Protein AF-A0AAP0MWJ3-F1 (afdb_monomer_lite)

Sequence (977 aa):
MAGQTVLSMVAVKGNKERRRKEGRKEGQGIWCQSQTKDGESETGNYGQETRRNRGKKKCTLMIDSNIDRRNQTCVSSNLVSNKGRYCLSMATLITLKFLLLTAFHLSSTLAKSDTYIIHMDTSAMPKAYSSLYTWYLFMLCSVSESSKATATSSTISSKLVYTYANSIHGFSATLTVSELETLKKLPGYISSTPDRPLAVHTTHTSEFLGLSSLSGAWPASNYGKGVIIGLVDTGIWPESQSFSDEGMAKVPPRWKGECMSGVQFNSSLCNKKLIGARFFNKGLIANNPKLKVRMNSPRDGSGHGTHTSSIAAGNYVKGSSYFGYATGIARGIAPRACVAMYKAIWRHGVYSSDVVAAIDQALQDGVDVLSLSLGLSLNGIFLEDDAIAVATFAAMEKGVLVVASAGNDGPSYWTLINGAPWLLTVGAGTIDREFEGSLTLGSGVQINFKSLYPGNSSPSHVSLAFMDACDSVTELKKMINSIVVCREDSSISRQIDNAVAAGVLGAIFISDSALLEVYIRSSFPAAFINVNDGQTIIAYIKKCNYPTGSLQFRKTVIGTKPAPMVDSYSSRGPFLSCPNIPKPDILAPGSLVLASWSPISSVAEVQSGLLYSNFNLMSGTSMATPHVAGVAGLLKAAHPDWSPAAIRSALVTTASPLDNTLSHIKDASNNNFPASPLDMGAGHINPNKALDPGLVYDATAEDYIKLLCAMNYKPEQIRIFTKSFQKCNDLSLDLNYPSFITFFNDYDSSSAEKVVKEFWRTVTNAEEVGTAYTAKLTGIDGLKVYVEPQRLVFKQKYEKQSYKLTLEGPKLLEKEVVYGSISWVDDDGSQSRSINGLEDLLDSSKQCPDQFLSDDANNSAAEVTQENPAGCWSYINPNKALYPGLIYDGTAEDCVKLLSGMNYTAKQIQMITKSSTYYNCSNSSLDLNYPPFIGFSNRNSTSRGRKLVQPFQRTLKNFGDADVDYSVKVTPMRGFK

InterPro domains:
  IPR000209 Peptidase S8/S53 domain [PF00082] (224-663)
  IPR010259 Peptidase S8 propeptide/proteinase inhibitor I9 [PF05922] (115-201)
  IPR015500 Peptidase S8, subtilisin-related [PR00723] (224-243)
  IPR015500 Peptidase S8, subtilisin-related [PR00723] (300-313)
  IPR015500 Peptidase S8, subtilisin-related [PR00723] (619-635)
  IPR023828 Peptidase S8, subtilisin, Ser-active site [PS00138] (620-630)
  IPR034197 Cucumisin-like catalytic domain [cd04852] (200-656)
  IPR036852 Peptidase S8/S53 domain superfamily [G3DSA:3.40.50.200] (226-704)
  IPR036852 Peptidase S8/S53 domain superfamily [SSF52743] (201-695)
  IPR037045 Peptidase S8 propeptide/proteinase inhibitor I9 superfamily [G3DSA:3.30.70.80] (102-201)
  IPR041469 Subtilisin-like protease, fibronectin type-III domain [PF17766] (734-828)
  IPR045051 Subtilisin-like protease [PTHR10795] (116-825)

Secondary structure (DSSP, 8-state):
---------------------------------------------------------------------------------------TTTHHHHHHHHHHHHHTS--------EEEEEEE-GGG--TT-SSHHHHHHHHHHHH-TTTTT---HHHHHTTEEEEESSSSSEEEEEE-HHHHHHHTTSTTEEEEEE--PPP--SSSHHHHTT--SSSSHHHHTGGGTT-EEEEEES-B-TTSGGG--TT--PPPTT----B--BTTB-GGG--SSEEEEEE--HHHHHH-TT---TT-SSB-SSSHHHHHHHHHHPPPEEEEEETTEEEEEE--SSTTSEEEEEE-EETTEE-HHHHHHHHHHHHHHT-SEEEE------TT--TTT-HHHHHHHHHHHTT-EEEEE--S--SSTT------TTSEEEEEE--SEEEEEEEEETTS-EEEEE----SS----SEEEEE-TT---HHHHGGGTTSEEEEE-SS-HHHHHHHHHHHT-SEEEEE---TTHHHHTS-SSSEEEE-HHHHHHHHHHHHH-SS-EEEEEEEEEEES-SS--EE-TTS--S--TT-TTS-S--EEEE-SSEEEE--TTSEEEEETTEEEE-SEEEE-SHHHHHHHHHHHHHHHHHH-TT--HHHHHHHHHHT-BSB-TTSSBPEETTTTTPBPPHHHHTT-B--HHHHT--SEE----HHHHHHHHHHTT--HHHHHHHHSS-----S--S----SSEEEEE--SSS-TTPEEEEEEEEEEEE-SSS--EEEEEE---TT-EEEEESSEEE-SSTT-EEEEEEEEEEESS-SSSEEEEEEEEEETT-S------EEEEEEESTTPPP----------------------S--S--TT----S-------HHHHHHHHHTTT--HHHHHHHHHT------S-----SS------------------------------------------------

Organism: NCBI:txid2935761

pLDDT: mean 72.27, std 28.3, range [20.22, 98.88]

Structure (mmCIF, N/CA/C/O backbone):
data_AF-A0AAP0MWJ3-F1
#
_entry.id   AF-A0AAP0MWJ3-F1
#
loop_
_atom_site.group_PDB
_atom_site.id
_atom_site.type_symbol
_atom_site.label_atom_id
_atom_site.label_alt_id
_atom_site.label_comp_id
_atom_site.label_asym_id
_atom_site.label_entity_id
_atom_site.label_seq_id
_atom_site.pdbx_PDB_ins_code
_atom_site.Cartn_x
_atom_site.Cartn_y
_atom_site.Cartn_z
_atom_site.occupancy
_atom_site.B_iso_or_equiv
_atom_site.auth_seq_id
_atom_site.auth_comp_id
_atom_site.auth_asym_id
_atom_site.auth_atom_id
_atom_site.pdbx_PDB_model_num
ATOM 1 N N . MET A 1 1 ? -15.284 -30.240 0.866 1.00 22.47 1 MET A N 1
ATOM 2 C CA . MET A 1 1 ? -13.937 -30.742 1.220 1.00 22.47 1 MET A CA 1
ATOM 3 C C . MET A 1 1 ? -13.376 -29.790 2.258 1.00 22.47 1 MET A C 1
ATOM 5 O O . MET A 1 1 ? -13.242 -28.617 1.942 1.00 22.47 1 MET A O 1
ATOM 9 N N . ALA A 1 2 ? -13.172 -30.246 3.494 1.00 20.47 2 ALA A N 1
ATOM 10 C CA . ALA A 1 2 ? -12.729 -29.388 4.593 1.00 20.47 2 ALA A CA 1
ATOM 11 C C . ALA A 1 2 ? -11.197 -29.282 4.611 1.00 20.47 2 ALA A C 1
ATOM 13 O O . ALA A 1 2 ? -10.513 -30.302 4.534 1.00 20.47 2 ALA A O 1
ATOM 14 N N . GLY A 1 3 ? -10.667 -28.061 4.704 1.00 21.80 3 GLY A N 1
ATOM 15 C CA . GLY A 1 3 ? -9.232 -27.823 4.844 1.00 21.80 3 GLY A CA 1
ATOM 16 C C . GLY A 1 3 ? -8.793 -27.979 6.297 1.00 21.80 3 GLY A C 1
ATOM 17 O O . GLY A 1 3 ? -9.149 -27.157 7.137 1.00 21.80 3 GLY A O 1
ATOM 18 N N . GLN A 1 4 ? -8.017 -29.021 6.593 1.00 21.27 4 GLN A N 1
ATOM 19 C CA . GLN A 1 4 ? -7.263 -29.113 7.842 1.00 21.27 4 GLN A CA 1
ATOM 20 C C . GLN A 1 4 ? -5.946 -28.343 7.693 1.00 21.27 4 GLN A C 1
ATOM 22 O O . GLN A 1 4 ? -5.167 -28.638 6.790 1.00 21.27 4 GLN A O 1
ATOM 27 N N . THR A 1 5 ? -5.672 -27.416 8.611 1.00 23.28 5 THR A N 1
ATOM 28 C CA . THR A 1 5 ? -4.355 -26.776 8.753 1.00 23.28 5 THR A CA 1
ATOM 29 C C . THR A 1 5 ? -3.703 -27.289 10.035 1.00 23.28 5 THR A C 1
ATOM 31 O O . THR A 1 5 ? -4.250 -27.095 11.122 1.00 23.28 5 THR A O 1
ATOM 34 N N . VAL A 1 6 ? -2.554 -27.961 9.910 1.00 21.42 6 VAL A N 1
ATOM 35 C CA . VAL A 1 6 ? -1.780 -28.541 11.022 1.00 21.42 6 VAL A CA 1
ATOM 36 C C . VAL A 1 6 ? -0.298 -28.193 10.836 1.00 21.42 6 VAL A C 1
ATOM 38 O O . VAL A 1 6 ? 0.255 -28.415 9.763 1.00 21.42 6 VAL A O 1
ATOM 41 N N . LEU A 1 7 ? 0.330 -27.638 11.880 1.00 22.53 7 LEU A N 1
ATOM 42 C CA . LEU A 1 7 ? 1.752 -27.256 11.929 1.00 22.53 7 LEU A CA 1
ATOM 43 C C . LEU A 1 7 ? 2.683 -28.457 12.186 1.00 22.53 7 LEU A C 1
ATOM 45 O O . LEU A 1 7 ? 2.295 -29.390 12.889 1.00 22.53 7 LEU A O 1
ATOM 49 N N . SER A 1 8 ? 3.951 -28.362 11.749 1.00 21.31 8 SER A N 1
ATOM 50 C CA . SER A 1 8 ? 5.133 -28.962 12.416 1.00 21.31 8 SER A CA 1
ATOM 51 C C . SER A 1 8 ? 6.477 -28.399 11.895 1.00 21.31 8 SER A C 1
ATOM 53 O O . SER A 1 8 ? 6.519 -27.729 10.868 1.00 21.31 8 SER A O 1
ATOM 55 N N . MET A 1 9 ? 7.554 -28.624 12.664 1.00 20.95 9 MET A N 1
ATOM 56 C CA . MET A 1 9 ? 8.826 -27.861 12.718 1.00 20.95 9 MET A CA 1
ATOM 57 C C . MET A 1 9 ? 9.957 -28.314 11.757 1.00 20.95 9 MET A C 1
ATOM 59 O O . MET A 1 9 ? 9.871 -29.395 11.185 1.00 20.95 9 MET A O 1
ATOM 63 N N . VAL A 1 10 ? 11.073 -27.551 11.702 1.00 20.22 10 VAL A N 1
ATOM 64 C CA . VAL A 1 10 ? 12.484 -27.991 11.962 1.00 20.22 10 VAL A CA 1
ATOM 65 C C . VAL A 1 10 ? 13.441 -26.766 12.010 1.00 20.22 10 VAL A C 1
ATOM 67 O O . VAL A 1 10 ? 13.120 -25.708 11.477 1.00 20.22 10 VAL A O 1
ATOM 70 N N . ALA A 1 11 ? 14.593 -26.884 12.695 1.00 20.88 11 ALA A N 1
ATOM 71 C CA . ALA A 1 11 ? 15.505 -25.787 13.075 1.00 20.88 11 ALA A CA 1
ATOM 72 C C . ALA A 1 11 ? 16.930 -25.870 12.466 1.00 20.88 11 ALA A C 1
ATOM 74 O O . ALA A 1 11 ? 17.332 -26.912 11.953 1.00 20.88 11 ALA A O 1
ATOM 75 N N . VAL A 1 12 ? 17.741 -24.811 12.643 1.00 21.12 12 VAL A N 1
ATOM 76 C CA . VAL A 1 12 ? 19.220 -24.838 12.529 1.00 21.12 12 VAL A CA 1
ATOM 77 C C . VAL A 1 12 ? 19.852 -24.075 13.704 1.00 21.12 12 VAL A C 1
ATOM 79 O O . VAL A 1 12 ? 19.354 -23.030 14.110 1.00 21.12 12 VAL A O 1
ATOM 82 N N . LYS A 1 13 ? 20.962 -24.591 14.252 1.00 25.06 13 LYS A N 1
ATOM 83 C CA . LYS A 1 13 ? 21.703 -24.017 15.391 1.00 25.06 13 LYS A CA 1
ATOM 84 C C . LYS A 1 13 ? 23.164 -23.742 15.018 1.00 25.06 13 LYS A C 1
ATOM 86 O O . LYS A 1 13 ? 23.858 -24.649 14.570 1.00 25.06 13 LYS A O 1
ATOM 91 N N . GLY A 1 14 ? 23.641 -22.522 15.277 1.00 22.20 14 GLY A N 1
ATOM 92 C CA . GLY A 1 14 ? 25.065 -22.154 15.245 1.00 22.20 14 GLY A CA 1
ATOM 93 C C . GLY A 1 14 ? 25.742 -22.329 16.613 1.00 22.20 14 GLY A C 1
ATOM 94 O O . GLY A 1 14 ? 25.107 -22.161 17.654 1.00 22.20 14 GLY A O 1
ATOM 95 N N . ASN A 1 15 ? 27.024 -22.708 16.631 1.00 23.70 15 ASN A N 1
ATOM 96 C CA . ASN A 1 15 ? 27.736 -23.112 17.852 1.00 23.70 15 ASN A CA 1
ATOM 97 C C . ASN A 1 15 ? 28.064 -21.963 18.827 1.00 23.70 15 ASN A C 1
ATOM 99 O O . ASN A 1 15 ? 28.542 -20.906 18.424 1.00 23.70 15 ASN A O 1
ATOM 103 N N . LYS A 1 16 ? 27.953 -22.243 20.136 1.00 26.62 16 LYS A N 1
ATOM 104 C CA . LYS A 1 16 ? 28.663 -21.502 21.196 1.00 26.62 16 LYS A CA 1
ATOM 105 C C . LYS A 1 16 ? 30.049 -22.122 21.397 1.00 26.62 16 LYS A C 1
ATOM 107 O O . LYS A 1 16 ? 30.142 -23.224 21.936 1.00 26.62 16 LYS A O 1
ATOM 112 N N . GLU A 1 17 ? 31.122 -21.405 21.064 1.00 24.50 17 GLU A N 1
ATOM 113 C CA . GLU A 1 17 ? 32.436 -21.710 21.644 1.00 24.50 17 GLU A CA 1
ATOM 114 C C . GLU A 1 17 ? 32.424 -21.367 23.140 1.00 24.50 17 GLU A C 1
ATOM 116 O O . GLU A 1 17 ? 32.143 -20.234 23.532 1.00 24.50 17 GLU A O 1
ATOM 121 N N . ARG A 1 18 ? 32.760 -22.337 23.998 1.00 28.33 18 ARG A N 1
ATOM 122 C CA . ARG A 1 18 ? 32.926 -22.119 25.441 1.00 28.33 18 ARG A CA 1
ATOM 123 C C . ARG A 1 18 ? 34.384 -22.376 25.820 1.00 28.33 18 ARG A C 1
ATOM 125 O O . ARG A 1 18 ? 34.804 -23.519 25.968 1.00 28.33 18 ARG A O 1
ATOM 132 N N . ARG A 1 19 ? 35.168 -21.307 25.992 1.00 25.48 19 ARG A N 1
ATOM 133 C CA . ARG A 1 19 ? 36.526 -21.398 26.554 1.00 25.48 19 ARG A CA 1
ATOM 134 C C . ARG A 1 19 ? 36.463 -21.733 28.048 1.00 25.48 19 ARG A C 1
ATOM 136 O O . ARG A 1 19 ? 35.860 -20.980 28.807 1.00 25.48 19 ARG A O 1
ATOM 143 N N . ARG A 1 20 ? 37.178 -22.777 28.481 1.00 25.91 20 ARG A N 1
ATOM 144 C CA . ARG A 1 20 ? 37.712 -22.911 29.852 1.00 25.91 20 ARG A CA 1
ATOM 145 C C . ARG A 1 20 ? 39.019 -23.724 29.855 1.00 25.91 20 ARG A C 1
ATOM 147 O O . ARG A 1 20 ? 39.021 -24.911 29.557 1.00 25.91 20 ARG A O 1
ATOM 154 N N . LYS A 1 21 ? 40.117 -23.045 30.201 1.00 26.89 21 LYS A N 1
ATOM 155 C CA . LYS A 1 21 ? 41.301 -23.590 30.907 1.00 26.89 21 LYS A CA 1
ATOM 156 C C . LYS A 1 21 ? 40.886 -23.886 32.364 1.00 26.89 21 LYS A C 1
ATOM 158 O O . LYS A 1 21 ? 39.888 -23.310 32.791 1.00 26.89 21 LYS A O 1
ATOM 163 N N . GLU A 1 22 ? 41.534 -24.676 33.219 1.00 28.44 22 GLU A N 1
ATOM 164 C CA . GLU A 1 22 ? 42.700 -25.598 33.283 1.00 28.44 22 GLU A CA 1
ATOM 165 C C . GLU A 1 22 ? 42.378 -26.518 34.511 1.00 28.44 22 GLU A C 1
ATOM 167 O O . GLU A 1 22 ? 41.515 -26.149 35.303 1.00 28.44 22 GLU A O 1
ATOM 172 N N . GLY A 1 23 ? 42.949 -27.695 34.810 1.00 25.22 23 GLY A N 1
ATOM 173 C CA . GLY A 1 23 ? 43.982 -28.551 34.210 1.00 25.22 23 GLY A CA 1
ATOM 174 C C . GLY A 1 23 ? 44.360 -29.706 35.185 1.00 25.22 23 GLY A C 1
ATOM 175 O O . GLY A 1 23 ? 43.988 -29.637 36.348 1.00 25.22 23 GLY A O 1
ATOM 176 N N . ARG A 1 24 ? 45.156 -30.703 34.726 1.00 25.52 24 ARG A N 1
ATOM 177 C CA . ARG A 1 24 ? 45.854 -31.790 35.498 1.00 25.52 24 ARG A CA 1
ATOM 178 C C . ARG A 1 24 ? 44.974 -32.791 36.316 1.00 25.52 24 ARG A C 1
ATOM 180 O O . ARG A 1 24 ? 43.962 -32.408 36.869 1.00 25.52 24 ARG A O 1
ATOM 187 N N . LYS A 1 25 ? 45.312 -34.090 36.468 1.00 27.20 25 LYS A N 1
ATOM 188 C CA . LYS A 1 25 ? 46.542 -34.865 36.152 1.00 27.20 25 LYS A CA 1
ATOM 189 C C . LYS A 1 25 ? 46.279 -36.400 36.095 1.00 27.20 25 LYS A C 1
ATOM 191 O O . LYS A 1 25 ? 45.414 -36.875 36.810 1.00 27.20 25 LYS A O 1
ATOM 196 N N . GLU A 1 26 ? 47.140 -37.114 35.350 1.00 26.23 26 GLU A N 1
ATOM 197 C CA . GLU A 1 26 ? 47.639 -38.507 35.551 1.00 26.23 26 GLU A CA 1
ATOM 198 C C . GLU A 1 26 ? 46.730 -39.767 35.507 1.00 26.23 26 GLU A C 1
ATOM 200 O O . GLU A 1 26 ? 45.784 -39.906 36.269 1.00 26.23 26 GLU A O 1
ATOM 205 N N . GLY A 1 27 ? 47.153 -40.766 34.700 1.00 24.48 27 GLY A N 1
ATOM 206 C CA . GLY A 1 27 ? 46.753 -42.185 34.828 1.00 24.48 27 GLY A CA 1
ATOM 207 C C . GLY A 1 27 ? 46.806 -43.038 33.538 1.00 24.48 27 GLY A C 1
ATOM 208 O O . GLY A 1 27 ? 45.852 -43.010 32.781 1.00 24.48 27 GLY A O 1
ATOM 209 N N . GLN A 1 28 ? 47.922 -43.759 33.310 1.00 25.44 28 GLN A N 1
ATOM 210 C CA . GLN A 1 28 ? 48.155 -45.051 32.583 1.00 25.44 28 GLN A CA 1
ATOM 211 C C . GLN A 1 28 ? 47.012 -45.681 31.716 1.00 25.44 28 GLN A C 1
ATOM 213 O O . GLN A 1 28 ? 45.867 -45.683 32.133 1.00 25.44 28 GLN A O 1
ATOM 218 N N . GLY A 1 29 ? 47.204 -46.377 30.576 1.00 23.20 29 GLY A N 1
ATOM 219 C CA . GLY A 1 29 ? 48.375 -46.794 29.777 1.00 23.20 29 GLY A CA 1
ATOM 220 C C . GLY A 1 29 ? 48.069 -48.047 28.895 1.00 23.20 29 GLY A C 1
ATOM 221 O O . GLY A 1 29 ? 47.126 -48.766 29.188 1.00 23.20 29 GLY A O 1
ATOM 222 N N . ILE A 1 30 ? 48.921 -48.342 27.889 1.00 23.98 30 ILE A N 1
ATOM 223 C CA . ILE A 1 30 ? 49.195 -49.681 27.267 1.00 23.98 30 ILE A CA 1
ATOM 224 C C . ILE A 1 30 ? 48.346 -50.234 26.061 1.00 23.98 30 ILE A C 1
ATOM 226 O O . ILE A 1 30 ? 47.218 -50.677 26.204 1.00 23.98 30 ILE A O 1
ATOM 230 N N . TRP A 1 31 ? 49.018 -50.286 24.887 1.00 22.33 31 TRP A N 1
ATOM 231 C CA . TRP A 1 31 ? 49.156 -51.329 23.818 1.00 22.33 31 TRP A CA 1
ATOM 232 C C . TRP A 1 31 ? 47.998 -52.096 23.088 1.00 22.33 31 TRP A C 1
ATOM 234 O O . TRP A 1 31 ? 47.353 -52.973 23.640 1.00 22.33 31 TRP A O 1
ATOM 244 N N . CYS A 1 32 ? 47.995 -51.910 21.749 1.00 21.20 32 CYS A N 1
ATOM 245 C CA . CYS A 1 32 ? 48.046 -52.876 20.609 1.00 21.20 32 CYS A CA 1
ATOM 246 C C . CYS A 1 32 ? 46.930 -53.861 20.129 1.00 21.20 32 CYS A C 1
ATOM 248 O O . CYS A 1 32 ? 46.497 -54.769 20.820 1.00 21.20 32 CYS A O 1
ATOM 250 N N . GLN A 1 33 ? 46.723 -53.765 18.796 1.00 23.16 33 GLN A N 1
ATOM 251 C CA . GLN A 1 33 ? 46.624 -54.800 17.732 1.00 23.16 33 GLN A CA 1
ATOM 252 C C . GLN A 1 33 ? 45.426 -55.776 17.562 1.00 23.16 33 GLN A C 1
ATOM 254 O O . GLN A 1 33 ? 45.280 -56.770 18.255 1.00 23.16 33 GLN A O 1
ATOM 259 N N . SER A 1 34 ? 44.718 -55.543 16.441 1.00 24.17 34 SER A N 1
ATOM 260 C CA . SER A 1 34 ? 44.318 -56.470 15.352 1.00 24.17 34 SER A CA 1
ATOM 261 C C . SER A 1 34 ? 43.718 -57.862 15.620 1.00 24.17 34 SER A C 1
ATOM 263 O O . SER A 1 34 ? 44.374 -58.731 16.187 1.00 24.17 34 SER A O 1
ATOM 265 N N . GLN A 1 35 ? 42.647 -58.172 14.875 1.00 24.58 35 GLN A N 1
ATOM 266 C CA . GLN A 1 35 ? 42.646 -59.368 14.018 1.00 24.58 35 GLN A CA 1
ATOM 267 C C . GLN A 1 35 ? 41.770 -59.208 12.761 1.00 24.58 35 GLN A C 1
ATOM 269 O O . GLN A 1 35 ? 40.758 -58.512 12.776 1.00 24.58 35 GLN A O 1
ATOM 274 N N . THR A 1 36 ? 42.194 -59.859 11.678 1.00 27.00 36 THR A N 1
ATOM 275 C CA . THR A 1 36 ? 41.516 -59.998 10.377 1.00 27.00 36 THR A CA 1
ATOM 276 C C . THR A 1 36 ? 41.008 -61.430 10.172 1.00 27.00 36 THR A C 1
ATOM 278 O O . THR A 1 36 ? 41.525 -62.353 10.802 1.00 27.00 36 THR A O 1
ATOM 281 N N . LYS A 1 37 ? 40.041 -61.601 9.257 1.00 25.52 37 LYS A N 1
ATOM 282 C CA . LYS A 1 37 ? 39.848 -62.733 8.317 1.00 25.52 37 LYS A CA 1
ATOM 283 C C . LYS A 1 37 ? 38.700 -62.342 7.365 1.00 25.52 37 LYS A C 1
ATOM 285 O O . LYS A 1 37 ? 37.707 -61.800 7.839 1.00 25.52 37 LYS A O 1
ATOM 290 N N . ASP A 1 38 ? 38.877 -62.310 6.043 1.00 28.02 38 ASP A N 1
ATOM 291 C CA . ASP A 1 38 ? 39.044 -63.426 5.082 1.00 28.02 38 ASP A CA 1
ATOM 292 C C . ASP A 1 38 ? 37.786 -64.322 5.012 1.00 28.02 38 ASP A C 1
ATOM 294 O O . ASP A 1 38 ? 37.226 -64.668 6.048 1.00 28.02 38 ASP A O 1
ATOM 298 N N . GLY A 1 39 ? 37.288 -64.759 3.850 1.00 25.48 39 GLY A N 1
ATOM 299 C CA . GLY A 1 39 ? 37.799 -64.629 2.479 1.00 25.48 39 GLY A CA 1
ATOM 300 C C . GLY A 1 39 ? 36.800 -65.192 1.447 1.00 25.48 39 GLY A C 1
ATOM 301 O O . GLY A 1 39 ? 35.665 -65.519 1.789 1.00 25.48 39 GLY A O 1
ATOM 302 N N . GLU A 1 40 ? 37.205 -65.259 0.179 1.00 26.14 40 GLU A N 1
ATOM 303 C CA . GLU A 1 40 ? 36.314 -65.393 -0.986 1.00 26.14 40 GLU A CA 1
ATOM 304 C C . GLU A 1 40 ? 36.042 -66.836 -1.475 1.00 26.14 40 GLU A C 1
ATOM 306 O O . GLU A 1 40 ? 36.773 -67.777 -1.172 1.00 26.14 40 GLU A O 1
ATOM 311 N N . SER A 1 41 ? 35.108 -66.913 -2.436 1.00 24.05 41 SER A N 1
ATOM 312 C CA . SER A 1 41 ? 35.206 -67.687 -3.693 1.00 24.05 41 SER A CA 1
ATOM 313 C C . SER A 1 41 ? 34.528 -69.061 -3.830 1.00 24.05 41 SER A C 1
ATOM 315 O O . SER A 1 41 ? 34.177 -69.757 -2.882 1.00 24.05 41 SER A O 1
ATOM 317 N N . GLU A 1 42 ? 34.250 -69.365 -5.099 1.00 29.44 42 GLU A N 1
ATOM 318 C CA . GLU A 1 42 ? 33.368 -70.405 -5.625 1.00 29.44 42 GLU A CA 1
ATOM 319 C C . GLU A 1 42 ? 34.028 -71.795 -5.675 1.00 29.44 42 GLU A C 1
ATOM 321 O O . GLU A 1 42 ? 35.232 -71.907 -5.889 1.00 29.44 42 GLU A O 1
ATOM 326 N N . THR A 1 43 ? 33.227 -72.869 -5.633 1.00 24.89 43 THR A N 1
ATOM 327 C CA . THR A 1 43 ? 33.058 -73.854 -6.738 1.00 24.89 43 THR A CA 1
ATOM 328 C C . THR A 1 43 ? 32.321 -75.122 -6.268 1.00 24.89 43 THR A C 1
ATOM 330 O O . THR A 1 43 ? 32.448 -75.534 -5.122 1.00 24.89 43 THR A O 1
ATOM 333 N N . GLY A 1 44 ? 31.612 -75.803 -7.184 1.00 23.69 44 GLY A N 1
ATOM 334 C CA . GLY A 1 44 ? 31.469 -77.269 -7.104 1.00 23.69 44 GLY A CA 1
ATOM 335 C C . GLY A 1 44 ? 30.081 -77.894 -6.867 1.00 23.69 44 GLY A C 1
ATOM 336 O O . GLY A 1 44 ? 29.752 -78.286 -5.760 1.00 23.69 44 GLY A O 1
ATOM 337 N N . ASN A 1 45 ? 29.417 -78.217 -7.984 1.00 24.03 45 ASN A N 1
ATOM 338 C CA . ASN A 1 45 ? 28.797 -79.526 -8.276 1.00 24.03 45 ASN A CA 1
ATOM 339 C C . ASN A 1 45 ? 27.443 -80.016 -7.687 1.00 24.03 45 ASN A C 1
ATOM 341 O O . ASN A 1 45 ? 27.250 -80.193 -6.495 1.00 24.03 45 ASN A O 1
ATOM 345 N N . TYR A 1 46 ? 26.622 -80.467 -8.654 1.00 25.42 46 TYR A N 1
ATOM 346 C CA . TYR A 1 46 ? 25.630 -81.561 -8.657 1.00 25.42 46 TYR A CA 1
ATOM 347 C C . TYR A 1 46 ? 24.364 -81.497 -7.780 1.00 25.42 46 TYR A C 1
ATOM 349 O O . TYR A 1 46 ? 24.391 -81.588 -6.562 1.00 25.42 46 TYR A O 1
ATOM 357 N N . GLY A 1 47 ? 23.214 -81.482 -8.472 1.00 26.70 47 GLY A N 1
ATOM 358 C CA . GLY A 1 47 ? 21.875 -81.542 -7.876 1.00 26.70 47 GLY A CA 1
ATOM 359 C C . GLY A 1 47 ? 20.745 -81.211 -8.862 1.00 26.70 47 GLY A C 1
ATOM 360 O O . GLY A 1 47 ? 19.869 -80.414 -8.546 1.00 26.70 47 GLY A O 1
ATOM 361 N N . GLN A 1 48 ? 20.772 -81.756 -10.086 1.00 27.80 48 GLN A N 1
ATOM 362 C CA . GLN A 1 48 ? 19.578 -81.726 -10.944 1.00 27.80 48 GLN A CA 1
ATOM 363 C C . GLN A 1 48 ? 18.581 -82.783 -10.468 1.00 27.80 48 GLN A C 1
ATOM 365 O O . GLN A 1 48 ? 18.982 -83.931 -10.330 1.00 27.80 48 GLN A O 1
ATOM 370 N N . GLU A 1 49 ? 17.285 -82.462 -10.476 1.00 25.67 49 GLU A N 1
ATOM 371 C CA . GLU A 1 49 ? 16.363 -83.285 -11.267 1.00 25.67 49 GLU A CA 1
ATOM 372 C C . GLU A 1 49 ? 15.171 -82.500 -11.847 1.00 25.67 49 GLU A C 1
ATOM 374 O O . GLU A 1 49 ? 14.227 -82.137 -11.160 1.00 25.67 49 GLU A O 1
ATOM 379 N N . THR A 1 50 ? 15.192 -82.348 -13.179 1.00 28.20 50 THR A N 1
ATOM 380 C CA . THR A 1 50 ? 14.051 -82.074 -14.086 1.00 28.20 50 THR A CA 1
ATOM 381 C C . THR A 1 50 ? 13.267 -80.746 -13.996 1.00 28.20 50 THR A C 1
ATOM 383 O O . THR A 1 50 ? 13.196 -80.126 -12.951 1.00 28.20 50 THR A O 1
ATOM 386 N N . ARG A 1 51 ? 12.572 -80.224 -15.031 1.00 27.88 51 ARG A N 1
ATOM 387 C CA . ARG A 1 51 ? 12.624 -80.178 -16.533 1.00 27.88 51 ARG A CA 1
ATOM 388 C C . ARG A 1 51 ? 11.620 -79.038 -16.906 1.00 27.88 51 ARG A C 1
ATOM 390 O O . ARG A 1 51 ? 10.585 -78.963 -16.266 1.00 27.88 51 ARG A O 1
ATOM 397 N N . ARG A 1 52 ? 11.762 -78.134 -17.895 1.00 26.61 52 ARG A N 1
ATOM 398 C CA . ARG A 1 52 ? 12.711 -77.906 -19.010 1.00 26.61 52 ARG A CA 1
ATOM 399 C C . ARG A 1 52 ? 12.648 -76.418 -19.469 1.00 26.61 52 ARG A C 1
ATOM 401 O O . ARG A 1 52 ? 11.567 -75.906 -19.700 1.00 26.61 52 ARG A O 1
ATOM 408 N N . ASN A 1 53 ? 13.811 -75.789 -19.680 1.00 26.39 53 ASN A N 1
ATOM 409 C CA . ASN A 1 53 ? 14.241 -74.993 -20.859 1.00 26.39 53 ASN A CA 1
ATOM 410 C C . ASN A 1 53 ? 13.239 -74.152 -21.704 1.00 26.39 53 ASN A C 1
ATOM 412 O O . ASN A 1 53 ? 12.289 -74.697 -22.244 1.00 26.39 53 ASN A O 1
ATOM 416 N N . ARG A 1 54 ? 13.481 -72.831 -21.882 1.00 28.16 54 ARG A N 1
ATOM 417 C CA . ARG A 1 54 ? 14.263 -72.131 -22.969 1.00 28.16 54 ARG A CA 1
ATOM 418 C C . ARG A 1 54 ? 13.545 -72.066 -24.345 1.00 28.16 54 ARG A C 1
ATOM 420 O O . ARG A 1 54 ? 12.915 -73.030 -24.735 1.00 28.16 54 ARG A O 1
ATOM 427 N N . GLY A 1 55 ? 13.683 -71.015 -25.171 1.00 24.34 55 GLY A N 1
ATOM 428 C CA . GLY A 1 55 ? 14.508 -69.796 -25.054 1.00 24.34 55 GLY A CA 1
ATOM 429 C C . GLY A 1 55 ? 14.474 -68.869 -26.300 1.00 24.34 55 GLY A C 1
ATOM 430 O O . GLY A 1 55 ? 13.762 -69.129 -27.260 1.00 24.34 55 GLY A O 1
ATOM 431 N N . LYS A 1 56 ? 15.249 -67.770 -26.244 1.00 28.09 56 LYS A N 1
ATOM 432 C CA . LYS A 1 56 ? 15.272 -66.577 -27.140 1.00 28.09 56 LYS A CA 1
ATOM 433 C C . LYS A 1 56 ? 15.752 -66.784 -28.602 1.00 28.09 56 LYS A C 1
ATOM 435 O O . LYS A 1 56 ? 16.547 -67.689 -28.840 1.00 28.09 56 LYS A O 1
ATOM 440 N N . LYS A 1 57 ? 15.484 -65.743 -29.435 1.00 26.44 57 LYS A N 1
ATOM 441 C CA . LYS A 1 57 ? 16.189 -65.190 -30.649 1.00 26.44 57 LYS A CA 1
ATOM 442 C C . LYS A 1 57 ? 15.282 -65.183 -31.910 1.00 26.44 57 LYS A C 1
ATOM 444 O O . LYS A 1 57 ? 14.519 -66.120 -32.065 1.00 26.44 57 LYS A O 1
ATOM 449 N N . LYS A 1 58 ? 15.309 -64.208 -32.846 1.00 24.89 58 LYS A N 1
ATOM 450 C CA . LYS A 1 58 ? 16.122 -62.973 -33.076 1.00 24.89 58 LYS A CA 1
ATOM 451 C C . LYS A 1 58 ? 15.416 -62.048 -34.123 1.00 24.89 58 LYS A C 1
ATOM 453 O O . LYS A 1 58 ? 14.512 -62.539 -34.782 1.00 24.89 58 LYS A O 1
ATOM 458 N N . CYS A 1 59 ? 15.964 -60.838 -34.377 1.00 21.45 59 CYS A N 1
ATOM 459 C CA . CYS A 1 59 ? 15.847 -60.033 -35.633 1.00 21.45 59 CYS A CA 1
ATOM 460 C C . CYS A 1 59 ? 14.503 -59.307 -35.947 1.00 21.45 59 CYS A C 1
ATOM 462 O O . CYS A 1 59 ? 13.462 -59.829 -35.580 1.00 21.45 59 CYS A O 1
ATOM 464 N N . THR A 1 60 ? 14.401 -58.148 -36.643 1.00 24.19 60 THR A N 1
ATOM 465 C CA . THR A 1 60 ? 15.300 -57.005 -37.022 1.00 24.19 60 THR A CA 1
ATOM 466 C C . THR A 1 60 ? 14.412 -55.814 -37.516 1.00 24.19 60 THR A C 1
ATOM 468 O O . THR A 1 60 ? 13.255 -56.047 -37.843 1.00 24.19 60 THR A O 1
ATOM 471 N N . LEU A 1 61 ? 14.996 -54.608 -37.679 1.00 23.05 61 LEU A N 1
ATOM 472 C CA . LEU A 1 61 ? 14.623 -53.474 -38.575 1.00 23.05 61 LEU A CA 1
ATOM 473 C C . LEU A 1 61 ? 13.706 -52.328 -38.076 1.00 23.05 61 LEU A C 1
ATOM 475 O O . LEU A 1 61 ? 12.629 -52.529 -37.529 1.00 23.05 61 LEU A O 1
ATOM 479 N N . MET A 1 62 ? 14.183 -51.104 -38.355 1.00 27.84 62 MET A N 1
ATOM 480 C CA . MET A 1 62 ? 13.456 -49.823 -38.372 1.00 27.84 62 MET A CA 1
ATOM 481 C C . MET A 1 62 ? 12.899 -49.555 -39.785 1.00 27.84 62 MET A C 1
ATOM 483 O O . MET A 1 62 ? 13.416 -50.149 -40.731 1.00 27.84 62 MET A O 1
ATOM 487 N N . ILE A 1 63 ? 11.965 -48.602 -39.945 1.00 26.19 63 ILE A N 1
ATOM 488 C CA . ILE A 1 63 ? 12.149 -47.372 -40.762 1.00 26.19 63 ILE A CA 1
ATOM 489 C C . ILE A 1 63 ? 10.859 -46.523 -40.835 1.00 26.19 63 ILE A C 1
ATOM 491 O O . ILE A 1 63 ? 9.769 -47.019 -41.098 1.00 26.19 63 ILE A O 1
ATOM 495 N N . ASP A 1 64 ? 11.071 -45.239 -40.553 1.00 25.34 64 ASP A N 1
ATOM 496 C CA . ASP A 1 64 ? 10.472 -43.988 -41.045 1.00 25.34 64 ASP A CA 1
ATOM 497 C C . ASP A 1 64 ? 9.264 -43.910 -42.021 1.00 25.34 64 ASP A C 1
ATOM 499 O O . ASP A 1 64 ? 9.214 -44.551 -43.064 1.00 25.34 64 ASP A O 1
ATOM 503 N N . SER A 1 65 ? 8.362 -42.987 -41.648 1.00 27.39 65 SER A N 1
ATOM 504 C CA . SER A 1 65 ? 7.737 -41.842 -42.364 1.00 27.39 65 SER A CA 1
ATOM 505 C C . SER A 1 65 ? 7.382 -41.784 -43.880 1.00 27.39 65 SER A C 1
ATOM 507 O O . SER A 1 65 ? 8.011 -42.352 -44.761 1.00 27.39 65 SER A O 1
ATOM 509 N N . ASN A 1 66 ? 6.408 -40.881 -44.132 1.00 27.05 66 ASN A N 1
ATOM 510 C CA . ASN A 1 66 ? 6.169 -40.027 -45.320 1.00 27.05 66 ASN A CA 1
ATOM 511 C C . ASN A 1 66 ? 5.282 -40.481 -46.511 1.00 27.05 66 ASN A C 1
ATOM 513 O O . ASN A 1 66 ? 5.679 -41.231 -47.390 1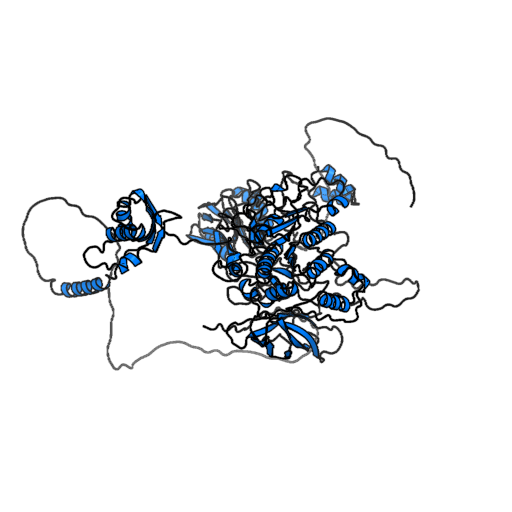.00 27.05 66 ASN A O 1
ATOM 517 N N . ILE A 1 67 ? 4.081 -39.879 -46.560 1.00 27.39 67 ILE A N 1
ATOM 518 C CA . ILE A 1 67 ? 3.674 -38.787 -47.483 1.00 27.39 67 ILE A CA 1
ATOM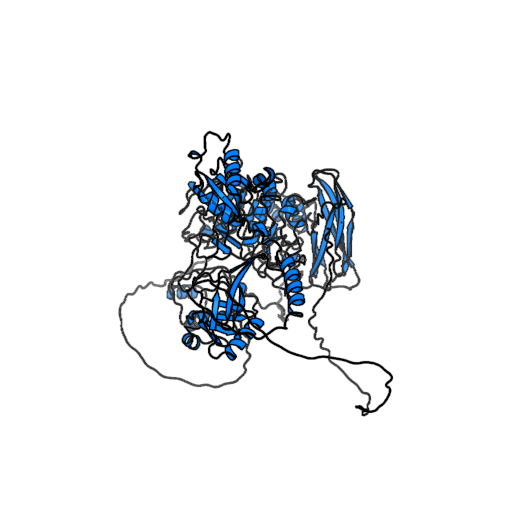 519 C C . ILE A 1 67 ? 3.890 -38.934 -49.022 1.00 27.39 67 ILE A C 1
ATOM 521 O O . ILE A 1 67 ? 5.004 -38.912 -49.529 1.00 27.39 67 ILE A O 1
ATOM 525 N N . ASP A 1 68 ? 2.745 -38.836 -49.722 1.00 28.98 68 ASP A N 1
ATOM 526 C CA . ASP A 1 68 ? 2.431 -38.094 -50.971 1.00 28.98 68 ASP A CA 1
ATOM 527 C C . ASP A 1 68 ? 2.081 -38.772 -52.322 1.00 28.98 68 ASP A C 1
ATOM 529 O O . ASP A 1 68 ? 2.672 -39.740 -52.785 1.00 28.98 68 ASP A O 1
ATOM 533 N N . ARG A 1 69 ? 1.124 -38.080 -52.968 1.00 29.41 69 ARG A N 1
ATOM 534 C CA . ARG A 1 69 ? 0.821 -37.874 -54.402 1.00 29.41 69 ARG A CA 1
ATOM 535 C C . ARG A 1 69 ? 0.502 -39.008 -55.389 1.00 29.41 69 ARG A C 1
ATOM 537 O O . ARG A 1 69 ? 1.265 -39.915 -55.690 1.00 29.41 69 ARG A O 1
ATOM 544 N N . ARG A 1 70 ? -0.613 -38.755 -56.091 1.00 25.84 70 ARG A N 1
ATOM 545 C CA . ARG A 1 70 ? -0.919 -39.221 -57.453 1.00 25.84 70 ARG A CA 1
ATOM 546 C C . ARG A 1 70 ? -0.100 -38.417 -58.479 1.00 25.84 70 ARG A C 1
ATOM 548 O O . ARG A 1 70 ? -0.050 -37.196 -58.354 1.00 25.84 70 ARG A O 1
ATOM 555 N N . ASN A 1 71 ? 0.375 -39.050 -59.555 1.00 27.81 71 ASN A N 1
ATOM 556 C CA . ASN A 1 71 ? -0.237 -38.884 -60.888 1.00 27.81 71 ASN A CA 1
ATOM 557 C C . ASN A 1 71 ? 0.431 -39.743 -61.982 1.00 27.81 71 ASN A C 1
ATOM 559 O O . ASN A 1 71 ? 1.620 -39.640 -62.245 1.00 27.81 71 ASN A O 1
ATOM 563 N N . GLN A 1 72 ? -0.412 -40.553 -62.629 1.00 27.69 72 GLN A N 1
ATOM 564 C CA . GLN A 1 72 ? -0.556 -40.737 -64.081 1.00 27.69 72 GLN A CA 1
ATOM 565 C C . GLN A 1 72 ? 0.647 -40.494 -65.018 1.00 27.69 72 GLN A C 1
ATOM 567 O O . GLN A 1 72 ? 1.016 -39.351 -65.277 1.00 27.69 72 GLN A O 1
ATOM 572 N N . THR A 1 73 ? 1.035 -41.538 -65.766 1.00 26.52 73 THR A N 1
ATOM 573 C CA . THR A 1 73 ? 0.973 -41.495 -67.246 1.00 26.52 73 THR A CA 1
ATOM 574 C C . THR A 1 73 ? 0.968 -42.890 -67.902 1.00 26.52 73 THR A C 1
ATOM 576 O O . THR A 1 73 ? 1.803 -43.737 -67.625 1.00 26.52 73 THR A O 1
ATOM 579 N N . CYS A 1 74 ? -0.029 -43.095 -68.765 1.00 23.02 74 CYS A N 1
ATOM 580 C CA . CYS A 1 74 ? -0.044 -43.820 -70.044 1.00 23.02 74 CYS A CA 1
ATOM 581 C C . CYS A 1 74 ? 0.813 -45.087 -70.346 1.00 23.02 74 CYS A C 1
ATOM 583 O O . CYS A 1 74 ? 2.005 -45.001 -70.604 1.00 23.02 74 CYS A O 1
ATOM 585 N N . VAL A 1 75 ? 0.066 -46.166 -70.658 1.00 25.91 75 VAL A N 1
ATOM 586 C CA . VAL A 1 75 ? 0.059 -46.899 -71.959 1.00 25.91 75 VAL A CA 1
ATOM 587 C C . VAL A 1 75 ? 0.831 -48.239 -72.132 1.00 25.91 75 VAL A C 1
ATOM 589 O O . VAL A 1 75 ? 2.050 -48.325 -72.137 1.00 25.91 75 VAL A O 1
ATOM 592 N N . SER A 1 76 ? 0.007 -49.253 -72.457 1.00 24.88 76 SER A N 1
ATOM 593 C CA . SER A 1 76 ? 0.195 -50.465 -73.293 1.00 24.88 76 SER A CA 1
ATOM 594 C C . SER A 1 76 ? 0.935 -51.741 -72.830 1.00 24.88 76 SER A C 1
ATOM 596 O O . SER A 1 76 ? 2.118 -51.758 -72.519 1.00 24.88 76 SER A O 1
ATOM 598 N N . SER A 1 77 ? 0.186 -52.841 -73.035 1.00 25.73 77 SER A N 1
ATOM 599 C CA . SER A 1 77 ? 0.566 -54.167 -73.571 1.00 25.73 77 SER A CA 1
ATOM 600 C C . SER A 1 77 ? 1.391 -55.169 -72.746 1.00 25.73 77 SER A C 1
ATOM 602 O O . SER A 1 77 ? 2.613 -55.184 -72.777 1.00 25.73 77 SER A O 1
ATOM 604 N N . ASN A 1 78 ? 0.655 -56.131 -72.169 1.00 25.17 78 ASN A N 1
ATOM 605 C CA . ASN A 1 78 ? 0.739 -57.580 -72.437 1.00 25.17 78 ASN A CA 1
ATOM 606 C C . ASN A 1 78 ? 2.118 -58.216 -72.735 1.00 25.17 78 ASN A C 1
ATOM 608 O O . ASN A 1 78 ? 2.624 -58.054 -73.840 1.00 25.17 78 ASN A O 1
ATOM 612 N N . LEU A 1 79 ? 2.564 -59.155 -71.878 1.00 27.66 79 LEU A N 1
ATOM 613 C CA . LEU A 1 79 ? 2.544 -60.614 -72.162 1.00 27.66 79 LEU A CA 1
ATOM 614 C C . LEU A 1 79 ? 3.220 -61.470 -71.052 1.00 27.66 79 LEU A C 1
ATOM 616 O O . LEU A 1 79 ? 4.408 -61.351 -70.797 1.00 27.66 79 LEU A O 1
ATOM 620 N N . VAL A 1 80 ? 2.444 -62.425 -70.515 1.00 28.06 80 VAL A N 1
ATOM 621 C CA . VAL A 1 80 ? 2.798 -63.853 -70.286 1.00 28.06 80 VAL A CA 1
ATOM 622 C C . VAL A 1 80 ? 3.837 -64.315 -69.224 1.00 28.06 80 VAL A C 1
ATOM 624 O O . VAL A 1 80 ? 4.990 -63.915 -69.179 1.00 28.06 80 VAL A O 1
ATOM 627 N N . SER A 1 81 ? 3.403 -65.374 -68.511 1.00 29.48 81 SER A N 1
ATOM 628 C CA . SER A 1 81 ? 4.166 -66.478 -67.878 1.00 29.48 81 SER A CA 1
ATOM 629 C C . SER A 1 81 ? 4.481 -66.463 -66.368 1.00 29.48 81 SER A C 1
ATOM 631 O O . SER A 1 81 ? 5.585 -66.166 -65.929 1.00 29.48 81 SER A O 1
ATOM 633 N N . ASN A 1 82 ? 3.542 -67.036 -65.604 1.00 28.78 82 ASN A N 1
ATOM 634 C CA . ASN A 1 82 ? 3.752 -68.197 -64.714 1.00 28.78 82 ASN A CA 1
ATOM 635 C C . ASN A 1 82 ? 5.101 -68.372 -63.973 1.00 28.78 82 ASN A C 1
ATOM 637 O O . ASN A 1 82 ? 6.039 -68.944 -64.529 1.00 28.78 82 ASN A O 1
ATOM 641 N N . LYS A 1 83 ? 5.084 -68.118 -62.651 1.00 31.03 83 LYS A N 1
ATOM 642 C CA . LYS A 1 83 ? 5.372 -69.056 -61.523 1.00 31.03 83 LYS A CA 1
ATOM 643 C C . LYS A 1 83 ? 5.614 -68.231 -60.237 1.00 31.03 83 LYS A C 1
ATOM 645 O O . LYS A 1 83 ? 6.407 -67.307 -60.263 1.00 31.03 83 LYS A O 1
ATOM 650 N N . GLY A 1 84 ? 4.989 -68.499 -59.087 1.00 32.00 84 GLY A N 1
ATOM 651 C CA . GLY A 1 84 ? 3.968 -69.504 -58.782 1.00 32.00 84 GLY A CA 1
ATOM 652 C C . GLY A 1 84 ? 3.298 -69.286 -57.412 1.00 32.00 84 GLY A C 1
ATOM 653 O O . GLY A 1 84 ? 3.710 -68.445 -56.617 1.00 32.00 84 GLY A O 1
ATOM 654 N N . ARG A 1 85 ? 2.248 -70.071 -57.143 1.00 38.50 85 ARG A N 1
ATOM 655 C CA . ARG A 1 85 ? 1.655 -70.283 -55.803 1.00 38.50 85 ARG A CA 1
ATOM 656 C C . ARG A 1 85 ? 2.695 -71.086 -54.978 1.00 38.50 85 ARG A C 1
ATOM 658 O O . ARG A 1 85 ? 3.414 -71.876 -55.578 1.00 38.50 85 ARG A O 1
ATOM 665 N N . TYR A 1 86 ? 2.883 -70.960 -53.662 1.00 38.91 86 TYR A N 1
ATOM 666 C CA . TYR A 1 86 ? 1.914 -70.761 -52.580 1.00 38.91 86 TYR A CA 1
ATOM 667 C C . TYR A 1 86 ? 2.490 -69.906 -51.423 1.00 38.91 86 TYR A C 1
ATOM 669 O O . TYR A 1 86 ? 3.219 -70.417 -50.580 1.00 38.91 86 TYR A O 1
ATOM 677 N N . CYS A 1 87 ? 2.061 -68.645 -51.300 1.00 38.22 87 CYS A N 1
ATOM 678 C CA . CYS A 1 87 ? 2.223 -67.822 -50.080 1.00 38.22 87 CYS A CA 1
ATOM 679 C C . CYS A 1 87 ? 0.861 -67.487 -49.429 1.00 38.22 87 CYS A C 1
ATOM 681 O O . CYS A 1 87 ? 0.685 -66.447 -48.801 1.00 38.22 87 CYS A O 1
ATOM 683 N N . LEU A 1 88 ? -0.141 -68.359 -49.610 1.00 41.47 88 LEU A N 1
ATOM 684 C CA . LEU A 1 88 ? -1.558 -68.013 -49.419 1.00 41.47 88 LEU A CA 1
ATOM 685 C C . LEU A 1 88 ? -2.171 -68.352 -48.042 1.00 41.47 88 LEU A C 1
ATOM 687 O O . LEU A 1 88 ? -3.363 -68.135 -47.864 1.00 41.47 88 LEU A O 1
ATOM 691 N N . SER A 1 89 ? -1.396 -68.869 -47.077 1.00 51.62 89 SER A N 1
ATOM 692 C CA . SER A 1 89 ? -1.925 -69.294 -45.759 1.00 51.62 89 SER A CA 1
ATOM 693 C C . SER A 1 89 ? -1.435 -68.479 -44.550 1.00 51.62 89 SER A C 1
ATOM 695 O O . SER A 1 89 ? -1.952 -68.668 -43.453 1.00 51.62 89 SER A O 1
ATOM 697 N N . MET A 1 90 ? -0.448 -67.590 -44.719 1.00 47.03 90 MET A N 1
ATOM 698 C CA . MET A 1 90 ? 0.067 -66.716 -43.643 1.00 47.03 90 MET A CA 1
ATOM 699 C C . MET A 1 90 ? -0.452 -65.274 -43.752 1.00 47.03 90 MET A C 1
ATOM 701 O O . MET A 1 90 ? -0.641 -64.608 -42.737 1.00 47.03 90 MET A O 1
ATOM 705 N N . ALA A 1 91 ? -0.732 -64.789 -44.968 1.00 49.25 91 ALA A N 1
ATOM 706 C CA . ALA A 1 91 ? -1.179 -63.413 -45.189 1.00 49.25 91 ALA A CA 1
ATOM 707 C C . ALA A 1 91 ? -2.565 -63.127 -44.575 1.00 49.25 91 ALA A C 1
ATOM 709 O O . ALA A 1 91 ? -2.786 -62.055 -44.018 1.00 49.25 91 ALA A O 1
ATOM 710 N N . THR A 1 92 ? -3.478 -64.102 -44.620 1.00 52.72 92 THR A N 1
ATOM 711 C CA . THR A 1 92 ? -4.882 -63.981 -44.184 1.00 52.72 92 THR A CA 1
ATOM 712 C C . THR A 1 92 ? -5.061 -63.778 -42.676 1.00 52.72 92 THR A C 1
ATOM 714 O O . THR A 1 92 ? -6.001 -63.109 -42.258 1.00 52.72 92 THR A O 1
ATOM 717 N N . LEU A 1 93 ? -4.152 -64.298 -41.845 1.00 51.56 93 LEU A N 1
ATOM 718 C CA . LEU A 1 93 ? -4.167 -64.076 -40.390 1.00 51.56 93 LEU A CA 1
ATOM 719 C C . LEU A 1 93 ? -3.563 -62.722 -39.984 1.00 51.56 93 LEU A C 1
ATOM 721 O O . LEU A 1 93 ? -3.935 -62.170 -38.947 1.00 51.56 93 LEU A O 1
ATOM 725 N N . ILE A 1 94 ? -2.661 -62.174 -40.802 1.00 56.25 94 ILE A N 1
ATOM 726 C CA . ILE A 1 94 ? -2.059 -60.854 -40.574 1.00 56.25 94 ILE A CA 1
ATOM 727 C C . ILE A 1 94 ? -3.037 -59.755 -41.007 1.00 56.25 94 ILE A C 1
ATOM 729 O O . ILE A 1 94 ? -3.262 -58.817 -40.243 1.00 56.25 94 ILE A O 1
ATOM 733 N N . THR A 1 95 ? -3.697 -59.897 -42.163 1.00 54.94 95 THR A N 1
ATOM 734 C CA . THR A 1 95 ? -4.703 -58.925 -42.627 1.00 54.94 95 THR A CA 1
ATOM 735 C C . THR A 1 95 ? -5.916 -58.841 -41.704 1.00 54.94 95 THR A C 1
ATOM 737 O O . THR A 1 95 ? -6.395 -57.737 -41.462 1.00 54.94 95 THR A O 1
ATOM 740 N N . LEU A 1 96 ? -6.381 -59.953 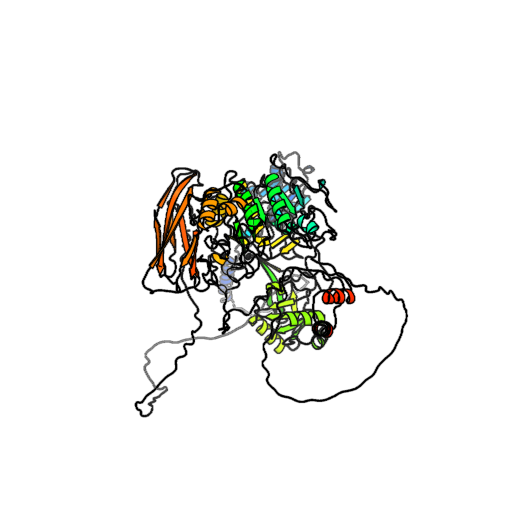-41.120 1.00 53.56 96 LEU A N 1
ATOM 741 C CA . LEU A 1 96 ? -7.521 -59.925 -40.194 1.00 53.56 96 LEU A CA 1
ATOM 742 C C . LEU A 1 96 ? -7.191 -59.210 -38.870 1.00 53.56 96 LEU A C 1
ATOM 744 O O . LEU A 1 96 ? -8.017 -58.459 -38.353 1.00 53.56 96 LEU A O 1
ATOM 748 N N . LYS A 1 97 ? -5.966 -59.376 -38.347 1.00 52.16 97 LYS A N 1
ATOM 749 C CA . LYS A 1 97 ? -5.497 -58.613 -37.175 1.00 52.16 97 LYS A CA 1
ATOM 750 C C . LYS A 1 97 ? -5.279 -57.135 -37.494 1.00 52.16 97 LYS A C 1
ATOM 752 O O . LYS A 1 97 ? -5.611 -56.300 -36.659 1.00 52.16 97 LYS A O 1
ATOM 757 N N . PHE A 1 98 ? -4.784 -56.805 -38.688 1.00 52.88 98 PHE A N 1
ATOM 758 C CA . PHE A 1 98 ? -4.643 -55.409 -39.108 1.00 52.88 98 PHE A CA 1
ATOM 759 C C . PHE A 1 98 ? -6.011 -54.730 -39.281 1.00 52.88 98 PHE A C 1
ATOM 761 O O . PHE A 1 98 ? -6.182 -53.622 -38.785 1.00 52.88 98 PHE A O 1
ATOM 768 N N . LEU A 1 99 ? -7.013 -55.417 -39.855 1.00 51.00 99 LEU A N 1
ATOM 769 C CA . LEU A 1 99 ? -8.390 -54.906 -39.944 1.00 51.00 99 LEU A CA 1
ATOM 770 C C . LEU A 1 99 ? -8.993 -54.616 -38.560 1.00 51.00 99 LEU A C 1
ATOM 772 O O . LEU A 1 99 ? -9.567 -53.546 -38.362 1.00 51.00 99 LEU A O 1
ATOM 776 N N . LEU A 1 100 ? -8.836 -55.532 -37.597 1.00 49.38 100 LEU A N 1
ATOM 777 C CA . LEU A 1 100 ? -9.372 -55.367 -36.239 1.00 49.38 100 LEU A CA 1
ATOM 778 C C . LEU A 1 100 ? -8.670 -54.254 -35.438 1.00 49.38 100 LEU A C 1
ATOM 780 O O . LEU A 1 100 ? -9.334 -53.561 -34.672 1.00 49.38 100 LEU A O 1
ATOM 784 N N . LEU A 1 101 ? -7.368 -54.025 -35.647 1.00 45.44 101 LEU A N 1
ATOM 785 C CA . LEU A 1 101 ? -6.651 -52.890 -35.047 1.00 45.44 101 LEU A CA 1
ATOM 786 C C . LEU A 1 101 ? -6.975 -51.550 -35.727 1.00 45.44 101 LEU A C 1
ATOM 788 O O . LEU A 1 101 ? -7.073 -50.537 -35.038 1.00 45.44 101 LEU A O 1
ATOM 792 N N . THR A 1 102 ? -7.222 -51.520 -37.041 1.00 43.56 102 THR A N 1
ATOM 793 C CA . THR A 1 102 ? -7.701 -50.296 -37.713 1.00 43.56 102 THR A CA 1
ATOM 794 C C . THR A 1 102 ? -9.154 -49.958 -37.366 1.00 43.56 102 THR A C 1
ATOM 796 O O . THR A 1 102 ? -9.498 -48.782 -37.287 1.00 43.56 102 THR A O 1
ATOM 799 N N . ALA A 1 103 ? -9.992 -50.959 -37.072 1.00 42.94 103 ALA A N 1
ATOM 800 C CA . ALA A 1 103 ? -11.372 -50.753 -36.627 1.00 42.94 103 ALA A CA 1
ATOM 801 C C . ALA A 1 103 ? -11.480 -50.109 -35.229 1.00 42.94 103 ALA A C 1
ATOM 803 O O . ALA A 1 103 ? -12.498 -49.492 -34.931 1.00 42.94 103 ALA A O 1
ATOM 804 N N . PHE A 1 104 ? -10.438 -50.203 -34.393 1.00 41.25 104 PHE A N 1
ATOM 805 C CA . PHE A 1 104 ? -10.398 -49.603 -33.050 1.00 41.25 104 PHE A CA 1
ATOM 806 C C . PHE A 1 104 ? -9.664 -48.253 -32.965 1.00 41.25 104 PHE A C 1
ATOM 808 O O . PHE A 1 104 ? -9.569 -47.684 -31.880 1.00 41.25 104 PHE A O 1
ATOM 815 N N . HIS A 1 105 ? -9.187 -47.706 -34.093 1.00 36.25 105 HIS A N 1
ATOM 816 C CA . HIS A 1 105 ? -8.565 -46.375 -34.147 1.00 36.25 105 HIS A CA 1
ATOM 817 C C . HIS A 1 105 ? -9.331 -45.326 -34.972 1.00 36.25 105 HIS A C 1
ATOM 819 O O . HIS A 1 105 ? -8.890 -44.181 -35.032 1.00 36.25 105 HIS A O 1
ATOM 825 N N . LEU A 1 106 ? -10.529 -45.640 -35.483 1.00 35.84 106 LEU A N 1
ATOM 826 C CA . LEU A 1 106 ? -11.533 -44.613 -35.809 1.00 35.84 106 LEU A CA 1
ATOM 827 C C . LEU A 1 106 ? -12.345 -44.217 -34.561 1.00 35.84 106 LEU A C 1
ATOM 829 O O . LEU A 1 106 ? -13.575 -44.236 -34.550 1.00 35.84 106 LEU A O 1
ATOM 833 N N . SER A 1 107 ? -11.642 -43.775 -33.516 1.00 32.78 107 SER A N 1
ATOM 834 C CA . SER A 1 107 ? -12.233 -42.792 -32.607 1.00 32.78 107 SER A CA 1
ATOM 835 C C . SER A 1 107 ? -12.366 -41.493 -33.390 1.00 32.78 107 SER A C 1
ATOM 837 O O . SER A 1 107 ? -11.384 -40.997 -33.939 1.00 32.78 107 SER A O 1
ATOM 839 N N . SER A 1 108 ? -13.585 -40.965 -33.467 1.00 32.91 108 SER A N 1
ATOM 840 C CA . SER A 1 108 ? -13.923 -39.745 -34.200 1.00 32.91 108 SER A CA 1
ATOM 841 C C . SER A 1 108 ? -12.900 -38.627 -33.978 1.00 32.91 108 SER A C 1
ATOM 843 O O . SER A 1 108 ? -12.764 -38.130 -32.856 1.00 32.91 108 SER A O 1
ATOM 845 N N . THR A 1 109 ? -12.258 -38.154 -35.050 1.00 35.06 109 THR A N 1
ATOM 846 C CA . THR A 1 109 ? -11.681 -36.807 -35.066 1.00 35.06 109 THR A CA 1
ATOM 847 C C . THR A 1 109 ? -12.843 -35.827 -34.971 1.00 35.06 109 THR A C 1
ATOM 849 O O . THR A 1 109 ? -13.435 -35.458 -35.987 1.00 35.06 109 THR A O 1
ATOM 852 N N . LEU A 1 110 ? -13.225 -35.473 -33.742 1.00 39.31 110 LEU A N 1
ATOM 853 C CA . LEU A 1 110 ? -14.255 -34.477 -33.490 1.00 39.31 110 LEU A CA 1
ATOM 854 C C . LEU A 1 110 ? -13.802 -33.194 -34.194 1.00 39.31 110 LEU A C 1
ATOM 856 O O . LEU A 1 110 ? -12.731 -32.670 -33.879 1.00 39.31 110 LEU A O 1
ATOM 860 N N . ALA A 1 111 ? -14.564 -32.743 -35.193 1.00 50.72 111 ALA A N 1
ATOM 861 C CA . ALA A 1 111 ? -14.228 -31.533 -35.927 1.00 50.72 111 ALA A CA 1
ATOM 862 C C . ALA A 1 111 ? -14.119 -30.394 -34.911 1.00 50.72 111 ALA A C 1
ATOM 864 O O . ALA A 1 111 ? -15.075 -30.129 -34.181 1.00 50.72 111 ALA A O 1
ATOM 865 N N . LYS A 1 112 ? -12.932 -29.789 -34.798 1.00 54.44 112 LYS A N 1
ATOM 866 C CA . LYS A 1 112 ? -12.691 -28.774 -33.777 1.00 54.44 112 LYS A CA 1
ATOM 867 C C . LYS A 1 112 ? -13.566 -27.562 -34.095 1.00 54.44 112 LYS A C 1
ATOM 869 O O . LYS A 1 112 ? -13.325 -26.862 -35.077 1.00 54.44 112 LYS A O 1
ATOM 874 N N . SER A 1 113 ? -14.589 -27.370 -33.275 1.00 69.94 113 SER A N 1
ATOM 875 C CA . SER A 1 113 ? -15.497 -26.235 -33.354 1.00 69.94 113 SER A CA 1
ATOM 876 C C . SER A 1 113 ? -14.989 -25.138 -32.430 1.00 69.94 113 SER A C 1
ATOM 878 O O . SER A 1 113 ? -14.809 -25.379 -31.237 1.00 69.94 113 SER A O 1
ATOM 880 N N . ASP A 1 114 ? -14.782 -23.947 -32.976 1.00 66.88 114 ASP A N 1
ATOM 881 C CA . ASP A 1 114 ? -14.437 -22.749 -32.214 1.00 66.88 114 ASP A CA 1
ATOM 882 C C . ASP A 1 114 ? -15.672 -21.819 -32.184 1.00 66.88 114 ASP A C 1
ATOM 884 O O . ASP A 1 114 ? -16.565 -21.910 -33.033 1.00 66.88 114 ASP A O 1
ATOM 888 N N . THR A 1 115 ? -15.775 -20.938 -31.188 1.00 69.56 115 THR A N 1
ATOM 889 C CA . THR A 1 115 ? -16.865 -19.948 -31.128 1.00 69.56 115 THR A CA 1
ATOM 890 C C . THR A 1 115 ? -16.473 -18.694 -31.902 1.00 69.56 115 THR A C 1
ATOM 892 O O . THR A 1 115 ? -15.328 -18.245 -31.848 1.00 69.56 115 THR A O 1
ATOM 895 N N . TYR A 1 116 ? -17.425 -18.118 -32.633 1.00 73.06 116 TYR A N 1
ATOM 896 C CA . TYR A 1 116 ? -17.251 -16.899 -33.417 1.00 73.06 116 TYR A CA 1
ATOM 897 C C . TYR A 1 116 ? -18.358 -15.895 -33.100 1.00 73.06 116 TYR A C 1
ATOM 899 O O . TYR A 1 116 ? -19.478 -16.277 -32.769 1.00 73.06 116 TYR A O 1
ATOM 907 N N . ILE A 1 117 ? -18.049 -14.611 -33.261 1.00 62.72 117 ILE A N 1
ATOM 908 C CA . ILE A 1 117 ? -18.992 -13.491 -33.302 1.00 62.72 117 ILE A CA 1
ATOM 909 C C . ILE A 1 117 ? -19.162 -13.102 -34.772 1.00 62.72 117 ILE A C 1
ATOM 911 O O . ILE A 1 117 ? -18.180 -12.795 -35.448 1.00 62.72 117 ILE A O 1
ATOM 915 N N . ILE A 1 118 ? -20.394 -13.136 -35.269 1.00 82.81 118 ILE A N 1
ATOM 916 C CA . ILE A 1 118 ? -20.771 -12.937 -36.668 1.00 82.81 118 ILE A CA 1
ATOM 917 C C . ILE A 1 118 ? -21.547 -11.627 -36.788 1.00 82.81 118 ILE A C 1
ATOM 919 O O . ILE A 1 118 ? -22.560 -11.437 -36.115 1.00 82.81 118 ILE A O 1
ATOM 923 N N . HIS A 1 119 ? -21.082 -10.737 -37.661 1.00 70.06 119 HIS A N 1
ATOM 924 C CA . HIS A 1 119 ? -21.714 -9.454 -37.961 1.00 70.06 119 HIS A CA 1
ATOM 925 C C . HIS A 1 119 ? -22.614 -9.584 -39.190 1.00 70.06 119 HIS A C 1
ATOM 927 O O . HIS A 1 119 ? -22.198 -10.147 -40.207 1.00 70.06 119 HIS A O 1
ATOM 933 N N . MET A 1 120 ? -23.827 -9.039 -39.096 1.00 82.69 120 MET A N 1
ATOM 934 C CA . MET A 1 120 ? -24.886 -9.211 -40.090 1.00 82.69 120 MET A CA 1
ATOM 935 C C . MET A 1 120 ? -25.490 -7.869 -40.523 1.00 82.69 120 MET A C 1
ATOM 937 O O . MET A 1 120 ? -25.779 -7.010 -39.691 1.00 82.69 120 MET A O 1
ATOM 941 N N . ASP A 1 121 ? -25.732 -7.712 -41.822 1.00 83.62 121 ASP A N 1
ATOM 942 C CA . ASP A 1 121 ? -26.485 -6.598 -42.400 1.00 83.62 121 ASP A CA 1
ATOM 943 C C . ASP A 1 121 ? -27.987 -6.886 -42.305 1.00 83.62 121 ASP A C 1
ATOM 945 O O . ASP A 1 121 ? -28.530 -7.713 -43.038 1.00 83.62 121 ASP A O 1
ATOM 949 N N . THR A 1 122 ? -28.679 -6.193 -41.403 1.00 79.06 122 THR A N 1
ATOM 950 C CA . THR A 1 122 ? -30.118 -6.384 -41.173 1.00 79.06 122 THR A CA 1
ATOM 951 C C . THR A 1 122 ? -30.992 -5.926 -42.335 1.00 79.06 122 THR A C 1
ATOM 953 O O . THR A 1 122 ? -32.136 -6.373 -42.424 1.00 79.06 122 THR A O 1
ATOM 956 N N . SER A 1 123 ? -30.476 -5.115 -43.267 1.00 82.31 123 SER A N 1
ATOM 957 C CA . SER A 1 123 ? -31.200 -4.757 -44.493 1.00 82.31 123 SER A CA 1
ATOM 958 C C . SER A 1 123 ? -31.360 -5.948 -45.447 1.00 82.31 123 SER A C 1
ATOM 960 O O . SER A 1 123 ? -32.316 -5.995 -46.222 1.00 82.31 123 SER A O 1
ATOM 962 N N . ALA A 1 124 ? -30.486 -6.954 -45.332 1.00 83.69 124 ALA A N 1
ATOM 963 C CA . ALA A 1 124 ? -30.561 -8.203 -46.081 1.00 83.69 124 ALA A CA 1
ATOM 964 C C . ALA A 1 124 ? -31.528 -9.238 -45.470 1.00 83.69 124 ALA A C 1
ATOM 966 O O . ALA A 1 124 ? -31.705 -10.305 -46.062 1.00 83.69 124 ALA A O 1
ATOM 967 N N . MET A 1 125 ? -32.164 -8.962 -44.319 1.00 84.12 125 MET A N 1
ATOM 968 C CA . MET A 1 125 ? -33.123 -9.884 -43.696 1.00 84.12 125 MET A CA 1
ATOM 969 C C . MET A 1 125 ? -34.371 -10.058 -44.584 1.00 84.12 125 MET A C 1
ATOM 971 O O . MET A 1 125 ? -35.108 -9.092 -44.806 1.00 84.12 125 MET A O 1
ATOM 975 N N . PRO A 1 126 ? -34.692 -11.279 -45.053 1.00 85.00 126 PRO A N 1
ATOM 976 C CA . PRO A 1 126 ? -35.902 -11.495 -45.840 1.00 85.00 126 PRO A CA 1
ATOM 977 C C . PRO A 1 126 ? -37.175 -11.217 -45.029 1.00 85.00 126 PRO A C 1
ATOM 979 O O . PRO A 1 126 ? -37.311 -11.678 -43.896 1.00 85.00 126 PRO A O 1
ATOM 982 N N . LYS A 1 127 ? -38.163 -10.556 -45.649 1.00 81.56 127 LYS A N 1
ATOM 983 C CA . LYS A 1 127 ? -39.464 -10.199 -45.032 1.00 81.56 127 LYS A CA 1
ATOM 984 C C . LYS A 1 127 ? -40.284 -11.388 -44.493 1.00 81.56 127 LYS A C 1
ATOM 986 O O . LYS A 1 127 ? -41.304 -11.172 -43.851 1.00 81.56 127 LYS A O 1
ATOM 991 N N . ALA A 1 128 ? -39.870 -12.622 -44.779 1.00 79.25 128 ALA A N 1
ATOM 992 C CA . ALA A 1 128 ? -40.495 -13.846 -44.286 1.00 79.25 128 ALA A CA 1
ATOM 993 C C . ALA A 1 128 ? -40.127 -14.192 -42.827 1.00 79.25 128 ALA A C 1
ATOM 995 O O . ALA A 1 128 ? -40.805 -15.019 -42.222 1.00 79.25 128 ALA A O 1
ATOM 996 N N . TYR A 1 129 ? -39.076 -13.589 -42.254 1.00 80.12 129 TYR A N 1
ATOM 997 C CA . TYR A 1 129 ? -38.678 -13.831 -40.862 1.00 80.12 129 TYR A CA 1
ATOM 998 C C . TYR A 1 129 ? -39.343 -12.840 -39.906 1.00 80.12 129 TYR A C 1
ATOM 1000 O O . TYR A 1 129 ? -39.326 -11.632 -40.131 1.00 80.12 129 TYR A O 1
ATOM 1008 N N . SER A 1 130 ? -39.893 -13.353 -38.804 1.00 77.50 130 SER A N 1
ATOM 1009 C CA . SER A 1 130 ? -40.584 -12.553 -37.784 1.00 77.50 130 SER A CA 1
ATOM 1010 C C . SER A 1 130 ? -39.640 -11.880 -36.782 1.00 77.50 130 SER A C 1
ATOM 1012 O O . SER A 1 130 ? -40.050 -10.960 -36.079 1.00 77.50 130 SER A O 1
ATOM 1014 N N . SER A 1 131 ? -38.378 -12.315 -36.697 1.00 82.69 131 SER A N 1
ATOM 1015 C CA . SER A 1 131 ? -37.340 -11.664 -35.887 1.00 82.69 131 SER A CA 1
ATOM 1016 C C . SER A 1 131 ? -35.921 -11.997 -36.359 1.00 82.69 131 SER A C 1
ATOM 1018 O O . SER A 1 131 ? -35.682 -13.056 -36.950 1.00 82.69 131 SER A O 1
ATOM 1020 N N . LEU A 1 132 ? -34.956 -11.143 -35.992 1.00 79.94 132 LEU A N 1
ATOM 1021 C CA . LEU A 1 132 ? -33.520 -11.389 -36.191 1.00 79.94 132 LEU A CA 1
ATOM 1022 C C . LEU A 1 132 ? -33.085 -12.758 -35.636 1.00 79.94 132 LEU A C 1
ATOM 1024 O O . LEU A 1 132 ? -32.342 -13.479 -36.291 1.00 79.94 132 LEU A O 1
ATOM 1028 N N . TYR A 1 133 ? -33.613 -13.156 -34.473 1.00 81.69 133 TYR A N 1
ATOM 1029 C CA . TYR A 1 133 ? -33.340 -14.457 -33.855 1.00 81.69 133 TYR A CA 1
ATOM 1030 C C . TYR A 1 133 ? -33.748 -15.632 -34.761 1.00 81.69 133 TYR A C 1
ATOM 1032 O O . TYR A 1 133 ? -32.950 -16.538 -35.002 1.00 81.69 133 TYR A O 1
ATOM 1040 N N . THR A 1 134 ? -34.958 -15.590 -35.333 1.00 83.94 134 THR A N 1
ATOM 1041 C CA . THR A 1 134 ? -35.430 -16.638 -36.259 1.00 83.94 134 THR A CA 1
ATOM 1042 C C . THR A 1 134 ? -34.630 -16.689 -37.561 1.00 83.94 134 THR A C 1
ATOM 1044 O O . THR A 1 134 ? -34.369 -17.776 -38.074 1.00 83.94 134 THR A O 1
ATOM 1047 N N . TRP A 1 135 ? -34.190 -15.533 -38.070 1.00 86.75 135 TRP A N 1
ATOM 1048 C CA . TRP A 1 135 ? -33.346 -15.457 -39.261 1.00 86.75 135 TRP A CA 1
ATOM 1049 C C . TRP A 1 135 ? -31.951 -16.048 -39.007 1.00 86.75 135 TRP A C 1
ATOM 1051 O O . TRP A 1 135 ? -31.498 -16.899 -39.771 1.00 86.75 135 TRP A O 1
ATOM 1061 N N . TYR A 1 136 ? -31.295 -15.679 -37.904 1.00 86.94 136 TYR A N 1
ATOM 1062 C CA . TYR A 1 136 ? -29.961 -16.182 -37.557 1.00 86.94 136 TYR A CA 1
ATOM 1063 C C . TYR A 1 136 ? -29.948 -17.687 -37.249 1.00 86.94 136 TYR A C 1
ATOM 1065 O O . TYR A 1 136 ? -29.032 -18.384 -37.685 1.00 86.94 136 TYR A O 1
ATOM 1073 N N . LEU A 1 137 ? -30.987 -18.221 -36.593 1.00 83.62 137 LEU A N 1
ATOM 1074 C CA . LEU A 1 137 ? -31.152 -19.673 -36.443 1.00 83.62 137 LEU A CA 1
ATOM 1075 C C . LEU A 1 137 ? -31.233 -20.382 -37.800 1.00 83.62 137 LEU A C 1
ATOM 1077 O O . LEU A 1 137 ? -30.555 -21.386 -37.996 1.00 83.62 137 LEU A O 1
ATOM 1081 N N . PHE A 1 138 ? -32.012 -19.860 -38.752 1.00 83.44 138 PHE A N 1
ATOM 1082 C CA . PHE A 1 138 ? -32.119 -20.462 -40.084 1.00 83.44 138 PHE A CA 1
ATOM 1083 C C . PHE A 1 138 ? -30.783 -20.440 -40.846 1.00 83.44 138 PHE A C 1
ATOM 1085 O O . PHE A 1 138 ? -30.433 -21.413 -41.512 1.00 83.44 138 PHE A O 1
ATOM 1092 N N . MET A 1 139 ? -30.004 -19.365 -40.709 1.00 83.50 139 MET A N 1
ATOM 1093 C CA . MET A 1 139 ? -28.657 -19.267 -41.285 1.00 83.50 139 MET A CA 1
ATOM 1094 C C . MET A 1 139 ? -27.704 -20.311 -40.677 1.00 83.50 139 MET A C 1
ATOM 1096 O O . MET A 1 139 ? -26.903 -20.908 -41.389 1.00 83.50 139 MET A O 1
ATOM 1100 N N . LEU A 1 140 ? -27.826 -20.609 -39.379 1.00 82.31 140 LEU A N 1
ATOM 1101 C CA . LEU A 1 140 ? -27.089 -21.703 -38.733 1.00 82.31 140 LEU A CA 1
ATOM 1102 C C . LEU A 1 140 ? -27.565 -23.100 -39.166 1.00 82.31 140 LEU A C 1
ATOM 1104 O O . LEU A 1 140 ? -26.745 -24.018 -39.284 1.00 82.31 140 LEU A O 1
ATOM 1108 N N . CYS A 1 141 ? -28.862 -23.267 -39.445 1.00 80.69 141 CYS A N 1
ATOM 1109 C CA . CYS A 1 141 ? -29.395 -24.489 -40.049 1.00 80.69 141 CYS A CA 1
ATOM 1110 C C . CYS A 1 141 ? -28.793 -24.742 -41.436 1.00 80.69 141 CYS A C 1
ATOM 1112 O O . CYS A 1 141 ? -28.434 -25.878 -41.737 1.00 80.69 141 CYS A O 1
ATOM 1114 N N . SER A 1 142 ? -28.684 -23.706 -42.277 1.00 79.75 142 SER A N 1
ATOM 1115 C CA . SER A 1 142 ? -28.277 -23.855 -43.680 1.00 79.75 142 SER A CA 1
ATOM 1116 C C . SER A 1 142 ? -26.791 -24.170 -43.873 1.00 79.75 142 SER A C 1
ATOM 1118 O O . SER A 1 142 ? -26.437 -24.761 -44.890 1.00 79.75 142 SER A O 1
ATOM 1120 N N . VAL A 1 143 ? -25.932 -23.821 -42.907 1.00 80.75 143 VAL A N 1
ATOM 1121 C CA . VAL A 1 143 ? -24.489 -24.129 -42.958 1.00 80.75 143 VAL A CA 1
ATOM 1122 C C . VAL A 1 143 ? -24.107 -25.434 -42.267 1.00 80.75 143 VAL A C 1
ATOM 1124 O O . VAL A 1 143 ? -23.036 -25.961 -42.548 1.00 80.75 143 VAL A O 1
ATOM 1127 N N . SER A 1 144 ? -24.950 -25.964 -41.374 1.00 73.56 144 SER A N 1
ATOM 1128 C CA . SER A 1 144 ? -24.631 -27.183 -40.624 1.00 73.56 144 SER A CA 1
ATOM 1129 C C . SER A 1 144 ? -24.646 -28.419 -41.536 1.00 73.56 144 SER A C 1
ATOM 1131 O O . SER A 1 144 ? -25.683 -28.786 -42.096 1.00 73.56 144 SER A O 1
ATOM 1133 N N . GLU A 1 145 ? -23.511 -29.121 -41.628 1.00 61.00 145 GLU A N 1
ATOM 1134 C CA . GLU A 1 145 ? -23.328 -30.308 -42.492 1.00 61.00 145 GLU A CA 1
ATOM 1135 C C . GLU A 1 145 ? -24.224 -31.509 -42.112 1.00 61.00 145 GLU A C 1
ATOM 1137 O O . GLU A 1 145 ? -24.388 -32.444 -42.894 1.00 61.00 145 GLU A O 1
ATOM 1142 N N . SER A 1 146 ? -24.885 -31.474 -40.950 1.00 51.97 146 SER A N 1
ATOM 1143 C CA . SER A 1 146 ? -25.894 -32.458 -40.521 1.00 51.97 146 SER A CA 1
ATOM 1144 C C . SER A 1 146 ? -27.224 -32.389 -41.298 1.00 51.97 146 SER A C 1
ATOM 1146 O O . SER A 1 146 ? -28.149 -33.159 -41.027 1.00 51.97 146 SER A O 1
ATOM 1148 N N . SER A 1 147 ? -27.329 -31.517 -42.304 1.00 47.28 147 SER A N 1
ATOM 1149 C CA . SER A 1 147 ? -28.501 -31.325 -43.171 1.00 47.28 147 SER A CA 1
ATOM 1150 C C . SER A 1 147 ? -28.661 -32.378 -44.289 1.00 47.28 147 SER A C 1
ATOM 1152 O O . SER A 1 147 ? -29.149 -32.090 -45.382 1.00 47.28 147 SER A O 1
ATOM 1154 N N . LYS A 1 148 ? -28.377 -33.651 -43.977 1.00 50.03 148 LYS A N 1
ATOM 1155 C CA . LYS A 1 148 ? -29.058 -34.804 -44.596 1.00 50.03 148 LYS A CA 1
ATOM 1156 C C . LYS A 1 148 ? -29.597 -35.759 -43.519 1.00 50.03 148 LYS A C 1
ATOM 1158 O O . LYS A 1 148 ? -29.022 -36.806 -43.253 1.00 50.03 148 LYS A O 1
ATOM 1163 N N . ALA A 1 149 ? -30.768 -35.372 -42.995 1.00 47.06 149 ALA A N 1
ATOM 1164 C CA . ALA A 1 149 ? -31.805 -36.189 -42.340 1.00 47.06 149 ALA A CA 1
ATOM 1165 C C . ALA A 1 149 ? -31.922 -36.288 -40.795 1.00 47.06 149 ALA A C 1
ATOM 1167 O O . ALA A 1 149 ? -32.940 -36.824 -40.364 1.00 47.06 149 ALA A O 1
ATOM 1168 N N . THR A 1 150 ? -31.025 -35.758 -39.944 1.00 47.56 150 THR A N 1
ATOM 1169 C CA . THR A 1 150 ? -31.134 -36.000 -38.469 1.00 47.56 150 THR A CA 1
ATOM 1170 C C . THR A 1 150 ? -30.731 -34.857 -37.511 1.00 47.56 150 THR A C 1
ATOM 1172 O O . THR A 1 150 ? -30.402 -35.108 -36.353 1.00 47.56 150 THR A O 1
ATOM 1175 N N . ALA A 1 151 ? -30.807 -33.584 -37.916 1.00 48.31 151 ALA A N 1
ATOM 1176 C CA . ALA A 1 151 ? -30.617 -32.456 -36.988 1.00 48.31 151 ALA A CA 1
ATOM 1177 C C . ALA A 1 151 ? -31.941 -31.999 -36.335 1.00 48.31 151 ALA A C 1
ATOM 1179 O O . ALA A 1 151 ? -32.811 -31.446 -37.005 1.00 48.31 151 ALA A O 1
ATOM 1180 N N . THR A 1 152 ? -32.094 -32.184 -35.020 1.00 55.75 152 THR A N 1
ATOM 1181 C CA . THR A 1 152 ? -33.224 -31.630 -34.248 1.00 55.75 152 THR A CA 1
ATOM 1182 C C . THR A 1 152 ? -33.036 -30.139 -33.946 1.00 55.75 152 THR A C 1
ATOM 1184 O O . THR A 1 152 ? -31.915 -29.688 -33.715 1.00 55.75 152 THR A O 1
ATOM 1187 N N . SER A 1 153 ? -34.133 -29.370 -33.867 1.00 56.06 153 SER A N 1
ATOM 1188 C CA . SER A 1 153 ? -34.096 -27.915 -33.598 1.00 56.06 153 SER A CA 1
ATOM 1189 C C . SER A 1 153 ? -33.352 -27.538 -32.306 1.00 56.06 153 SER A C 1
ATOM 1191 O O . SER A 1 153 ? -32.771 -26.457 -32.222 1.00 56.06 153 SER A O 1
ATOM 1193 N N . SER A 1 154 ? -33.333 -28.432 -31.315 1.00 55.94 154 SER A N 1
ATOM 1194 C CA . SER A 1 154 ? -32.563 -28.297 -30.073 1.00 55.94 154 SER A CA 1
ATOM 1195 C C . SER A 1 154 ? -31.050 -28.229 -30.311 1.00 55.94 154 SER A C 1
ATOM 1197 O O . SER A 1 154 ? -30.372 -27.412 -29.698 1.00 55.94 154 SER A O 1
ATOM 1199 N N . THR A 1 155 ? -30.520 -29.029 -31.239 1.00 58.97 155 THR A N 1
ATOM 1200 C CA . THR A 1 155 ? -29.078 -29.141 -31.527 1.00 58.97 155 THR A CA 1
ATOM 1201 C C . THR A 1 155 ? -28.526 -27.900 -32.231 1.00 58.97 155 THR A C 1
ATOM 1203 O O . THR A 1 155 ? -27.363 -27.537 -32.058 1.00 58.97 155 THR A O 1
ATOM 1206 N N . ILE A 1 156 ? -29.362 -27.224 -33.020 1.00 65.00 156 ILE A N 1
ATOM 1207 C CA . ILE A 1 156 ? -28.985 -25.987 -33.716 1.00 65.00 156 ILE A CA 1
ATOM 1208 C C . ILE A 1 156 ? -29.138 -24.794 -32.765 1.00 65.00 156 ILE A C 1
ATOM 1210 O O . ILE A 1 156 ? -28.253 -23.941 -32.707 1.00 65.00 156 ILE A O 1
ATOM 1214 N N . SER A 1 157 ? -30.172 -24.801 -31.912 1.00 60.94 157 SER A N 1
ATOM 1215 C CA . SER A 1 157 ? -30.272 -23.853 -30.798 1.00 60.94 157 SER A CA 1
ATOM 1216 C C . SER A 1 157 ? -29.102 -23.958 -29.814 1.00 60.94 157 SER A C 1
ATOM 1218 O O . SER A 1 157 ? -28.771 -22.950 -29.207 1.00 60.94 157 SER A O 1
ATOM 1220 N N . SER A 1 158 ? -28.455 -25.123 -29.660 1.00 60.53 158 SER A N 1
ATOM 1221 C CA . SER A 1 158 ? -27.241 -25.260 -28.836 1.00 60.53 158 SER A CA 1
ATOM 1222 C C . SER A 1 158 ? -25.944 -24.805 -29.519 1.00 60.53 158 SER A C 1
ATOM 1224 O O . SER A 1 158 ? -24.923 -24.710 -28.845 1.00 60.53 158 SER A O 1
ATOM 1226 N N . LYS A 1 159 ? -25.951 -24.524 -30.833 1.00 76.62 159 LYS A N 1
ATOM 1227 C CA . LYS A 1 159 ? -24.820 -23.868 -31.519 1.00 76.62 159 LYS A CA 1
ATOM 1228 C C . LYS A 1 159 ? -24.908 -22.346 -31.472 1.00 76.62 159 LYS A C 1
ATOM 1230 O O . LYS A 1 159 ? -23.872 -21.691 -31.511 1.00 76.62 159 LYS A O 1
ATOM 1235 N N . LEU A 1 160 ? -26.120 -21.788 -31.427 1.00 79.75 160 LEU A N 1
ATOM 1236 C CA . LEU A 1 160 ? -26.349 -20.355 -31.260 1.00 79.75 160 LEU A CA 1
ATOM 1237 C C . LEU A 1 160 ? -26.083 -19.965 -29.800 1.00 79.75 160 LEU A C 1
ATOM 1239 O O . LEU A 1 160 ? -26.782 -20.425 -28.904 1.00 79.75 160 LEU A O 1
ATOM 1243 N N . VAL A 1 161 ? -25.090 -19.109 -29.568 1.00 72.81 161 VAL A N 1
ATOM 1244 C CA . VAL A 1 161 ? -24.682 -18.687 -28.220 1.00 72.81 161 VAL A CA 1
ATOM 1245 C C . VAL A 1 161 ? -25.485 -17.455 -27.788 1.00 72.81 161 VAL A C 1
ATOM 1247 O O . VAL A 1 161 ? -26.207 -17.517 -26.798 1.00 72.81 161 VAL A O 1
ATOM 1250 N N . TYR A 1 162 ? -25.436 -16.361 -28.557 1.00 59.31 162 TYR A N 1
ATOM 1251 C CA . TYR A 1 162 ? -26.250 -15.157 -28.326 1.00 59.31 162 TYR A CA 1
ATOM 1252 C C . TYR A 1 162 ? -26.659 -14.472 -29.634 1.00 59.31 162 TYR A C 1
ATOM 1254 O O . TYR A 1 162 ? -25.984 -14.595 -30.651 1.00 59.31 162 TYR A O 1
ATOM 1262 N N . THR A 1 163 ? -27.728 -13.672 -29.593 1.00 74.38 163 THR A N 1
ATOM 1263 C CA . THR A 1 163 ? -28.117 -12.760 -30.682 1.00 74.38 163 THR A CA 1
ATOM 1264 C C . THR A 1 163 ? -28.035 -11.309 -30.236 1.00 74.38 163 THR A C 1
ATOM 1266 O O . THR A 1 163 ? -28.525 -10.959 -29.162 1.00 74.38 163 THR A O 1
ATOM 1269 N N . TYR A 1 164 ? -27.469 -10.458 -31.084 1.00 57.50 164 TYR A N 1
ATOM 1270 C CA . TYR A 1 164 ? -27.222 -9.048 -30.822 1.00 57.50 164 TYR A CA 1
ATOM 1271 C C . TYR A 1 164 ? -28.112 -8.180 -31.723 1.00 57.50 164 TYR A C 1
ATOM 1273 O O . TYR A 1 164 ? -28.144 -8.355 -32.945 1.00 57.50 164 TYR A O 1
ATOM 1281 N N . ALA A 1 165 ? -28.848 -7.259 -31.096 1.00 55.09 165 ALA A N 1
ATOM 1282 C CA . ALA A 1 165 ? -29.766 -6.338 -31.773 1.00 55.09 165 ALA A CA 1
ATOM 1283 C C . ALA A 1 165 ? -29.437 -4.850 -31.550 1.00 55.09 165 ALA A C 1
ATOM 1285 O O . ALA A 1 165 ? -29.814 -4.031 -32.377 1.00 55.09 165 ALA A O 1
ATOM 1286 N N . ASN A 1 166 ? -28.741 -4.502 -30.455 1.00 44.12 166 ASN A N 1
ATOM 1287 C CA . ASN A 1 166 ? -28.556 -3.107 -30.022 1.00 44.12 166 ASN A CA 1
ATOM 1288 C C . ASN A 1 166 ? -27.086 -2.646 -29.994 1.00 44.12 166 ASN A C 1
ATOM 1290 O O . ASN A 1 166 ? -26.805 -1.483 -30.253 1.00 44.12 166 ASN A O 1
ATOM 1294 N N . SER A 1 167 ? -26.148 -3.530 -29.633 1.00 34.53 167 SER A N 1
ATOM 1295 C CA . SER A 1 167 ? -24.712 -3.216 -29.512 1.00 34.53 167 SER A CA 1
ATOM 1296 C C . SER A 1 167 ? -23.953 -3.425 -30.824 1.00 34.53 167 SER A C 1
ATOM 1298 O O . SER A 1 167 ? -23.106 -2.621 -31.197 1.00 34.53 167 SER A O 1
ATOM 1300 N N . ILE A 1 168 ? -24.290 -4.509 -31.518 1.00 54.16 168 ILE A N 1
ATOM 1301 C CA . ILE A 1 168 ? -23.974 -4.815 -32.912 1.00 54.16 168 ILE A CA 1
ATOM 1302 C C . ILE A 1 168 ? -25.192 -5.534 -33.500 1.00 54.16 168 ILE A C 1
ATOM 1304 O O . ILE A 1 168 ? -25.982 -6.118 -32.755 1.00 54.16 168 ILE A O 1
ATOM 1308 N N . HIS A 1 169 ? -25.323 -5.540 -34.823 1.00 70.12 169 HIS A N 1
ATOM 1309 C CA . HIS A 1 169 ? -26.252 -6.434 -35.506 1.00 70.12 169 HIS A CA 1
ATOM 1310 C C . HIS A 1 169 ? -25.544 -7.749 -35.836 1.00 70.12 169 HIS A C 1
ATOM 1312 O O . HIS A 1 169 ? -24.554 -7.755 -36.572 1.00 70.12 169 HIS A O 1
ATOM 1318 N N . GLY A 1 170 ? -26.021 -8.862 -35.277 1.00 80.06 170 GLY A N 1
ATOM 1319 C CA . GLY A 1 170 ? -25.407 -10.164 -35.524 1.00 80.06 170 GLY A CA 1
ATOM 1320 C C . GLY A 1 170 ? -25.702 -11.206 -34.455 1.00 80.06 170 GLY A C 1
ATOM 1321 O O . GLY A 1 170 ? -26.655 -11.080 -33.688 1.00 80.06 170 GLY A O 1
ATOM 1322 N N . PHE A 1 171 ? -24.874 -12.241 -34.390 1.00 83.31 171 PHE A N 1
ATOM 1323 C CA . PHE A 1 171 ? -24.999 -13.331 -33.421 1.00 83.31 171 PHE A CA 1
ATOM 1324 C C . PHE A 1 171 ? -23.642 -13.978 -33.137 1.00 83.31 171 PHE A C 1
ATOM 1326 O O . PHE A 1 171 ? -22.705 -13.819 -33.912 1.00 83.31 171 PHE A O 1
ATOM 1333 N N . SER A 1 172 ? -23.518 -14.708 -32.034 1.00 76.19 172 SER A N 1
ATOM 1334 C CA . SER A 1 172 ? -22.369 -15.575 -31.760 1.00 76.19 172 SER A CA 1
ATOM 1335 C C . SER A 1 172 ? -22.770 -17.039 -31.856 1.00 76.19 172 SER A C 1
ATOM 1337 O O . SER A 1 172 ? -23.878 -17.415 -31.468 1.00 76.19 172 SER A O 1
ATOM 1339 N N . ALA A 1 173 ? -21.889 -17.869 -32.407 1.00 84.88 173 ALA A N 1
ATOM 1340 C CA . ALA A 1 173 ? -22.151 -19.286 -32.612 1.00 84.88 173 ALA A CA 1
ATOM 1341 C C . ALA A 1 173 ? -20.878 -20.133 -32.563 1.00 84.88 173 ALA A C 1
ATOM 1343 O O . ALA A 1 173 ? -19.809 -19.696 -32.993 1.00 84.88 173 ALA A O 1
ATOM 1344 N N . THR A 1 174 ? -21.012 -21.369 -32.088 1.00 81.75 174 THR A N 1
ATOM 1345 C CA . THR A 1 174 ? -19.960 -22.389 -32.152 1.00 81.75 174 THR A CA 1
ATOM 1346 C C . THR A 1 174 ? -20.017 -23.092 -33.507 1.00 81.75 174 THR A C 1
ATOM 1348 O O . THR A 1 174 ? -21.014 -23.736 -33.841 1.00 81.75 174 THR A O 1
ATOM 1351 N N . LEU A 1 175 ? -18.950 -22.946 -34.295 1.00 82.75 175 LEU A N 1
ATOM 1352 C CA . LEU A 1 175 ? -18.864 -23.362 -35.696 1.00 82.75 175 LEU A CA 1
ATOM 1353 C C . LEU A 1 175 ? -17.565 -24.124 -35.957 1.00 82.75 175 LEU A C 1
ATOM 1355 O O . LEU A 1 175 ? -16.507 -23.802 -35.416 1.00 82.75 175 LEU A O 1
ATOM 1359 N N . THR A 1 176 ? -17.621 -25.101 -36.851 1.00 86.44 176 THR A N 1
ATOM 1360 C CA . THR A 1 176 ? -16.419 -25.630 -37.504 1.00 86.44 176 THR A CA 1
ATOM 1361 C C . THR A 1 176 ? -15.922 -24.664 -38.586 1.00 86.44 176 THR A C 1
ATOM 1363 O O . THR A 1 176 ? -16.663 -23.815 -39.087 1.00 86.44 176 THR A O 1
ATOM 1366 N N . VAL A 1 177 ? -14.666 -24.825 -39.011 1.00 80.56 177 VAL A N 1
ATOM 1367 C CA . VAL A 1 177 ? -14.079 -24.017 -40.098 1.00 80.56 177 VAL A CA 1
ATOM 1368 C C . VAL A 1 177 ? -14.878 -24.150 -41.408 1.00 80.56 177 VAL A C 1
ATOM 1370 O O . VAL A 1 177 ? -15.079 -23.155 -42.098 1.00 80.56 177 VAL A O 1
ATOM 1373 N N . SER A 1 178 ? -15.393 -25.347 -41.726 1.00 84.00 178 SER A N 1
ATOM 1374 C CA . SER A 1 178 ? -16.233 -25.588 -42.916 1.00 84.00 178 SER A CA 1
ATOM 1375 C C . SER A 1 178 ? -17.552 -24.806 -42.863 1.00 84.00 178 SER A C 1
ATOM 1377 O O . SER A 1 178 ? -17.933 -24.118 -43.817 1.00 84.00 178 SER A O 1
ATOM 1379 N N . GLU A 1 179 ? -18.221 -24.839 -41.708 1.00 87.69 179 GLU A N 1
ATOM 1380 C CA . GLU A 1 179 ? -19.477 -24.121 -41.480 1.00 87.69 179 GLU A CA 1
ATOM 1381 C C . GLU A 1 179 ? -19.271 -22.604 -41.563 1.00 87.69 179 GLU A C 1
ATOM 1383 O O . GLU A 1 179 ? -20.081 -21.910 -42.176 1.00 87.69 179 GLU A O 1
ATOM 1388 N N . LEU A 1 180 ? -18.153 -22.087 -41.040 1.00 86.19 180 LEU A N 1
ATOM 1389 C CA . LEU A 1 180 ? -17.808 -20.669 -41.136 1.00 86.19 180 LEU A CA 1
ATOM 1390 C C . LEU A 1 180 ? -17.524 -20.219 -42.581 1.00 86.19 180 LEU A C 1
ATOM 1392 O O . LEU A 1 180 ? -18.014 -19.172 -43.004 1.00 86.19 180 LEU A O 1
ATOM 1396 N N . GLU A 1 181 ? -16.772 -21.002 -43.361 1.00 88.75 181 GLU A N 1
ATOM 1397 C CA . GLU A 1 181 ? -16.518 -20.721 -44.787 1.00 88.75 181 GLU A CA 1
ATOM 1398 C C . GLU A 1 181 ? -17.766 -20.865 -45.671 1.00 88.75 181 GLU A C 1
ATOM 1400 O O . GLU A 1 181 ? -17.816 -20.330 -46.784 1.00 88.75 181 GLU A O 1
ATOM 1405 N N . THR A 1 182 ? -18.790 -21.566 -45.187 1.00 88.75 182 THR A N 1
ATOM 1406 C CA . THR A 1 182 ? -20.109 -21.620 -45.828 1.00 88.75 182 THR A CA 1
ATOM 1407 C C . THR A 1 182 ? -20.954 -20.410 -45.423 1.00 88.75 182 THR A C 1
ATOM 1409 O O . THR A 1 182 ? -21.529 -19.753 -46.290 1.00 88.75 182 THR A O 1
ATOM 1412 N N . LEU A 1 183 ? -20.947 -20.032 -44.139 1.00 87.19 183 LEU A N 1
ATOM 1413 C CA . LEU A 1 183 ? -21.655 -18.861 -43.605 1.00 87.19 183 LEU A CA 1
ATOM 1414 C C . LEU A 1 183 ? -21.192 -17.551 -44.257 1.00 87.19 183 LEU A C 1
ATOM 1416 O O . LEU A 1 183 ? -22.023 -16.718 -44.613 1.00 87.19 183 LEU A O 1
ATOM 1420 N N . LYS A 1 184 ? -19.882 -17.420 -44.505 1.00 86.88 184 LYS A N 1
ATOM 1421 C CA . LYS A 1 184 ? -19.245 -16.303 -45.229 1.00 86.88 184 LYS A CA 1
ATOM 1422 C C . LYS A 1 184 ? -19.837 -16.002 -46.609 1.00 86.88 184 LYS A C 1
ATOM 1424 O O . LYS A 1 184 ? -19.619 -14.915 -47.134 1.00 86.88 184 LYS A O 1
ATOM 1429 N N . LYS A 1 185 ? -20.533 -16.965 -47.220 1.00 88.69 185 LYS A N 1
ATOM 1430 C CA . LYS A 1 185 ? -21.094 -16.868 -48.578 1.00 88.69 185 LYS A CA 1
ATOM 1431 C C . LYS A 1 185 ? -22.589 -16.541 -48.585 1.00 88.69 185 LYS A C 1
ATOM 1433 O O . LYS A 1 185 ? -23.164 -16.409 -49.664 1.00 88.69 185 LYS A O 1
ATOM 1438 N N . LEU A 1 186 ? -23.234 -16.456 -47.419 1.00 87.94 186 LEU A N 1
ATOM 1439 C CA . LEU A 1 186 ? -24.674 -16.226 -47.333 1.00 87.94 186 LEU A CA 1
ATOM 1440 C C . LEU A 1 186 ? -25.029 -14.726 -47.373 1.00 87.94 186 LEU A C 1
ATOM 1442 O O . LEU A 1 186 ? -24.288 -13.904 -46.828 1.00 87.94 186 LEU A O 1
ATOM 1446 N N . PRO A 1 187 ? -26.183 -14.349 -47.961 1.00 81.94 187 PRO A N 1
ATOM 1447 C CA . PRO A 1 187 ? -26.643 -12.963 -47.982 1.00 81.94 187 PRO A CA 1
ATOM 1448 C C . PRO A 1 187 ? -26.758 -12.360 -46.578 1.00 81.94 187 PRO A C 1
ATOM 1450 O O . PRO A 1 187 ? -27.315 -12.972 -45.666 1.00 81.94 187 PRO A O 1
ATOM 1453 N N . GLY A 1 188 ? -26.244 -11.142 -46.420 1.00 82.38 188 GLY A N 1
ATOM 1454 C CA . GLY A 1 188 ? -26.245 -10.414 -45.152 1.00 82.38 188 GLY A CA 1
ATOM 1455 C C . GLY A 1 188 ? -25.061 -10.707 -44.231 1.00 82.38 188 GLY A C 1
ATOM 1456 O O . GLY A 1 188 ? -24.918 -10.002 -43.240 1.00 82.38 188 GLY A O 1
ATOM 1457 N N . TYR A 1 189 ? -24.193 -11.680 -44.523 1.00 86.50 189 TYR A N 1
ATOM 1458 C CA . TYR A 1 189 ? -22.933 -11.828 -43.787 1.00 86.50 189 TYR A CA 1
ATOM 1459 C C . TYR A 1 189 ? -21.994 -10.643 -44.081 1.00 86.50 189 TYR A C 1
ATOM 1461 O O . TYR A 1 189 ? -21.731 -10.336 -45.243 1.00 86.50 189 TYR A O 1
ATOM 1469 N N . ILE A 1 190 ? -21.455 -10.006 -43.034 1.00 79.88 190 ILE A N 1
ATOM 1470 C CA . ILE A 1 190 ? -20.448 -8.935 -43.147 1.00 79.88 190 ILE A CA 1
ATOM 1471 C C . ILE A 1 190 ? -19.059 -9.465 -42.776 1.00 79.88 190 ILE A C 1
ATOM 1473 O O . ILE A 1 190 ? -18.106 -9.349 -43.546 1.00 79.88 190 ILE A O 1
ATOM 1477 N N . SER A 1 191 ? -18.919 -10.015 -41.569 1.00 72.81 191 SER A N 1
ATOM 1478 C CA . SER A 1 191 ? -17.633 -10.458 -41.025 1.00 72.81 191 SER A CA 1
ATOM 1479 C C . SER A 1 191 ? -17.808 -11.435 -39.861 1.00 72.81 191 SER A C 1
ATOM 1481 O O . SER A 1 191 ? -18.891 -11.569 -39.291 1.00 72.81 191 SER A O 1
ATOM 1483 N N . SER A 1 192 ? -16.721 -12.112 -39.489 1.00 75.88 192 SER A N 1
ATOM 1484 C CA . SER A 1 192 ? -16.670 -13.030 -38.355 1.00 75.88 192 SER A CA 1
ATOM 1485 C C . SER A 1 192 ? -15.365 -12.861 -37.591 1.00 75.88 192 SER A C 1
ATOM 1487 O O . SER A 1 192 ? -14.291 -12.924 -38.195 1.00 75.88 192 SER A O 1
ATOM 1489 N N . THR A 1 193 ? -15.450 -12.743 -36.273 1.00 55.88 193 THR A N 1
ATOM 1490 C CA . THR A 1 193 ? -14.294 -12.661 -35.374 1.00 55.88 193 THR A CA 1
ATOM 1491 C C . THR A 1 193 ? -14.293 -13.880 -34.451 1.00 55.88 193 THR A C 1
ATOM 1493 O O . THR A 1 193 ? -15.349 -14.187 -33.903 1.00 55.88 193 THR A O 1
ATOM 1496 N N . PRO A 1 194 ? -13.168 -14.597 -34.257 1.00 53.72 194 PRO A N 1
ATOM 1497 C CA . PRO A 1 194 ? -13.093 -15.652 -33.248 1.00 53.72 194 PRO A CA 1
ATOM 1498 C C . PRO A 1 194 ? -13.389 -15.083 -31.861 1.00 53.72 194 PRO A C 1
ATOM 1500 O O . PRO A 1 194 ? -12.806 -14.064 -31.481 1.00 53.72 194 PRO A O 1
ATOM 1503 N N . ASP A 1 195 ? -14.261 -15.746 -31.113 1.00 41.66 195 ASP A N 1
ATOM 1504 C CA . ASP A 1 195 ? -14.516 -15.433 -29.713 1.00 41.66 195 ASP A CA 1
ATOM 1505 C C . ASP A 1 195 ? -13.302 -15.872 -28.883 1.00 41.66 195 ASP A C 1
ATOM 1507 O O . ASP A 1 195 ? -12.818 -17.002 -29.000 1.00 41.66 195 ASP A O 1
ATOM 1511 N N . ARG A 1 196 ? -12.736 -14.945 -28.111 1.00 38.66 196 ARG A N 1
ATOM 1512 C CA . ARG A 1 196 ? -11.467 -15.134 -27.394 1.00 38.66 196 ARG A CA 1
ATOM 1513 C C . ARG A 1 196 ? -11.672 -14.840 -25.912 1.00 38.66 196 ARG A C 1
ATOM 1515 O O . ARG A 1 196 ? -12.298 -13.830 -25.594 1.00 38.66 196 ARG A O 1
ATOM 1522 N N . PRO A 1 197 ? -11.087 -15.640 -25.001 1.00 27.22 197 PRO A N 1
ATOM 1523 C CA . PRO A 1 197 ? -11.148 -15.344 -23.576 1.00 27.22 197 PRO A CA 1
ATOM 1524 C C . PRO A 1 197 ? -10.521 -13.972 -23.292 1.00 27.22 197 PRO A C 1
ATOM 1526 O O . PRO A 1 197 ? -9.402 -13.684 -23.720 1.00 27.22 197 PRO A O 1
ATOM 1529 N N . LEU A 1 198 ? -11.253 -13.129 -22.563 1.00 23.97 198 LEU A N 1
ATOM 1530 C CA . LEU A 1 198 ? -10.810 -11.799 -22.150 1.00 23.97 198 LEU A CA 1
ATOM 1531 C C . LEU A 1 198 ? -10.311 -11.843 -20.700 1.00 23.97 198 LEU A C 1
ATOM 1533 O O . LEU A 1 198 ? -11.057 -12.218 -19.799 1.00 23.97 198 LEU A O 1
ATOM 1537 N N . ALA A 1 199 ? -9.065 -11.424 -20.473 1.00 22.53 199 ALA A N 1
ATOM 1538 C CA . ALA A 1 199 ? -8.516 -11.212 -19.133 1.00 22.53 199 ALA A CA 1
ATOM 1539 C C . ALA A 1 199 ? -8.870 -9.805 -18.614 1.00 22.53 199 ALA A C 1
ATOM 1541 O O . ALA A 1 199 ? -8.933 -8.846 -19.386 1.00 22.53 199 ALA A O 1
ATOM 1542 N N . VAL A 1 200 ? -9.098 -9.670 -17.303 1.00 23.20 200 VAL A N 1
ATOM 1543 C CA . VAL A 1 200 ? -9.790 -8.506 -16.706 1.00 23.20 200 VAL A CA 1
ATOM 1544 C C . VAL A 1 200 ? -8.925 -7.763 -15.674 1.00 23.20 200 VAL A C 1
ATOM 1546 O O . VAL A 1 200 ? -9.426 -7.368 -14.632 1.00 23.20 200 VAL A O 1
ATOM 1549 N N . HIS A 1 201 ? -7.623 -7.589 -15.911 1.00 24.56 201 HIS A N 1
ATOM 1550 C CA . HIS A 1 201 ? -6.656 -7.379 -14.817 1.00 24.56 201 HIS A CA 1
ATOM 1551 C C . HIS A 1 201 ? -6.142 -5.939 -14.638 1.00 24.56 201 HIS A C 1
ATOM 1553 O O . HIS A 1 201 ? -5.540 -5.409 -15.577 1.00 24.56 201 HIS A O 1
ATOM 1559 N N . THR A 1 202 ? -6.201 -5.379 -13.408 1.00 36.66 202 THR A N 1
ATOM 1560 C CA . THR A 1 202 ? -5.063 -4.525 -12.963 1.00 36.66 202 THR A CA 1
ATOM 1561 C C . THR A 1 202 ? -3.872 -5.412 -13.001 1.00 36.66 202 THR A C 1
ATOM 1563 O O . THR A 1 202 ? -3.996 -6.578 -12.674 1.00 36.66 202 THR A O 1
ATOM 1566 N N . THR A 1 203 ? -2.732 -4.914 -13.454 1.00 55.34 203 THR A N 1
ATOM 1567 C CA . THR A 1 203 ? -1.828 -5.827 -14.153 1.00 55.34 203 THR A CA 1
ATOM 1568 C C . THR A 1 203 ? -1.232 -6.932 -13.275 1.00 55.34 203 THR A C 1
ATOM 1570 O O . THR A 1 203 ? -0.606 -7.830 -13.830 1.00 55.34 203 THR A O 1
ATOM 1573 N N . HIS A 1 204 ? -1.441 -6.884 -11.943 1.00 88.25 204 HIS A N 1
ATOM 1574 C CA . HIS A 1 204 ? -1.875 -8.085 -11.198 1.00 88.25 204 HIS A CA 1
ATOM 1575 C C . HIS A 1 204 ? -2.588 -7.835 -9.838 1.00 88.25 204 HIS A C 1
ATOM 1577 O O . HIS A 1 204 ? -3.321 -8.685 -9.339 1.00 88.25 204 HIS A O 1
ATOM 1583 N N . THR A 1 205 ? -2.350 -6.694 -9.173 1.00 92.69 205 THR A N 1
ATOM 1584 C CA . THR A 1 205 ? -2.543 -6.596 -7.704 1.00 92.69 205 THR A CA 1
ATOM 1585 C C . THR A 1 205 ? -3.975 -6.757 -7.189 1.00 92.69 205 THR A C 1
ATOM 1587 O O . THR A 1 205 ? -4.157 -7.181 -6.051 1.00 92.69 205 THR A O 1
ATOM 1590 N N . SER A 1 206 ? -5.000 -6.443 -7.984 1.00 91.38 206 SER A N 1
ATOM 1591 C CA . SER A 1 206 ? -6.388 -6.592 -7.525 1.00 91.38 206 SER A CA 1
ATOM 1592 C C . SER A 1 206 ? -6.885 -8.038 -7.596 1.00 91.38 206 SER A C 1
ATOM 1594 O O . SER A 1 206 ? -7.568 -8.466 -6.668 1.00 91.38 206 SER A O 1
ATOM 1596 N N . GLU A 1 207 ? -6.483 -8.817 -8.611 1.00 90.44 207 GLU A N 1
ATOM 1597 C CA . GLU A 1 207 ? -6.712 -10.268 -8.621 1.00 90.44 207 GLU A CA 1
ATOM 1598 C C . GLU A 1 207 ? -5.925 -10.973 -7.515 1.00 90.44 207 GLU A C 1
ATOM 1600 O O . GLU A 1 207 ? -6.465 -11.877 -6.882 1.00 90.44 207 GLU A O 1
ATOM 1605 N N . PHE A 1 208 ? -4.684 -10.550 -7.245 1.00 93.81 208 PHE A N 1
ATOM 1606 C CA . PHE A 1 208 ? -3.877 -11.119 -6.157 1.00 93.81 208 PHE A CA 1
ATOM 1607 C C . PHE A 1 208 ? -4.556 -10.964 -4.787 1.00 93.81 208 PHE A C 1
ATOM 1609 O O . PHE A 1 208 ? -4.574 -11.896 -3.989 1.00 93.81 208 PHE A O 1
ATOM 1616 N N . LEU A 1 209 ? -5.213 -9.822 -4.555 1.00 95.19 209 LEU A N 1
ATOM 1617 C CA . LEU A 1 209 ? -6.053 -9.575 -3.377 1.00 95.19 209 LEU A CA 1
ATOM 1618 C C . LEU A 1 209 ? -7.456 -10.219 -3.456 1.00 95.19 209 LEU A C 1
ATOM 1620 O O . LEU A 1 209 ? -8.302 -9.977 -2.595 1.00 95.19 209 LEU A O 1
ATOM 1624 N N . GLY A 1 210 ? -7.738 -11.023 -4.484 1.00 92.12 210 GLY A N 1
ATOM 1625 C CA . GLY A 1 210 ? -9.003 -11.737 -4.668 1.00 92.12 210 GLY A CA 1
ATOM 1626 C C . GLY A 1 210 ? -10.203 -10.857 -5.033 1.00 92.12 210 GLY A C 1
ATOM 1627 O O . GLY A 1 210 ? -11.343 -11.320 -4.940 1.00 92.12 210 GLY A O 1
ATOM 1628 N N . LEU A 1 211 ? -9.999 -9.597 -5.424 1.00 92.44 211 LEU A N 1
ATOM 1629 C CA . LEU A 1 211 ? -11.093 -8.702 -5.805 1.00 92.44 211 LEU A CA 1
ATOM 1630 C C . LEU A 1 211 ? -11.689 -9.136 -7.149 1.00 92.44 211 LEU A C 1
ATOM 1632 O O . LEU A 1 211 ? -10.983 -9.287 -8.143 1.00 92.44 211 LEU A O 1
ATOM 1636 N N . SER A 1 212 ? -13.009 -9.318 -7.178 1.00 86.44 212 SER A N 1
ATOM 1637 C CA . SER A 1 212 ? -13.746 -9.810 -8.342 1.00 86.44 212 SER A CA 1
ATOM 1638 C C . SER A 1 212 ? -14.948 -8.922 -8.641 1.00 86.44 212 SER A C 1
ATOM 1640 O O . SER A 1 212 ? -15.585 -8.379 -7.741 1.00 86.44 212 SER A O 1
ATOM 1642 N N . SER A 1 213 ? -15.285 -8.775 -9.922 1.00 83.06 213 SER A N 1
ATOM 1643 C CA . SER A 1 213 ? -16.502 -8.076 -10.349 1.00 83.06 213 SER A CA 1
ATOM 1644 C C . SER A 1 213 ? -17.782 -8.872 -10.071 1.00 83.06 213 SER A C 1
ATOM 1646 O O . SER A 1 213 ? -18.866 -8.291 -10.088 1.00 83.06 213 SER A O 1
ATOM 1648 N N . LEU A 1 214 ? -17.662 -10.182 -9.817 1.00 74.44 214 LEU A N 1
ATOM 1649 C CA . LEU A 1 214 ? -18.784 -11.101 -9.602 1.00 74.44 214 LEU A CA 1
ATOM 1650 C C . LEU A 1 214 ? -19.214 -11.193 -8.130 1.00 74.44 214 LEU A C 1
ATOM 1652 O O . LEU A 1 214 ? -20.387 -11.424 -7.850 1.00 74.44 214 LEU A O 1
ATOM 1656 N N . SER A 1 215 ? -18.278 -11.040 -7.190 1.00 83.81 215 SER A N 1
ATOM 1657 C CA . SER A 1 215 ? -18.505 -11.278 -5.758 1.00 83.81 215 SER A CA 1
ATOM 1658 C C . SER A 1 215 ? -17.460 -10.579 -4.884 1.00 83.81 215 SER A C 1
ATOM 1660 O O . SER A 1 215 ? -16.362 -10.277 -5.348 1.00 83.81 215 SER A O 1
ATOM 1662 N N . GLY A 1 216 ? -17.766 -10.394 -3.597 1.00 91.81 216 GLY A N 1
ATOM 1663 C CA . GLY A 1 216 ? -16.827 -9.848 -2.614 1.00 91.81 216 GLY A CA 1
ATOM 1664 C C . GLY A 1 216 ? -16.831 -8.320 -2.534 1.00 91.81 216 GLY A C 1
ATOM 1665 O O . GLY A 1 216 ? -17.854 -7.675 -2.779 1.00 91.81 216 GLY A O 1
ATOM 1666 N N . ALA A 1 217 ? -15.691 -7.735 -2.154 1.00 94.75 217 ALA A N 1
ATOM 1667 C CA . ALA A 1 217 ? -15.609 -6.341 -1.712 1.00 94.75 217 ALA A CA 1
ATOM 1668 C C . ALA A 1 217 ? -16.038 -5.322 -2.772 1.00 94.75 217 ALA A C 1
ATOM 1670 O O . ALA A 1 217 ? -16.666 -4.323 -2.429 1.00 94.75 217 ALA A O 1
ATOM 1671 N N . TRP A 1 218 ? -15.775 -5.563 -4.058 1.00 94.62 218 TRP A N 1
ATOM 1672 C CA . TRP A 1 218 ? -16.189 -4.650 -5.128 1.00 94.62 218 TRP A CA 1
ATOM 1673 C C . TRP A 1 218 ? -17.706 -4.529 -5.310 1.00 94.62 218 TRP A C 1
ATOM 1675 O O . TRP A 1 218 ? -18.200 -3.410 -5.168 1.00 94.62 218 TRP A O 1
ATOM 1685 N N . PRO A 1 219 ? -18.478 -5.594 -5.606 1.00 91.88 219 PRO A N 1
ATOM 1686 C CA . PRO A 1 219 ? -19.925 -5.455 -5.743 1.00 91.88 219 PRO A CA 1
ATOM 1687 C C . PRO A 1 219 ? -20.592 -4.984 -4.442 1.00 91.88 219 PRO A C 1
ATOM 1689 O O . PRO A 1 219 ? -21.436 -4.092 -4.509 1.00 91.88 219 PRO A O 1
ATOM 1692 N N . ALA A 1 220 ? -20.167 -5.480 -3.271 1.00 94.50 220 ALA A N 1
ATOM 1693 C CA . ALA A 1 220 ? -20.736 -5.078 -1.978 1.00 94.50 220 ALA A CA 1
ATOM 1694 C C . ALA A 1 220 ? -20.571 -3.571 -1.686 1.00 94.50 220 ALA A C 1
ATOM 1696 O O . ALA A 1 220 ? -21.512 -2.906 -1.265 1.00 94.50 220 ALA A O 1
ATOM 1697 N N . SER A 1 221 ? -19.396 -3.006 -1.980 1.00 96.38 221 SER A N 1
ATOM 1698 C CA . SER A 1 221 ? -19.084 -1.579 -1.782 1.00 96.38 221 SER A CA 1
ATOM 1699 C C . SER A 1 221 ? -19.475 -0.670 -2.956 1.00 96.38 221 SER A C 1
ATOM 1701 O O . SER A 1 221 ? -19.127 0.514 -2.974 1.00 96.38 221 SER A O 1
ATOM 1703 N N . ASN A 1 222 ? -20.100 -1.212 -4.008 1.00 96.00 222 ASN A N 1
ATOM 1704 C CA . ASN A 1 222 ? -20.238 -0.539 -5.305 1.00 96.00 222 ASN A CA 1
ATOM 1705 C C . ASN A 1 222 ? -18.902 0.035 -5.844 1.00 96.00 222 ASN A C 1
ATOM 1707 O O . ASN A 1 222 ? -18.878 1.098 -6.474 1.00 96.00 222 ASN A O 1
ATOM 1711 N N . TYR A 1 223 ? -17.794 -0.685 -5.637 1.00 96.44 223 TYR A N 1
ATOM 1712 C CA . TYR A 1 223 ? -16.418 -0.323 -6.008 1.00 96.44 223 TYR A CA 1
ATOM 1713 C C . TYR A 1 223 ? -15.890 0.950 -5.305 1.00 96.44 223 TYR A C 1
ATOM 1715 O O . TYR A 1 223 ? -15.040 1.658 -5.856 1.00 96.44 223 TYR A O 1
ATOM 1723 N N . GLY A 1 224 ? -16.411 1.264 -4.112 1.00 97.06 224 GLY A N 1
ATOM 1724 C CA . GLY A 1 224 ? -16.094 2.480 -3.347 1.00 97.06 224 GLY A CA 1
ATOM 1725 C C . GLY A 1 224 ? -16.894 3.722 -3.764 1.00 97.06 224 GLY A C 1
ATOM 1726 O O . GLY A 1 224 ? -16.506 4.845 -3.449 1.00 97.06 224 GLY A O 1
ATOM 1727 N N . LYS A 1 225 ? -17.999 3.559 -4.505 1.00 96.81 225 LYS A N 1
ATOM 1728 C CA . LYS A 1 225 ? -18.831 4.675 -4.988 1.00 96.81 225 LYS A CA 1
ATOM 1729 C C . LYS A 1 225 ? -19.312 5.560 -3.830 1.00 96.81 225 LYS A C 1
ATOM 1731 O O . LYS A 1 225 ? -20.073 5.114 -2.981 1.00 96.81 225 LYS A O 1
ATOM 1736 N N . GLY A 1 226 ? -18.968 6.848 -3.883 1.00 94.69 226 GLY A N 1
ATOM 1737 C CA . GLY A 1 226 ? -19.410 7.856 -2.908 1.00 94.69 226 GLY A CA 1
ATOM 1738 C C . GLY A 1 226 ? -18.480 8.041 -1.703 1.00 94.69 226 GLY A C 1
ATOM 1739 O O . GLY A 1 226 ? -18.717 8.948 -0.901 1.00 94.69 226 GLY A O 1
ATOM 1740 N N . VAL A 1 227 ? -17.419 7.233 -1.614 1.00 98.19 227 VAL A N 1
ATOM 1741 C CA . VAL A 1 227 ? -16.307 7.412 -0.675 1.00 98.19 227 VAL A CA 1
ATOM 1742 C C . VAL A 1 227 ? -15.247 8.334 -1.276 1.00 98.19 227 VAL A C 1
ATOM 1744 O O . VAL A 1 227 ? -15.042 8.362 -2.491 1.00 98.19 227 VAL A O 1
ATOM 1747 N N . ILE A 1 228 ? -14.588 9.099 -0.413 1.00 98.81 228 ILE A N 1
ATOM 1748 C CA . ILE A 1 228 ? -13.565 10.092 -0.715 1.00 98.81 228 ILE A CA 1
ATOM 1749 C C . ILE A 1 228 ? -12.283 9.680 0.012 1.00 98.81 228 ILE A C 1
ATOM 1751 O O . ILE A 1 228 ? -12.204 9.746 1.240 1.00 98.81 228 ILE A O 1
ATOM 1755 N N . ILE A 1 229 ? -11.274 9.270 -0.756 1.00 98.88 229 ILE A N 1
ATOM 1756 C CA . ILE A 1 229 ? -9.944 8.938 -0.241 1.00 98.88 229 ILE A CA 1
ATOM 1757 C C . ILE A 1 229 ? -9.052 10.170 -0.407 1.00 98.88 229 ILE A C 1
ATOM 1759 O O . ILE A 1 229 ? -8.795 10.623 -1.527 1.00 98.88 229 ILE A O 1
ATOM 1763 N N . GLY A 1 230 ? -8.599 10.720 0.718 1.00 98.75 230 GLY A N 1
ATOM 1764 C CA . GLY A 1 230 ? -7.615 11.795 0.761 1.00 98.75 230 GLY A CA 1
ATOM 1765 C C . GLY A 1 230 ? -6.193 11.240 0.753 1.00 98.75 230 GLY A C 1
ATOM 1766 O O . GLY A 1 230 ? -5.898 10.277 1.460 1.00 98.75 230 GLY A O 1
ATOM 1767 N N . LEU A 1 231 ? -5.298 11.851 -0.019 1.00 98.56 231 LEU A N 1
ATOM 1768 C CA . LEU A 1 231 ? -3.877 11.500 -0.051 1.00 98.56 231 LEU A CA 1
ATOM 1769 C C . LEU A 1 231 ? -3.021 12.721 0.274 1.00 98.56 231 LEU A C 1
ATOM 1771 O O . LEU A 1 231 ? -3.186 13.767 -0.358 1.00 98.56 231 LEU A O 1
ATOM 1775 N N . VAL A 1 232 ? -2.097 12.579 1.226 1.00 95.94 232 VAL A N 1
ATOM 1776 C CA . VAL A 1 232 ? -1.087 13.604 1.532 1.00 95.94 232 VAL A CA 1
ATOM 1777 C C . VAL A 1 232 ? 0.244 13.154 0.938 1.00 95.94 232 VAL A C 1
ATOM 1779 O O . VAL A 1 232 ? 0.821 12.175 1.402 1.00 95.94 232 VAL A O 1
ATOM 1782 N N . ASP A 1 233 ? 0.697 13.813 -0.132 1.00 95.62 233 ASP A N 1
ATOM 1783 C CA . ASP A 1 233 ? 1.775 13.278 -0.985 1.00 95.62 233 ASP A CA 1
ATOM 1784 C C . ASP A 1 233 ? 2.516 14.379 -1.800 1.00 95.62 233 ASP A C 1
ATOM 1786 O O . ASP A 1 233 ? 2.473 15.561 -1.441 1.00 95.62 233 ASP A O 1
ATOM 1790 N N . THR A 1 234 ? 3.208 14.027 -2.895 1.00 95.44 234 THR A N 1
ATOM 1791 C CA . THR A 1 234 ? 3.944 14.939 -3.808 1.00 95.44 234 THR A CA 1
ATOM 1792 C C . THR A 1 234 ? 3.062 15.711 -4.795 1.00 95.44 234 THR A C 1
ATOM 1794 O O . THR A 1 234 ? 3.567 16.515 -5.588 1.00 95.44 234 THR A O 1
ATOM 1797 N N . GLY A 1 235 ? 1.746 15.504 -4.744 1.00 97.44 235 GLY A N 1
ATOM 1798 C CA . GLY A 1 235 ? 0.775 16.043 -5.693 1.00 97.44 235 GLY A CA 1
ATOM 1799 C C . GLY A 1 235 ? 0.209 14.976 -6.621 1.00 97.44 235 GLY A C 1
ATOM 1800 O O . GLY A 1 235 ? 0.434 13.786 -6.434 1.00 97.44 235 GLY A O 1
ATOM 1801 N N . ILE A 1 236 ? -0.529 15.409 -7.641 1.00 98.44 236 ILE A N 1
ATOM 1802 C CA . ILE A 1 236 ? -1.154 14.512 -8.621 1.00 98.44 236 ILE A CA 1
ATOM 1803 C C . ILE A 1 236 ? -0.930 14.995 -10.056 1.00 98.44 236 ILE A C 1
ATOM 1805 O O . ILE A 1 236 ? -0.853 16.199 -10.307 1.00 98.44 236 ILE A O 1
ATOM 1809 N N . TRP A 1 237 ? -0.816 14.071 -11.009 1.00 98.50 237 TRP A N 1
ATOM 1810 C CA . TRP A 1 237 ? -0.851 14.373 -12.440 1.00 98.50 237 TRP A CA 1
ATOM 1811 C C . TRP A 1 237 ? -2.280 14.183 -12.989 1.00 98.50 237 TRP A C 1
ATOM 1813 O O . TRP A 1 237 ? -2.649 13.053 -13.323 1.00 98.50 237 TRP A O 1
ATOM 1823 N N . PRO A 1 238 ? -3.116 15.241 -13.051 1.00 98.25 238 PRO A N 1
ATOM 1824 C CA . PRO A 1 238 ? -4.560 15.107 -13.260 1.00 98.25 238 PRO A CA 1
ATOM 1825 C C . PRO A 1 238 ? -4.940 14.557 -14.641 1.00 98.25 238 PRO A C 1
ATOM 1827 O O . PRO A 1 238 ? -5.965 13.898 -14.764 1.00 98.25 238 PRO A O 1
ATOM 1830 N N . GLU A 1 239 ? -4.111 14.753 -15.672 1.00 98.00 239 GLU A N 1
ATOM 1831 C CA . GLU A 1 239 ? -4.360 14.237 -17.027 1.00 98.00 239 GLU A CA 1
ATOM 1832 C C . GLU A 1 239 ? -4.074 12.732 -17.177 1.00 98.00 239 GLU A C 1
ATOM 1834 O O . GLU A 1 239 ? -4.229 12.179 -18.267 1.00 98.00 239 GLU A O 1
ATOM 1839 N N . SER A 1 240 ? -3.637 12.040 -16.116 1.00 98.25 240 SER A N 1
ATOM 1840 C CA . SER A 1 240 ? -3.507 10.582 -16.160 1.00 98.25 240 SER A CA 1
ATOM 1841 C C . SER A 1 240 ? -4.878 9.948 -16.398 1.00 98.25 240 SER A C 1
ATOM 1843 O O . SER A 1 240 ? -5.849 10.286 -15.725 1.00 98.25 240 SER A O 1
ATOM 1845 N N . GLN A 1 241 ? -4.961 8.964 -17.298 1.00 97.38 241 GLN A N 1
ATOM 1846 C CA . GLN A 1 241 ? -6.218 8.255 -17.578 1.00 97.38 241 GLN A CA 1
ATOM 1847 C C . GLN A 1 241 ? -6.806 7.576 -16.322 1.00 97.38 241 GLN A C 1
ATOM 1849 O O . GLN A 1 241 ? -8.022 7.441 -16.209 1.00 97.38 241 GLN A O 1
ATOM 1854 N N . SER A 1 242 ? -5.970 7.260 -15.324 1.00 98.25 242 SER A N 1
ATOM 1855 C CA . SER A 1 242 ? -6.394 6.770 -14.003 1.00 98.25 242 SER A CA 1
ATOM 1856 C C . SER A 1 242 ? -7.229 7.782 -13.206 1.00 98.25 242 SER A C 1
ATOM 1858 O O . SER A 1 242 ? -7.869 7.400 -12.229 1.00 98.25 242 SER A O 1
ATOM 1860 N N . PHE A 1 243 ? -7.265 9.055 -13.605 1.00 98.56 243 PHE A N 1
ATOM 1861 C CA . PHE A 1 243 ? -8.114 10.092 -13.010 1.00 98.56 243 PHE A CA 1
ATOM 1862 C C . PHE A 1 243 ? -9.184 10.614 -13.983 1.00 98.56 243 PHE A C 1
ATOM 1864 O O . PHE A 1 243 ? -9.799 11.648 -13.729 1.00 98.56 243 PHE A O 1
ATOM 1871 N N . SER A 1 244 ? -9.463 9.873 -15.064 1.00 97.50 244 SER A N 1
ATOM 1872 C CA . SER A 1 244 ? -10.672 10.057 -15.875 1.00 97.50 244 SER A CA 1
ATOM 1873 C C . SER A 1 244 ? -11.927 9.910 -15.009 1.00 97.50 244 SER A C 1
ATOM 1875 O O . SER A 1 244 ? -11.995 9.019 -14.156 1.00 97.50 244 SER A O 1
ATOM 1877 N N . ASP A 1 245 ? -12.943 10.742 -15.247 1.00 97.06 245 ASP A N 1
ATOM 1878 C CA . ASP A 1 245 ? -14.251 10.648 -14.593 1.00 97.06 245 ASP A CA 1
ATOM 1879 C C . ASP A 1 245 ? -15.272 9.784 -15.357 1.00 97.06 245 ASP A C 1
ATOM 1881 O O . ASP A 1 245 ? -16.456 9.747 -15.005 1.00 97.06 245 ASP A O 1
ATOM 1885 N N . GLU A 1 246 ? -14.815 9.035 -16.363 1.00 93.44 246 GLU A N 1
ATOM 1886 C CA . GLU A 1 246 ? -15.617 8.026 -17.052 1.00 93.44 246 GLU A CA 1
ATOM 1887 C C . GLU A 1 246 ? -16.165 6.985 -16.059 1.00 93.44 246 GLU A C 1
ATOM 1889 O O . GLU A 1 246 ? -15.435 6.411 -15.248 1.00 93.44 246 GLU A O 1
ATOM 1894 N N . GLY A 1 247 ? -17.479 6.752 -16.096 1.00 90.25 247 GLY A N 1
ATOM 1895 C CA . GLY A 1 247 ? -18.157 5.820 -15.188 1.00 90.25 247 GLY A CA 1
ATOM 1896 C C . GLY A 1 247 ? -18.266 6.281 -13.726 1.00 90.25 247 GLY A C 1
ATOM 1897 O O . GLY A 1 247 ? -18.793 5.525 -12.904 1.00 90.25 247 GLY A O 1
ATOM 1898 N N . MET A 1 248 ? -17.816 7.495 -13.386 1.00 96.56 248 MET A N 1
ATOM 1899 C CA . MET A 1 248 ? -17.943 8.053 -12.037 1.00 96.56 248 MET A CA 1
ATOM 1900 C C . MET A 1 248 ? -19.341 8.614 -11.760 1.00 96.56 248 MET A C 1
ATOM 1902 O O . MET A 1 248 ? -20.019 9.163 -12.631 1.00 96.56 248 MET A O 1
ATOM 1906 N N . ALA A 1 249 ? -19.763 8.502 -10.500 1.00 93.94 249 ALA A N 1
ATOM 1907 C CA . ALA A 1 249 ? -20.973 9.149 -10.000 1.00 93.94 249 ALA A CA 1
ATOM 1908 C C . ALA A 1 249 ? -20.791 10.678 -9.892 1.00 93.94 249 ALA A C 1
ATOM 1910 O O . ALA A 1 249 ? -19.699 11.206 -10.082 1.00 93.94 249 ALA A O 1
ATOM 1911 N N . LYS A 1 250 ? -21.862 11.408 -9.554 1.00 95.50 250 LYS A N 1
ATOM 1912 C CA . LYS A 1 250 ? -21.732 12.808 -9.112 1.00 95.50 250 LYS A CA 1
ATOM 1913 C C . LYS A 1 250 ? -20.904 12.869 -7.820 1.00 95.50 250 LYS A C 1
ATOM 1915 O O . LYS A 1 250 ? -21.000 11.963 -6.995 1.00 95.50 250 LYS A O 1
ATOM 1920 N N . VAL A 1 251 ? -20.141 13.951 -7.652 1.00 97.12 251 VAL A N 1
ATOM 1921 C CA . VAL A 1 251 ? -19.383 14.239 -6.423 1.00 97.12 251 VAL A CA 1
ATOM 1922 C C . VAL A 1 251 ? -20.334 14.227 -5.210 1.00 97.12 251 VAL A C 1
ATOM 1924 O O . VAL A 1 251 ? -21.439 14.770 -5.327 1.00 97.12 251 VAL A O 1
ATOM 1927 N N . PRO A 1 252 ? -19.965 13.613 -4.067 1.00 95.69 252 PRO A N 1
ATOM 1928 C CA . PRO A 1 252 ? -20.820 13.579 -2.882 1.00 95.69 252 PRO A CA 1
ATOM 1929 C C . PRO A 1 252 ? -21.187 14.994 -2.391 1.00 95.69 252 PRO A C 1
ATOM 1931 O O . PRO A 1 252 ? -20.279 15.789 -2.167 1.00 95.69 252 PRO A O 1
ATOM 1934 N N . PRO A 1 253 ? -22.472 15.324 -2.136 1.00 96.12 253 PRO A N 1
ATOM 1935 C CA . PRO A 1 253 ? -22.881 16.677 -1.719 1.00 96.12 253 PRO A CA 1
ATOM 1936 C C . PRO A 1 253 ? -22.281 17.177 -0.395 1.00 96.12 253 PRO A C 1
ATOM 1938 O O . PRO A 1 253 ? -22.324 18.369 -0.114 1.00 96.12 253 PRO A O 1
ATOM 1941 N N . ARG A 1 254 ? -21.741 16.268 0.427 1.00 96.12 254 ARG A N 1
ATOM 1942 C CA . ARG A 1 254 ? -21.033 16.574 1.682 1.00 96.12 254 ARG A CA 1
ATOM 1943 C C . ARG A 1 254 ? -19.602 17.088 1.486 1.00 96.12 254 ARG A C 1
ATOM 1945 O O . ARG A 1 254 ? -19.005 17.542 2.457 1.00 96.12 254 ARG A O 1
ATOM 1952 N N . TRP A 1 255 ? -19.049 16.957 0.279 1.00 98.19 255 TRP A N 1
ATOM 1953 C CA . TRP A 1 255 ? -17.695 17.385 -0.057 1.00 98.19 255 TRP A CA 1
ATOM 1954 C C . TRP A 1 255 ? -17.577 18.910 -0.009 1.00 98.19 255 TRP A C 1
ATOM 1956 O O . TRP A 1 255 ? -18.389 19.611 -0.612 1.00 98.19 255 TRP A O 1
ATOM 1966 N N . LYS A 1 256 ? -16.562 19.414 0.699 1.00 97.75 256 LYS A N 1
ATOM 1967 C CA . LYS A 1 256 ? -16.317 20.857 0.886 1.00 97.75 256 LYS A CA 1
ATOM 1968 C C . LYS A 1 256 ? -14.981 21.336 0.315 1.00 97.75 256 LYS A C 1
ATOM 1970 O O . LYS A 1 256 ? -14.753 22.542 0.276 1.00 97.75 256 LYS A O 1
ATOM 1975 N N . GLY A 1 257 ? -14.113 20.417 -0.108 1.00 96.06 257 GLY A N 1
ATOM 1976 C CA . GLY A 1 257 ? -12.811 20.753 -0.676 1.00 96.06 257 GLY A CA 1
ATOM 1977 C C . GLY A 1 257 ? -12.896 21.372 -2.072 1.00 96.06 257 GLY A C 1
ATOM 1978 O O . GLY A 1 257 ? -13.910 21.300 -2.766 1.00 96.06 257 GLY A O 1
ATOM 1979 N N . GLU A 1 258 ? -11.789 21.973 -2.500 1.00 94.62 258 GLU A N 1
ATOM 1980 C CA . GLU A 1 258 ? -11.697 22.755 -3.736 1.00 94.62 258 GLU A CA 1
ATOM 1981 C C . GLU A 1 258 ? -10.573 22.281 -4.674 1.00 94.62 258 GLU A C 1
ATOM 1983 O O . GLU A 1 258 ? -9.684 21.509 -4.303 1.00 94.62 258 GLU A O 1
ATOM 1988 N N . CYS A 1 259 ? -10.590 22.796 -5.904 1.00 97.31 259 CYS A N 1
ATOM 1989 C CA . CYS A 1 259 ? -9.525 22.609 -6.883 1.00 97.31 259 CYS A CA 1
ATOM 1990 C C . CYS A 1 259 ? -8.626 23.854 -6.942 1.00 97.31 259 CYS A C 1
ATOM 1992 O O . CYS A 1 259 ? -8.886 24.800 -7.693 1.00 97.31 259 CYS A O 1
ATOM 1994 N N . MET A 1 260 ? -7.580 23.874 -6.117 1.00 97.00 260 MET A N 1
ATOM 1995 C CA . MET A 1 260 ? -6.687 25.019 -5.960 1.00 97.00 260 MET A CA 1
ATOM 1996 C C . MET A 1 260 ? -5.840 25.233 -7.220 1.00 97.00 260 MET A C 1
ATOM 1998 O O . MET A 1 260 ? -5.084 24.358 -7.644 1.00 97.00 260 MET A O 1
ATOM 2002 N N . SER A 1 261 ? -5.937 26.423 -7.813 1.00 97.25 261 SER A N 1
ATOM 2003 C CA . SER A 1 261 ? -5.139 26.783 -8.991 1.00 97.25 261 SER A CA 1
ATOM 2004 C C . SER A 1 261 ? -3.698 27.166 -8.623 1.00 97.25 261 SER A C 1
ATOM 2006 O O . SER A 1 261 ? -3.420 27.633 -7.520 1.00 97.25 261 SER A O 1
ATOM 2008 N N . GLY A 1 262 ? -2.773 26.989 -9.566 1.00 95.81 262 GLY A N 1
ATOM 2009 C CA . GLY A 1 262 ? -1.352 27.310 -9.437 1.00 95.81 262 GLY A CA 1
ATOM 2010 C C . GLY A 1 262 ? -0.594 27.107 -10.754 1.00 95.81 262 GLY A C 1
ATOM 2011 O O . GLY A 1 262 ? -1.185 27.008 -11.830 1.00 95.81 262 GLY A O 1
ATOM 2012 N N . VAL A 1 263 ? 0.737 27.018 -10.690 1.00 96.44 263 VAL A N 1
ATOM 2013 C CA . VAL A 1 263 ? 1.583 26.771 -11.874 1.00 96.44 263 VAL A CA 1
ATOM 2014 C C . VAL A 1 263 ? 1.157 25.495 -12.613 1.00 96.44 263 VAL A C 1
ATOM 2016 O O . VAL A 1 263 ? 1.174 24.405 -12.043 1.00 96.44 263 VAL A O 1
ATOM 2019 N N . GLN A 1 264 ? 0.789 25.640 -13.892 1.00 95.94 264 GLN A N 1
ATOM 2020 C CA . GLN A 1 264 ? 0.317 24.558 -14.774 1.00 95.94 264 GLN A CA 1
ATOM 2021 C C . GLN A 1 264 ? -0.854 23.732 -14.203 1.00 95.94 264 GLN A C 1
ATOM 2023 O O . GLN A 1 264 ? -1.055 22.581 -14.591 1.00 95.94 264 GLN A O 1
ATOM 2028 N N . PHE A 1 265 ? -1.636 24.295 -13.281 1.00 97.94 265 PHE A N 1
ATOM 2029 C CA . PHE A 1 265 ? -2.786 23.622 -12.690 1.00 97.94 265 PHE A CA 1
ATOM 2030 C C . PHE A 1 265 ? -3.921 24.630 -12.512 1.00 97.94 265 PHE A C 1
ATOM 2032 O O . PHE A 1 265 ? -3.775 25.595 -11.769 1.00 97.94 265 PHE A O 1
ATOM 2039 N N . ASN A 1 266 ? -5.043 24.438 -13.199 1.00 95.94 266 ASN A N 1
ATOM 2040 C CA . ASN A 1 266 ? -6.225 25.286 -13.042 1.00 95.94 266 ASN A CA 1
ATOM 2041 C C . ASN A 1 266 ? -7.377 24.472 -12.432 1.00 95.94 266 ASN A C 1
ATOM 2043 O O . ASN A 1 266 ? -7.348 23.242 -12.443 1.00 95.94 266 ASN A O 1
ATOM 2047 N N . SER A 1 267 ? -8.400 25.154 -11.920 1.00 94.44 267 SER A N 1
ATOM 2048 C CA . SER A 1 267 ? -9.526 24.516 -11.228 1.00 94.44 267 SER A CA 1
ATOM 2049 C C . SER A 1 267 ? -10.365 23.564 -12.096 1.00 94.44 267 SER A C 1
ATOM 2051 O O . SER A 1 267 ? -11.054 22.709 -11.546 1.00 94.44 267 SER A O 1
ATOM 2053 N N . SER A 1 268 ? -10.290 23.654 -13.431 1.00 96.19 268 SER A N 1
ATOM 2054 C CA . SER A 1 268 ? -10.994 22.739 -14.349 1.00 96.19 268 SER A CA 1
ATOM 2055 C C . SER A 1 268 ? -10.305 21.381 -14.539 1.00 96.19 268 SER A C 1
ATOM 2057 O O . SER A 1 268 ? -10.861 20.504 -15.193 1.00 96.19 268 SER A O 1
ATOM 2059 N N . LEU A 1 269 ? -9.116 21.182 -13.953 1.00 97.44 269 LEU A N 1
ATOM 2060 C CA . LEU A 1 269 ? -8.428 19.884 -13.934 1.00 97.44 269 LEU A CA 1
ATOM 2061 C C . LEU A 1 269 ? -8.988 18.915 -12.880 1.00 97.44 269 LEU A C 1
ATOM 2063 O O . LEU A 1 269 ? -8.667 17.729 -12.919 1.00 97.44 269 LEU A O 1
ATOM 2067 N N . CYS A 1 270 ? -9.822 19.397 -11.955 1.00 98.25 270 CYS A N 1
ATOM 2068 C CA . CYS A 1 270 ? -10.642 18.526 -11.119 1.00 98.25 270 CYS A CA 1
ATOM 2069 C C . CYS A 1 270 ? -11.937 18.155 -11.849 1.00 98.25 270 CYS A C 1
ATOM 2071 O O . CYS A 1 270 ? -12.516 18.944 -12.594 1.00 98.25 270 CYS A O 1
ATOM 2073 N N . ASN A 1 271 ? -12.401 16.934 -11.619 1.00 98.12 271 ASN A N 1
ATOM 2074 C CA . ASN A 1 271 ? -13.554 16.321 -12.267 1.00 98.12 271 ASN A CA 1
ATOM 2075 C C . ASN A 1 271 ? -14.309 15.452 -11.237 1.00 98.12 271 ASN A C 1
ATOM 2077 O O . ASN A 1 271 ? -14.133 15.622 -10.032 1.00 98.12 271 ASN A O 1
ATOM 2081 N N . LYS A 1 272 ? -15.167 14.509 -11.655 1.00 98.31 272 LYS A N 1
ATOM 2082 C CA . LYS A 1 272 ? -15.876 13.640 -10.686 1.00 98.31 272 LYS A CA 1
ATOM 2083 C C . LYS A 1 272 ? -14.992 12.541 -10.071 1.00 98.31 272 LYS A C 1
ATOM 2085 O O . LYS A 1 272 ? -15.451 11.815 -9.188 1.00 98.31 272 LYS A O 1
ATOM 2090 N N . LYS A 1 273 ? -13.751 12.394 -10.547 1.00 98.56 273 LYS A N 1
ATOM 2091 C CA . LYS A 1 273 ? -12.762 11.429 -10.064 1.00 98.56 273 LYS A CA 1
ATOM 2092 C C . LYS A 1 273 ? -11.763 12.078 -9.117 1.00 98.56 273 LYS A C 1
ATOM 2094 O O . LYS A 1 273 ? -11.730 11.702 -7.950 1.00 98.56 273 LYS A O 1
ATOM 2099 N N . LEU A 1 274 ? -10.999 13.051 -9.603 1.00 98.69 274 LEU A N 1
ATOM 2100 C CA . LEU A 1 274 ? -10.191 13.954 -8.790 1.00 98.69 274 LEU A CA 1
ATOM 2101 C C . LEU A 1 274 ? -11.076 15.135 -8.386 1.00 98.69 274 LEU A C 1
ATOM 2103 O O . LEU A 1 274 ? -11.235 16.071 -9.161 1.00 98.69 274 LEU A O 1
ATOM 2107 N N . ILE A 1 275 ? -11.689 15.068 -7.204 1.00 98.62 275 ILE A N 1
ATOM 2108 C CA . ILE A 1 275 ? -12.742 16.017 -6.795 1.00 98.62 275 ILE A CA 1
ATOM 2109 C C . ILE A 1 275 ? -12.203 17.276 -6.102 1.00 98.62 275 ILE A C 1
ATOM 2111 O O . ILE A 1 275 ? -12.921 18.264 -5.960 1.00 98.62 275 ILE A O 1
ATOM 2115 N N . GLY A 1 276 ? -10.935 17.254 -5.697 1.00 98.56 276 GLY A N 1
ATOM 2116 C CA . GLY A 1 276 ? -10.212 18.418 -5.203 1.00 98.56 276 GLY A CA 1
ATOM 2117 C C . GLY A 1 276 ? -8.715 18.157 -5.120 1.00 98.56 276 GLY A C 1
ATOM 2118 O O . GLY A 1 276 ? -8.256 17.015 -5.036 1.00 98.56 276 GLY A O 1
ATOM 2119 N N . ALA A 1 277 ? -7.949 19.237 -5.185 1.00 98.69 277 ALA A N 1
ATOM 2120 C CA . ALA A 1 277 ? -6.497 19.199 -5.215 1.00 98.69 277 ALA A CA 1
ATOM 2121 C C . ALA A 1 277 ? -5.955 20.497 -4.614 1.00 98.69 277 ALA A C 1
ATOM 2123 O O . ALA A 1 277 ? -6.257 21.581 -5.113 1.00 98.69 277 ALA A O 1
ATOM 2124 N N . ARG A 1 278 ? -5.163 20.401 -3.546 1.00 97.81 278 ARG A N 1
ATOM 2125 C CA . ARG A 1 278 ? -4.579 21.542 -2.822 1.00 97.81 278 ARG A CA 1
ATOM 2126 C C . ARG A 1 278 ? -3.095 21.304 -2.559 1.00 97.81 278 ARG A C 1
ATOM 2128 O O . ARG A 1 278 ? -2.602 20.187 -2.719 1.00 97.81 278 ARG A O 1
ATOM 2135 N N . PHE A 1 279 ? -2.365 22.354 -2.192 1.00 96.56 279 PHE A N 1
ATOM 2136 C CA . PHE A 1 279 ? -0.938 22.258 -1.884 1.00 96.56 279 PHE A CA 1
ATOM 2137 C C . PHE A 1 279 ? -0.539 23.140 -0.697 1.00 96.56 279 PHE A C 1
ATOM 2139 O O . PHE A 1 279 ? -1.121 24.199 -0.466 1.00 96.56 279 PHE A O 1
ATOM 2146 N N . PHE A 1 280 ? 0.477 22.693 0.035 1.00 90.75 280 PHE A N 1
ATOM 2147 C CA . PHE A 1 280 ? 0.939 23.261 1.296 1.00 90.75 280 PHE A CA 1
ATOM 2148 C C . PHE A 1 280 ? 2.465 23.338 1.246 1.00 90.75 280 PHE A C 1
ATOM 2150 O O . PHE A 1 280 ? 3.138 22.322 1.092 1.00 90.75 280 PHE A O 1
ATOM 2157 N N . ASN A 1 281 ? 3.005 24.555 1.273 1.00 88.38 281 ASN A N 1
ATOM 2158 C CA . ASN A 1 281 ? 4.446 24.830 1.243 1.00 88.38 281 ASN A CA 1
ATOM 2159 C C . ASN A 1 281 ? 4.834 26.071 2.058 1.00 88.38 281 ASN A C 1
ATOM 2161 O O . ASN A 1 281 ? 5.872 26.687 1.808 1.00 88.38 281 ASN A O 1
ATOM 2165 N N . LYS A 1 282 ? 3.994 26.471 3.015 1.00 79.50 282 LYS A N 1
ATOM 2166 C CA . LYS A 1 282 ? 4.281 27.617 3.883 1.00 79.50 282 LYS A CA 1
ATOM 2167 C C . LYS A 1 282 ? 5.418 27.281 4.844 1.00 79.50 282 LYS A C 1
ATOM 2169 O O . LYS A 1 282 ? 6.263 28.140 5.073 1.00 79.50 282 LYS A O 1
ATOM 2174 N N . GLY A 1 283 ? 5.483 26.042 5.336 1.00 73.06 283 GLY A N 1
ATOM 2175 C CA . GLY A 1 283 ? 6.617 25.526 6.104 1.00 73.06 283 GLY A CA 1
ATOM 2176 C C . GLY A 1 283 ? 7.907 25.533 5.283 1.00 73.06 283 GLY A C 1
ATOM 2177 O O . GLY A 1 283 ? 8.909 26.100 5.726 1.00 73.06 283 GLY A O 1
ATOM 2178 N N . LEU A 1 284 ? 7.859 25.008 4.056 1.00 75.25 284 LEU A N 1
ATOM 2179 C CA . LEU A 1 284 ? 8.980 25.042 3.106 1.00 75.25 284 LEU A CA 1
ATOM 2180 C C . LEU A 1 284 ? 9.480 26.471 2.824 1.00 75.25 284 LEU A C 1
ATOM 2182 O O . LEU A 1 284 ? 10.679 26.734 2.911 1.00 75.25 284 LEU A O 1
ATOM 2186 N N . ILE A 1 285 ? 8.581 27.404 2.498 1.00 80.19 285 ILE A N 1
ATOM 2187 C CA . ILE A 1 285 ? 8.945 28.793 2.172 1.00 80.19 285 ILE A CA 1
ATOM 2188 C C . ILE A 1 285 ? 9.450 29.541 3.414 1.00 80.19 285 ILE A C 1
ATOM 2190 O O . ILE A 1 285 ? 10.397 30.312 3.301 1.00 80.19 285 ILE A O 1
ATOM 2194 N N . ALA A 1 286 ? 8.884 29.303 4.601 1.00 73.00 286 ALA A N 1
ATOM 2195 C CA . ALA A 1 286 ? 9.365 29.921 5.838 1.00 73.00 286 ALA A CA 1
ATOM 2196 C C . ALA A 1 286 ? 10.798 29.485 6.188 1.00 73.00 286 ALA A C 1
ATOM 2198 O O . ALA A 1 286 ? 11.611 30.314 6.592 1.00 73.00 286 ALA A O 1
ATOM 2199 N N . ASN A 1 287 ? 11.126 28.205 5.984 1.00 73.19 287 ASN A N 1
ATOM 2200 C CA . ASN A 1 287 ? 12.467 27.667 6.232 1.00 73.19 287 ASN A CA 1
ATOM 2201 C C . ASN A 1 287 ? 13.469 27.987 5.109 1.00 73.19 287 ASN A C 1
ATOM 2203 O O . ASN A 1 287 ? 14.675 27.992 5.347 1.00 73.19 287 ASN A O 1
ATOM 2207 N N . ASN A 1 288 ? 13.000 28.288 3.894 1.00 80.62 288 ASN A N 1
ATOM 2208 C CA . ASN A 1 288 ? 13.852 28.740 2.795 1.00 80.62 288 ASN A CA 1
ATOM 2209 C C . ASN A 1 288 ? 13.207 29.893 1.991 1.00 80.62 288 ASN A C 1
ATOM 2211 O O . ASN A 1 288 ? 12.750 29.683 0.863 1.00 80.62 288 ASN A O 1
ATOM 2215 N N . PRO A 1 289 ? 13.213 31.140 2.511 1.00 78.31 289 PRO A N 1
ATOM 2216 C CA . PRO A 1 289 ? 12.499 32.267 1.890 1.00 78.31 289 PRO A CA 1
ATOM 2217 C C . PRO A 1 289 ? 13.022 32.692 0.512 1.00 78.31 289 PRO A C 1
ATOM 2219 O O . PRO A 1 289 ? 12.352 33.430 -0.208 1.00 78.31 289 PRO A O 1
ATOM 2222 N N . LYS A 1 290 ? 14.229 32.252 0.132 1.00 87.06 290 LYS A N 1
ATOM 2223 C CA . LYS A 1 290 ? 14.831 32.521 -1.185 1.00 87.06 290 LYS A CA 1
ATOM 2224 C C . LYS A 1 290 ? 14.482 31.449 -2.227 1.00 87.06 290 LYS A C 1
ATOM 2226 O O . LYS A 1 290 ? 14.827 31.611 -3.399 1.00 87.06 290 LYS A O 1
ATOM 2231 N N . LEU A 1 291 ? 13.815 30.363 -1.829 1.00 85.50 291 LEU A N 1
ATOM 2232 C CA . LEU A 1 291 ? 13.489 29.249 -2.710 1.00 85.50 291 LEU A CA 1
ATOM 2233 C C . LEU A 1 291 ? 12.432 29.630 -3.753 1.00 85.50 291 LEU A C 1
ATOM 2235 O O . LEU A 1 291 ? 11.305 30.000 -3.432 1.00 85.50 291 LEU A O 1
ATOM 2239 N N . LYS A 1 292 ? 12.763 29.428 -5.031 1.00 88.94 292 LYS A N 1
ATOM 2240 C CA . LYS A 1 292 ? 11.811 29.546 -6.142 1.00 88.94 292 LYS A CA 1
ATOM 2241 C C . LYS A 1 292 ? 11.203 28.182 -6.466 1.00 88.94 292 LYS A C 1
ATOM 2243 O O . LYS A 1 292 ? 11.737 27.427 -7.278 1.00 88.94 292 LYS A O 1
ATOM 2248 N N . VAL A 1 293 ? 10.067 27.871 -5.842 1.00 87.38 293 VAL A N 1
ATOM 2249 C CA . VAL A 1 293 ? 9.300 26.642 -6.104 1.00 87.38 293 VAL A CA 1
ATOM 2250 C C . VAL A 1 293 ? 8.757 26.667 -7.542 1.00 87.38 293 VAL A C 1
ATOM 2252 O O . VAL A 1 293 ? 7.757 27.322 -7.822 1.00 87.38 293 VAL A O 1
ATOM 2255 N N . ARG A 1 294 ? 9.415 25.957 -8.472 1.00 86.50 294 ARG A N 1
ATOM 2256 C CA . ARG A 1 294 ? 9.058 25.983 -9.907 1.00 86.50 294 ARG A CA 1
ATOM 2257 C C . ARG A 1 294 ? 7.642 25.462 -10.194 1.00 86.50 294 ARG A C 1
ATOM 2259 O O . ARG A 1 294 ? 6.925 26.082 -10.965 1.00 86.50 294 ARG A O 1
ATOM 2266 N N . MET A 1 295 ? 7.231 24.356 -9.566 1.00 91.19 295 MET A N 1
ATOM 2267 C CA . MET A 1 295 ? 5.899 23.748 -9.743 1.00 91.19 295 MET A CA 1
ATOM 2268 C C . MET A 1 295 ? 4.979 24.080 -8.559 1.00 91.19 295 MET A C 1
ATOM 2270 O O . MET A 1 295 ? 4.556 23.189 -7.820 1.00 91.19 295 MET A O 1
ATOM 2274 N N . ASN A 1 296 ? 4.745 25.376 -8.323 1.00 95.12 296 ASN A N 1
ATOM 2275 C CA . ASN A 1 296 ? 3.947 25.882 -7.201 1.00 95.12 296 ASN A CA 1
ATOM 2276 C C . ASN A 1 296 ? 2.436 25.683 -7.444 1.00 95.12 296 ASN A C 1
ATOM 2278 O O . ASN A 1 296 ? 1.723 26.605 -7.845 1.00 95.12 296 ASN A O 1
ATOM 2282 N N . SER A 1 297 ? 1.990 24.434 -7.318 1.00 97.12 297 SER A N 1
ATOM 2283 C CA . SER A 1 297 ? 0.617 23.964 -7.541 1.00 97.12 297 SER A CA 1
ATOM 2284 C C . SER A 1 297 ? 0.433 22.537 -7.002 1.00 97.12 297 SER A C 1
ATOM 2286 O O . SER A 1 297 ? 1.438 21.903 -6.653 1.00 97.12 297 SER A O 1
ATOM 2288 N N . PRO A 1 298 ? -0.794 21.970 -7.005 1.00 98.00 298 PRO A N 1
ATOM 2289 C CA . PRO A 1 298 ? -1.027 20.559 -6.678 1.00 98.00 298 PRO A CA 1
ATOM 2290 C C . PRO A 1 298 ? -0.431 19.563 -7.690 1.00 98.00 298 PRO A C 1
ATOM 2292 O O . PRO A 1 298 ? -0.462 18.361 -7.433 1.00 98.00 298 PRO A O 1
ATOM 2295 N N . ARG A 1 299 ? 0.108 20.027 -8.832 1.00 97.88 299 ARG A N 1
ATOM 2296 C CA . ARG A 1 299 ? 0.668 19.157 -9.877 1.00 97.88 299 ARG A CA 1
ATOM 2297 C C . ARG A 1 299 ? 1.867 18.363 -9.364 1.00 97.88 299 ARG A C 1
ATOM 2299 O O . ARG A 1 299 ? 2.788 18.928 -8.764 1.00 97.88 299 ARG A O 1
ATOM 2306 N N . ASP A 1 300 ? 1.882 17.070 -9.660 1.00 96.62 300 ASP A N 1
ATOM 2307 C CA . ASP A 1 300 ? 2.984 16.179 -9.309 1.00 96.62 300 ASP A CA 1
ATOM 2308 C C . ASP A 1 300 ? 4.205 16.386 -10.218 1.00 96.62 300 ASP A C 1
ATOM 2310 O O . ASP A 1 300 ? 4.178 16.094 -11.417 1.00 96.62 300 ASP A O 1
ATOM 2314 N N . GLY A 1 301 ? 5.289 16.882 -9.625 1.00 90.88 301 GLY A N 1
ATOM 2315 C CA . GLY A 1 301 ? 6.604 16.998 -10.263 1.00 90.88 301 GLY A CA 1
ATOM 2316 C C . GLY A 1 301 ? 7.592 15.909 -9.836 1.00 90.88 301 GLY A C 1
ATOM 2317 O O . GLY A 1 301 ? 8.787 16.075 -10.066 1.00 90.88 301 GLY A O 1
ATOM 2318 N N . SER A 1 302 ? 7.121 14.864 -9.146 1.00 88.81 302 SER A N 1
ATOM 2319 C CA . SER A 1 302 ? 7.924 13.729 -8.678 1.00 88.81 302 SER A CA 1
ATOM 2320 C C . SER A 1 302 ? 7.424 12.411 -9.270 1.00 88.81 302 SER A C 1
ATOM 2322 O O . SER A 1 302 ? 8.219 11.696 -9.871 1.00 88.81 302 SER A O 1
ATOM 2324 N N . GLY A 1 303 ? 6.123 12.133 -9.191 1.00 93.75 303 GLY A N 1
ATOM 2325 C CA . GLY A 1 303 ? 5.476 10.905 -9.664 1.00 93.75 303 GLY A CA 1
ATOM 2326 C C . GLY A 1 303 ? 4.891 10.056 -8.532 1.00 93.75 303 GLY A C 1
ATOM 2327 O O . GLY A 1 303 ? 3.944 9.309 -8.770 1.00 93.75 303 GLY A O 1
ATOM 2328 N N . HIS A 1 304 ? 5.410 10.198 -7.307 1.00 94.56 304 HIS A N 1
ATOM 2329 C CA . HIS A 1 304 ? 5.022 9.389 -6.149 1.00 94.56 304 HIS A CA 1
ATOM 2330 C C . HIS A 1 304 ? 3.529 9.530 -5.803 1.00 94.56 304 HIS A C 1
ATOM 2332 O O . HIS A 1 304 ? 2.816 8.530 -5.796 1.00 94.56 304 HIS A O 1
ATOM 2338 N N . GLY A 1 305 ? 3.020 10.754 -5.638 1.00 96.56 305 GLY A N 1
ATOM 2339 C CA . GLY A 1 305 ? 1.609 10.999 -5.326 1.00 96.56 305 GLY A CA 1
ATOM 2340 C C . GLY A 1 305 ? 0.641 10.628 -6.449 1.00 96.56 305 GLY A C 1
ATOM 2341 O O . GLY A 1 305 ? -0.486 10.199 -6.191 1.00 96.56 305 GLY A O 1
ATOM 2342 N N . THR A 1 306 ? 1.084 10.700 -7.705 1.00 98.69 306 THR A N 1
ATOM 2343 C CA . THR A 1 306 ? 0.354 10.140 -8.856 1.00 98.69 306 THR A CA 1
ATOM 2344 C C . THR A 1 306 ? 0.251 8.616 -8.756 1.00 98.69 306 THR A C 1
ATOM 2346 O O . THR A 1 306 ? -0.821 8.049 -8.993 1.00 98.69 306 THR A O 1
ATOM 2349 N N . HIS A 1 307 ? 1.343 7.957 -8.363 1.00 98.50 307 HIS A N 1
ATOM 2350 C CA . HIS A 1 307 ? 1.432 6.506 -8.196 1.00 98.50 307 HIS A CA 1
ATOM 2351 C C . HIS A 1 307 ? 0.508 6.031 -7.074 1.00 98.50 307 HIS A C 1
ATOM 2353 O O . HIS A 1 307 ? -0.439 5.288 -7.349 1.00 98.50 307 HIS A O 1
ATOM 2359 N N . THR A 1 308 ? 0.675 6.559 -5.858 1.00 98.12 308 THR A N 1
ATOM 2360 C CA . THR A 1 308 ? -0.121 6.195 -4.672 1.00 98.12 308 THR A CA 1
ATOM 2361 C C . THR A 1 308 ? -1.618 6.449 -4.874 1.00 98.12 308 THR A C 1
ATOM 2363 O O . THR A 1 308 ? -2.431 5.558 -4.614 1.00 98.12 308 THR A O 1
ATOM 2366 N N . SER A 1 309 ? -1.998 7.594 -5.455 1.00 98.69 309 SER A N 1
ATOM 2367 C CA . SER A 1 309 ? -3.402 7.913 -5.779 1.00 98.69 309 SER A CA 1
ATOM 2368 C C . SER A 1 309 ? -4.025 6.898 -6.737 1.00 98.69 309 SER A C 1
ATOM 2370 O O . SER A 1 309 ? -5.180 6.498 -6.571 1.00 98.69 309 SER A O 1
ATOM 2372 N N . SER A 1 310 ? -3.265 6.457 -7.745 1.00 98.69 310 SER A N 1
ATOM 2373 C CA . SER A 1 310 ? -3.751 5.485 -8.729 1.00 98.69 310 SER A CA 1
ATOM 2374 C C . SER A 1 310 ? -3.805 4.045 -8.197 1.00 98.69 310 SER A C 1
ATOM 2376 O O . SER A 1 310 ? -4.662 3.284 -8.643 1.00 98.69 310 SER A O 1
ATOM 2378 N N . ILE A 1 311 ? -2.992 3.686 -7.195 1.00 98.81 311 ILE A N 1
ATOM 2379 C CA . ILE A 1 311 ? -3.129 2.416 -6.459 1.00 98.81 311 ILE A CA 1
ATOM 2380 C C . ILE A 1 311 ? -4.414 2.418 -5.623 1.00 98.81 311 ILE A C 1
ATOM 2382 O O . ILE A 1 311 ? -5.213 1.485 -5.716 1.00 98.81 311 ILE A O 1
ATOM 2386 N N . ALA A 1 312 ? -4.641 3.465 -4.824 1.00 98.69 312 ALA A N 1
ATOM 2387 C CA . ALA A 1 312 ? -5.805 3.525 -3.940 1.00 98.69 312 ALA A CA 1
ATOM 2388 C C . ALA A 1 312 ? -7.111 3.537 -4.740 1.00 98.69 312 ALA A C 1
ATOM 2390 O O . ALA A 1 312 ? -8.015 2.736 -4.494 1.00 98.69 312 ALA A O 1
ATOM 2391 N N . ALA A 1 313 ? -7.192 4.421 -5.735 1.00 98.44 313 ALA A N 1
ATOM 2392 C CA . ALA A 1 313 ? -8.418 4.677 -6.471 1.00 98.44 313 ALA A CA 1
ATOM 2393 C C . ALA A 1 313 ? -8.168 5.115 -7.923 1.00 98.44 313 ALA A C 1
ATOM 2395 O O . ALA A 1 313 ? -8.851 6.005 -8.408 1.00 98.44 313 ALA A O 1
ATOM 2396 N N . GLY A 1 314 ? -7.249 4.506 -8.670 1.00 98.19 314 GLY A N 1
ATOM 2397 C CA . GLY A 1 314 ? -7.199 4.682 -10.127 1.00 98.19 314 GLY A CA 1
ATOM 2398 C C . GLY A 1 314 ? -8.473 4.176 -10.824 1.00 98.19 314 GLY A C 1
ATOM 2399 O O . GLY A 1 314 ? -9.043 3.155 -10.441 1.00 98.19 314 GLY A O 1
ATOM 2400 N N . ASN A 1 315 ? -8.931 4.877 -11.856 1.00 96.81 315 ASN A N 1
ATOM 2401 C CA . ASN A 1 315 ? -9.922 4.376 -12.809 1.00 96.81 315 ASN A CA 1
ATOM 2402 C C . ASN A 1 315 ? -9.271 3.353 -13.771 1.00 96.81 315 ASN A C 1
ATOM 2404 O O . ASN A 1 315 ? -8.054 3.171 -13.757 1.00 96.81 315 ASN A O 1
ATOM 2408 N N . TYR A 1 316 ? -10.068 2.665 -14.588 1.00 94.69 316 TYR A N 1
ATOM 2409 C CA . TYR A 1 316 ? -9.599 1.625 -15.511 1.00 94.69 316 TYR A CA 1
ATOM 2410 C C . TYR A 1 316 ? -8.828 2.228 -16.700 1.00 94.69 316 TYR A C 1
ATOM 2412 O O . TYR A 1 316 ? -9.393 2.979 -17.491 1.00 94.69 316 TYR A O 1
ATOM 2420 N N . VAL A 1 317 ? -7.570 1.829 -16.892 1.00 95.19 317 VAL A N 1
ATOM 2421 C CA . VAL A 1 317 ? -6.706 2.250 -18.005 1.00 95.19 317 VAL A CA 1
ATOM 2422 C C . VAL A 1 317 ? -6.199 1.035 -18.765 1.00 95.19 317 VAL A C 1
ATOM 2424 O O . VAL A 1 317 ? -5.482 0.214 -18.210 1.00 95.19 317 VAL A O 1
ATOM 2427 N N . LYS A 1 318 ? -6.560 0.899 -20.044 1.00 91.19 318 LYS A N 1
ATOM 2428 C CA . LYS A 1 318 ? -6.164 -0.243 -20.887 1.00 91.19 318 LYS A CA 1
ATOM 2429 C C . LYS A 1 318 ? -4.769 -0.037 -21.486 1.00 91.19 318 LYS A C 1
ATOM 2431 O O . LYS A 1 318 ? -4.425 1.072 -21.877 1.00 91.19 318 LYS A O 1
ATOM 2436 N N . GLY A 1 319 ? -4.004 -1.119 -21.637 1.00 87.25 319 GLY A N 1
ATOM 2437 C CA . GLY A 1 319 ? -2.680 -1.086 -22.273 1.00 87.25 319 GLY A CA 1
ATOM 2438 C C . GLY A 1 319 ? -1.561 -0.554 -21.371 1.00 87.25 319 GLY A C 1
ATOM 2439 O O . GLY A 1 319 ? -0.470 -0.263 -21.859 1.00 87.25 319 GLY A O 1
ATOM 2440 N N . SER A 1 320 ? -1.807 -0.434 -20.065 1.00 93.62 320 SER A N 1
ATOM 2441 C CA . SER A 1 320 ? -0.792 -0.073 -19.075 1.00 93.62 320 SER A CA 1
ATOM 2442 C C . SER A 1 320 ? 0.321 -1.115 -19.047 1.00 93.62 320 SER A C 1
ATOM 2444 O O . SER A 1 320 ? 0.038 -2.308 -18.964 1.00 93.62 320 SER A O 1
ATOM 2446 N N . SER A 1 321 ? 1.576 -0.670 -19.077 1.00 94.62 321 SER A N 1
ATOM 2447 C CA . SER A 1 321 ? 2.763 -1.514 -18.905 1.00 94.62 321 SER A CA 1
ATOM 2448 C C . SER A 1 321 ? 3.939 -0.676 -18.402 1.00 94.62 321 SER A C 1
ATOM 2450 O O . SER A 1 321 ? 3.948 0.547 -18.552 1.00 94.62 321 SER A O 1
ATOM 2452 N N . TYR A 1 322 ? 4.954 -1.332 -17.849 1.00 94.50 322 TYR A N 1
ATOM 2453 C CA . TYR A 1 322 ? 6.291 -0.765 -17.690 1.00 94.50 322 TYR A CA 1
ATOM 2454 C C . TYR A 1 322 ? 7.133 -1.249 -18.868 1.00 94.50 322 TYR A C 1
ATOM 2456 O O . TYR A 1 322 ? 7.637 -2.365 -18.845 1.00 94.50 322 TYR A O 1
ATOM 2464 N N . PHE A 1 323 ? 7.208 -0.465 -19.947 1.00 93.75 323 PHE A N 1
ATOM 2465 C CA . PHE A 1 323 ? 7.979 -0.799 -21.158 1.00 93.75 323 PHE A CA 1
ATOM 2466 C C . PHE A 1 323 ? 7.759 -2.242 -21.683 1.00 93.75 323 PHE A C 1
ATOM 2468 O O . PHE A 1 323 ? 8.699 -2.914 -22.108 1.00 93.75 323 PHE A O 1
ATOM 2475 N N . GLY A 1 324 ? 6.513 -2.733 -21.633 1.00 90.31 324 GLY A N 1
ATOM 2476 C CA . GLY A 1 324 ? 6.118 -4.098 -22.019 1.00 90.31 324 GLY A CA 1
ATOM 2477 C C . GLY A 1 324 ? 6.007 -5.109 -20.865 1.00 90.31 324 GLY A C 1
ATOM 2478 O O . GLY A 1 324 ? 5.198 -6.035 -20.956 1.00 90.31 324 GLY A O 1
ATOM 2479 N N . TYR A 1 325 ? 6.718 -4.914 -19.750 1.00 93.25 325 TYR A N 1
ATOM 2480 C CA . TYR A 1 325 ? 6.493 -5.686 -18.520 1.00 93.25 325 TYR A CA 1
ATOM 2481 C C . TYR A 1 325 ? 5.139 -5.322 -17.893 1.00 93.25 325 TYR A C 1
ATOM 2483 O O . TYR A 1 325 ? 4.678 -4.183 -18.009 1.00 93.25 325 TYR A O 1
ATOM 2491 N N . ALA A 1 326 ? 4.514 -6.268 -17.185 1.00 93.25 326 ALA A N 1
ATOM 2492 C CA . ALA A 1 326 ? 3.238 -6.065 -16.490 1.00 93.25 326 ALA A CA 1
ATOM 2493 C C . ALA A 1 326 ? 2.143 -5.455 -17.389 1.00 93.25 326 ALA A C 1
ATOM 2495 O O . ALA A 1 326 ? 1.445 -4.537 -16.968 1.00 93.25 326 ALA A O 1
ATOM 2496 N N . THR A 1 327 ? 2.010 -5.928 -18.632 1.00 91.94 327 THR A N 1
ATOM 2497 C CA . THR A 1 327 ? 1.008 -5.408 -19.577 1.00 91.94 327 THR A CA 1
ATOM 2498 C C . THR A 1 327 ? -0.417 -5.815 -19.169 1.00 91.94 327 THR A C 1
ATOM 2500 O O . THR A 1 327 ? -0.680 -6.995 -18.952 1.00 91.94 327 THR A O 1
ATOM 2503 N N . GLY A 1 328 ? -1.356 -4.861 -19.090 1.00 88.38 328 GLY A N 1
ATOM 2504 C CA . GLY A 1 328 ? -2.765 -5.129 -18.756 1.00 88.38 328 GLY A CA 1
ATOM 2505 C C . GLY A 1 328 ? -3.649 -3.875 -18.651 1.00 88.38 328 GLY A C 1
ATOM 2506 O O . GLY A 1 328 ? -3.493 -2.936 -19.432 1.00 88.38 328 GLY A O 1
ATOM 2507 N N . ILE A 1 329 ? -4.607 -3.868 -17.713 1.00 90.94 329 ILE A N 1
ATOM 2508 C CA . ILE A 1 329 ? -5.591 -2.790 -17.491 1.00 90.94 329 ILE A CA 1
ATOM 2509 C C . ILE A 1 329 ? -5.435 -2.184 -16.080 1.00 90.94 329 ILE A C 1
ATOM 2511 O O . ILE A 1 329 ? -6.151 -2.585 -15.163 1.00 90.94 329 ILE A O 1
ATOM 2515 N N . ALA A 1 330 ? -4.523 -1.230 -15.859 1.00 94.38 330 ALA A N 1
ATOM 2516 C CA . ALA A 1 330 ? -4.347 -0.633 -14.526 1.00 94.38 330 ALA A CA 1
ATOM 2517 C C . ALA A 1 330 ? -5.662 -0.041 -13.973 1.00 94.38 330 ALA A C 1
ATOM 2519 O O . ALA A 1 330 ? -6.462 0.521 -14.714 1.00 94.38 330 ALA A O 1
ATOM 2520 N N . ARG A 1 331 ? -5.900 -0.208 -12.670 1.00 95.81 331 ARG A N 1
ATOM 2521 C CA . ARG A 1 331 ? -7.072 0.274 -11.914 1.00 95.81 331 ARG A CA 1
ATOM 2522 C C . ARG A 1 331 ? -6.678 0.283 -10.436 1.00 95.81 331 ARG A C 1
ATOM 2524 O O . ARG A 1 331 ? -5.783 -0.465 -10.042 1.00 95.81 331 ARG A O 1
ATOM 2531 N N . GLY A 1 332 ? -7.308 1.128 -9.635 1.00 97.62 332 GLY A N 1
ATOM 2532 C CA . GLY A 1 332 ? -7.094 1.149 -8.192 1.00 97.62 332 GLY A CA 1
ATOM 2533 C C . GLY A 1 332 ? -7.894 0.072 -7.473 1.00 97.62 332 GLY A C 1
ATOM 2534 O O . GLY A 1 332 ? -8.747 -0.597 -8.062 1.00 97.62 332 GLY A O 1
ATOM 2535 N N . ILE A 1 333 ? -7.658 -0.052 -6.173 1.00 98.44 333 ILE A N 1
ATOM 2536 C CA . ILE A 1 333 ? -8.412 -0.955 -5.299 1.00 98.44 333 ILE A CA 1
ATOM 2537 C C . ILE A 1 333 ? -9.861 -0.486 -5.112 1.00 98.44 333 ILE A C 1
ATOM 2539 O O . ILE A 1 333 ? -10.768 -1.317 -5.146 1.00 98.44 333 ILE A O 1
ATOM 2543 N N . ALA A 1 334 ? -10.107 0.824 -5.035 1.00 98.25 334 ALA A N 1
ATOM 2544 C CA . ALA A 1 334 ? -11.441 1.426 -5.050 1.00 98.25 334 ALA A CA 1
ATOM 2545 C C . ALA A 1 334 ? -11.666 2.267 -6.325 1.00 98.25 334 ALA A C 1
ATOM 2547 O O . ALA A 1 334 ? -11.632 3.501 -6.283 1.00 98.25 334 ALA A O 1
ATOM 2548 N N . PRO A 1 335 ? -11.893 1.643 -7.500 1.00 97.44 335 PRO A N 1
ATOM 2549 C CA . PRO A 1 335 ? -11.879 2.365 -8.771 1.00 97.44 335 PRO A CA 1
ATOM 2550 C C . PRO A 1 335 ? -13.037 3.360 -8.939 1.00 97.44 335 PRO A C 1
ATOM 2552 O O . PRO A 1 335 ? -12.925 4.264 -9.767 1.00 97.44 335 PRO A O 1
ATOM 2555 N N . ARG A 1 336 ? -14.109 3.273 -8.134 1.00 97.81 336 ARG A N 1
ATOM 2556 C CA . ARG A 1 336 ? -15.212 4.257 -8.098 1.00 97.81 336 ARG A CA 1
ATOM 2557 C C . ARG A 1 336 ? -15.212 5.178 -6.871 1.00 97.81 336 ARG A C 1
ATOM 2559 O O . ARG A 1 336 ? -16.137 5.979 -6.741 1.00 97.81 336 ARG A O 1
ATOM 2566 N N . ALA A 1 337 ? -14.189 5.121 -6.017 1.00 98.38 337 ALA A N 1
ATOM 2567 C CA . ALA A 1 337 ? -13.968 6.150 -5.001 1.00 98.38 337 ALA A CA 1
ATOM 2568 C C . ALA A 1 337 ? -13.459 7.453 -5.636 1.00 98.38 337 ALA A C 1
ATOM 2570 O O . ALA A 1 337 ? -12.791 7.444 -6.677 1.00 98.38 337 ALA A O 1
ATOM 2571 N N . CYS A 1 338 ? -13.782 8.578 -5.010 1.00 98.56 338 CYS A N 1
ATOM 2572 C CA . CYS A 1 338 ? -13.242 9.887 -5.347 1.00 98.56 338 CYS A CA 1
ATOM 2573 C C . CYS A 1 338 ? -11.852 10.067 -4.718 1.00 98.56 338 CYS A C 1
ATOM 2575 O O . CYS A 1 338 ? -11.587 9.574 -3.623 1.00 98.56 338 CYS A O 1
ATOM 2577 N N . VAL A 1 339 ? -10.981 10.800 -5.408 1.00 98.81 339 VAL A N 1
ATOM 2578 C CA . VAL A 1 339 ? -9.626 11.157 -4.974 1.00 98.81 339 VAL A CA 1
ATOM 2579 C C . VAL A 1 339 ? -9.601 12.630 -4.577 1.00 98.81 339 VAL A C 1
ATOM 2581 O O . VAL A 1 339 ? -10.074 13.482 -5.334 1.00 98.81 339 VAL A O 1
ATOM 2584 N N . ALA A 1 340 ? -9.001 12.924 -3.427 1.00 98.81 340 ALA A N 1
ATOM 2585 C CA . ALA A 1 340 ? -8.648 14.273 -3.002 1.00 98.81 340 ALA A CA 1
ATOM 2586 C C . ALA A 1 340 ? -7.140 14.353 -2.715 1.00 98.81 340 ALA A C 1
ATOM 2588 O O . ALA A 1 340 ? -6.624 13.600 -1.891 1.00 98.81 340 ALA A O 1
ATOM 2589 N N . MET A 1 341 ? -6.423 15.241 -3.407 1.00 98.75 341 MET A N 1
ATOM 2590 C CA . MET A 1 341 ? -4.964 15.364 -3.287 1.00 98.75 341 MET A CA 1
ATOM 2591 C C . MET A 1 341 ? -4.560 16.563 -2.424 1.00 98.75 341 MET A C 1
ATOM 2593 O O . MET A 1 341 ? -4.938 17.698 -2.712 1.00 98.75 341 MET A O 1
ATOM 2597 N N . TYR A 1 342 ? -3.708 16.325 -1.431 1.00 98.44 342 TYR A N 1
ATOM 2598 C CA . TYR A 1 342 ? -3.154 17.331 -0.531 1.00 98.44 342 TYR A CA 1
ATOM 2599 C C . TYR A 1 342 ? -1.626 17.303 -0.611 1.00 98.44 342 TYR A C 1
ATOM 2601 O O . TYR A 1 342 ? -0.943 16.570 0.099 1.00 98.44 342 TYR A O 1
ATOM 2609 N N . LYS A 1 343 ? -1.056 18.101 -1.511 1.00 97.31 343 LYS A N 1
ATOM 2610 C CA . LYS A 1 343 ? 0.390 18.113 -1.736 1.00 97.31 343 LYS A CA 1
ATOM 2611 C C . LYS A 1 343 ? 1.134 18.793 -0.585 1.00 97.31 343 LYS A C 1
ATOM 2613 O O . LYS A 1 343 ? 1.119 20.020 -0.505 1.00 97.31 343 LYS A O 1
ATOM 2618 N N . ALA A 1 344 ? 1.823 18.016 0.244 1.00 85.69 344 ALA A N 1
ATOM 2619 C CA . ALA A 1 344 ? 2.691 18.510 1.322 1.00 85.69 344 ALA A CA 1
ATOM 2620 C C . ALA A 1 344 ? 4.170 18.112 1.143 1.00 85.69 344 ALA A C 1
ATOM 2622 O O . ALA A 1 344 ? 5.046 18.657 1.814 1.00 85.69 344 ALA A O 1
ATOM 2623 N N . ILE A 1 345 ? 4.465 17.184 0.225 1.00 85.75 345 ILE A N 1
ATOM 2624 C CA . ILE A 1 345 ? 5.820 16.698 -0.055 1.00 85.75 345 ILE A CA 1
ATOM 2625 C C . ILE A 1 345 ? 6.393 17.460 -1.255 1.00 85.75 345 ILE A C 1
ATOM 2627 O O . ILE A 1 345 ? 5.767 17.552 -2.316 1.00 85.75 345 ILE A O 1
ATOM 2631 N N . TRP A 1 346 ? 7.610 17.988 -1.114 1.00 83.62 346 TRP A N 1
ATOM 2632 C CA . TRP A 1 346 ? 8.298 18.726 -2.172 1.00 83.62 346 TRP A CA 1
ATOM 2633 C C . TRP A 1 346 ? 9.718 18.205 -2.366 1.00 83.62 346 TRP A C 1
ATOM 2635 O O . TRP A 1 346 ? 10.401 17.850 -1.413 1.00 83.62 346 TRP A O 1
ATOM 2645 N N . ARG A 1 347 ? 10.224 18.273 -3.605 1.00 76.31 347 ARG A N 1
ATOM 2646 C CA . ARG A 1 347 ? 11.619 17.919 -3.945 1.00 76.31 347 ARG A CA 1
ATOM 2647 C C . ARG A 1 347 ? 12.678 18.683 -3.127 1.00 76.31 347 ARG A C 1
ATOM 2649 O O . ARG A 1 347 ? 13.821 18.259 -3.069 1.00 76.31 347 ARG A O 1
ATOM 2656 N N . HIS A 1 348 ? 12.303 19.813 -2.531 1.00 73.38 348 HIS A N 1
ATOM 2657 C CA . HIS A 1 348 ? 13.185 20.685 -1.752 1.00 73.38 348 HIS A CA 1
ATOM 2658 C C . HIS A 1 348 ? 13.104 20.436 -0.234 1.00 73.38 348 HIS A C 1
ATOM 2660 O O . HIS A 1 348 ? 13.754 21.153 0.520 1.00 73.38 348 HIS A O 1
ATOM 2666 N N . GLY A 1 349 ? 12.279 19.483 0.212 1.00 67.50 349 GLY A N 1
ATOM 2667 C CA . GLY A 1 349 ? 12.069 19.158 1.621 1.00 67.50 349 GLY A CA 1
ATOM 2668 C C . GLY A 1 349 ? 10.613 18.819 1.948 1.00 67.50 349 GLY A C 1
ATOM 2669 O O . GLY A 1 349 ? 9.683 19.197 1.230 1.00 67.50 349 GLY A O 1
ATOM 2670 N N . VAL A 1 350 ? 10.430 18.126 3.069 1.00 75.25 350 VAL A N 1
ATOM 2671 C CA . VAL A 1 350 ? 9.130 17.835 3.685 1.00 75.25 350 VAL A CA 1
ATOM 2672 C C . VAL A 1 350 ? 9.117 18.507 5.048 1.00 75.25 350 VAL A C 1
ATOM 2674 O O . VAL A 1 350 ? 10.093 18.406 5.788 1.00 75.25 350 VAL A O 1
ATOM 2677 N N . TYR A 1 351 ? 8.033 19.208 5.369 1.00 74.38 351 TYR A N 1
ATOM 2678 C CA . TYR A 1 351 ? 7.904 19.954 6.618 1.00 74.38 351 TYR A CA 1
ATOM 2679 C C . TYR A 1 351 ? 6.637 19.518 7.339 1.00 74.38 351 TYR A C 1
ATOM 2681 O O . TYR A 1 351 ? 5.547 19.575 6.769 1.00 74.38 351 TYR A O 1
ATOM 2689 N N . SER A 1 352 ? 6.771 19.120 8.604 1.00 71.50 352 SER A N 1
ATOM 2690 C CA . SER A 1 352 ? 5.658 18.607 9.409 1.00 71.50 352 SER A CA 1
ATOM 2691 C C . SER A 1 352 ? 4.499 19.604 9.494 1.00 71.50 352 SER A C 1
ATOM 2693 O O . SER A 1 352 ? 3.347 19.199 9.462 1.00 71.50 352 SER A O 1
ATOM 2695 N N . SER A 1 353 ? 4.777 20.911 9.497 1.00 73.94 353 SER A N 1
ATOM 2696 C CA . SER A 1 353 ? 3.750 21.961 9.468 1.00 73.94 353 SER A CA 1
ATOM 2697 C C . SER A 1 353 ? 2.906 21.973 8.185 1.00 73.94 353 SER A C 1
ATOM 2699 O O . SER A 1 353 ? 1.699 22.196 8.262 1.00 73.94 353 SER A O 1
ATOM 2701 N N . ASP A 1 354 ? 3.499 21.694 7.020 1.00 75.25 354 ASP A N 1
ATOM 2702 C CA . ASP A 1 354 ? 2.762 21.572 5.756 1.00 75.25 354 ASP A CA 1
ATOM 2703 C C . ASP A 1 354 ? 1.964 20.251 5.700 1.00 75.25 354 ASP A C 1
ATOM 2705 O O . ASP A 1 354 ? 0.846 20.233 5.185 1.00 75.25 354 ASP A O 1
ATOM 2709 N N . VAL A 1 355 ? 2.485 19.166 6.292 1.00 79.69 355 VAL A N 1
ATOM 2710 C CA . VAL A 1 355 ? 1.782 17.870 6.424 1.00 79.69 355 VAL A CA 1
ATOM 2711 C C . VAL A 1 355 ? 0.585 17.970 7.376 1.00 79.69 355 VAL A C 1
ATOM 2713 O O . VAL A 1 355 ? -0.507 17.523 7.034 1.00 79.69 355 VAL A O 1
ATOM 2716 N N . VAL A 1 356 ? 0.741 18.607 8.540 1.00 78.38 356 VAL A N 1
ATOM 2717 C CA . VAL A 1 356 ? -0.360 18.839 9.491 1.00 78.38 356 VAL A CA 1
ATOM 2718 C C . VAL A 1 356 ? -1.437 19.734 8.878 1.00 78.38 356 VAL A C 1
ATOM 2720 O O . VAL A 1 356 ? -2.620 19.426 9.003 1.00 78.38 356 VAL A O 1
ATOM 2723 N N . ALA A 1 357 ? -1.054 20.795 8.158 1.00 76.50 357 ALA A N 1
ATOM 2724 C CA . ALA A 1 357 ? -2.009 21.650 7.452 1.00 76.50 357 ALA A CA 1
ATOM 2725 C C . ALA A 1 357 ? -2.780 20.893 6.352 1.00 76.50 357 ALA A C 1
ATOM 2727 O O . ALA A 1 357 ? -3.973 21.133 6.161 1.00 76.50 357 ALA A O 1
ATOM 2728 N N . ALA A 1 358 ? -2.123 19.956 5.660 1.00 85.44 358 ALA A N 1
ATOM 2729 C CA . ALA A 1 358 ? -2.763 19.067 4.695 1.00 85.44 358 ALA A CA 1
ATOM 2730 C C . ALA A 1 358 ? -3.772 18.111 5.354 1.00 85.44 358 ALA A C 1
ATOM 2732 O O . ALA A 1 358 ? -4.892 17.981 4.857 1.00 85.44 358 ALA A O 1
ATOM 2733 N N . ILE A 1 359 ? -3.407 17.486 6.480 1.00 87.56 359 ILE A N 1
ATOM 2734 C CA . ILE A 1 359 ? -4.296 16.601 7.251 1.00 87.56 359 ILE A CA 1
ATOM 2735 C C . ILE A 1 359 ? -5.508 17.381 7.770 1.00 87.56 359 ILE A C 1
ATOM 2737 O O . ILE A 1 359 ? -6.640 16.972 7.519 1.00 87.56 359 ILE A O 1
ATOM 2741 N N . ASP A 1 360 ? -5.306 18.518 8.442 1.00 86.06 360 ASP A N 1
ATOM 2742 C CA . ASP A 1 360 ? -6.416 19.299 9.000 1.00 86.06 360 ASP A CA 1
ATOM 2743 C C . ASP A 1 360 ? -7.378 19.787 7.909 1.00 86.06 36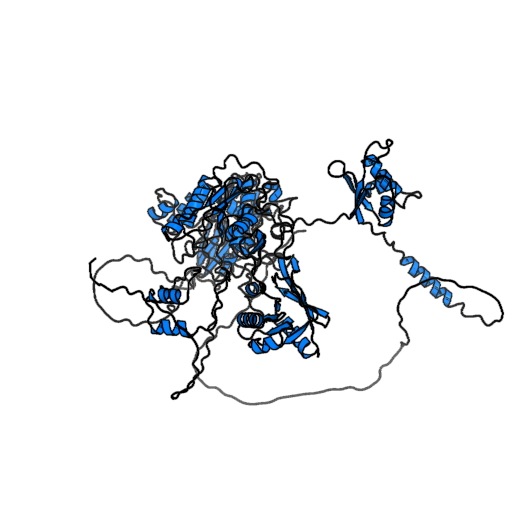0 ASP A C 1
ATOM 2745 O O . ASP A 1 360 ? -8.592 19.617 8.041 1.00 86.06 360 ASP A O 1
ATOM 2749 N N . GLN A 1 361 ? -6.860 20.288 6.781 1.00 96.00 361 GLN A N 1
ATOM 2750 C CA . GLN A 1 361 ? -7.712 20.662 5.653 1.00 96.00 361 GLN A CA 1
ATOM 2751 C C . GLN A 1 361 ? -8.512 19.468 5.120 1.00 96.00 361 GLN A C 1
ATOM 2753 O O . GLN A 1 361 ? -9.702 19.614 4.856 1.00 96.00 361 GLN A O 1
ATOM 2758 N N . ALA A 1 362 ? -7.913 18.282 4.996 1.00 96.38 362 ALA A N 1
ATOM 2759 C CA . ALA A 1 362 ? -8.634 17.101 4.528 1.00 96.38 362 ALA A CA 1
ATOM 2760 C C . ALA A 1 362 ? -9.800 16.714 5.456 1.00 96.38 362 ALA A C 1
ATOM 2762 O O . ALA A 1 362 ? -10.886 16.352 4.993 1.00 96.38 362 ALA A O 1
ATOM 2763 N N . LEU A 1 363 ? -9.614 16.877 6.769 1.00 94.12 363 LEU A N 1
ATOM 2764 C CA . LEU A 1 363 ? -10.666 16.686 7.770 1.00 94.12 363 LEU A CA 1
ATOM 2765 C C . LEU A 1 363 ? -11.753 17.775 7.727 1.00 94.12 363 LEU A C 1
ATOM 2767 O O . LEU A 1 363 ? -12.879 17.519 8.150 1.00 94.12 363 LEU A O 1
ATOM 2771 N N . GLN A 1 364 ? -11.441 18.987 7.263 1.00 94.19 364 GLN A N 1
ATOM 2772 C CA . GLN A 1 364 ? -12.436 20.042 7.018 1.00 94.19 364 GLN A CA 1
ATOM 2773 C C . GLN A 1 364 ? -13.220 19.798 5.718 1.00 94.19 364 GLN A C 1
ATOM 2775 O O . GLN A 1 364 ? -14.437 20.001 5.684 1.00 94.19 364 GLN A O 1
ATOM 2780 N N . ASP A 1 365 ? -12.535 19.325 4.675 1.00 97.94 365 ASP A N 1
ATOM 2781 C CA . ASP A 1 365 ? -13.092 19.052 3.347 1.00 97.94 365 ASP A CA 1
ATOM 2782 C C . ASP A 1 365 ? -14.048 17.843 3.341 1.00 97.94 365 ASP A C 1
ATOM 2784 O O . ASP A 1 365 ? -14.958 17.773 2.507 1.00 97.94 365 ASP A O 1
ATOM 2788 N N . GLY A 1 366 ? -13.878 16.923 4.300 1.00 97.31 366 GLY A N 1
ATOM 2789 C CA . GLY A 1 366 ? -14.785 15.802 4.561 1.00 97.31 366 GLY A CA 1
ATOM 2790 C C . GLY A 1 366 ? -14.382 14.484 3.899 1.00 97.31 366 GLY A C 1
ATOM 2791 O O . GLY A 1 366 ? -15.255 13.776 3.395 1.00 97.31 366 GLY A O 1
ATOM 2792 N N . VAL A 1 367 ? -13.081 14.164 3.876 1.00 98.38 367 VAL A N 1
ATOM 2793 C CA . VAL A 1 367 ? -12.574 12.841 3.455 1.00 98.38 367 VAL A CA 1
ATOM 2794 C C . VAL A 1 367 ? -13.028 11.727 4.411 1.00 98.38 367 VAL A C 1
ATOM 2796 O O . VAL A 1 367 ? -13.264 11.981 5.588 1.00 98.38 367 VAL A O 1
ATOM 2799 N N . ASP A 1 368 ? -13.118 10.487 3.922 1.00 98.56 368 ASP A N 1
ATOM 2800 C CA . ASP A 1 368 ? -13.504 9.319 4.737 1.00 98.56 368 ASP A CA 1
ATOM 2801 C C . ASP A 1 368 ? -12.304 8.513 5.244 1.00 98.56 368 ASP A C 1
ATOM 2803 O O . ASP A 1 368 ? -12.330 7.935 6.331 1.00 98.56 368 ASP A O 1
ATOM 2807 N N . VAL A 1 369 ? -11.261 8.448 4.416 1.00 98.75 369 VAL A N 1
ATOM 2808 C CA . VAL A 1 369 ? -10.019 7.711 4.662 1.00 98.75 369 VAL A CA 1
ATOM 2809 C C . VAL A 1 369 ? -8.857 8.584 4.203 1.00 98.75 369 VAL A C 1
ATOM 2811 O O . VAL A 1 369 ? -8.920 9.187 3.129 1.00 98.75 369 VAL A O 1
ATOM 2814 N N . LEU A 1 370 ? -7.792 8.630 4.999 1.00 98.44 370 LEU A N 1
ATOM 2815 C CA . LEU A 1 370 ? -6.528 9.280 4.663 1.00 98.44 370 LEU A CA 1
ATOM 2816 C C . LEU A 1 370 ? -5.437 8.244 4.386 1.00 98.44 370 LEU A C 1
ATOM 2818 O O . LEU A 1 370 ? -5.258 7.303 5.155 1.00 98.44 370 LEU A O 1
ATOM 2822 N N . SER A 1 371 ? -4.683 8.453 3.308 1.00 98.44 371 SER A N 1
ATOM 2823 C CA . SER A 1 371 ? -3.489 7.684 2.947 1.00 98.44 371 SER A CA 1
ATOM 2824 C C . SER A 1 371 ? -2.245 8.557 3.117 1.00 98.44 371 SER A C 1
ATOM 2826 O O . SER A 1 371 ? -2.095 9.561 2.415 1.00 98.44 371 SER A O 1
ATOM 2828 N N . LEU A 1 372 ? -1.354 8.164 4.028 1.00 93.00 372 LEU A N 1
ATOM 2829 C CA . LEU A 1 372 ? -0.083 8.829 4.325 1.00 93.00 372 LEU A CA 1
ATOM 2830 C C . LEU A 1 372 ? 1.088 7.915 3.932 1.00 93.00 372 LEU A C 1
ATOM 2832 O O . LEU A 1 372 ? 1.547 7.083 4.714 1.00 93.00 372 LEU A O 1
ATOM 2836 N N . SER A 1 373 ? 1.587 8.072 2.708 1.00 90.06 373 SER A N 1
ATOM 2837 C CA . SER A 1 373 ? 2.780 7.363 2.218 1.00 90.06 373 SER A CA 1
ATOM 2838 C C . SER A 1 373 ? 4.055 8.161 2.527 1.00 90.06 373 SER A C 1
ATOM 2840 O O . SER A 1 373 ? 4.849 8.478 1.643 1.00 90.06 373 SER A O 1
ATOM 2842 N N . LEU A 1 374 ? 4.188 8.555 3.796 1.00 80.25 374 LEU A N 1
ATOM 2843 C CA . LEU A 1 374 ? 5.259 9.375 4.362 1.00 80.25 374 LEU A CA 1
ATOM 2844 C C . LEU A 1 374 ? 5.403 9.062 5.856 1.00 80.25 374 LEU A C 1
ATOM 2846 O O . LEU A 1 374 ? 4.472 8.547 6.472 1.00 80.25 374 LEU A O 1
ATOM 2850 N N . GLY A 1 375 ? 6.533 9.419 6.457 1.00 66.94 375 GLY A N 1
ATOM 2851 C CA . GLY A 1 375 ? 6.736 9.371 7.905 1.00 66.94 375 GLY A CA 1
ATOM 2852 C C . GLY A 1 375 ? 7.891 10.277 8.322 1.00 66.94 375 GLY A C 1
ATOM 2853 O O . GLY A 1 375 ? 8.667 10.727 7.477 1.00 66.94 375 GLY A O 1
ATOM 2854 N N . LEU A 1 376 ? 7.998 10.554 9.619 1.00 59.44 376 LEU A N 1
ATOM 2855 C CA . LEU A 1 376 ? 9.110 11.302 10.199 1.00 59.44 376 LEU A CA 1
ATOM 2856 C C . LEU A 1 376 ? 10.033 10.316 10.923 1.00 59.44 376 LEU A C 1
ATOM 2858 O O . LEU A 1 376 ? 9.649 9.739 11.934 1.00 59.44 376 LEU A O 1
ATOM 2862 N N . SER A 1 377 ? 11.255 10.124 10.421 1.00 54.56 377 SER A N 1
ATOM 2863 C CA . SER A 1 377 ? 12.263 9.287 11.089 1.00 54.56 377 SER A CA 1
ATOM 2864 C C . SER A 1 377 ? 12.864 10.027 12.289 1.00 54.56 377 SER A C 1
ATOM 2866 O O . SER A 1 377 ? 13.960 10.585 12.210 1.00 54.56 377 SER A O 1
ATOM 2868 N N . LEU A 1 378 ? 12.118 10.064 13.393 1.00 52.56 378 LEU A N 1
ATOM 2869 C CA . LEU A 1 378 ? 12.476 10.747 14.635 1.00 52.56 378 LEU A CA 1
ATOM 2870 C C . LEU A 1 378 ? 12.811 9.726 15.728 1.00 52.56 378 LEU A C 1
ATOM 2872 O O . LEU A 1 378 ? 11.950 9.277 16.482 1.00 52.56 378 LEU A O 1
ATOM 2876 N N . ASN A 1 379 ? 14.088 9.355 15.816 1.00 47.94 379 ASN A N 1
ATOM 2877 C CA . ASN A 1 379 ? 14.559 8.393 16.810 1.00 47.94 379 ASN A CA 1
ATOM 2878 C C . ASN A 1 379 ? 14.406 8.953 18.235 1.00 47.94 379 ASN A C 1
ATOM 2880 O O . ASN A 1 379 ? 14.963 10.004 18.546 1.00 47.94 379 ASN A O 1
ATOM 2884 N N . GLY A 1 380 ? 13.724 8.209 19.110 1.00 49.59 380 GLY A N 1
ATOM 2885 C CA . GLY A 1 380 ? 13.659 8.489 20.551 1.00 49.59 380 GLY A CA 1
ATOM 2886 C C . GLY A 1 380 ? 12.746 9.649 20.962 1.00 49.59 380 GLY A C 1
ATOM 2887 O O . GLY A 1 380 ? 12.953 10.218 22.028 1.00 49.59 380 GLY A O 1
ATOM 2888 N N . ILE A 1 381 ? 11.767 10.011 20.129 1.00 61.97 381 ILE A N 1
ATOM 2889 C CA . ILE A 1 381 ? 10.829 11.114 20.384 1.00 61.97 381 ILE A CA 1
ATOM 2890 C C . ILE A 1 381 ? 9.476 10.580 20.899 1.00 61.97 381 ILE A C 1
ATOM 2892 O O . ILE A 1 381 ? 9.025 9.514 20.471 1.00 61.97 381 ILE A O 1
ATOM 2896 N N . PHE A 1 382 ? 8.836 11.292 21.835 1.00 73.75 382 PHE A N 1
ATOM 2897 C CA . PHE A 1 382 ? 7.516 10.938 22.382 1.00 73.75 382 PHE A CA 1
ATOM 2898 C C . PHE A 1 382 ? 6.372 11.293 21.403 1.00 73.75 382 PHE A C 1
ATOM 2900 O O . PHE A 1 382 ? 6.568 12.032 20.439 1.00 73.75 382 PHE A O 1
ATOM 2907 N N . LEU A 1 383 ? 5.164 10.753 21.610 1.00 82.00 383 LEU A N 1
ATOM 2908 C CA . LEU A 1 383 ? 4.055 10.898 20.649 1.00 82.00 383 LEU A CA 1
ATOM 2909 C C . LEU A 1 383 ? 3.575 12.350 20.472 1.00 82.00 383 LEU A C 1
ATOM 2911 O O . LEU A 1 383 ? 2.988 12.664 19.440 1.00 82.00 383 LEU A O 1
ATOM 2915 N N . GLU A 1 384 ? 3.752 13.218 21.468 1.00 77.31 384 GLU A N 1
ATOM 2916 C CA . GLU A 1 384 ? 3.279 14.610 21.446 1.00 77.31 384 GLU A CA 1
ATOM 2917 C C . GLU A 1 384 ? 4.171 15.539 20.617 1.00 77.31 384 GLU A C 1
ATOM 2919 O O . GLU A 1 384 ? 3.704 16.563 20.116 1.00 77.31 384 GLU A O 1
ATOM 2924 N N . ASP A 1 385 ? 5.434 15.154 20.443 1.00 73.31 385 ASP A N 1
ATOM 2925 C CA . ASP A 1 385 ? 6.406 15.825 19.581 1.00 73.31 385 ASP A CA 1
ATOM 2926 C C . ASP A 1 385 ? 6.294 15.333 18.119 1.00 73.31 385 ASP A C 1
ATOM 2928 O O . ASP A 1 385 ? 6.681 16.043 17.183 1.00 73.31 385 ASP A O 1
ATOM 2932 N N . ASP A 1 386 ? 5.711 14.146 17.886 1.00 76.12 386 ASP A N 1
ATOM 2933 C CA . ASP A 1 386 ? 5.306 13.709 16.548 1.00 76.12 386 ASP A CA 1
ATOM 2934 C C . ASP A 1 386 ? 4.020 14.426 16.105 1.00 76.12 386 ASP A C 1
ATOM 2936 O O . ASP A 1 386 ? 2.883 14.004 16.334 1.00 76.12 386 ASP A O 1
ATOM 2940 N N . ALA A 1 387 ? 4.221 15.515 15.369 1.00 72.69 387 ALA A N 1
ATOM 2941 C CA . ALA A 1 387 ? 3.154 16.302 14.767 1.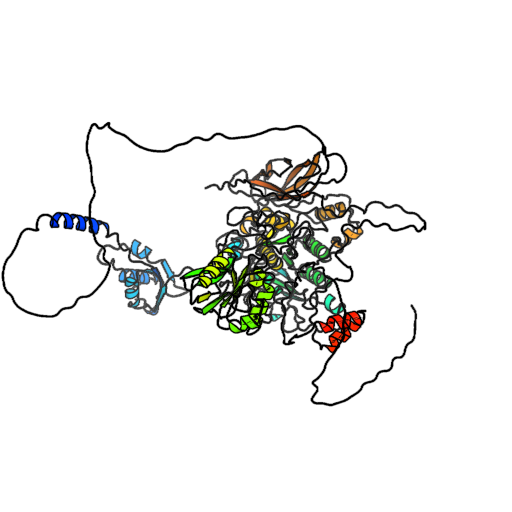00 72.69 387 ALA A CA 1
ATOM 2942 C C . ALA A 1 387 ? 2.196 15.485 13.864 1.00 72.69 387 ALA A C 1
ATOM 2944 O O . ALA A 1 387 ? 1.034 15.874 13.716 1.00 72.69 387 ALA A O 1
ATOM 2945 N N . ILE A 1 388 ? 2.634 14.362 13.271 1.00 76.75 388 ILE A N 1
ATOM 2946 C CA . ILE A 1 388 ? 1.756 13.465 12.502 1.00 76.75 388 ILE A CA 1
ATOM 2947 C C . ILE A 1 388 ? 0.878 12.660 13.459 1.00 76.75 388 ILE A C 1
ATOM 2949 O O . ILE A 1 388 ? -0.340 12.633 13.264 1.00 76.75 388 ILE A O 1
ATOM 2953 N N . ALA A 1 389 ? 1.436 12.055 14.511 1.00 84.88 389 ALA A N 1
ATOM 2954 C CA . ALA A 1 389 ? 0.649 11.391 15.551 1.00 84.88 389 ALA A CA 1
ATOM 2955 C C . ALA A 1 389 ? -0.411 12.343 16.140 1.00 84.88 389 ALA A C 1
ATOM 2957 O O . ALA A 1 389 ? -1.595 11.999 16.162 1.00 84.88 389 ALA A O 1
ATOM 2958 N N . VAL A 1 390 ? -0.034 13.575 16.496 1.00 81.44 390 VAL A N 1
ATOM 2959 C CA . VAL A 1 390 ? -0.958 14.607 17.006 1.00 81.44 390 VAL A CA 1
ATOM 2960 C C . VAL A 1 390 ? -2.079 14.935 16.009 1.00 81.44 390 VAL A C 1
ATOM 2962 O O . VAL A 1 390 ? -3.260 14.888 16.362 1.00 81.44 390 VAL A O 1
ATOM 2965 N N . ALA A 1 391 ? -1.754 15.229 14.746 1.00 81.81 391 ALA A N 1
ATOM 2966 C CA . ALA A 1 391 ? -2.767 15.582 13.744 1.00 81.81 391 ALA A CA 1
ATOM 2967 C C . ALA A 1 391 ? -3.693 14.409 13.382 1.00 81.81 391 ALA A C 1
ATOM 2969 O O . ALA A 1 391 ? -4.873 14.604 13.085 1.00 81.81 391 ALA A O 1
ATOM 2970 N N . THR A 1 392 ? -3.183 13.180 13.429 1.00 91.19 392 THR A N 1
ATOM 2971 C CA . THR A 1 392 ? -3.955 11.971 13.109 1.00 91.19 392 THR A CA 1
ATOM 2972 C C . THR A 1 392 ? -4.822 11.489 14.272 1.00 91.19 392 THR A C 1
ATOM 2974 O O . THR A 1 392 ? -5.846 10.853 14.022 1.00 91.19 392 THR A O 1
ATOM 2977 N N . PHE A 1 393 ? -4.529 11.886 15.516 1.00 92.75 393 PHE A N 1
ATOM 2978 C CA . PHE A 1 393 ? -5.473 11.742 16.631 1.00 92.75 393 PHE A CA 1
ATOM 2979 C C . PHE A 1 393 ? -6.774 12.502 16.327 1.00 92.75 393 PHE A C 1
ATOM 2981 O O . PHE A 1 393 ? -7.867 11.951 16.427 1.00 92.75 393 PHE A O 1
ATOM 2988 N N . ALA A 1 394 ? -6.659 13.737 15.823 1.00 88.94 394 ALA A N 1
ATOM 2989 C CA . ALA A 1 394 ? -7.805 14.551 15.410 1.00 88.94 394 ALA A CA 1
ATOM 2990 C C . ALA A 1 394 ? -8.599 13.958 14.226 1.00 88.94 394 ALA A C 1
ATOM 2992 O O . ALA A 1 394 ? -9.786 14.254 14.072 1.00 88.94 394 ALA A O 1
ATOM 2993 N N . ALA A 1 395 ? -7.960 13.137 13.384 1.00 92.88 395 ALA A N 1
ATOM 2994 C CA . ALA A 1 395 ? -8.636 12.391 12.324 1.00 92.88 395 ALA A CA 1
ATOM 2995 C C . ALA A 1 395 ? -9.487 11.253 12.906 1.00 92.88 395 ALA A C 1
ATOM 2997 O O . ALA A 1 395 ? -10.667 11.137 12.568 1.00 92.88 395 ALA A O 1
ATOM 2998 N N . MET A 1 396 ? -8.918 10.488 13.843 1.00 95.25 396 MET A N 1
ATOM 2999 C CA . MET A 1 396 ? -9.618 9.435 14.583 1.00 95.25 396 MET A CA 1
ATOM 3000 C C . MET A 1 396 ? -10.830 9.992 15.348 1.00 95.25 396 MET A C 1
ATOM 3002 O O . MET A 1 396 ? -11.925 9.452 15.194 1.00 95.25 396 MET A O 1
ATOM 3006 N N . GLU A 1 397 ? -10.686 11.122 16.057 1.00 93.19 397 GLU A N 1
ATOM 3007 C CA . GLU A 1 397 ? -11.799 11.813 16.742 1.00 93.19 397 GLU A CA 1
ATOM 3008 C C . GLU A 1 397 ? -12.950 12.188 15.790 1.00 93.19 397 GLU A C 1
ATOM 3010 O O . GLU A 1 397 ? -14.117 12.168 16.175 1.00 93.19 397 GLU A O 1
ATOM 3015 N N . LYS A 1 398 ? -12.633 12.525 14.532 1.00 94.06 398 LYS A N 1
ATOM 3016 C CA . LYS A 1 398 ? -13.608 12.869 13.483 1.00 94.06 398 LYS A CA 1
ATOM 3017 C C . LYS A 1 398 ? -14.136 11.653 12.707 1.00 94.06 398 LYS A C 1
ATOM 3019 O O . LYS A 1 398 ? -14.863 11.832 11.731 1.00 94.06 398 LYS A O 1
ATOM 3024 N N . GLY A 1 399 ? -13.791 10.430 13.111 1.00 96.25 399 GLY A N 1
ATOM 3025 C CA . GLY A 1 399 ? -14.242 9.202 12.453 1.00 96.25 399 GLY A CA 1
ATOM 3026 C C . GLY A 1 399 ? -13.545 8.892 11.122 1.00 96.25 399 GLY A C 1
ATOM 3027 O O . GLY A 1 399 ? -14.055 8.076 10.354 1.00 96.25 399 GLY A O 1
ATOM 3028 N N . VAL A 1 400 ? -12.390 9.510 10.852 1.00 98.19 400 VAL A N 1
ATOM 3029 C CA . VAL A 1 400 ? -11.577 9.302 9.642 1.00 98.19 400 VAL A CA 1
ATOM 3030 C C . VAL A 1 400 ? -10.432 8.341 9.952 1.00 98.19 400 VAL A C 1
ATOM 3032 O O . VAL A 1 400 ? -9.592 8.618 10.808 1.00 98.19 400 VAL A O 1
ATOM 3035 N N . LEU A 1 401 ? -10.373 7.211 9.243 1.00 98.56 401 LEU A N 1
ATOM 3036 C CA . LEU A 1 401 ? -9.249 6.280 9.368 1.00 98.56 401 LEU A CA 1
ATOM 3037 C C . LEU A 1 401 ? -8.027 6.820 8.624 1.00 98.56 401 LEU A C 1
ATOM 3039 O O . LEU A 1 401 ? -8.118 7.185 7.452 1.00 98.56 401 LEU A O 1
ATOM 3043 N N . VAL A 1 402 ? -6.876 6.808 9.293 1.00 98.56 402 VAL A N 1
ATOM 3044 C CA . VAL A 1 402 ? -5.584 7.146 8.694 1.00 98.56 402 VAL A CA 1
ATOM 3045 C C . VAL A 1 402 ? -4.763 5.877 8.508 1.00 98.56 402 VAL A C 1
ATOM 3047 O O . VAL A 1 402 ? -4.480 5.157 9.466 1.00 98.56 402 VAL A O 1
ATOM 3050 N N . VAL A 1 403 ? -4.372 5.624 7.264 1.00 98.75 403 VAL A N 1
ATOM 3051 C CA . VAL A 1 403 ? -3.516 4.512 6.853 1.00 98.75 403 VAL A CA 1
ATOM 3052 C C . VAL A 1 403 ? -2.130 5.068 6.538 1.00 98.75 403 VAL A C 1
ATOM 3054 O O . VAL A 1 403 ? -2.014 5.996 5.737 1.00 98.75 403 VAL A O 1
ATOM 3057 N N . ALA A 1 404 ? -1.085 4.526 7.162 1.00 96.38 404 ALA A N 1
ATOM 3058 C CA . ALA A 1 404 ? 0.281 5.044 7.085 1.00 96.38 404 ALA A CA 1
ATOM 3059 C C . ALA A 1 404 ? 1.311 3.947 6.766 1.00 96.38 404 ALA A C 1
ATOM 3061 O O . ALA A 1 404 ? 1.168 2.797 7.180 1.00 96.38 404 ALA A O 1
ATOM 3062 N N . SER A 1 405 ? 2.375 4.299 6.044 1.00 95.62 405 SER A N 1
ATOM 3063 C CA . SER A 1 405 ? 3.484 3.384 5.717 1.00 95.62 405 SER A CA 1
ATOM 3064 C C . SER A 1 405 ? 4.349 3.070 6.939 1.00 95.62 405 SER A C 1
ATOM 3066 O O . SER A 1 405 ? 4.715 3.993 7.660 1.00 95.62 405 SER A O 1
ATOM 3068 N N . ALA A 1 406 ? 4.746 1.812 7.157 1.00 94.69 406 ALA A N 1
ATOM 3069 C CA . ALA A 1 406 ? 5.620 1.448 8.281 1.00 94.69 406 ALA A CA 1
ATOM 3070 C C . ALA A 1 406 ? 7.017 2.107 8.226 1.00 94.69 406 ALA A C 1
ATOM 3072 O O . ALA A 1 406 ? 7.576 2.427 9.275 1.00 94.69 406 ALA A O 1
ATOM 3073 N N . GLY A 1 407 ? 7.551 2.334 7.022 1.00 88.06 407 GLY A N 1
ATOM 3074 C CA . GLY A 1 407 ? 8.932 2.765 6.773 1.00 88.06 407 GLY A CA 1
ATOM 3075 C C . GLY A 1 407 ? 9.654 1.799 5.826 1.00 88.06 407 GLY A C 1
ATOM 3076 O O . GLY A 1 407 ? 9.134 0.720 5.527 1.00 88.06 407 GLY A O 1
ATOM 3077 N N . ASN A 1 408 ? 10.820 2.195 5.313 1.00 87.88 408 ASN A N 1
ATOM 3078 C CA . ASN A 1 408 ? 11.613 1.390 4.370 1.00 87.88 408 ASN A CA 1
ATOM 3079 C C . ASN A 1 408 ? 13.040 1.119 4.896 1.00 87.88 408 ASN A C 1
ATOM 3081 O O . ASN A 1 408 ? 13.959 0.902 4.109 1.00 87.88 408 ASN A O 1
ATOM 3085 N N . ASP A 1 409 ? 13.212 1.153 6.219 1.00 85.94 409 ASP A N 1
ATOM 3086 C CA . ASP A 1 409 ? 14.500 1.073 6.919 1.00 85.94 409 ASP A CA 1
ATOM 3087 C C . ASP A 1 409 ? 14.722 -0.300 7.588 1.00 85.94 409 ASP A C 1
ATOM 3089 O O . ASP A 1 409 ? 15.563 -0.450 8.476 1.00 85.94 409 ASP A O 1
ATOM 3093 N N . GLY A 1 410 ? 13.960 -1.316 7.165 1.00 86.94 410 GLY A N 1
ATOM 3094 C CA . GLY A 1 410 ? 14.154 -2.710 7.563 1.00 86.94 410 GLY A CA 1
ATOM 3095 C C . GLY A 1 410 ? 15.496 -3.298 7.084 1.00 86.94 410 GLY A C 1
ATOM 3096 O O . GLY A 1 410 ? 16.232 -2.662 6.325 1.00 86.94 410 GLY A O 1
ATOM 3097 N N . PRO A 1 411 ? 15.851 -4.523 7.515 1.00 90.25 411 PRO A N 1
ATOM 3098 C CA . PRO A 1 411 ? 15.005 -5.492 8.222 1.00 90.25 411 PRO A CA 1
ATOM 3099 C C . PRO A 1 411 ? 15.187 -5.515 9.749 1.00 90.25 411 PRO A C 1
ATOM 3101 O O . PRO A 1 411 ? 14.647 -6.391 10.415 1.00 90.25 411 PRO A O 1
ATOM 3104 N N . SER A 1 412 ? 15.979 -4.612 10.330 1.00 88.69 412 SER A N 1
ATOM 3105 C CA . SER A 1 412 ? 16.194 -4.596 11.784 1.00 88.69 412 SER A CA 1
ATOM 3106 C C . SER A 1 412 ? 14.902 -4.267 12.542 1.00 88.69 412 SER A C 1
ATOM 3108 O O . SER A 1 412 ? 14.128 -3.420 12.097 1.00 88.69 412 SER A O 1
ATOM 3110 N N . TYR A 1 413 ? 14.697 -4.870 13.717 1.00 89.50 413 TYR A N 1
ATOM 3111 C CA . TYR A 1 413 ? 13.671 -4.429 14.673 1.00 89.50 413 TYR A CA 1
ATOM 3112 C C . TYR A 1 413 ? 13.866 -2.958 15.077 1.00 89.50 413 TYR A C 1
ATOM 3114 O O . TYR A 1 413 ? 14.975 -2.425 14.986 1.00 89.50 413 TYR A O 1
ATOM 3122 N N . TRP A 1 414 ? 12.793 -2.326 15.560 1.00 88.00 414 TRP A N 1
ATOM 3123 C CA . TRP A 1 414 ? 12.754 -0.916 15.989 1.00 88.00 414 TRP A CA 1
ATOM 3124 C C . TRP A 1 414 ? 12.999 0.117 14.870 1.00 88.00 414 TRP A C 1
ATOM 3126 O O . TRP A 1 414 ? 13.439 1.233 15.140 1.00 88.00 414 TRP A O 1
ATOM 3136 N N . THR A 1 415 ? 12.706 -0.230 13.612 1.00 88.56 415 THR A N 1
ATOM 3137 C CA . THR A 1 415 ? 12.910 0.636 12.426 1.00 88.56 415 THR A CA 1
ATOM 3138 C C . THR A 1 415 ? 11.621 1.278 11.901 1.00 88.56 415 THR A C 1
ATOM 3140 O O . THR A 1 415 ? 11.633 1.984 10.891 1.00 88.56 415 THR A O 1
ATOM 3143 N N . LEU A 1 416 ? 10.487 1.011 12.550 1.00 88.19 416 LEU A N 1
ATOM 3144 C CA . LEU A 1 416 ? 9.161 1.500 12.172 1.00 88.19 416 LEU A CA 1
ATOM 3145 C C . LEU A 1 416 ? 8.900 2.917 12.704 1.00 88.19 416 LEU A C 1
ATOM 3147 O O . LEU A 1 416 ? 9.160 3.196 13.872 1.00 88.19 416 LEU A O 1
ATOM 3151 N N . ILE A 1 417 ? 8.342 3.797 11.861 1.00 80.44 417 ILE A N 1
ATOM 3152 C CA . ILE A 1 417 ? 8.244 5.247 12.148 1.00 80.44 417 ILE A CA 1
ATOM 3153 C C . ILE A 1 417 ? 6.817 5.809 12.288 1.00 80.44 417 ILE A C 1
ATOM 3155 O O . ILE A 1 417 ? 6.655 6.901 12.812 1.00 80.44 417 ILE A O 1
ATOM 3159 N N . ASN A 1 418 ? 5.773 5.082 11.872 1.00 88.75 418 ASN A N 1
ATOM 3160 C CA . ASN A 1 418 ? 4.367 5.526 11.965 1.00 88.75 418 ASN A CA 1
ATOM 3161 C C . ASN A 1 418 ? 3.536 4.607 12.882 1.00 88.75 418 ASN A C 1
ATOM 3163 O O . ASN A 1 418 ? 2.536 4.024 12.455 1.00 88.75 418 ASN A O 1
ATOM 3167 N N . GLY A 1 419 ? 3.972 4.402 14.127 1.00 90.81 419 GLY A N 1
ATOM 3168 C CA . GLY A 1 419 ? 3.384 3.398 15.024 1.00 90.81 419 GLY A CA 1
ATOM 3169 C C . GLY A 1 419 ? 2.349 3.899 16.035 1.00 90.81 419 GLY A C 1
ATOM 3170 O O . GLY A 1 419 ? 1.996 3.144 16.937 1.00 90.81 419 GLY A O 1
ATOM 3171 N N . ALA A 1 420 ? 1.845 5.132 15.918 1.00 93.25 420 ALA A N 1
ATOM 3172 C CA . ALA A 1 420 ? 0.848 5.657 16.855 1.00 93.25 420 ALA A CA 1
ATOM 3173 C C . ALA A 1 420 ? -0.428 4.767 16.909 1.00 93.25 420 ALA A C 1
ATOM 3175 O O . ALA A 1 420 ? -0.919 4.343 15.856 1.00 93.25 420 ALA A O 1
ATOM 3176 N N . PRO A 1 421 ? -1.016 4.482 18.092 1.00 95.56 421 PRO A N 1
ATOM 3177 C CA . PRO A 1 421 ? -2.073 3.465 18.236 1.00 95.56 421 PRO A CA 1
ATOM 3178 C C . PRO A 1 421 ? -3.378 3.729 17.465 1.00 95.56 421 PRO A C 1
ATOM 3180 O O . PRO A 1 421 ? -4.142 2.802 17.190 1.00 95.56 421 PRO A O 1
ATOM 3183 N N . TRP A 1 422 ? -3.666 4.981 17.109 1.00 96.25 422 TRP A N 1
ATOM 3184 C CA . TRP A 1 422 ? -4.838 5.363 16.309 1.00 96.25 422 TRP A CA 1
ATOM 3185 C C . TRP A 1 422 ? -4.626 5.237 14.790 1.00 96.25 422 TRP A C 1
ATOM 3187 O O . TRP A 1 422 ? -5.602 5.298 14.043 1.00 96.25 422 TRP A O 1
ATOM 3197 N N . LEU A 1 423 ? -3.395 4.997 14.329 1.00 96.19 423 LEU A N 1
ATOM 3198 C CA . LEU A 1 423 ? -3.082 4.712 12.925 1.00 96.19 423 LEU A CA 1
ATOM 3199 C C . LEU A 1 423 ? -3.345 3.243 12.563 1.00 96.19 423 LEU A C 1
ATOM 3201 O O . LEU A 1 423 ? -3.336 2.362 13.430 1.00 96.19 423 LEU A O 1
ATOM 3205 N N . LEU A 1 424 ? -3.530 2.994 11.263 1.00 98.38 424 LEU A N 1
ATOM 3206 C CA . LEU A 1 424 ? -3.352 1.689 10.624 1.00 98.38 424 LEU A CA 1
ATOM 3207 C C . LEU A 1 424 ? -2.029 1.699 9.837 1.00 98.38 424 LEU A C 1
ATOM 3209 O O . LEU A 1 424 ? -1.912 2.355 8.804 1.00 98.38 424 LEU A O 1
ATOM 3213 N N . THR A 1 425 ? -1.030 0.990 10.345 1.00 97.88 425 THR A N 1
ATOM 3214 C CA . THR A 1 425 ? 0.367 1.000 9.907 1.00 97.88 425 THR A CA 1
ATOM 3215 C C . THR A 1 425 ? 0.665 -0.214 9.029 1.00 97.88 425 THR A C 1
ATOM 3217 O O . THR A 1 425 ? 0.454 -1.354 9.446 1.00 97.88 425 THR A O 1
ATOM 3220 N N . VAL A 1 426 ? 1.174 0.017 7.818 1.00 98.56 426 VAL A N 1
ATOM 3221 C CA . VAL A 1 426 ? 1.226 -0.998 6.754 1.00 98.56 426 VAL A CA 1
ATOM 3222 C C . VAL A 1 426 ? 2.660 -1.396 6.399 1.00 98.56 426 VAL A C 1
ATOM 3224 O O . VAL A 1 426 ? 3.462 -0.555 5.981 1.00 98.56 426 VAL A O 1
ATOM 3227 N N . GLY A 1 427 ? 2.957 -2.692 6.523 1.00 97.62 427 GLY A N 1
ATOM 3228 C CA . GLY A 1 427 ? 4.179 -3.329 6.023 1.00 97.62 427 GLY A CA 1
ATOM 3229 C C . GLY A 1 427 ? 4.079 -3.714 4.541 1.00 97.62 427 GLY A C 1
ATOM 3230 O O . GLY A 1 427 ? 2.986 -3.910 4.000 1.00 97.62 427 GLY A O 1
ATOM 3231 N N . ALA A 1 428 ? 5.226 -3.841 3.874 1.00 96.50 428 ALA A N 1
ATOM 3232 C CA . ALA A 1 428 ? 5.309 -4.168 2.452 1.00 96.50 428 ALA A CA 1
ATOM 3233 C C . ALA A 1 428 ? 5.591 -5.655 2.224 1.00 96.50 428 ALA A C 1
ATOM 3235 O O . ALA A 1 428 ? 6.582 -6.193 2.720 1.00 96.50 428 ALA A O 1
ATOM 3236 N N . GLY A 1 429 ? 4.738 -6.295 1.425 1.00 95.69 429 GLY A N 1
ATOM 3237 C CA . GLY A 1 429 ? 4.951 -7.652 0.940 1.00 95.69 429 GLY A CA 1
ATOM 3238 C C . GLY A 1 429 ? 5.044 -7.743 -0.580 1.00 95.69 429 GLY A C 1
ATOM 3239 O O . GLY A 1 429 ? 4.510 -6.898 -1.310 1.00 95.69 429 GLY A O 1
ATOM 3240 N N . THR A 1 430 ? 5.688 -8.809 -1.048 1.00 94.19 430 THR A N 1
ATOM 3241 C CA . THR A 1 430 ? 5.755 -9.173 -2.466 1.00 94.19 430 THR A CA 1
ATOM 3242 C C . THR A 1 430 ? 4.389 -9.618 -3.002 1.00 94.19 430 THR A C 1
ATOM 3244 O O . THR A 1 430 ? 3.441 -9.867 -2.254 1.00 94.19 430 THR A O 1
ATOM 3247 N N . ILE A 1 431 ? 4.289 -9.739 -4.325 1.00 93.75 431 ILE A N 1
ATOM 3248 C CA . ILE A 1 431 ? 3.154 -10.354 -5.025 1.00 93.75 431 ILE A CA 1
ATOM 3249 C C . ILE A 1 431 ? 3.628 -11.595 -5.783 1.00 93.75 431 ILE A C 1
ATOM 3251 O O . ILE A 1 431 ? 4.819 -11.739 -6.051 1.00 93.75 431 ILE A O 1
ATOM 3255 N N . ASP A 1 432 ? 2.710 -12.466 -6.196 1.00 93.56 432 ASP A N 1
ATOM 3256 C CA . ASP A 1 432 ? 2.980 -13.655 -7.025 1.00 93.56 432 ASP A CA 1
ATOM 3257 C C . ASP A 1 432 ? 3.321 -13.310 -8.494 1.00 93.56 432 ASP A C 1
ATOM 3259 O O . ASP A 1 432 ? 3.026 -14.083 -9.407 1.00 93.56 432 ASP A O 1
ATOM 3263 N N . ARG A 1 433 ? 3.930 -12.144 -8.742 1.00 92.19 433 ARG A N 1
ATOM 3264 C CA . ARG A 1 433 ? 4.360 -11.676 -10.062 1.00 92.19 433 ARG A CA 1
ATOM 3265 C C . ARG A 1 433 ? 5.844 -11.344 -10.058 1.00 92.19 433 ARG A C 1
ATOM 3267 O O . ARG A 1 433 ? 6.307 -10.547 -9.249 1.00 92.19 433 ARG A O 1
ATOM 3274 N N . GLU A 1 434 ? 6.552 -11.871 -11.046 1.00 89.81 434 GLU A N 1
ATOM 3275 C CA . GLU A 1 434 ? 7.989 -11.694 -11.232 1.00 89.81 434 GLU A CA 1
ATOM 3276 C C . GLU A 1 434 ? 8.307 -11.206 -12.652 1.00 89.81 434 GLU A C 1
ATOM 3278 O O . GLU A 1 434 ? 7.547 -11.429 -13.602 1.00 89.81 434 GLU A O 1
ATOM 3283 N N . PHE A 1 435 ? 9.429 -10.501 -12.789 1.00 92.00 435 PHE A N 1
ATOM 3284 C CA . PHE A 1 435 ? 9.892 -9.936 -14.051 1.00 92.00 435 PHE A CA 1
ATOM 3285 C C . PHE A 1 435 ? 11.186 -10.606 -14.471 1.00 92.00 435 PHE A C 1
ATOM 3287 O O . PHE A 1 435 ? 12.174 -10.594 -13.736 1.00 92.00 435 PHE A O 1
ATOM 3294 N N . GLU A 1 436 ? 11.160 -11.205 -15.654 1.00 92.19 436 GLU A N 1
ATOM 3295 C CA . GLU A 1 436 ? 12.199 -12.106 -16.118 1.00 92.19 436 GLU A CA 1
ATOM 3296 C C . GLU A 1 436 ? 12.792 -11.669 -17.464 1.00 92.19 436 GLU A C 1
ATOM 3298 O O . GLU A 1 436 ? 12.140 -11.069 -18.329 1.00 92.19 436 GLU A O 1
ATOM 3303 N N . GLY A 1 437 ? 14.043 -12.066 -17.662 1.00 93.44 437 GLY A N 1
ATOM 3304 C CA . GLY A 1 437 ? 14.608 -12.370 -18.964 1.00 93.44 437 GLY A CA 1
ATOM 3305 C C . GLY A 1 437 ? 14.928 -13.862 -19.087 1.00 93.44 437 GLY A C 1
ATOM 3306 O O . GLY A 1 437 ? 14.779 -14.636 -18.138 1.00 93.44 437 GLY A O 1
ATOM 3307 N N . SER A 1 438 ? 15.379 -14.280 -20.268 1.00 95.38 438 SER A N 1
ATOM 3308 C CA . SER A 1 438 ? 15.943 -15.619 -20.458 1.00 95.38 438 SER A CA 1
ATOM 3309 C C . SER A 1 438 ? 17.212 -15.586 -21.301 1.00 95.38 438 SER A C 1
ATOM 3311 O O . SER A 1 438 ? 17.321 -14.839 -22.275 1.00 95.38 438 SER A O 1
ATOM 3313 N N . LEU A 1 439 ? 18.182 -16.398 -20.894 1.00 96.94 439 LEU A N 1
ATOM 3314 C CA . LEU A 1 439 ? 19.430 -16.662 -21.587 1.00 96.94 439 LEU A CA 1
ATOM 3315 C C . LEU A 1 439 ? 19.290 -18.008 -22.292 1.00 96.94 439 LEU A C 1
ATOM 3317 O O . LEU A 1 439 ? 19.126 -19.032 -21.636 1.00 96.94 439 LEU A O 1
ATOM 3321 N N . THR A 1 440 ? 19.382 -18.018 -23.617 1.00 97.25 440 THR A N 1
ATOM 3322 C CA . THR A 1 440 ? 19.468 -19.253 -24.409 1.00 97.25 440 THR A CA 1
ATOM 3323 C C . THR A 1 440 ? 20.903 -19.436 -24.874 1.00 97.25 440 THR A C 1
ATOM 3325 O O . THR A 1 440 ? 21.399 -18.640 -25.671 1.00 97.25 440 THR A O 1
ATOM 3328 N N . LEU A 1 441 ? 21.588 -20.463 -24.378 1.00 96.50 441 LEU A N 1
ATOM 3329 C CA . LEU A 1 441 ? 22.926 -20.840 -24.830 1.00 96.50 441 LEU A CA 1
ATOM 3330 C C . LEU A 1 441 ? 22.849 -21.482 -26.224 1.00 96.50 441 LEU A C 1
ATOM 3332 O O . LEU A 1 441 ? 21.858 -22.120 -26.570 1.00 96.50 441 LEU A O 1
ATOM 3336 N N . GLY A 1 442 ? 23.921 -21.392 -27.012 1.00 93.56 442 GLY A N 1
ATOM 3337 C CA . GLY A 1 442 ? 24.033 -22.049 -28.325 1.00 93.56 442 GLY A CA 1
ATOM 3338 C C . GLY A 1 442 ? 23.931 -23.583 -28.290 1.00 93.56 442 GLY A C 1
ATOM 3339 O O . GLY A 1 442 ? 23.735 -24.208 -29.327 1.00 93.56 442 GLY A O 1
ATOM 3340 N N . SER A 1 443 ? 24.005 -24.197 -27.104 1.00 91.50 443 SER A N 1
ATOM 3341 C CA . SER A 1 443 ? 23.670 -25.607 -26.858 1.00 91.50 443 SER A CA 1
ATOM 3342 C C . SER A 1 443 ? 22.161 -25.905 -26.808 1.00 91.50 443 SER A C 1
ATOM 3344 O O . SER A 1 443 ? 21.786 -27.069 -26.691 1.00 91.50 443 SER A O 1
ATOM 3346 N N . GLY A 1 444 ? 21.301 -24.882 -26.840 1.00 92.44 444 GLY A N 1
ATOM 3347 C CA . GLY A 1 444 ? 19.852 -24.984 -26.635 1.00 92.44 444 GLY A CA 1
ATOM 3348 C C . GLY A 1 444 ? 19.407 -24.943 -25.167 1.00 92.44 444 GLY A C 1
ATOM 3349 O O . GLY A 1 444 ? 18.210 -24.938 -24.900 1.00 92.44 444 GLY A O 1
ATOM 3350 N N . VAL A 1 445 ? 20.339 -24.893 -24.207 1.00 94.38 445 VAL A N 1
ATOM 3351 C CA . VAL A 1 445 ? 20.012 -24.753 -22.776 1.00 94.38 445 VAL A CA 1
ATOM 3352 C C . VAL A 1 445 ? 19.468 -23.349 -22.505 1.00 94.38 445 VAL A C 1
ATOM 3354 O O . VAL A 1 445 ? 20.123 -22.362 -22.845 1.00 94.38 445 VAL A O 1
ATOM 3357 N N . GLN A 1 446 ? 18.297 -23.264 -21.869 1.00 95.31 446 GLN A N 1
ATOM 3358 C CA . GLN A 1 446 ? 17.655 -22.009 -21.479 1.00 95.31 446 GLN A CA 1
ATOM 3359 C C . GLN A 1 446 ? 17.695 -21.826 -19.956 1.00 95.31 446 GLN A C 1
ATOM 3361 O O . GLN A 1 446 ? 17.379 -22.750 -19.211 1.00 95.31 446 GLN A O 1
ATOM 3366 N N . ILE A 1 447 ? 18.068 -20.627 -19.508 1.00 94.81 447 ILE A N 1
ATOM 3367 C CA . ILE A 1 447 ? 18.157 -20.218 -18.099 1.00 94.81 447 ILE A CA 1
ATOM 3368 C C . ILE A 1 447 ? 17.328 -18.938 -17.941 1.00 94.81 447 ILE A C 1
ATOM 3370 O O . ILE A 1 447 ? 17.554 -17.973 -18.672 1.00 94.81 447 ILE A O 1
ATOM 3374 N N . ASN A 1 448 ? 16.363 -18.913 -17.020 1.00 92.69 448 ASN A N 1
ATOM 3375 C CA . ASN A 1 448 ? 15.610 -17.693 -16.697 1.00 92.69 448 ASN A CA 1
ATOM 3376 C C . ASN A 1 448 ? 16.363 -16.875 -15.638 1.00 92.69 448 ASN A C 1
ATOM 3378 O O . ASN A 1 448 ? 17.096 -17.433 -14.824 1.00 92.69 448 ASN A O 1
ATOM 3382 N N . PHE A 1 449 ? 16.180 -15.558 -15.641 1.00 91.75 449 PHE A N 1
ATOM 3383 C CA . PHE A 1 449 ? 16.806 -14.650 -14.678 1.00 91.75 449 PHE A CA 1
ATOM 3384 C C . PHE A 1 449 ? 15.905 -13.448 -14.399 1.00 91.75 449 PHE A C 1
ATOM 3386 O O . PHE A 1 449 ? 15.153 -13.036 -15.281 1.00 91.75 449 PHE A O 1
ATOM 3393 N N . LYS A 1 450 ? 15.999 -12.838 -13.212 1.00 90.56 450 LYS A N 1
ATOM 3394 C CA . LYS A 1 450 ? 15.247 -11.610 -12.904 1.00 90.56 450 LYS A CA 1
ATOM 3395 C C . LYS A 1 450 ? 15.751 -10.440 -13.752 1.00 90.56 450 LYS A C 1
ATOM 3397 O O . LYS A 1 450 ? 16.960 -10.242 -13.876 1.00 90.56 450 LYS A O 1
ATOM 3402 N N . SER A 1 451 ? 14.849 -9.648 -14.328 1.00 92.44 451 SER A N 1
ATOM 3403 C CA . SER A 1 451 ? 15.216 -8.443 -15.081 1.00 92.44 451 SER A CA 1
ATOM 3404 C C . SER A 1 451 ? 14.077 -7.434 -15.170 1.00 92.44 451 SER A C 1
ATOM 3406 O O . SER A 1 451 ? 12.920 -7.800 -15.355 1.00 92.44 451 SER A O 1
ATOM 3408 N N . LEU A 1 452 ? 14.438 -6.155 -15.111 1.00 93.06 452 LEU A N 1
ATOM 3409 C CA . LEU A 1 452 ? 13.592 -5.014 -15.451 1.00 93.06 452 LEU A CA 1
ATOM 3410 C C . LEU A 1 452 ? 14.204 -4.169 -16.579 1.00 93.06 452 LEU A C 1
ATOM 3412 O O . LEU A 1 452 ? 13.765 -3.040 -16.782 1.00 93.06 452 LEU A O 1
ATOM 3416 N N . TYR A 1 453 ? 15.185 -4.695 -17.332 1.00 94.38 453 TYR A N 1
ATOM 3417 C CA . TYR A 1 453 ? 15.824 -3.960 -18.430 1.00 94.38 453 TYR A CA 1
ATOM 3418 C C . TYR A 1 453 ? 14.760 -3.436 -19.416 1.00 94.38 453 TYR A C 1
ATOM 3420 O O . TYR A 1 453 ? 14.067 -4.248 -20.044 1.00 94.38 453 TYR A O 1
ATOM 3428 N N . PRO A 1 454 ? 14.599 -2.105 -19.558 1.00 92.62 454 PRO A N 1
ATOM 3429 C CA . PRO A 1 454 ? 13.483 -1.515 -20.291 1.00 92.62 454 PRO A CA 1
ATOM 3430 C C . PRO A 1 454 ? 13.826 -1.197 -21.749 1.00 92.62 454 PRO A C 1
ATOM 3432 O O . PRO A 1 454 ? 12.934 -0.835 -22.516 1.00 92.62 454 PRO A O 1
ATOM 3435 N N . GLY A 1 455 ? 15.095 -1.306 -22.153 1.00 88.81 455 GLY A N 1
ATOM 3436 C CA . GLY A 1 455 ? 15.540 -0.982 -23.506 1.00 88.81 455 GLY A CA 1
ATOM 3437 C C . GLY A 1 455 ? 15.141 -2.026 -24.556 1.00 88.81 455 GLY A C 1
ATOM 3438 O O . GLY A 1 455 ? 14.671 -3.118 -24.249 1.00 88.81 455 GLY A O 1
ATOM 3439 N N . ASN A 1 456 ? 15.317 -1.671 -25.832 1.00 85.44 456 ASN A N 1
ATOM 3440 C CA . ASN A 1 456 ? 14.953 -2.526 -26.971 1.00 85.44 456 ASN A CA 1
ATOM 3441 C C . ASN A 1 456 ? 16.068 -3.495 -27.409 1.00 85.44 456 ASN A C 1
ATOM 3443 O O . ASN A 1 456 ? 15.840 -4.297 -28.311 1.00 85.44 456 ASN A O 1
ATOM 3447 N N . SER A 1 457 ? 17.271 -3.417 -26.829 1.00 86.62 457 SER A N 1
ATOM 3448 C CA . SER A 1 457 ? 18.374 -4.304 -27.213 1.00 86.62 457 SER A CA 1
ATOM 3449 C C . SER A 1 457 ? 18.157 -5.711 -26.650 1.00 86.62 457 SER A C 1
ATOM 3451 O O . SER A 1 457 ? 17.835 -5.893 -25.479 1.00 86.62 457 SER A O 1
ATOM 3453 N N . SER A 1 458 ? 18.304 -6.731 -27.485 1.00 89.81 458 SER A N 1
ATOM 3454 C CA . SER A 1 458 ? 18.221 -8.141 -27.085 1.00 89.81 458 SER A CA 1
ATOM 3455 C C . SER A 1 458 ? 19.263 -8.918 -27.888 1.00 89.81 458 SER A C 1
ATOM 3457 O O . SER A 1 458 ? 18.956 -9.405 -28.978 1.00 89.81 458 SER A O 1
ATOM 3459 N N . PRO A 1 459 ? 20.527 -8.943 -27.420 1.00 91.88 459 PRO A N 1
ATOM 3460 C CA . PRO A 1 459 ? 21.625 -9.598 -28.127 1.00 91.88 459 PRO A CA 1
ATOM 3461 C C . PRO A 1 459 ? 21.294 -11.065 -28.415 1.00 91.88 459 PRO A C 1
ATOM 3463 O O . PRO A 1 459 ? 20.976 -11.810 -27.492 1.00 91.88 459 PRO A O 1
ATOM 3466 N N . SER A 1 460 ? 21.363 -11.491 -29.679 1.00 94.75 460 SER A N 1
ATOM 3467 C CA . SER A 1 460 ? 20.981 -12.846 -30.099 1.00 94.75 460 SER A CA 1
ATOM 3468 C C . SER A 1 460 ? 22.068 -13.519 -30.936 1.00 94.75 460 SER A C 1
ATOM 3470 O O . SER A 1 460 ? 22.652 -12.895 -31.818 1.00 94.75 460 SER A O 1
ATOM 3472 N N . HIS A 1 461 ? 22.339 -14.792 -30.631 1.00 93.75 461 HIS A N 1
ATOM 3473 C CA . HIS A 1 461 ? 23.397 -15.619 -31.224 1.00 93.75 461 HIS A CA 1
ATOM 3474 C C . HIS A 1 461 ? 24.794 -14.969 -31.191 1.00 93.75 461 HIS A C 1
ATOM 3476 O O . HIS A 1 461 ? 25.608 -15.157 -32.094 1.00 93.75 461 HIS A O 1
ATOM 3482 N N . VAL A 1 462 ? 25.093 -14.232 -30.117 1.00 96.00 462 VAL A N 1
ATOM 3483 C CA . VAL A 1 462 ? 26.359 -13.508 -29.934 1.00 96.00 462 VAL A CA 1
ATOM 3484 C C . VAL A 1 462 ? 27.350 -14.339 -29.118 1.00 96.00 462 VAL A C 1
ATOM 3486 O O . VAL A 1 462 ? 26.951 -15.112 -28.251 1.00 96.00 462 VAL A O 1
ATOM 3489 N N . SER A 1 463 ? 28.646 -14.165 -29.384 1.00 96.69 463 SER A N 1
ATOM 3490 C CA . SER A 1 463 ? 29.758 -14.710 -28.591 1.00 96.69 463 SER A CA 1
ATOM 3491 C C . SER A 1 463 ? 29.619 -14.420 -27.086 1.00 96.69 463 SER A C 1
ATOM 3493 O O . SER A 1 463 ? 29.324 -13.288 -26.693 1.00 96.69 463 SER A O 1
ATOM 3495 N N . LEU A 1 464 ? 29.876 -15.431 -26.250 1.00 96.69 464 LEU A N 1
ATOM 3496 C CA . LEU A 1 464 ? 29.992 -15.320 -24.794 1.00 96.69 464 LEU A CA 1
ATOM 3497 C C . LEU A 1 464 ? 31.466 -15.305 -24.377 1.00 96.69 464 LEU A C 1
ATOM 3499 O O . LEU A 1 464 ? 32.224 -16.208 -24.730 1.00 96.69 464 LEU A O 1
ATOM 3503 N N . ALA A 1 465 ? 31.861 -14.326 -23.568 1.00 94.81 465 ALA A N 1
ATOM 3504 C CA . ALA A 1 465 ? 33.240 -14.153 -23.116 1.00 94.81 465 ALA A CA 1
ATOM 3505 C C . ALA A 1 465 ? 33.328 -14.220 -21.587 1.00 94.81 465 ALA A C 1
ATOM 3507 O O . ALA A 1 465 ? 32.891 -13.295 -20.910 1.00 94.81 465 ALA A O 1
ATOM 3508 N N . PHE A 1 466 ? 33.897 -15.289 -21.021 1.00 94.75 466 PHE A N 1
ATOM 3509 C CA . PHE A 1 466 ? 34.132 -15.353 -19.574 1.00 94.75 466 PHE A CA 1
ATOM 3510 C C . PHE A 1 466 ? 35.346 -14.498 -19.185 1.00 94.75 466 PHE A C 1
ATOM 3512 O O . PHE A 1 466 ? 36.465 -14.796 -19.597 1.00 94.75 466 PHE A O 1
ATOM 3519 N N . MET A 1 467 ? 35.108 -13.455 -18.387 1.00 92.19 467 MET A N 1
ATOM 3520 C CA . MET A 1 467 ? 36.089 -12.420 -18.016 1.00 92.19 467 MET A CA 1
ATOM 3521 C C . MET A 1 467 ? 36.396 -12.413 -16.504 1.00 92.19 467 MET A C 1
ATOM 3523 O O . MET A 1 467 ? 36.892 -11.422 -15.968 1.00 92.19 467 MET A O 1
ATOM 3527 N N . ASP A 1 468 ? 36.083 -13.522 -15.825 1.00 88.50 468 ASP A N 1
ATOM 3528 C CA . ASP A 1 468 ? 36.197 -13.726 -14.376 1.00 88.50 468 ASP A CA 1
ATOM 3529 C C . ASP A 1 468 ? 35.575 -12.568 -13.575 1.00 88.50 468 ASP A C 1
ATOM 3531 O O . ASP A 1 468 ? 34.362 -12.386 -13.651 1.00 88.50 468 ASP A O 1
ATOM 3535 N N . ALA A 1 469 ? 36.358 -11.752 -12.866 1.00 89.56 469 ALA A N 1
ATOM 3536 C CA . ALA A 1 469 ? 35.844 -10.639 -12.064 1.00 89.56 469 ALA A CA 1
ATOM 3537 C C . ALA A 1 469 ? 35.364 -9.408 -12.869 1.00 89.56 469 ALA A C 1
ATOM 3539 O O . ALA A 1 469 ? 34.771 -8.507 -12.291 1.00 89.56 469 ALA A O 1
ATOM 3540 N N . CYS A 1 470 ? 35.600 -9.316 -14.188 1.00 92.69 470 CYS A N 1
ATOM 3541 C CA . CYS A 1 470 ? 35.243 -8.127 -14.992 1.00 92.69 470 CYS A CA 1
ATOM 3542 C C . CYS A 1 470 ? 35.843 -6.796 -14.467 1.00 92.69 470 CYS A C 1
ATOM 3544 O O . CYS A 1 470 ? 35.276 -5.712 -14.613 1.00 92.69 470 CYS A O 1
ATOM 3546 N N . ASP A 1 471 ? 37.041 -6.875 -13.888 1.00 91.06 471 ASP A N 1
ATOM 3547 C CA . ASP A 1 471 ? 37.702 -5.782 -13.162 1.00 91.06 471 ASP A CA 1
ATOM 3548 C C . ASP A 1 471 ? 38.344 -4.692 -14.035 1.00 91.06 471 ASP A C 1
ATOM 3550 O O . ASP A 1 471 ? 38.622 -3.595 -13.550 1.00 91.06 471 ASP A O 1
ATOM 3554 N N . SER A 1 472 ? 38.607 -4.987 -15.311 1.00 92.19 472 SER A N 1
ATOM 3555 C CA . SER A 1 472 ? 39.367 -4.115 -16.211 1.00 92.19 472 SER A CA 1
ATOM 3556 C C . SER A 1 472 ? 38.521 -3.646 -17.389 1.00 92.19 472 SER A C 1
ATOM 3558 O O . SER A 1 472 ? 38.299 -4.391 -18.345 1.00 92.19 472 SER A O 1
ATOM 3560 N N . VAL A 1 473 ? 38.132 -2.368 -17.370 1.00 94.38 473 VAL A N 1
ATOM 3561 C CA . VAL A 1 473 ? 37.464 -1.686 -18.495 1.00 94.38 473 VAL A CA 1
ATOM 3562 C C . VAL A 1 473 ? 38.258 -1.843 -19.801 1.00 94.38 473 VAL A C 1
ATOM 3564 O O . VAL A 1 473 ? 37.670 -2.006 -20.867 1.00 94.38 473 VAL A O 1
ATOM 3567 N N . THR A 1 474 ? 39.594 -1.841 -19.738 1.00 95.38 474 THR A N 1
ATOM 3568 C CA . THR A 1 474 ? 40.469 -2.004 -20.913 1.00 95.38 474 THR A CA 1
ATOM 3569 C C . THR A 1 474 ? 40.381 -3.403 -21.524 1.00 95.38 474 THR A C 1
ATOM 3571 O O . THR A 1 474 ? 40.407 -3.530 -22.746 1.00 95.38 474 THR A O 1
ATOM 3574 N N . GLU A 1 475 ? 40.247 -4.451 -20.706 1.00 94.19 475 GLU A N 1
ATOM 3575 C CA . GLU A 1 475 ? 40.047 -5.818 -21.206 1.00 94.19 475 GLU A CA 1
ATOM 3576 C C . GLU A 1 475 ? 38.613 -6.017 -21.714 1.00 94.19 475 GLU A C 1
ATOM 3578 O O . GLU A 1 475 ? 38.417 -6.562 -22.798 1.00 94.19 475 GLU A O 1
ATOM 3583 N N . LEU A 1 476 ? 37.611 -5.493 -21.000 1.00 94.88 476 LEU A N 1
ATOM 3584 C CA . LEU A 1 476 ? 36.207 -5.541 -21.427 1.00 94.88 476 LEU A CA 1
ATOM 3585 C C . LEU A 1 476 ? 35.979 -4.827 -22.771 1.00 94.88 476 LEU A C 1
ATOM 3587 O O . LEU A 1 476 ? 35.234 -5.332 -23.608 1.00 94.88 476 LEU A O 1
ATOM 3591 N N . LYS A 1 477 ? 36.683 -3.718 -23.041 1.00 95.31 477 LYS A N 1
ATOM 3592 C CA . LYS A 1 477 ? 36.642 -3.017 -24.341 1.00 95.31 477 LYS A CA 1
ATOM 3593 C C . LYS A 1 477 ? 37.127 -3.865 -25.521 1.00 95.31 477 LYS A C 1
ATOM 3595 O O . LYS A 1 477 ? 36.687 -3.626 -26.643 1.00 95.31 477 LYS A O 1
ATOM 3600 N N . LYS A 1 478 ? 37.971 -4.882 -25.302 1.00 95.00 478 LYS A N 1
ATOM 3601 C CA . LYS A 1 478 ? 38.348 -5.850 -26.354 1.00 95.00 478 LYS A CA 1
ATOM 3602 C C . LYS A 1 478 ? 37.188 -6.784 -26.717 1.00 95.00 478 LYS A C 1
ATOM 3604 O O . LYS A 1 478 ? 37.158 -7.315 -27.822 1.00 95.00 478 LYS A O 1
ATOM 3609 N N . MET A 1 479 ? 36.223 -6.943 -25.809 1.00 93.94 479 MET A N 1
ATOM 3610 C CA . MET A 1 479 ? 35.064 -7.830 -25.930 1.00 93.94 479 MET A CA 1
ATOM 3611 C C . MET A 1 479 ? 33.758 -7.072 -26.216 1.00 93.94 479 MET A C 1
ATOM 3613 O O . MET A 1 479 ? 32.681 -7.612 -25.986 1.00 93.94 479 MET A O 1
ATOM 3617 N N . ILE A 1 480 ? 33.831 -5.845 -26.750 1.00 92.56 480 ILE A N 1
ATOM 3618 C CA . ILE A 1 480 ? 32.673 -4.952 -26.955 1.00 92.56 480 ILE A CA 1
ATOM 3619 C C . ILE A 1 480 ? 31.510 -5.603 -27.735 1.00 92.56 480 ILE A C 1
ATOM 3621 O O . ILE A 1 480 ? 30.349 -5.392 -27.401 1.00 92.56 480 ILE A O 1
ATOM 3625 N N . ASN A 1 481 ? 31.824 -6.467 -28.708 1.00 92.75 481 ASN A N 1
ATOM 3626 C CA . ASN A 1 481 ? 30.857 -7.200 -29.540 1.00 92.75 481 ASN A CA 1
ATOM 3627 C C . ASN A 1 481 ? 30.439 -8.570 -28.957 1.00 92.75 481 ASN A C 1
ATOM 3629 O O . ASN A 1 481 ? 29.910 -9.409 -29.683 1.00 92.75 481 ASN A O 1
ATOM 3633 N N . SER A 1 482 ? 30.729 -8.847 -27.684 1.00 94.44 482 SER A N 1
ATOM 3634 C CA . SER A 1 482 ? 30.363 -10.083 -26.978 1.00 94.44 482 SER A CA 1
ATOM 3635 C C . SER A 1 482 ? 29.461 -9.788 -25.781 1.00 94.44 482 SER A C 1
ATOM 3637 O O . SER A 1 482 ? 29.441 -8.675 -25.258 1.00 94.44 482 SER A O 1
ATOM 3639 N N . ILE A 1 483 ? 28.744 -10.810 -25.313 1.00 97.25 483 ILE A N 1
ATOM 3640 C CA . ILE A 1 483 ? 28.142 -10.797 -23.979 1.00 97.25 483 ILE A CA 1
ATOM 3641 C C . ILE A 1 483 ? 29.232 -11.249 -23.002 1.00 97.25 483 ILE A C 1
ATOM 3643 O O . ILE A 1 483 ? 29.737 -12.371 -23.108 1.00 97.25 483 ILE A O 1
ATOM 3647 N N . VAL A 1 484 ? 29.625 -10.387 -22.067 1.00 96.94 484 VAL A N 1
ATOM 3648 C CA . VAL A 1 484 ? 30.643 -10.734 -21.062 1.00 96.94 484 VAL A CA 1
ATOM 3649 C C . VAL A 1 484 ? 30.015 -11.503 -19.902 1.00 96.94 484 VAL A C 1
ATOM 3651 O O . VAL A 1 484 ? 28.913 -11.189 -19.465 1.00 96.94 484 VAL A O 1
ATOM 3654 N N . VAL A 1 485 ? 30.701 -12.527 -19.403 1.00 96.69 485 VAL A N 1
ATOM 3655 C CA . VAL A 1 485 ? 30.272 -13.322 -18.249 1.00 96.69 485 VAL A CA 1
ATOM 3656 C C . VAL A 1 485 ? 31.214 -13.036 -17.093 1.00 96.69 485 VAL A C 1
ATOM 3658 O O . VAL A 1 485 ? 32.404 -13.361 -17.155 1.00 96.69 485 VAL A O 1
ATOM 3661 N N . CYS A 1 486 ? 30.647 -12.427 -16.061 1.00 94.75 486 CYS A N 1
ATOM 3662 C CA . CYS A 1 486 ? 31.300 -11.982 -14.846 1.00 94.75 486 CYS A CA 1
ATOM 3663 C C . CYS A 1 486 ? 30.878 -12.890 -13.688 1.00 94.75 486 CYS A C 1
ATOM 3665 O O . CYS A 1 486 ? 29.707 -13.256 -13.562 1.00 94.75 486 CYS A O 1
ATOM 3667 N N . ARG A 1 487 ? 31.822 -13.248 -12.826 1.00 93.31 487 ARG A N 1
ATOM 3668 C CA . ARG A 1 487 ? 31.570 -13.924 -11.554 1.00 93.31 487 ARG A CA 1
ATOM 3669 C C . ARG A 1 487 ? 31.851 -12.937 -10.435 1.00 93.31 487 ARG A C 1
ATOM 3671 O O . ARG A 1 487 ? 32.907 -12.308 -10.441 1.00 93.31 487 ARG A O 1
ATOM 3678 N N . GLU A 1 488 ? 30.938 -12.809 -9.480 1.00 84.44 488 GLU A N 1
ATOM 3679 C CA . GLU A 1 488 ? 31.177 -11.956 -8.319 1.00 84.44 488 GLU A CA 1
ATOM 3680 C C . GLU A 1 488 ? 32.367 -12.477 -7.496 1.00 84.44 488 GLU A C 1
ATOM 3682 O O . GLU A 1 488 ? 32.415 -13.646 -7.108 1.00 84.44 488 GLU A O 1
ATOM 3687 N N . ASP A 1 489 ? 33.335 -11.593 -7.246 1.00 77.38 489 ASP A N 1
ATOM 3688 C CA . ASP A 1 489 ? 34.503 -11.838 -6.392 1.00 77.38 489 ASP A CA 1
ATOM 3689 C C . ASP A 1 489 ? 34.550 -10.908 -5.163 1.00 77.38 489 ASP A C 1
ATOM 3691 O O . ASP A 1 489 ? 35.095 -11.271 -4.120 1.00 77.38 489 ASP A O 1
ATOM 3695 N N . SER A 1 490 ? 34.010 -9.692 -5.303 1.00 72.50 490 SER A N 1
ATOM 3696 C CA . SER A 1 490 ? 34.242 -8.574 -4.385 1.00 72.50 490 SER A CA 1
ATOM 3697 C C . SER A 1 490 ? 33.110 -7.539 -4.351 1.00 72.50 490 SER A C 1
ATOM 3699 O O . SER A 1 490 ? 32.738 -7.088 -3.270 1.00 72.50 490 SER A O 1
ATOM 3701 N N . SER A 1 491 ? 32.586 -7.120 -5.509 1.00 84.81 491 SER A N 1
ATOM 3702 C CA . SER A 1 491 ? 31.497 -6.139 -5.611 1.00 84.81 491 SER A CA 1
ATOM 3703 C C . SER A 1 491 ? 30.849 -6.182 -6.992 1.00 84.81 491 SER A C 1
ATOM 3705 O O . SER A 1 491 ? 31.413 -5.663 -7.959 1.00 84.81 491 SER A O 1
ATOM 3707 N N . ILE A 1 492 ? 29.641 -6.742 -7.078 1.00 86.75 492 ILE A N 1
ATOM 3708 C CA . ILE A 1 492 ? 28.821 -6.731 -8.298 1.00 86.75 492 ILE A CA 1
ATOM 3709 C C . ILE A 1 492 ? 28.608 -5.319 -8.878 1.00 86.75 492 ILE A C 1
ATOM 3711 O O . ILE A 1 492 ? 28.675 -5.157 -10.094 1.00 86.75 492 ILE A O 1
ATOM 3715 N N . SER A 1 493 ? 28.455 -4.281 -8.041 1.00 87.56 493 SER A N 1
ATOM 3716 C CA . SER A 1 493 ? 28.307 -2.887 -8.505 1.00 87.56 493 SER A CA 1
ATOM 3717 C C . SER A 1 493 ? 29.491 -2.455 -9.369 1.00 87.56 493 SER A C 1
ATOM 3719 O O . SER A 1 493 ? 29.300 -1.959 -10.475 1.00 87.56 493 SER A O 1
ATOM 3721 N N . ARG A 1 494 ? 30.724 -2.736 -8.925 1.00 89.50 494 ARG A N 1
ATOM 3722 C CA . ARG A 1 494 ? 31.940 -2.400 -9.682 1.00 89.50 494 ARG A CA 1
ATOM 3723 C C . ARG A 1 494 ? 32.012 -3.144 -11.019 1.00 89.50 494 ARG A C 1
ATOM 3725 O O . ARG A 1 494 ? 32.498 -2.587 -12.000 1.00 89.50 494 ARG A O 1
ATOM 3732 N N . GLN A 1 495 ? 31.520 -4.384 -11.074 1.00 91.31 495 GLN A N 1
ATOM 3733 C CA . GLN A 1 495 ? 31.458 -5.163 -12.317 1.00 91.31 495 GLN A CA 1
ATOM 3734 C C . GLN A 1 495 ? 30.452 -4.555 -13.308 1.00 91.31 495 GLN A C 1
ATOM 3736 O O . GLN A 1 495 ? 30.741 -4.476 -14.504 1.00 91.31 495 GLN A O 1
ATOM 3741 N N . ILE A 1 496 ? 29.301 -4.084 -12.812 1.00 91.19 496 ILE A N 1
ATOM 3742 C CA . ILE A 1 496 ? 28.287 -3.365 -13.597 1.00 91.19 496 ILE A CA 1
ATOM 3743 C C . ILE A 1 496 ? 28.868 -2.055 -14.140 1.00 91.19 496 ILE A C 1
ATOM 3745 O O . ILE A 1 496 ? 28.840 -1.844 -15.353 1.00 91.19 496 ILE A O 1
ATOM 3749 N N . ASP A 1 497 ? 29.459 -1.221 -13.280 1.00 91.38 497 ASP A N 1
ATOM 3750 C CA . ASP A 1 497 ? 30.057 0.066 -13.663 1.00 91.38 497 ASP A CA 1
ATOM 3751 C C . ASP A 1 497 ? 31.144 -0.114 -14.734 1.00 91.38 497 ASP A C 1
ATOM 3753 O O . ASP A 1 497 ? 31.170 0.595 -15.744 1.00 91.38 497 ASP A O 1
ATOM 3757 N N . ASN A 1 498 ? 32.006 -1.122 -14.565 1.00 93.88 498 ASN A N 1
ATOM 3758 C CA . ASN A 1 498 ? 33.041 -1.473 -15.533 1.00 93.88 498 ASN A CA 1
ATOM 3759 C C . ASN A 1 498 ? 32.465 -1.926 -16.884 1.00 93.88 498 ASN A C 1
ATOM 3761 O O . ASN A 1 498 ? 32.989 -1.539 -17.931 1.00 93.88 498 ASN A O 1
ATOM 3765 N N . ALA A 1 499 ? 31.400 -2.735 -16.883 1.00 93.38 499 ALA A N 1
ATOM 3766 C CA . ALA A 1 499 ? 30.730 -3.188 -18.102 1.00 93.38 499 ALA A CA 1
ATOM 3767 C C . ALA A 1 499 ? 30.059 -2.021 -18.849 1.00 93.38 499 ALA A C 1
ATOM 3769 O O . ALA A 1 499 ? 30.223 -1.896 -20.067 1.00 93.38 499 ALA A O 1
ATOM 3770 N N . VAL A 1 500 ? 29.390 -1.120 -18.121 1.00 91.81 500 VAL A N 1
ATOM 3771 C CA . VAL A 1 500 ? 28.798 0.112 -18.668 1.00 91.81 500 VAL A CA 1
ATOM 3772 C C . VAL A 1 500 ? 29.884 1.018 -19.259 1.00 91.81 500 VAL A C 1
ATOM 3774 O O . VAL A 1 500 ? 29.775 1.419 -20.416 1.00 91.81 500 VAL A O 1
ATOM 3777 N N . ALA A 1 501 ? 30.974 1.277 -18.529 1.00 93.00 501 ALA A N 1
ATOM 3778 C CA . ALA A 1 501 ? 32.094 2.110 -18.986 1.00 93.00 501 ALA A CA 1
ATOM 3779 C C . ALA A 1 501 ? 32.900 1.496 -20.152 1.00 93.00 501 ALA A C 1
ATOM 3781 O O . ALA A 1 501 ? 33.586 2.209 -20.897 1.00 93.00 501 ALA A O 1
ATOM 3782 N N . ALA A 1 502 ? 32.838 0.174 -20.319 1.00 94.31 502 ALA A N 1
ATOM 3783 C CA . ALA A 1 502 ? 33.399 -0.531 -21.466 1.00 94.31 502 ALA A CA 1
ATOM 3784 C C . ALA A 1 502 ? 32.491 -0.493 -22.707 1.00 94.31 502 ALA A C 1
ATOM 3786 O O . ALA A 1 502 ? 32.996 -0.680 -23.814 1.00 94.31 502 ALA A O 1
ATOM 3787 N N . GLY A 1 503 ? 31.190 -0.229 -22.538 1.00 92.06 503 GLY A N 1
ATOM 3788 C CA . GLY A 1 503 ? 30.211 -0.200 -23.626 1.00 92.06 503 GLY A CA 1
ATOM 3789 C C . GLY A 1 503 ? 29.912 -1.578 -24.223 1.00 92.06 503 GLY A C 1
ATOM 3790 O O . GLY A 1 503 ? 29.619 -1.667 -25.412 1.00 92.06 503 GLY A O 1
ATOM 3791 N N . VAL A 1 504 ? 30.035 -2.654 -23.434 1.00 93.88 504 VAL A N 1
ATOM 3792 C CA . VAL A 1 504 ? 29.802 -4.027 -23.919 1.00 93.88 504 VAL A CA 1
ATOM 3793 C C . VAL A 1 504 ? 28.354 -4.241 -24.367 1.00 93.88 504 VAL A C 1
ATOM 3795 O O . VAL A 1 504 ? 27.424 -3.679 -23.788 1.00 93.88 504 VAL A O 1
ATOM 3798 N N . LEU A 1 505 ? 28.155 -5.099 -25.372 1.00 93.69 505 LEU A N 1
ATOM 3799 C CA . LEU A 1 505 ? 26.833 -5.390 -25.942 1.00 93.69 505 LEU A CA 1
ATOM 3800 C C . LEU A 1 505 ? 25.835 -5.963 -24.916 1.00 93.69 505 LEU A C 1
ATOM 3802 O O . LEU A 1 505 ? 24.627 -5.750 -25.031 1.00 93.69 505 LEU A O 1
ATOM 3806 N N . GLY A 1 506 ? 26.338 -6.690 -23.918 1.00 95.25 506 GLY A N 1
ATOM 3807 C CA . GLY A 1 506 ? 25.573 -7.163 -22.770 1.00 95.25 506 GLY A CA 1
ATOM 3808 C C . GLY A 1 506 ? 26.458 -7.863 -21.740 1.00 95.25 506 GLY A C 1
ATOM 3809 O O . GLY A 1 506 ? 27.630 -8.139 -22.006 1.00 95.25 506 GLY A O 1
ATOM 3810 N N . ALA A 1 507 ? 25.901 -8.166 -20.570 1.00 95.69 507 ALA A N 1
ATOM 3811 C CA . ALA A 1 507 ? 26.610 -8.852 -19.494 1.00 95.69 507 ALA A CA 1
ATOM 3812 C C . ALA A 1 507 ? 25.750 -9.911 -18.787 1.00 95.69 507 ALA A C 1
ATOM 3814 O O . ALA A 1 507 ? 24.526 -9.812 -18.716 1.00 95.69 507 ALA A O 1
ATOM 3815 N N . ILE A 1 508 ? 26.412 -10.921 -18.233 1.00 96.31 508 ILE A N 1
ATOM 3816 C CA . ILE A 1 508 ? 25.850 -11.915 -17.320 1.00 96.31 508 ILE A CA 1
ATOM 3817 C C . ILE A 1 508 ? 26.660 -11.832 -16.027 1.00 96.31 508 ILE A C 1
ATOM 3819 O O . ILE A 1 508 ? 27.851 -12.138 -16.036 1.00 96.31 508 ILE A O 1
ATOM 3823 N N . PHE A 1 509 ? 26.022 -11.439 -14.930 1.00 94.31 509 PHE A N 1
ATOM 3824 C CA . PHE A 1 509 ? 26.619 -11.383 -13.598 1.00 94.31 509 PHE A CA 1
ATOM 3825 C C . PHE A 1 509 ? 26.171 -12.600 -12.791 1.00 94.31 509 PHE A C 1
ATOM 3827 O O . PHE A 1 509 ? 24.973 -12.831 -12.616 1.00 94.31 509 PHE A O 1
ATOM 3834 N N . ILE A 1 510 ? 27.136 -13.387 -12.319 1.00 93.62 510 ILE A N 1
ATOM 3835 C CA . ILE A 1 510 ? 26.898 -14.580 -11.505 1.00 93.62 510 ILE A CA 1
ATOM 3836 C C . ILE A 1 510 ? 27.061 -14.202 -10.031 1.00 93.62 510 ILE A C 1
ATOM 3838 O O . ILE A 1 510 ? 28.181 -13.930 -9.594 1.00 93.62 510 ILE A O 1
ATOM 3842 N N . SER A 1 511 ? 25.949 -14.170 -9.297 1.00 86.25 511 SER A N 1
ATOM 3843 C CA . SER A 1 511 ? 25.851 -13.694 -7.912 1.00 86.25 511 SER A CA 1
ATOM 3844 C C . SER A 1 511 ? 24.602 -14.261 -7.228 1.00 86.25 511 SER A C 1
ATOM 3846 O O . SER A 1 511 ? 23.539 -14.328 -7.843 1.00 86.25 511 SER A O 1
ATOM 3848 N N . ASP A 1 512 ? 24.724 -14.593 -5.940 1.00 78.62 512 ASP A N 1
ATOM 3849 C CA . ASP A 1 512 ? 23.600 -14.932 -5.048 1.00 78.62 512 ASP A CA 1
ATOM 3850 C C . ASP A 1 512 ? 23.276 -13.765 -4.080 1.00 78.62 512 ASP A C 1
ATOM 3852 O O . ASP A 1 512 ? 22.753 -13.969 -2.984 1.00 78.62 512 ASP A O 1
ATOM 3856 N N . SER A 1 513 ? 23.636 -12.526 -4.441 1.00 72.38 513 SER A N 1
ATOM 3857 C CA . SER A 1 513 ? 23.462 -11.348 -3.582 1.00 72.38 513 SER A CA 1
ATOM 3858 C C . SER A 1 513 ? 21.992 -11.075 -3.239 1.00 72.38 513 SER A C 1
ATOM 3860 O O . SER A 1 513 ? 21.121 -11.043 -4.108 1.00 72.38 513 SER A O 1
ATOM 3862 N N . ALA A 1 514 ? 21.712 -10.760 -1.972 1.00 60.84 514 ALA A N 1
ATOM 3863 C CA . ALA A 1 514 ? 20.383 -10.312 -1.547 1.00 60.84 514 ALA A CA 1
ATOM 3864 C C . ALA A 1 514 ? 19.955 -8.981 -2.209 1.00 60.84 514 ALA A C 1
ATOM 3866 O O . ALA A 1 514 ? 18.769 -8.677 -2.278 1.00 60.84 514 ALA A O 1
ATOM 3867 N N . LEU A 1 515 ? 20.906 -8.201 -2.741 1.00 64.88 515 LEU A N 1
ATOM 3868 C CA . LEU A 1 515 ? 20.665 -6.887 -3.350 1.00 64.88 515 LEU A CA 1
ATOM 3869 C C . LEU A 1 515 ? 20.262 -6.947 -4.836 1.00 64.88 515 LEU A C 1
ATOM 3871 O O . LEU A 1 515 ? 20.181 -5.907 -5.489 1.00 64.88 515 LEU A O 1
ATOM 3875 N N . LEU A 1 516 ? 20.009 -8.135 -5.398 1.00 68.62 516 LEU A N 1
ATOM 3876 C CA . LEU A 1 516 ? 19.692 -8.284 -6.824 1.00 68.62 516 LEU A CA 1
ATOM 3877 C C . LEU A 1 516 ? 18.475 -7.461 -7.288 1.00 68.62 516 LEU A C 1
ATOM 3879 O O . LEU A 1 516 ? 18.482 -7.011 -8.430 1.00 68.62 516 LEU A O 1
ATOM 3883 N N . GLU A 1 517 ? 17.478 -7.180 -6.438 1.00 66.38 517 GLU A N 1
ATOM 3884 C CA . GLU A 1 517 ? 16.336 -6.317 -6.815 1.00 66.38 517 GLU A CA 1
ATOM 3885 C C . GLU A 1 517 ? 16.751 -4.877 -7.183 1.00 66.38 517 GLU A C 1
ATOM 3887 O O . GLU A 1 517 ? 16.106 -4.243 -8.021 1.00 66.38 517 GLU A O 1
ATOM 3892 N N . VAL A 1 518 ? 17.869 -4.377 -6.647 1.00 70.62 518 VAL A N 1
ATOM 3893 C CA . VAL A 1 518 ? 18.425 -3.073 -7.044 1.00 70.62 518 VAL A CA 1
ATOM 3894 C C . VAL A 1 518 ? 18.995 -3.151 -8.465 1.00 70.62 518 VAL A C 1
ATOM 3896 O O . VAL A 1 518 ? 18.724 -2.294 -9.304 1.00 70.62 518 VAL A O 1
ATOM 3899 N N . TYR A 1 519 ? 19.751 -4.210 -8.768 1.00 80.56 519 TYR A N 1
ATOM 3900 C CA . TYR A 1 519 ? 20.518 -4.320 -10.013 1.00 80.56 519 TYR A CA 1
ATOM 3901 C C . TYR A 1 519 ? 19.695 -4.755 -11.236 1.00 80.56 519 TYR A C 1
ATOM 3903 O O . TYR A 1 519 ? 20.080 -4.452 -12.367 1.00 80.56 519 TYR A O 1
ATOM 3911 N N . ILE A 1 520 ? 18.540 -5.410 -11.050 1.00 84.62 520 ILE A N 1
ATOM 3912 C CA . ILE A 1 520 ? 17.677 -5.830 -12.175 1.00 84.62 520 ILE A CA 1
ATOM 3913 C C . ILE A 1 520 ? 17.148 -4.652 -13.006 1.00 84.62 520 ILE A C 1
ATOM 3915 O O . ILE A 1 520 ? 16.802 -4.847 -14.174 1.00 84.62 520 ILE A O 1
ATOM 3919 N N . ARG A 1 521 ? 17.137 -3.429 -12.455 1.00 87.88 521 ARG A N 1
ATOM 3920 C CA . ARG A 1 521 ? 16.892 -2.166 -13.177 1.00 87.88 521 ARG A CA 1
ATOM 3921 C C . ARG A 1 521 ? 18.138 -1.717 -13.949 1.00 87.88 521 ARG A C 1
ATOM 3923 O O . ARG A 1 521 ? 18.655 -0.624 -13.748 1.00 87.88 521 ARG A O 1
ATOM 3930 N N . SER A 1 522 ? 18.642 -2.579 -14.826 1.00 89.25 522 SER A N 1
ATOM 3931 C CA . SER A 1 522 ? 19.854 -2.277 -15.586 1.00 89.25 522 SER A CA 1
ATOM 3932 C C . SER A 1 522 ? 19.608 -1.257 -16.704 1.00 89.25 522 SER A C 1
ATOM 3934 O O . SER A 1 522 ? 18.554 -1.256 -17.343 1.00 89.25 522 SER A O 1
ATOM 3936 N N . SER A 1 523 ? 20.620 -0.435 -16.985 1.00 90.75 523 SER A N 1
ATOM 3937 C CA . SER A 1 523 ? 20.643 0.536 -18.087 1.00 90.75 523 SER A CA 1
ATOM 3938 C C . SER A 1 523 ? 21.078 -0.064 -19.435 1.00 90.75 523 SER A C 1
ATOM 3940 O O . SER A 1 523 ? 21.001 0.597 -20.477 1.00 90.75 523 SER A O 1
ATOM 3942 N N . PHE A 1 524 ? 21.506 -1.330 -19.444 1.00 92.75 524 PHE A N 1
ATOM 3943 C CA . PHE A 1 524 ? 21.957 -2.079 -20.621 1.00 92.75 524 PHE A CA 1
ATOM 3944 C C . PHE A 1 524 ? 21.535 -3.564 -20.523 1.00 92.75 524 PHE A C 1
ATOM 3946 O O . PHE A 1 524 ? 21.028 -3.978 -19.480 1.00 92.75 524 PHE A O 1
ATOM 3953 N N . PRO A 1 525 ? 21.693 -4.383 -21.584 1.00 95.25 525 PRO A N 1
ATOM 3954 C CA . PRO A 1 525 ? 21.329 -5.802 -21.553 1.00 95.25 525 PRO A CA 1
ATOM 3955 C C . PRO A 1 525 ? 22.132 -6.605 -20.515 1.00 95.25 525 PRO A C 1
ATOM 3957 O O . PRO A 1 525 ? 23.225 -7.093 -20.802 1.00 95.25 525 PRO A O 1
ATOM 3960 N N . ALA A 1 526 ? 21.576 -6.771 -19.315 1.00 94.25 526 ALA A N 1
ATOM 3961 C CA . ALA A 1 526 ? 22.210 -7.475 -18.205 1.00 94.25 526 ALA A CA 1
ATOM 3962 C C . ALA A 1 526 ? 21.329 -8.603 -17.648 1.00 94.25 526 ALA A C 1
ATOM 3964 O O . ALA A 1 526 ? 20.123 -8.432 -17.449 1.00 94.25 526 ALA A O 1
ATOM 3965 N N . ALA A 1 527 ? 21.955 -9.744 -17.365 1.00 94.19 527 ALA A N 1
ATOM 3966 C CA . ALA A 1 527 ? 21.352 -10.888 -16.692 1.00 94.19 527 ALA A CA 1
ATOM 3967 C C . ALA A 1 527 ? 22.006 -11.120 -15.326 1.00 94.19 527 ALA A C 1
ATOM 3969 O O . ALA A 1 527 ? 23.231 -11.084 -15.217 1.00 94.19 527 ALA A O 1
ATOM 3970 N N . PHE A 1 528 ? 21.193 -11.415 -14.313 1.00 92.38 528 PHE A N 1
ATOM 3971 C CA . PHE A 1 528 ? 21.640 -11.708 -12.952 1.00 92.38 528 PHE A CA 1
ATOM 3972 C C . PHE A 1 528 ? 21.282 -13.148 -12.603 1.00 92.38 528 PHE A C 1
ATOM 3974 O O . PHE A 1 528 ? 20.104 -13.496 -12.531 1.00 92.38 528 PHE A O 1
ATOM 3981 N N . ILE A 1 529 ? 22.297 -13.997 -12.474 1.00 92.12 529 ILE A N 1
ATOM 3982 C CA . ILE A 1 529 ? 22.148 -15.454 -12.462 1.00 92.12 529 ILE A CA 1
ATOM 3983 C C . ILE A 1 529 ? 22.774 -16.019 -11.185 1.00 92.12 529 ILE A C 1
ATOM 3985 O O . ILE A 1 529 ? 23.871 -15.619 -10.800 1.00 92.12 529 ILE A O 1
ATOM 3989 N N . ASN A 1 530 ? 22.084 -16.964 -10.545 1.00 90.31 530 ASN A N 1
ATOM 3990 C CA . ASN A 1 530 ? 22.578 -17.629 -9.338 1.00 90.31 530 ASN A CA 1
ATOM 3991 C C . ASN A 1 530 ? 23.874 -18.421 -9.608 1.00 90.31 530 ASN A C 1
ATOM 3993 O O . ASN A 1 530 ? 24.205 -18.762 -10.751 1.00 90.31 530 ASN A O 1
ATOM 3997 N N . VAL A 1 531 ? 24.613 -18.762 -8.554 1.00 90.38 531 VAL A N 1
ATOM 3998 C CA . VAL A 1 531 ? 25.922 -19.426 -8.676 1.00 90.38 531 VAL A CA 1
ATOM 3999 C C . VAL A 1 531 ? 25.839 -20.799 -9.360 1.00 90.38 531 VAL A C 1
ATOM 4001 O O . VAL A 1 531 ? 26.759 -21.154 -10.102 1.00 90.38 531 VAL A O 1
ATOM 4004 N N . ASN A 1 532 ? 24.753 -21.558 -9.185 1.00 91.06 532 ASN A N 1
ATOM 4005 C CA . ASN A 1 532 ? 24.597 -22.896 -9.775 1.00 91.06 532 ASN A CA 1
ATOM 4006 C C . ASN A 1 532 ? 24.411 -22.835 -11.301 1.00 91.06 532 ASN A C 1
ATOM 4008 O O . ASN A 1 532 ? 25.131 -23.496 -12.056 1.00 91.06 532 ASN A O 1
ATOM 4012 N N . ASP A 1 533 ? 23.502 -21.986 -11.775 1.00 93.38 533 ASP A N 1
ATOM 4013 C CA . ASP A 1 533 ? 23.298 -21.745 -13.206 1.00 93.38 533 ASP A CA 1
ATOM 4014 C C . ASP A 1 533 ? 24.529 -21.068 -13.833 1.00 93.38 533 ASP A C 1
ATOM 4016 O O . ASP A 1 533 ? 24.957 -21.416 -14.938 1.00 93.38 533 ASP A O 1
ATOM 4020 N N . GLY A 1 534 ? 25.195 -20.183 -13.087 1.00 94.06 534 GLY A N 1
ATOM 4021 C CA . GLY A 1 534 ? 26.470 -19.584 -13.474 1.00 94.06 534 GLY A CA 1
ATOM 4022 C C . GLY A 1 534 ? 27.593 -20.601 -13.705 1.00 94.06 534 GLY A C 1
ATOM 4023 O O . GLY A 1 534 ? 28.367 -20.467 -14.659 1.00 94.06 534 GLY A O 1
ATOM 4024 N N . GLN A 1 535 ? 27.675 -21.662 -12.894 1.00 93.62 535 GLN A N 1
ATOM 4025 C CA . GLN A 1 535 ? 28.611 -22.769 -13.135 1.00 93.62 535 GLN A CA 1
ATOM 4026 C C . GLN A 1 535 ? 28.302 -23.500 -14.448 1.00 93.62 535 GLN A C 1
ATOM 4028 O O . GLN A 1 535 ? 29.232 -23.807 -15.198 1.00 93.62 535 GLN A O 1
ATOM 4033 N N . THR A 1 536 ? 27.022 -23.707 -14.770 1.00 94.81 536 THR A N 1
ATOM 4034 C CA . THR A 1 536 ? 26.583 -24.317 -16.039 1.00 94.81 536 THR A CA 1
ATOM 4035 C C . THR A 1 536 ? 27.015 -23.479 -17.248 1.00 94.81 536 THR A C 1
ATOM 4037 O O . THR A 1 536 ? 27.566 -24.020 -18.212 1.00 94.81 536 THR A O 1
ATOM 4040 N N . ILE A 1 537 ? 26.862 -22.152 -17.180 1.00 96.00 537 ILE A N 1
ATOM 4041 C CA . ILE A 1 537 ? 27.295 -21.217 -18.235 1.00 96.00 537 ILE A CA 1
ATOM 4042 C C . ILE A 1 537 ? 28.818 -21.269 -18.425 1.00 96.00 537 ILE A C 1
ATOM 4044 O O . ILE A 1 537 ? 29.304 -21.392 -19.551 1.00 96.00 537 ILE A O 1
ATOM 4048 N N . ILE A 1 538 ? 29.589 -21.232 -17.335 1.00 95.12 538 ILE A N 1
ATOM 4049 C CA . ILE A 1 538 ? 31.059 -21.264 -17.394 1.00 95.12 538 ILE A CA 1
ATOM 4050 C C . ILE A 1 538 ? 31.569 -22.619 -17.913 1.00 95.12 538 ILE A C 1
ATOM 4052 O O . ILE A 1 538 ? 32.534 -22.659 -18.678 1.00 95.12 538 ILE A O 1
ATOM 4056 N N . ALA A 1 539 ? 30.917 -23.729 -17.554 1.00 95.12 539 ALA A N 1
ATOM 4057 C CA . ALA A 1 539 ? 31.236 -25.053 -18.089 1.00 95.12 539 ALA A CA 1
ATOM 4058 C C . ALA A 1 539 ? 30.961 -25.149 -19.601 1.00 95.12 539 ALA A C 1
ATOM 4060 O O . ALA A 1 539 ? 31.775 -25.709 -20.337 1.00 95.12 539 ALA A O 1
ATOM 4061 N N . TYR A 1 540 ? 29.860 -24.558 -20.080 1.00 96.31 540 TYR A N 1
ATOM 4062 C CA . TYR A 1 540 ? 29.558 -24.449 -21.510 1.00 96.31 540 TYR A CA 1
ATOM 4063 C C . TYR A 1 540 ? 30.620 -23.631 -22.262 1.00 96.31 540 TYR A C 1
ATOM 4065 O O . TYR A 1 540 ? 31.153 -24.115 -23.263 1.00 96.31 540 TYR A O 1
ATOM 4073 N N . ILE A 1 541 ? 30.995 -22.452 -21.749 1.00 96.06 541 ILE A N 1
ATOM 4074 C CA . ILE A 1 541 ? 32.024 -21.584 -22.354 1.00 96.06 541 ILE A CA 1
ATOM 4075 C C . ILE A 1 541 ? 33.376 -22.300 -22.451 1.00 96.06 541 ILE A C 1
ATOM 4077 O O . ILE A 1 541 ? 34.028 -22.231 -23.485 1.00 96.06 541 ILE A O 1
ATOM 4081 N N . LYS A 1 542 ? 33.785 -23.043 -21.414 1.00 94.38 542 LYS A N 1
ATOM 4082 C CA . LYS A 1 542 ? 35.058 -23.790 -21.416 1.00 94.38 542 LYS A CA 1
ATOM 4083 C C . LYS A 1 542 ? 35.073 -25.016 -22.335 1.00 94.38 542 LYS A C 1
ATOM 4085 O O . LYS A 1 542 ? 36.152 -25.490 -22.676 1.00 94.38 542 LYS A O 1
ATOM 4090 N N . LYS A 1 543 ? 33.905 -25.563 -22.692 1.00 94.12 543 LYS A N 1
ATOM 4091 C CA . LYS A 1 543 ? 33.774 -26.780 -23.514 1.00 94.12 543 LYS A CA 1
ATOM 4092 C C . LYS A 1 543 ? 33.556 -26.483 -25.001 1.00 94.12 543 LYS A C 1
ATOM 4094 O O . LYS A 1 543 ? 33.852 -27.336 -25.834 1.00 94.12 543 LYS A O 1
ATOM 4099 N N . CYS A 1 544 ? 33.000 -25.322 -25.340 1.00 91.25 544 CYS A N 1
ATOM 4100 C CA . CYS A 1 544 ? 32.697 -24.947 -26.717 1.00 91.25 544 CYS A CA 1
ATOM 4101 C C . CYS A 1 544 ? 33.789 -24.041 -27.300 1.00 91.25 544 CYS A C 1
ATOM 4103 O O . CYS A 1 544 ? 34.158 -23.051 -26.681 1.00 91.25 544 CYS A O 1
ATOM 4105 N N . ASN A 1 545 ? 34.254 -24.330 -28.520 1.00 88.62 545 ASN A N 1
ATOM 4106 C CA . ASN A 1 545 ? 35.243 -23.490 -29.211 1.00 88.62 545 ASN A CA 1
ATOM 4107 C C . ASN A 1 545 ? 34.677 -22.119 -29.632 1.00 88.62 545 ASN A C 1
ATOM 4109 O O . ASN A 1 545 ? 35.432 -21.164 -29.783 1.00 88.62 545 ASN A O 1
ATOM 4113 N N . TYR A 1 546 ? 33.356 -22.032 -29.830 1.00 92.69 546 TYR A N 1
ATOM 4114 C CA . TYR A 1 546 ? 32.641 -20.821 -30.245 1.00 92.69 546 TYR A CA 1
ATOM 4115 C C . TYR A 1 546 ? 31.346 -20.679 -29.425 1.00 92.69 546 TYR A C 1
ATOM 4117 O O . TYR A 1 546 ? 30.249 -20.910 -29.944 1.00 92.69 546 TYR A O 1
ATOM 4125 N N . PRO A 1 547 ? 31.445 -20.379 -28.117 1.00 96.12 547 PRO A N 1
ATOM 4126 C CA . PRO A 1 547 ? 30.285 -20.326 -27.242 1.00 96.12 547 PRO A CA 1
ATOM 4127 C C . PRO A 1 547 ? 29.430 -19.109 -27.591 1.00 96.12 547 PRO A C 1
ATOM 4129 O O . PRO A 1 547 ? 29.865 -17.972 -27.444 1.00 96.12 547 PRO A O 1
ATOM 4132 N N . THR A 1 548 ? 28.197 -19.342 -28.033 1.00 97.31 548 THR A N 1
ATOM 4133 C CA . THR A 1 548 ? 27.208 -18.280 -28.280 1.00 97.31 548 THR A CA 1
ATOM 4134 C C . THR A 1 548 ? 26.079 -18.298 -27.255 1.00 97.31 548 THR A C 1
ATOM 4136 O O . THR A 1 548 ? 25.842 -19.321 -26.600 1.00 97.31 548 THR A O 1
ATOM 4139 N N . GLY A 1 549 ? 25.366 -17.179 -27.131 1.00 96.44 549 GLY A N 1
ATOM 4140 C CA . GLY A 1 549 ? 24.123 -17.065 -26.379 1.00 96.44 549 GLY A CA 1
ATOM 4141 C C . GLY A 1 549 ? 23.203 -15.960 -26.908 1.00 96.44 549 GLY A C 1
ATOM 4142 O O . GLY A 1 549 ? 23.610 -15.101 -27.693 1.00 96.44 549 GLY A O 1
ATOM 4143 N N . SER A 1 550 ? 21.946 -16.005 -26.475 1.00 97.25 550 SER A N 1
ATOM 4144 C CA . SER A 1 550 ? 20.916 -14.998 -26.740 1.00 97.25 550 SER A CA 1
ATOM 4145 C C . SER A 1 550 ? 20.270 -14.548 -25.435 1.00 97.25 550 SER A C 1
ATOM 4147 O O . SER A 1 550 ? 19.833 -15.399 -24.663 1.00 97.25 550 SER A O 1
ATOM 4149 N N . LEU A 1 551 ? 20.163 -13.240 -25.215 1.00 96.31 551 LEU A N 1
ATOM 4150 C CA . LEU A 1 551 ? 19.425 -12.630 -24.109 1.00 96.31 551 LEU A CA 1
ATOM 4151 C C . LEU A 1 551 ? 18.075 -12.108 -24.609 1.00 96.31 551 LEU A C 1
ATOM 4153 O O . LEU A 1 551 ? 18.008 -11.366 -25.588 1.00 96.31 551 LEU A O 1
ATOM 4157 N N . GLN A 1 552 ? 17.009 -12.477 -23.907 1.00 94.81 552 GLN A N 1
ATOM 4158 C CA . GLN A 1 552 ? 15.656 -11.954 -24.091 1.00 94.81 552 GLN A CA 1
ATOM 4159 C C . GLN A 1 552 ? 15.167 -11.339 -22.779 1.00 94.81 552 GLN A C 1
ATOM 4161 O O . GLN A 1 552 ? 15.541 -11.804 -21.705 1.00 94.81 552 GLN A O 1
ATOM 4166 N N . PHE A 1 553 ? 14.310 -10.326 -22.869 1.00 94.56 553 PHE A N 1
ATOM 4167 C CA . PHE A 1 553 ? 13.800 -9.536 -21.741 1.00 94.56 553 PHE A CA 1
ATOM 4168 C C . PHE A 1 553 ? 12.274 -9.375 -21.846 1.00 94.56 553 PHE A C 1
ATOM 4170 O O . PHE A 1 553 ? 11.655 -9.937 -22.752 1.00 94.56 553 PHE A O 1
ATOM 4177 N N . ARG A 1 554 ? 11.660 -8.573 -20.964 1.00 91.19 554 ARG A N 1
ATOM 4178 C CA . ARG A 1 554 ? 10.221 -8.220 -21.006 1.00 91.19 554 ARG A CA 1
ATOM 4179 C C . ARG A 1 554 ? 9.262 -9.396 -20.782 1.00 91.19 554 ARG A C 1
ATOM 4181 O O . ARG A 1 554 ? 8.089 -9.318 -21.148 1.00 91.19 554 ARG A O 1
ATOM 4188 N N . LYS A 1 555 ? 9.717 -10.465 -20.123 1.00 90.38 555 LYS A N 1
ATOM 4189 C CA . LYS A 1 555 ? 8.848 -11.552 -19.658 1.00 90.38 555 LYS A CA 1
ATOM 4190 C C . LYS A 1 555 ? 8.240 -11.161 -18.309 1.00 90.38 555 LYS A C 1
ATOM 4192 O O . LYS A 1 555 ? 8.920 -10.647 -17.426 1.00 90.38 555 LYS A O 1
ATOM 4197 N N . THR A 1 556 ? 6.939 -11.381 -18.156 1.00 91.62 556 THR A N 1
ATOM 4198 C CA . THR A 1 556 ? 6.230 -11.248 -16.874 1.00 91.62 556 THR A CA 1
ATOM 4199 C C . THR A 1 556 ? 5.665 -12.614 -16.523 1.00 91.62 556 THR A C 1
ATOM 4201 O O . THR A 1 556 ? 4.956 -13.204 -17.339 1.00 91.62 556 THR A O 1
ATOM 4204 N N . VAL A 1 557 ? 5.992 -13.117 -15.339 1.00 89.81 557 VAL A N 1
ATOM 4205 C CA . VAL A 1 557 ? 5.495 -14.389 -14.805 1.00 89.81 557 VAL A CA 1
ATOM 4206 C C . VAL A 1 557 ? 4.521 -14.083 -13.675 1.00 89.81 557 VAL A C 1
ATOM 4208 O O . VAL A 1 557 ? 4.744 -13.151 -12.911 1.00 89.81 557 VAL A O 1
ATOM 4211 N N . ILE A 1 558 ? 3.422 -14.832 -13.605 1.00 91.69 558 ILE A N 1
ATOM 4212 C CA . ILE A 1 558 ? 2.358 -14.707 -12.601 1.00 91.69 558 ILE A CA 1
ATOM 4213 C C . ILE A 1 558 ? 2.115 -16.092 -11.986 1.00 91.69 558 ILE A C 1
ATOM 4215 O O . ILE A 1 558 ? 2.285 -17.105 -12.670 1.00 91.69 558 ILE A O 1
ATOM 4219 N N . GLY A 1 559 ? 1.721 -16.142 -10.714 1.00 87.06 559 GLY A N 1
ATOM 4220 C CA . GLY A 1 559 ? 1.580 -17.367 -9.933 1.00 87.06 559 GLY A CA 1
ATOM 4221 C C . GLY A 1 559 ? 2.894 -17.854 -9.316 1.00 87.06 559 GLY A C 1
ATOM 4222 O O . GLY A 1 559 ? 3.027 -19.054 -9.064 1.00 87.06 559 GLY A O 1
ATOM 4223 N N . THR A 1 560 ? 3.873 -16.966 -9.095 1.00 88.69 560 THR A N 1
ATOM 4224 C CA . THR A 1 560 ? 5.133 -17.325 -8.421 1.00 88.69 560 THR A CA 1
ATOM 4225 C C . THR A 1 560 ? 4.898 -17.704 -6.958 1.00 88.69 560 THR A C 1
ATOM 4227 O O . THR A 1 560 ? 3.915 -17.297 -6.332 1.00 88.69 560 THR A O 1
ATOM 4230 N N . LYS A 1 561 ? 5.768 -18.563 -6.414 1.00 89.88 561 LYS A N 1
ATOM 4231 C CA . LYS A 1 561 ? 5.605 -19.160 -5.081 1.00 89.88 561 LYS A CA 1
ATOM 4232 C C . LYS A 1 561 ? 6.940 -19.203 -4.329 1.00 89.88 561 LYS A C 1
ATOM 4234 O O . LYS A 1 561 ? 7.934 -19.593 -4.940 1.00 89.88 561 LYS A O 1
ATOM 4239 N N . PRO A 1 562 ? 6.962 -18.920 -3.015 1.00 92.31 562 PRO A N 1
ATOM 4240 C CA . PRO A 1 562 ? 5.843 -18.444 -2.198 1.00 92.31 562 PRO A CA 1
ATOM 4241 C C . PRO A 1 562 ? 5.543 -16.956 -2.434 1.00 92.31 562 PRO A C 1
ATOM 4243 O O . PRO A 1 562 ? 6.452 -16.170 -2.684 1.00 92.31 562 PRO A O 1
ATOM 4246 N N . ALA A 1 563 ? 4.273 -16.569 -2.324 1.00 93.31 563 ALA A N 1
ATOM 4247 C CA . ALA A 1 563 ? 3.862 -15.168 -2.265 1.00 93.31 563 ALA A CA 1
ATOM 4248 C C . ALA A 1 563 ? 2.565 -14.999 -1.445 1.00 93.31 563 ALA A C 1
ATOM 4250 O O . ALA A 1 563 ? 1.672 -15.843 -1.559 1.00 93.31 563 ALA A O 1
ATOM 4251 N N . PRO A 1 564 ? 2.417 -13.921 -0.655 1.00 96.38 564 PRO A N 1
ATOM 4252 C CA . PRO A 1 564 ? 3.413 -12.879 -0.417 1.00 96.38 564 PRO A CA 1
ATOM 4253 C C . PRO A 1 564 ? 4.557 -13.369 0.485 1.00 96.38 564 PRO A C 1
ATOM 4255 O O . PRO A 1 564 ? 4.431 -14.345 1.224 1.00 96.38 564 PRO A O 1
ATOM 4258 N N . MET A 1 565 ? 5.664 -12.642 0.445 1.00 95.19 565 MET A N 1
ATOM 4259 C CA . MET A 1 565 ? 6.724 -12.638 1.455 1.00 95.19 565 MET A CA 1
ATOM 4260 C C . MET A 1 565 ? 6.852 -11.215 2.001 1.00 95.19 565 MET A C 1
ATOM 4262 O O . MET A 1 565 ? 6.564 -10.270 1.267 1.00 95.19 565 MET A O 1
ATOM 4266 N N . VAL A 1 566 ? 7.280 -11.040 3.252 1.00 95.62 566 VAL A N 1
ATOM 4267 C CA . VAL A 1 566 ? 7.657 -9.716 3.773 1.00 95.62 566 VAL A CA 1
ATOM 4268 C C . VAL A 1 566 ? 8.929 -9.268 3.069 1.00 95.62 566 VAL A C 1
ATOM 4270 O O . VAL A 1 566 ? 9.885 -10.043 2.967 1.00 95.62 566 VAL A O 1
ATOM 4273 N N . ASP A 1 567 ? 8.938 -8.030 2.579 1.00 91.06 567 ASP A N 1
ATOM 4274 C CA . ASP A 1 567 ? 10.113 -7.491 1.909 1.00 91.06 567 ASP A CA 1
ATOM 4275 C C . ASP A 1 567 ? 11.213 -7.107 2.912 1.00 91.06 567 ASP A C 1
ATOM 4277 O O . ASP A 1 567 ? 10.968 -6.715 4.058 1.00 91.06 567 ASP A O 1
ATOM 4281 N N . SER A 1 568 ? 12.452 -7.202 2.450 1.00 89.44 568 SER A N 1
ATOM 4282 C CA . SER A 1 568 ? 13.667 -6.888 3.198 1.00 89.44 568 SER A CA 1
ATOM 4283 C C . SER A 1 568 ? 13.721 -5.439 3.685 1.00 89.44 568 SER A C 1
ATOM 4285 O O . SER A 1 568 ? 14.117 -5.195 4.821 1.00 89.44 568 SER A O 1
ATOM 4287 N N . TYR A 1 569 ? 13.266 -4.490 2.862 1.00 88.19 569 TYR A N 1
ATOM 4288 C CA . TYR A 1 569 ? 13.240 -3.071 3.220 1.00 88.19 569 TYR A CA 1
ATOM 4289 C C . TYR A 1 569 ? 12.100 -2.714 4.183 1.00 88.19 569 TYR A C 1
ATOM 4291 O O . TYR A 1 569 ? 12.147 -1.651 4.791 1.00 88.19 569 TYR A O 1
ATOM 4299 N N . SER A 1 570 ? 11.050 -3.537 4.318 1.00 94.00 570 SER A N 1
ATOM 4300 C CA . SER A 1 570 ? 9.885 -3.171 5.136 1.00 94.00 570 SER A CA 1
ATOM 4301 C C . SER A 1 570 ? 10.318 -2.971 6.588 1.00 94.00 570 SER A C 1
ATOM 4303 O O . SER A 1 570 ? 10.816 -3.917 7.196 1.00 94.00 570 SER A O 1
ATOM 4305 N N . SER A 1 571 ? 10.133 -1.768 7.143 1.00 92.94 571 SER A N 1
ATOM 4306 C CA . SER A 1 571 ? 10.482 -1.484 8.541 1.00 92.94 571 SER A CA 1
ATOM 4307 C C . SER A 1 571 ? 9.742 -2.409 9.509 1.00 92.94 571 SER A C 1
ATOM 4309 O O . SER A 1 571 ? 8.562 -2.714 9.307 1.00 92.94 571 SER A O 1
ATOM 4311 N N . ARG A 1 572 ? 10.433 -2.827 10.573 1.00 92.62 572 ARG A N 1
ATOM 4312 C CA . ARG A 1 572 ? 9.964 -3.812 11.558 1.00 92.62 572 ARG A CA 1
ATOM 4313 C C . ARG A 1 572 ? 9.686 -3.169 12.912 1.00 92.62 572 ARG A C 1
ATOM 4315 O O . ARG A 1 572 ? 10.319 -2.176 13.287 1.00 92.62 572 ARG A O 1
ATOM 4322 N N . GLY A 1 573 ? 8.745 -3.751 13.646 1.00 90.69 573 GLY A N 1
ATOM 4323 C CA . GLY A 1 573 ? 8.416 -3.349 15.008 1.00 90.69 573 GLY A CA 1
ATOM 4324 C C . GLY A 1 573 ? 9.463 -3.748 16.059 1.00 90.69 573 GLY A C 1
ATOM 4325 O O . GLY A 1 573 ? 10.519 -4.285 15.716 1.00 90.69 573 GLY A O 1
ATOM 4326 N N . PRO A 1 574 ? 9.168 -3.498 17.348 1.00 90.81 574 PRO A N 1
ATOM 4327 C CA . PRO A 1 574 ? 8.048 -2.689 17.839 1.00 90.81 574 PRO A CA 1
ATOM 4328 C C . PRO A 1 574 ? 8.227 -1.201 17.516 1.00 90.81 574 PRO A C 1
ATOM 4330 O O . PRO A 1 574 ? 9.269 -0.771 17.021 1.00 90.81 574 PRO A O 1
ATOM 4333 N N . PHE A 1 575 ? 7.206 -0.394 17.807 1.00 88.38 575 PHE A N 1
ATOM 4334 C CA . PHE A 1 575 ? 7.327 1.057 17.707 1.00 88.38 575 PHE A CA 1
ATOM 4335 C C . PHE A 1 575 ? 7.942 1.647 18.979 1.00 88.38 575 PHE A C 1
ATOM 4337 O O . PHE A 1 575 ? 7.407 1.462 20.070 1.00 88.38 575 PHE A O 1
ATOM 4344 N N . LEU A 1 576 ? 9.038 2.397 18.840 1.00 83.75 576 LEU A N 1
ATOM 4345 C CA . LEU A 1 576 ? 9.819 2.886 19.981 1.00 83.75 576 LEU A CA 1
ATOM 4346 C C . LEU A 1 576 ? 9.018 3.795 20.932 1.00 83.75 576 LEU A C 1
ATOM 4348 O O . LEU A 1 576 ? 9.149 3.667 22.145 1.00 83.75 576 LEU A O 1
ATOM 4352 N N . SER A 1 577 ? 8.162 4.676 20.405 1.00 84.25 577 SER A N 1
ATOM 4353 C CA . SER A 1 577 ? 7.396 5.643 21.213 1.00 84.25 577 SER A CA 1
ATOM 4354 C C . SER A 1 577 ? 6.125 5.059 21.847 1.00 84.25 577 SER A C 1
ATOM 4356 O O . SER A 1 577 ? 5.498 5.713 22.679 1.00 84.25 577 SER A O 1
ATOM 4358 N N . CYS A 1 578 ? 5.713 3.846 21.456 1.00 88.25 578 CYS A N 1
ATOM 4359 C CA . CYS A 1 578 ? 4.579 3.125 22.041 1.00 88.25 578 CYS A CA 1
ATOM 4360 C C . CYS A 1 578 ? 4.777 1.598 21.902 1.00 88.25 578 CYS A C 1
ATOM 4362 O O . CYS A 1 578 ? 4.083 0.952 21.116 1.00 88.25 578 CYS A O 1
ATOM 4364 N N . PRO A 1 579 ? 5.720 0.996 22.653 1.00 86.06 579 PRO A N 1
ATOM 4365 C CA . PRO A 1 579 ? 6.079 -0.416 22.493 1.00 86.06 579 PRO A CA 1
ATOM 4366 C C . PRO A 1 579 ? 4.987 -1.384 22.973 1.00 86.06 579 PRO A C 1
ATOM 4368 O O . PRO A 1 579 ? 5.018 -2.559 22.626 1.00 86.06 579 PRO A O 1
ATOM 4371 N N . ASN A 1 580 ? 4.013 -0.899 23.751 1.00 84.94 580 ASN A N 1
ATOM 4372 C CA . ASN A 1 580 ? 2.906 -1.691 24.299 1.00 84.94 580 ASN A CA 1
ATOM 4373 C C . ASN A 1 580 ? 1.790 -1.999 23.281 1.00 84.94 580 ASN A C 1
ATOM 4375 O O . ASN A 1 580 ? 0.830 -2.678 23.632 1.00 84.94 580 ASN A O 1
ATOM 4379 N N . ILE A 1 581 ? 1.895 -1.511 22.039 1.00 90.38 581 ILE A N 1
ATOM 4380 C CA . ILE A 1 581 ? 0.976 -1.821 20.937 1.00 90.38 581 ILE A CA 1
ATOM 4381 C C . ILE A 1 581 ? 1.811 -2.388 19.774 1.00 90.38 581 ILE A C 1
ATOM 4383 O O . ILE A 1 581 ? 2.732 -1.708 19.314 1.00 90.38 581 ILE A O 1
ATOM 4387 N N . PRO A 1 582 ? 1.543 -3.619 19.291 1.00 90.75 582 PRO A N 1
ATOM 4388 C CA . PRO A 1 582 ? 2.352 -4.232 18.241 1.00 90.75 582 PRO A CA 1
ATOM 4389 C C . PRO A 1 582 ? 2.165 -3.501 16.909 1.00 90.75 582 PRO A C 1
ATOM 4391 O O . PRO A 1 582 ? 1.067 -3.054 16.577 1.00 90.75 582 PRO A O 1
ATOM 4394 N N . LYS A 1 583 ? 3.254 -3.395 16.141 1.00 93.12 583 LYS A N 1
ATOM 4395 C CA . LYS A 1 583 ? 3.312 -2.757 14.820 1.00 93.12 583 LYS A CA 1
ATOM 4396 C C . LYS A 1 583 ? 4.315 -3.508 13.925 1.00 93.12 583 LYS A C 1
ATOM 4398 O O . LYS A 1 583 ? 5.292 -4.013 14.475 1.00 93.12 583 LYS A O 1
ATOM 4403 N N . PRO A 1 584 ? 4.150 -3.532 12.585 1.00 96.56 584 PRO A N 1
ATOM 4404 C CA . PRO A 1 584 ? 3.026 -2.985 11.816 1.00 96.56 584 PRO A CA 1
ATOM 4405 C C . PRO A 1 584 ? 1.721 -3.746 12.101 1.00 96.56 584 PRO A C 1
ATOM 4407 O O . PRO A 1 584 ? 1.733 -4.774 12.765 1.00 96.56 584 PRO A O 1
ATOM 4410 N N . ASP A 1 585 ? 0.581 -3.240 11.634 1.00 97.94 585 ASP A N 1
ATOM 4411 C CA . ASP A 1 585 ? -0.714 -3.897 11.875 1.00 97.94 585 ASP A CA 1
ATOM 4412 C C . ASP A 1 585 ? -1.036 -4.957 10.816 1.00 97.94 585 ASP A C 1
ATOM 4414 O O . ASP A 1 585 ? -1.705 -5.951 11.102 1.00 97.94 585 ASP A O 1
ATOM 4418 N N . ILE A 1 586 ? -0.602 -4.727 9.571 1.00 98.06 586 ILE A N 1
ATOM 4419 C CA . ILE A 1 586 ? -0.988 -5.532 8.408 1.00 98.06 586 ILE A CA 1
ATOM 4420 C C . ILE A 1 586 ? 0.057 -5.454 7.286 1.00 98.06 586 ILE A C 1
ATOM 4422 O O . ILE A 1 586 ? 0.738 -4.437 7.118 1.00 98.06 586 ILE A O 1
ATOM 4426 N N . LEU A 1 587 ? 0.131 -6.504 6.470 1.00 98.31 587 LEU A N 1
ATOM 4427 C CA . LEU A 1 587 ? 0.965 -6.604 5.274 1.00 98.31 587 LEU A CA 1
ATOM 4428 C C . LEU A 1 587 ? 0.118 -6.404 4.008 1.00 98.31 587 LEU A C 1
ATOM 4430 O O . LEU A 1 587 ? -0.958 -6.990 3.868 1.00 98.31 587 LEU A O 1
ATOM 4434 N N . ALA A 1 588 ? 0.612 -5.634 3.039 1.00 98.50 588 ALA A N 1
ATOM 4435 C CA . ALA A 1 588 ? -0.061 -5.440 1.750 1.00 98.50 588 ALA A CA 1
ATOM 4436 C C . ALA A 1 588 ? 0.933 -5.365 0.571 1.00 98.50 588 ALA A C 1
ATOM 4438 O O . ALA A 1 588 ? 2.132 -5.194 0.803 1.00 98.50 588 ALA A O 1
ATOM 4439 N N . PRO A 1 589 ? 0.469 -5.500 -0.691 1.00 98.25 589 PRO A N 1
ATOM 4440 C CA . PRO A 1 589 ? 1.327 -5.450 -1.877 1.00 98.25 589 PRO A CA 1
ATOM 4441 C C . PRO A 1 589 ? 2.155 -4.159 -1.957 1.00 98.25 589 PRO A C 1
ATOM 4443 O O . PRO A 1 589 ? 1.618 -3.079 -2.204 1.00 98.25 589 PRO A O 1
ATOM 4446 N N . GLY A 1 590 ? 3.465 -4.274 -1.747 1.00 95.12 590 GLY A N 1
ATOM 4447 C CA . GLY A 1 590 ? 4.396 -3.145 -1.700 1.00 95.12 590 GLY A CA 1
ATOM 4448 C C . GLY A 1 590 ? 5.512 -3.206 -2.739 1.00 95.12 590 GLY A C 1
ATOM 4449 O O . GLY A 1 590 ? 5.997 -2.151 -3.134 1.00 95.12 590 GLY A O 1
ATOM 4450 N N . SER A 1 591 ? 5.901 -4.397 -3.201 1.00 92.19 591 SER A N 1
ATOM 4451 C CA . SER A 1 591 ? 7.051 -4.589 -4.099 1.00 92.19 591 SER A CA 1
ATOM 4452 C C . SER A 1 591 ? 6.639 -4.564 -5.577 1.00 92.19 591 SER A C 1
ATOM 4454 O O . SER A 1 591 ? 5.686 -5.234 -5.983 1.00 92.19 591 SER A O 1
ATOM 4456 N N . LEU A 1 592 ? 7.367 -3.798 -6.398 1.00 92.62 592 LEU A N 1
ATOM 4457 C CA . LEU A 1 592 ? 7.218 -3.689 -7.859 1.00 92.62 592 LEU A CA 1
ATOM 4458 C C . LEU A 1 592 ? 5.753 -3.557 -8.337 1.00 92.62 592 LEU A C 1
ATOM 4460 O O . LEU A 1 592 ? 5.279 -4.250 -9.249 1.00 92.62 592 LEU A O 1
ATOM 4464 N N . VAL A 1 593 ? 5.026 -2.626 -7.720 1.00 95.69 593 VAL A N 1
ATOM 4465 C CA . VAL A 1 593 ? 3.632 -2.289 -8.032 1.00 95.69 593 VAL A CA 1
ATOM 4466 C C . VAL A 1 593 ? 3.577 -1.379 -9.260 1.00 95.69 593 VAL A C 1
ATOM 4468 O O . VAL A 1 593 ? 4.241 -0.343 -9.300 1.00 95.69 593 VAL A O 1
ATOM 4471 N N . LEU A 1 594 ? 2.762 -1.747 -10.259 1.00 97.12 594 LEU A N 1
ATOM 4472 C CA . LEU A 1 594 ? 2.545 -0.925 -11.455 1.00 97.12 594 LEU A CA 1
ATOM 4473 C C . LEU A 1 594 ? 1.406 0.062 -11.197 1.00 97.12 594 LEU A C 1
ATOM 4475 O O . LEU A 1 594 ? 0.275 -0.366 -10.976 1.00 97.12 594 LEU A O 1
ATOM 4479 N N . ALA A 1 595 ? 1.685 1.357 -11.298 1.00 97.69 595 ALA A N 1
ATOM 4480 C CA . ALA A 1 595 ? 0.670 2.401 -11.187 1.00 97.69 595 ALA A CA 1
ATOM 4481 C C . ALA A 1 595 ? 1.036 3.623 -12.047 1.00 97.69 595 ALA A C 1
ATOM 4483 O O . ALA A 1 595 ? 2.101 3.648 -12.676 1.00 97.69 595 ALA A O 1
ATOM 4484 N N . SER A 1 596 ? 0.133 4.602 -12.136 1.00 97.94 596 SER A N 1
ATOM 4485 C CA . SER A 1 596 ? 0.343 5.810 -12.941 1.00 97.94 596 SER A CA 1
ATOM 4486 C C . SER A 1 596 ? 1.561 6.601 -12.473 1.00 97.94 596 SER A C 1
ATOM 4488 O O . SER A 1 596 ? 1.900 6.614 -11.294 1.00 97.94 596 SER A O 1
ATOM 4490 N N . TRP A 1 597 ? 2.194 7.316 -13.396 1.00 97.44 597 TRP A N 1
ATOM 4491 C CA . TRP A 1 597 ? 3.360 8.149 -13.123 1.00 97.44 597 TRP A CA 1
ATOM 4492 C C . TRP A 1 597 ? 3.223 9.527 -13.766 1.00 97.44 597 TRP A C 1
ATOM 4494 O O . TRP A 1 597 ? 2.448 9.713 -14.706 1.00 97.44 597 TRP A O 1
ATOM 4504 N N . SER A 1 598 ? 3.983 10.496 -13.255 1.00 95.88 598 SER A N 1
ATOM 4505 C CA . SER A 1 598 ? 4.081 11.817 -13.875 1.00 95.88 598 SER A CA 1
ATOM 4506 C C . SER A 1 598 ? 4.932 11.704 -15.151 1.00 95.88 598 SER A C 1
ATOM 4508 O O . SER A 1 598 ? 6.098 11.325 -15.054 1.00 95.88 598 SER A O 1
ATOM 4510 N N . PRO A 1 599 ? 4.414 12.032 -16.351 1.00 94.50 599 PRO A N 1
ATOM 4511 C CA . PRO A 1 599 ? 5.131 11.847 -17.616 1.00 94.50 599 PRO A CA 1
ATOM 4512 C C . PRO A 1 599 ? 6.331 12.791 -17.788 1.00 94.50 599 PRO A C 1
ATOM 4514 O O . PRO A 1 599 ? 7.109 12.621 -18.721 1.00 94.50 599 PRO A O 1
ATOM 4517 N N . ILE A 1 600 ? 6.487 13.781 -16.901 1.00 93.12 600 ILE A N 1
ATOM 4518 C CA . ILE A 1 600 ? 7.657 14.670 -16.834 1.00 93.12 600 ILE A CA 1
ATOM 4519 C C . ILE A 1 600 ? 8.755 14.157 -15.886 1.00 93.12 600 ILE A C 1
ATOM 4521 O O . ILE A 1 600 ? 9.828 14.757 -15.816 1.00 93.12 600 ILE A O 1
ATOM 4525 N N . SER A 1 601 ? 8.503 13.059 -15.170 1.00 91.69 601 SER A N 1
ATOM 4526 C CA . SER A 1 601 ? 9.478 12.362 -14.332 1.00 91.69 601 SER A CA 1
ATOM 4527 C C . SER A 1 601 ? 10.008 11.134 -15.062 1.00 91.69 601 SER A C 1
ATOM 4529 O O . SER A 1 601 ? 9.232 10.361 -15.627 1.00 91.69 601 SER A O 1
ATOM 4531 N N . SER A 1 602 ? 11.324 10.928 -15.031 1.00 94.06 602 SER A N 1
ATOM 4532 C CA . SER A 1 602 ? 11.936 9.711 -15.563 1.00 94.06 602 SER A CA 1
ATOM 4533 C C . SER A 1 602 ? 11.428 8.471 -14.814 1.00 94.06 602 SER A C 1
ATOM 4535 O O . SER A 1 602 ? 11.018 8.529 -13.653 1.00 94.06 602 SER A O 1
ATOM 4537 N N . VAL A 1 603 ? 11.399 7.352 -15.533 1.00 92.44 603 VAL A N 1
ATOM 4538 C CA . VAL A 1 603 ? 10.878 6.044 -15.095 1.00 92.44 603 VAL A CA 1
ATOM 4539 C C . VAL A 1 603 ? 11.978 4.976 -15.130 1.00 92.44 603 VAL A C 1
ATOM 4541 O O . VAL A 1 603 ? 11.928 3.993 -14.390 1.00 92.44 603 VAL A O 1
ATOM 4544 N N . ALA A 1 604 ? 12.974 5.170 -15.994 1.00 91.56 604 ALA A N 1
ATOM 4545 C CA . ALA A 1 604 ? 14.211 4.405 -16.037 1.00 91.56 604 ALA A CA 1
ATOM 4546 C C . ALA A 1 604 ? 15.305 5.209 -16.753 1.00 91.56 604 ALA A C 1
ATOM 4548 O O . ALA A 1 604 ? 15.009 6.174 -17.461 1.00 91.56 604 ALA A O 1
ATOM 4549 N N . GLU A 1 605 ? 16.550 4.760 -16.642 1.00 90.19 605 GLU A N 1
ATOM 4550 C CA . GLU A 1 605 ? 17.672 5.221 -17.458 1.00 90.19 605 GLU A CA 1
ATOM 4551 C C . GLU A 1 605 ? 18.219 4.049 -18.280 1.00 90.19 605 GLU A C 1
ATOM 4553 O O . GLU A 1 605 ? 18.316 2.923 -17.794 1.00 90.19 605 GLU A O 1
ATOM 4558 N N . VAL A 1 606 ? 18.570 4.304 -19.539 1.00 89.25 606 VAL A N 1
ATOM 4559 C CA . VAL A 1 606 ? 19.328 3.378 -20.391 1.00 89.25 606 VAL A CA 1
ATOM 4560 C C . VAL A 1 606 ? 20.523 4.108 -20.996 1.00 89.25 606 VAL A C 1
ATOM 4562 O O . VAL A 1 606 ? 20.574 5.332 -20.972 1.00 89.25 606 VAL A O 1
ATOM 4565 N N . GLN A 1 607 ? 21.468 3.388 -21.605 1.00 82.81 607 GLN A N 1
ATOM 4566 C CA . GLN A 1 607 ? 22.646 3.995 -22.255 1.00 82.81 607 GLN A CA 1
ATOM 4567 C C . GLN A 1 607 ? 22.324 5.117 -23.271 1.00 82.81 607 GLN A C 1
ATOM 4569 O O . GLN A 1 607 ? 23.167 5.974 -23.517 1.00 82.81 607 GLN A O 1
ATOM 4574 N N . SER A 1 608 ? 21.122 5.136 -23.865 1.00 83.31 608 SER A N 1
ATOM 4575 C CA . SER A 1 608 ? 20.665 6.202 -24.773 1.00 83.31 608 SER A CA 1
ATOM 4576 C C . SER A 1 608 ? 19.983 7.395 -24.078 1.00 83.31 608 SER A C 1
ATOM 4578 O O . SER A 1 608 ? 19.482 8.279 -24.771 1.00 83.31 608 SER A O 1
ATOM 4580 N N . GLY A 1 609 ? 19.922 7.417 -22.744 1.00 89.62 609 GLY A N 1
ATOM 4581 C CA . GLY A 1 609 ? 19.328 8.478 -21.927 1.00 89.62 609 GLY A CA 1
ATOM 4582 C C . GLY A 1 609 ? 18.122 8.041 -21.085 1.00 89.62 609 GLY A C 1
ATOM 4583 O O . GLY A 1 609 ? 17.778 6.860 -20.983 1.00 89.62 609 GLY A O 1
ATOM 4584 N N . LEU A 1 610 ? 17.469 9.033 -20.475 1.00 93.88 610 LEU A N 1
ATOM 4585 C CA . LEU A 1 610 ? 16.299 8.853 -19.613 1.00 93.88 610 LEU A CA 1
ATOM 4586 C C . LEU A 1 610 ? 15.060 8.419 -20.411 1.00 93.88 610 LEU A C 1
ATOM 4588 O O . LEU A 1 610 ? 14.745 8.983 -21.460 1.00 93.88 610 LEU A O 1
ATOM 4592 N N . LEU A 1 611 ? 14.319 7.455 -19.867 1.00 94.31 611 LEU A N 1
ATOM 4593 C CA . LEU A 1 611 ? 13.039 6.987 -20.390 1.00 94.31 611 LEU A CA 1
ATOM 4594 C C . LEU A 1 611 ? 11.883 7.512 -19.537 1.00 94.31 611 LEU A C 1
ATOM 4596 O O . LEU A 1 611 ? 11.942 7.509 -18.306 1.00 94.31 611 LEU A O 1
ATOM 4600 N N . TYR A 1 612 ? 10.798 7.892 -20.207 1.00 95.38 612 TYR A N 1
ATOM 4601 C CA . TYR A 1 612 ? 9.575 8.420 -19.605 1.00 95.38 612 TYR A CA 1
ATOM 4602 C C . TYR A 1 612 ? 8.392 7.513 -19.958 1.00 95.38 612 TYR A C 1
ATOM 4604 O O . TYR A 1 612 ? 8.357 6.910 -21.032 1.00 95.38 612 TYR A O 1
ATOM 4612 N N . SER A 1 613 ? 7.422 7.402 -19.054 1.00 94.81 613 SER A N 1
ATOM 4613 C CA . SER A 1 613 ? 6.212 6.595 -19.235 1.00 94.81 613 SER A CA 1
ATOM 4614 C C . SER A 1 613 ? 5.081 7.142 -18.365 1.00 94.81 613 SER A C 1
ATOM 4616 O O . SER A 1 613 ? 5.322 7.709 -17.303 1.00 94.81 613 SER A O 1
ATOM 4618 N N . ASN A 1 614 ? 3.836 6.913 -18.789 1.00 96.81 614 ASN A N 1
ATOM 4619 C CA . ASN A 1 614 ? 2.639 7.202 -17.992 1.00 96.81 614 ASN A CA 1
ATOM 4620 C C . ASN A 1 614 ? 2.446 6.217 -16.820 1.00 96.81 614 ASN A C 1
ATOM 4622 O O . ASN A 1 614 ? 1.534 6.406 -16.017 1.00 96.81 614 ASN A O 1
ATOM 4626 N N . PHE A 1 615 ? 3.261 5.159 -16.746 1.00 96.88 615 PHE A N 1
ATOM 4627 C CA . PHE A 1 615 ? 3.218 4.107 -15.729 1.00 96.88 615 PHE A CA 1
ATOM 4628 C C . PHE A 1 615 ? 4.629 3.731 -15.263 1.00 96.88 615 PHE A C 1
ATOM 4630 O O . PHE A 1 615 ? 5.538 3.607 -16.087 1.00 96.88 615 PHE A O 1
ATOM 4637 N N . ASN A 1 616 ? 4.789 3.494 -13.958 1.00 95.50 616 ASN A N 1
ATOM 4638 C CA . ASN A 1 616 ? 6.046 3.076 -13.331 1.00 95.50 616 ASN A CA 1
ATOM 4639 C C . ASN A 1 616 ? 5.830 1.864 -12.403 1.00 95.50 616 ASN A C 1
ATOM 4641 O O . ASN A 1 616 ? 4.758 1.713 -11.809 1.00 95.50 616 ASN A O 1
ATOM 4645 N N . LEU A 1 617 ? 6.854 1.018 -12.267 1.00 93.88 617 LEU A N 1
ATOM 4646 C CA . LEU A 1 617 ? 6.957 0.006 -11.214 1.00 93.88 617 LEU A CA 1
ATOM 4647 C C . LEU A 1 617 ? 7.704 0.616 -10.026 1.00 93.88 617 LEU A C 1
ATOM 4649 O O . LEU A 1 617 ? 8.854 1.025 -10.184 1.00 93.88 617 LEU A O 1
ATOM 4653 N N . MET A 1 618 ? 7.099 0.624 -8.841 1.00 90.56 618 MET A N 1
ATOM 4654 C CA . MET A 1 618 ? 7.722 1.104 -7.599 1.00 90.56 618 MET A CA 1
ATOM 4655 C C . MET A 1 618 ? 7.661 0.033 -6.507 1.00 90.56 618 MET A C 1
ATOM 4657 O O . MET A 1 618 ? 6.675 -0.701 -6.437 1.00 90.56 618 MET A O 1
ATOM 4661 N N . SER A 1 619 ? 8.696 -0.026 -5.665 1.00 90.38 619 SER A N 1
ATOM 4662 C CA . SER A 1 619 ? 8.719 -0.805 -4.419 1.00 90.38 619 SER A CA 1
ATOM 4663 C C . SER A 1 619 ? 8.709 0.158 -3.225 1.00 90.38 619 SER A C 1
ATOM 4665 O O . SER A 1 619 ? 9.336 1.216 -3.286 1.00 90.38 619 SER A O 1
ATOM 4667 N N . GLY A 1 620 ? 7.996 -0.189 -2.153 1.00 89.00 620 GLY A N 1
ATOM 4668 C CA . GLY A 1 620 ? 7.993 0.553 -0.887 1.00 89.00 620 GLY A CA 1
ATOM 4669 C C . GLY A 1 620 ? 6.755 0.286 -0.028 1.00 89.00 620 GLY A C 1
ATOM 4670 O O . GLY A 1 620 ? 5.691 -0.073 -0.538 1.00 89.00 620 GLY A O 1
ATOM 4671 N N . THR A 1 621 ? 6.837 0.533 1.282 1.00 93.56 621 THR A N 1
ATOM 4672 C CA . THR A 1 621 ? 5.635 0.605 2.143 1.00 93.56 621 THR A CA 1
ATOM 4673 C C . THR A 1 621 ? 4.685 1.712 1.681 1.00 93.56 621 THR A C 1
ATOM 4675 O O . THR A 1 621 ? 3.471 1.548 1.763 1.00 93.56 621 THR A O 1
ATOM 4678 N N . SER A 1 622 ? 5.211 2.760 1.037 1.00 94.00 622 SER A N 1
ATOM 4679 C CA . SER A 1 622 ? 4.450 3.772 0.294 1.00 94.00 622 SER A CA 1
ATOM 4680 C C . SER A 1 622 ? 3.482 3.223 -0.759 1.00 94.00 622 SER A C 1
ATOM 4682 O O . SER A 1 622 ? 2.491 3.892 -1.047 1.00 94.00 622 SER A O 1
ATOM 4684 N N . MET A 1 623 ? 3.743 2.045 -1.339 1.00 97.31 623 MET A N 1
ATOM 4685 C CA . MET A 1 623 ? 2.859 1.378 -2.306 1.00 97.31 623 MET A CA 1
ATOM 4686 C C . MET A 1 623 ? 1.886 0.415 -1.612 1.00 97.31 623 MET A C 1
ATOM 4688 O O . MET A 1 623 ? 0.775 0.211 -2.101 1.00 97.31 623 MET A O 1
ATOM 4692 N N . ALA A 1 624 ? 2.252 -0.121 -0.446 1.00 98.25 624 ALA A N 1
ATOM 4693 C CA . ALA A 1 624 ? 1.385 -0.963 0.376 1.00 98.25 624 ALA A CA 1
ATOM 4694 C C . ALA A 1 624 ? 0.260 -0.147 1.050 1.00 98.25 624 ALA A C 1
ATOM 4696 O O . ALA A 1 624 ? -0.908 -0.535 0.990 1.00 98.25 624 ALA A O 1
ATOM 4697 N N . THR A 1 625 ? 0.577 1.030 1.602 1.00 98.50 625 THR A N 1
ATOM 4698 C CA . THR A 1 625 ? -0.380 1.973 2.219 1.00 98.50 625 THR A CA 1
ATOM 4699 C C . THR A 1 625 ? -1.624 2.258 1.361 1.00 98.50 625 THR A C 1
ATOM 4701 O O . THR A 1 625 ? -2.734 2.025 1.846 1.00 98.50 625 THR A O 1
ATOM 4704 N N . PRO A 1 626 ? -1.516 2.700 0.089 1.00 98.56 626 PRO A N 1
ATOM 4705 C CA . PRO A 1 626 ? -2.682 2.994 -0.738 1.00 98.56 626 PRO A CA 1
ATOM 4706 C C . PRO A 1 626 ? -3.496 1.751 -1.120 1.00 98.56 626 PRO A C 1
ATOM 4708 O O . PRO A 1 626 ? -4.697 1.891 -1.347 1.00 98.56 626 PRO A O 1
ATOM 4711 N N . HIS A 1 627 ? -2.921 0.537 -1.139 1.00 98.81 627 HIS A N 1
ATOM 4712 C CA . HIS A 1 627 ? -3.733 -0.681 -1.267 1.00 98.81 627 HIS A CA 1
ATOM 4713 C C . HIS A 1 627 ? -4.692 -0.799 -0.078 1.00 98.81 627 HIS A C 1
ATOM 4715 O O . HIS A 1 627 ? -5.901 -0.929 -0.270 1.00 98.81 627 HIS A O 1
ATOM 4721 N N . VAL A 1 628 ? -4.168 -0.684 1.146 1.00 98.88 628 VAL A N 1
ATOM 4722 C CA . VAL A 1 628 ? -4.957 -0.775 2.385 1.00 98.88 628 VAL A CA 1
ATOM 4723 C C . VAL A 1 628 ? -5.953 0.382 2.506 1.00 98.88 628 VAL A C 1
ATOM 4725 O O . VAL A 1 628 ? -7.111 0.139 2.834 1.00 98.88 628 VAL A O 1
ATOM 4728 N N . ALA A 1 629 ? -5.566 1.615 2.159 1.00 98.88 629 ALA A N 1
ATOM 4729 C CA . ALA A 1 629 ? -6.480 2.762 2.121 1.00 98.88 629 ALA A CA 1
ATOM 4730 C C . ALA A 1 629 ? -7.616 2.571 1.100 1.00 98.88 629 ALA A C 1
ATOM 4732 O O . ALA A 1 629 ? -8.767 2.912 1.376 1.00 98.88 629 ALA A O 1
ATOM 4733 N N . GLY A 1 630 ? -7.319 1.962 -0.052 1.00 98.75 630 GLY A N 1
ATOM 4734 C CA . GLY A 1 630 ? -8.322 1.553 -1.031 1.00 98.75 630 GLY A CA 1
ATOM 4735 C C . GLY A 1 630 ? -9.316 0.540 -0.460 1.00 98.75 630 GLY A C 1
ATOM 4736 O O . GLY A 1 630 ? -10.522 0.753 -0.574 1.00 98.75 630 GLY A O 1
ATOM 4737 N N . VAL A 1 631 ? -8.844 -0.524 0.208 1.00 98.88 631 VAL A N 1
ATOM 4738 C CA . VAL A 1 631 ? -9.731 -1.514 0.854 1.00 98.88 631 VAL A CA 1
ATOM 4739 C C . VAL A 1 631 ? -10.544 -0.876 1.979 1.00 98.88 631 VAL A C 1
ATOM 4741 O O . VAL A 1 631 ? -11.752 -1.079 2.025 1.00 98.88 631 VAL A O 1
ATOM 4744 N N . ALA A 1 632 ? -9.934 -0.054 2.835 1.00 98.81 632 ALA A N 1
ATOM 4745 C CA . ALA A 1 632 ? -10.642 0.704 3.866 1.00 98.81 632 ALA A CA 1
ATOM 4746 C C . ALA A 1 632 ? -11.756 1.581 3.266 1.00 98.81 632 ALA A C 1
ATOM 4748 O O . ALA A 1 632 ? -12.842 1.669 3.836 1.00 98.81 632 ALA A O 1
ATOM 4749 N N . GLY A 1 633 ? -11.535 2.156 2.079 1.00 98.62 633 GLY A N 1
ATOM 4750 C CA . GLY A 1 633 ? -12.568 2.858 1.319 1.00 98.62 633 GLY A CA 1
ATOM 4751 C C . GLY A 1 633 ? -13.701 1.949 0.817 1.00 98.62 633 GLY A C 1
ATOM 4752 O O . GLY A 1 633 ? -14.863 2.350 0.861 1.00 98.62 633 GLY A O 1
ATOM 4753 N N . LEU A 1 634 ? -13.407 0.710 0.397 1.00 98.75 634 LEU A N 1
ATOM 4754 C CA . LEU A 1 634 ? -14.446 -0.289 0.091 1.00 98.75 634 LEU A CA 1
ATOM 4755 C C . LEU A 1 634 ? -15.260 -0.638 1.349 1.00 98.75 634 LEU A C 1
ATOM 4757 O O . LEU A 1 634 ? -16.488 -0.679 1.289 1.00 98.75 634 LEU A O 1
ATOM 4761 N N . LEU A 1 635 ? -14.592 -0.843 2.490 1.00 98.62 635 LEU A N 1
ATOM 4762 C CA . LEU A 1 635 ? -15.246 -1.162 3.763 1.00 98.62 635 LEU A CA 1
ATOM 4763 C C . LEU A 1 635 ? -16.111 -0.006 4.266 1.00 98.62 635 LEU A C 1
ATOM 4765 O O . LEU A 1 635 ? -17.244 -0.248 4.657 1.00 98.62 635 LEU A O 1
ATOM 4769 N N . LYS A 1 636 ? -15.649 1.246 4.179 1.00 98.25 636 LYS A N 1
ATOM 4770 C CA . LYS A 1 636 ? -16.444 2.427 4.561 1.00 98.25 636 LYS A CA 1
ATOM 4771 C C . LYS A 1 636 ? -17.659 2.651 3.653 1.00 98.25 636 LYS A C 1
ATOM 4773 O O . LYS A 1 636 ? -18.662 3.187 4.109 1.00 98.25 636 LYS A O 1
ATOM 4778 N N . ALA A 1 637 ? -17.604 2.222 2.390 1.00 97.62 637 ALA A N 1
ATOM 4779 C CA . ALA A 1 637 ? -18.767 2.232 1.499 1.00 97.62 637 ALA A CA 1
ATOM 4780 C C . ALA A 1 637 ? -19.779 1.117 1.826 1.00 97.62 637 ALA A C 1
ATOM 4782 O O . ALA A 1 637 ? -20.979 1.328 1.662 1.00 97.62 637 ALA A O 1
ATOM 4783 N N . ALA A 1 638 ? -19.308 -0.056 2.265 1.00 97.12 638 ALA A N 1
ATOM 4784 C CA . ALA A 1 638 ? -20.159 -1.177 2.676 1.00 97.12 638 ALA A CA 1
ATOM 4785 C C . ALA A 1 638 ? -20.752 -0.986 4.087 1.00 97.12 638 ALA A C 1
ATOM 4787 O O . ALA A 1 638 ? -21.903 -1.344 4.320 1.00 97.12 638 ALA A O 1
ATOM 4788 N N . HIS A 1 639 ? -19.990 -0.368 4.995 1.00 96.31 639 HIS A N 1
ATOM 4789 C CA . HIS A 1 639 ? -20.339 -0.103 6.393 1.00 96.31 639 HIS A CA 1
ATOM 4790 C C . HIS A 1 639 ? -20.109 1.379 6.749 1.00 96.31 639 HIS A C 1
ATOM 4792 O O . HIS A 1 639 ? -19.112 1.718 7.398 1.00 96.31 639 HIS A O 1
ATOM 4798 N N . PRO A 1 640 ? -21.014 2.291 6.340 1.00 95.81 640 PRO A N 1
ATOM 4799 C CA . PRO A 1 640 ? -20.846 3.732 6.551 1.00 95.81 640 PRO A CA 1
ATOM 4800 C C . PRO A 1 640 ? -20.700 4.141 8.020 1.00 95.81 640 PRO A C 1
ATOM 4802 O O . PRO A 1 640 ? -19.970 5.087 8.317 1.00 95.81 640 PRO A O 1
ATOM 4805 N N . ASP A 1 641 ? -21.330 3.405 8.935 1.00 95.12 641 ASP A N 1
ATOM 4806 C CA . ASP A 1 641 ? -21.374 3.730 10.365 1.00 95.12 641 ASP A CA 1
ATOM 4807 C C . ASP A 1 641 ? -20.181 3.181 11.168 1.00 95.12 641 ASP A C 1
ATOM 4809 O O . ASP A 1 641 ? -20.033 3.501 12.345 1.00 95.12 641 ASP A O 1
ATOM 4813 N N . TRP A 1 642 ? -19.301 2.370 10.564 1.00 97.19 642 TRP A N 1
ATOM 4814 C CA . TRP A 1 642 ? -18.132 1.847 11.280 1.00 97.19 642 TRP A CA 1
ATOM 4815 C C . TRP A 1 642 ? -17.124 2.950 11.623 1.00 97.19 642 TRP A C 1
ATOM 4817 O O . TRP A 1 642 ? -16.795 3.816 10.799 1.00 97.19 642 TRP A O 1
ATOM 4827 N N . SER A 1 643 ? -16.599 2.866 12.848 1.00 97.88 643 SER A N 1
ATOM 4828 C CA . SER A 1 643 ? -15.506 3.696 13.348 1.00 97.88 643 SER A CA 1
ATOM 4829 C C . SER A 1 643 ? -14.178 3.368 12.635 1.00 97.88 643 SER A C 1
ATOM 4831 O O . SER A 1 643 ? -14.025 2.285 12.055 1.00 97.88 643 SER A O 1
ATOM 4833 N N . PRO A 1 644 ? -13.164 4.250 12.723 1.00 98.31 644 PRO A N 1
ATOM 4834 C CA . PRO A 1 644 ? -11.801 3.930 12.302 1.00 98.31 644 PRO A CA 1
ATOM 4835 C C . PRO A 1 644 ? -11.248 2.658 12.957 1.00 98.31 644 PRO A C 1
ATOM 4837 O O . PRO A 1 644 ? -10.597 1.854 12.289 1.00 98.31 644 PRO A O 1
ATOM 4840 N N . ALA A 1 645 ? -11.535 2.449 14.247 1.00 98.25 645 ALA A N 1
ATOM 4841 C CA . ALA A 1 645 ? -11.082 1.281 14.993 1.00 98.25 645 ALA A CA 1
ATOM 4842 C C . ALA A 1 645 ? -11.764 -0.011 14.516 1.00 98.25 645 ALA A C 1
ATOM 4844 O O . ALA A 1 645 ? -11.075 -1.008 14.319 1.00 98.25 645 ALA A O 1
ATOM 4845 N N . ALA A 1 646 ? -13.069 0.020 14.231 1.00 98.19 646 ALA A N 1
ATOM 4846 C CA . ALA A 1 646 ? -13.805 -1.113 13.674 1.00 98.19 646 ALA A CA 1
ATOM 4847 C C . ALA A 1 646 ? -13.311 -1.492 12.266 1.00 98.19 646 ALA A C 1
ATOM 4849 O O . ALA A 1 646 ? -13.105 -2.673 11.992 1.00 98.19 646 ALA A O 1
ATOM 4850 N N . ILE A 1 647 ? -13.031 -0.512 11.394 1.00 98.62 647 ILE A N 1
ATOM 4851 C CA . ILE A 1 647 ? -12.458 -0.767 10.057 1.00 98.62 647 ILE A CA 1
ATOM 4852 C C . ILE A 1 647 ? -11.038 -1.333 10.168 1.00 98.62 647 ILE A C 1
ATOM 4854 O O . ILE A 1 647 ? -10.731 -2.327 9.509 1.00 98.62 647 ILE A O 1
ATOM 4858 N N . ARG A 1 648 ? -10.181 -0.759 11.029 1.00 98.50 648 ARG A N 1
ATOM 4859 C CA . ARG A 1 648 ? -8.854 -1.327 11.328 1.00 98.50 648 ARG A CA 1
ATOM 4860 C C . ARG A 1 648 ? -8.986 -2.760 11.832 1.00 98.50 648 ARG A C 1
ATOM 4862 O O . ARG A 1 648 ? -8.298 -3.636 11.323 1.00 98.50 648 ARG A O 1
ATOM 4869 N N . SER A 1 649 ? -9.879 -3.007 12.788 1.00 98.19 649 SER A N 1
ATOM 4870 C CA . SER A 1 649 ? -10.124 -4.343 13.322 1.00 98.19 649 SER A CA 1
ATOM 4871 C C . SER A 1 649 ? -10.511 -5.312 12.215 1.00 98.19 649 SER A C 1
ATOM 4873 O O . SER A 1 649 ? -9.871 -6.343 12.106 1.00 98.19 649 SER A O 1
ATOM 4875 N N . ALA A 1 650 ? -11.505 -4.994 11.385 1.00 97.62 650 ALA A N 1
ATOM 4876 C CA . ALA A 1 650 ? -11.961 -5.886 10.322 1.00 97.62 650 ALA A CA 1
ATOM 4877 C C . ALA A 1 650 ? -10.844 -6.246 9.326 1.00 97.62 650 ALA A C 1
ATOM 4879 O O . ALA A 1 650 ? -10.770 -7.382 8.859 1.00 97.62 650 ALA A O 1
ATOM 4880 N N . LEU A 1 651 ? -9.950 -5.299 9.026 1.00 98.19 651 LEU A N 1
ATOM 4881 C CA . LEU A 1 651 ? -8.776 -5.522 8.178 1.00 98.19 651 LEU A CA 1
ATOM 4882 C C . LEU A 1 651 ? -7.733 -6.425 8.848 1.00 98.19 651 LEU A C 1
ATOM 4884 O O . LEU A 1 651 ? -7.250 -7.362 8.218 1.00 98.19 651 LEU A O 1
ATOM 4888 N N . VAL A 1 652 ? -7.394 -6.144 10.109 1.00 97.31 652 VAL A N 1
ATOM 4889 C CA . VAL A 1 652 ? -6.357 -6.859 10.870 1.00 97.31 652 VAL A CA 1
ATOM 4890 C C . VAL A 1 652 ? -6.818 -8.274 11.219 1.00 97.31 652 VAL A C 1
ATOM 4892 O O . VAL A 1 652 ? -6.135 -9.239 10.896 1.00 97.31 652 VAL A O 1
ATOM 4895 N N . THR A 1 653 ? -8.006 -8.433 11.805 1.00 95.44 653 THR A N 1
ATOM 4896 C CA . THR A 1 653 ? -8.483 -9.737 12.292 1.00 95.44 653 THR A CA 1
ATOM 4897 C C . THR A 1 653 ? -8.713 -10.745 11.172 1.00 95.44 653 THR A C 1
ATOM 4899 O O . THR A 1 653 ? -8.580 -11.940 11.408 1.00 95.44 653 THR A O 1
ATOM 4902 N N . THR A 1 654 ? -9.024 -10.287 9.955 1.00 95.31 654 THR A N 1
ATOM 4903 C CA . THR A 1 654 ? -9.284 -11.160 8.797 1.00 95.31 654 THR A CA 1
ATOM 4904 C C . THR A 1 654 ? -8.080 -11.364 7.872 1.00 95.31 654 THR A C 1
ATOM 4906 O O . THR A 1 654 ? -8.194 -12.074 6.862 1.00 95.31 654 THR A O 1
ATOM 4909 N N . ALA A 1 655 ? -6.927 -10.778 8.210 1.00 95.75 655 ALA A N 1
ATOM 4910 C CA . ALA A 1 655 ? -5.681 -10.949 7.476 1.00 95.75 655 ALA A CA 1
ATOM 4911 C C . ALA A 1 655 ? -5.212 -12.419 7.466 1.00 95.75 655 ALA A C 1
ATOM 4913 O O . ALA A 1 655 ? -5.503 -13.211 8.366 1.00 95.75 655 ALA A O 1
ATOM 4914 N N . SER A 1 656 ? -4.495 -12.800 6.408 1.00 93.75 656 SER A N 1
ATOM 4915 C CA . SER A 1 656 ? -3.936 -14.138 6.217 1.00 93.75 656 SER A CA 1
ATOM 4916 C C . SER A 1 656 ? -2.471 -14.178 6.658 1.00 93.75 656 SER A C 1
ATOM 4918 O O . SER A 1 656 ? -1.638 -13.590 5.969 1.00 93.75 656 SER A O 1
ATOM 4920 N N . PRO A 1 657 ? -2.095 -14.936 7.703 1.00 92.06 657 PRO A N 1
ATOM 4921 C CA . PRO A 1 657 ? -0.690 -15.217 8.009 1.00 92.06 657 PRO A CA 1
ATOM 4922 C C . PRO A 1 657 ? -0.068 -16.241 7.038 1.00 92.06 657 PRO A C 1
ATOM 4924 O O . PRO A 1 657 ? 1.085 -16.636 7.215 1.00 92.06 657 PRO A O 1
ATOM 4927 N N . LEU A 1 658 ? -0.833 -16.709 6.039 1.00 93.69 658 LEU A N 1
ATOM 4928 C CA . LEU A 1 658 ? -0.436 -17.735 5.078 1.00 93.69 658 LEU A CA 1
ATOM 4929 C C . LEU A 1 658 ? -0.215 -17.174 3.668 1.00 93.69 658 LEU A C 1
ATOM 4931 O O . LEU A 1 658 ? -0.941 -16.281 3.221 1.00 93.69 658 LEU A O 1
ATOM 4935 N N . ASP A 1 659 ? 0.749 -17.772 2.972 1.00 93.31 659 ASP A N 1
ATOM 4936 C CA . ASP A 1 659 ? 1.087 -17.543 1.569 1.00 93.31 659 ASP A CA 1
ATOM 4937 C C . ASP A 1 659 ? 0.255 -18.412 0.594 1.00 93.31 659 ASP A C 1
ATOM 4939 O O . ASP A 1 659 ? -0.562 -19.254 0.978 1.00 93.31 659 ASP A O 1
ATOM 4943 N N . ASN A 1 660 ? 0.488 -18.247 -0.710 1.00 93.06 660 ASN A N 1
ATOM 4944 C CA . ASN A 1 660 ? -0.141 -19.012 -1.795 1.00 93.06 660 ASN A CA 1
ATOM 4945 C C . ASN A 1 660 ? 0.349 -20.479 -1.934 1.00 93.06 660 ASN A C 1
ATOM 4947 O O . ASN A 1 660 ? -0.009 -21.183 -2.894 1.00 93.06 660 ASN A O 1
ATOM 4951 N N . THR A 1 661 ? 1.164 -20.954 -0.990 1.00 91.31 661 THR A N 1
ATOM 4952 C CA . THR A 1 661 ? 1.491 -22.370 -0.751 1.00 91.31 661 THR A CA 1
ATOM 4953 C C . THR A 1 661 ? 0.712 -22.951 0.435 1.00 91.31 661 THR A C 1
ATOM 4955 O O . THR A 1 661 ? 0.788 -24.156 0.661 1.00 91.31 661 THR A O 1
ATOM 4958 N N . LEU A 1 662 ? -0.072 -22.120 1.139 1.00 91.19 662 LEU A N 1
ATOM 4959 C CA . LEU A 1 662 ? -0.720 -22.398 2.428 1.00 91.19 662 LEU A CA 1
ATOM 4960 C C . LEU A 1 662 ? 0.274 -22.610 3.586 1.00 91.19 662 LEU A C 1
ATOM 4962 O O . LEU A 1 662 ? -0.092 -23.166 4.621 1.00 91.19 662 LEU A O 1
ATOM 4966 N N . SER A 1 663 ? 1.514 -22.142 3.421 1.00 92.50 663 SER A N 1
ATOM 4967 C CA . SER A 1 663 ? 2.534 -22.093 4.474 1.00 92.50 663 SER A CA 1
ATOM 4968 C C . SER A 1 663 ? 2.522 -20.714 5.134 1.00 92.50 663 SER A C 1
ATOM 4970 O O . SER A 1 663 ? 1.956 -19.774 4.582 1.00 92.50 663 SER A O 1
ATOM 4972 N N . HIS A 1 664 ? 3.168 -20.560 6.292 1.00 92.12 664 HIS A N 1
ATOM 4973 C CA . HIS A 1 664 ? 3.365 -19.233 6.883 1.00 92.12 664 HIS A CA 1
ATOM 4974 C C . HIS A 1 664 ? 4.128 -18.311 5.924 1.00 92.12 664 HIS A C 1
ATOM 4976 O O . HIS A 1 664 ? 5.120 -18.733 5.320 1.00 92.12 664 HIS A O 1
ATOM 4982 N N . ILE A 1 665 ? 3.678 -17.056 5.825 1.00 95.19 665 ILE A N 1
ATOM 4983 C CA . ILE A 1 665 ? 4.385 -15.985 5.111 1.00 95.19 665 ILE A CA 1
ATOM 4984 C C . ILE A 1 665 ? 5.826 -15.917 5.621 1.00 95.19 665 ILE A C 1
ATOM 4986 O O . ILE A 1 665 ? 6.084 -16.070 6.814 1.00 95.19 665 ILE A O 1
ATOM 4990 N N . LYS A 1 666 ? 6.770 -15.708 4.704 1.00 94.19 666 LYS A N 1
ATOM 4991 C CA . LYS A 1 666 ? 8.210 -15.730 4.987 1.00 94.19 666 LYS A CA 1
ATOM 4992 C C . LYS A 1 666 ? 8.799 -14.331 4.948 1.00 94.19 666 LYS A C 1
ATOM 4994 O O . LYS A 1 666 ? 8.324 -13.490 4.189 1.00 94.19 666 LYS A O 1
ATOM 4999 N N . ASP A 1 667 ? 9.866 -14.114 5.702 1.00 91.31 667 ASP A N 1
ATOM 5000 C CA . ASP A 1 667 ? 10.687 -12.908 5.625 1.00 91.31 667 ASP A CA 1
ATOM 5001 C C . ASP A 1 667 ? 11.850 -13.112 4.642 1.00 91.31 667 ASP A C 1
ATOM 5003 O O . ASP A 1 667 ? 12.706 -13.978 4.846 1.00 91.31 667 ASP A O 1
ATOM 5007 N N . ALA A 1 668 ? 11.898 -12.293 3.587 1.00 86.12 668 ALA A N 1
ATOM 5008 C CA . ALA A 1 668 ? 12.949 -12.337 2.570 1.00 86.12 668 ALA A CA 1
ATOM 5009 C C . ALA A 1 668 ? 14.358 -12.036 3.121 1.00 86.12 668 ALA A C 1
ATOM 5011 O O . ALA A 1 668 ? 15.352 -12.441 2.520 1.00 86.12 668 ALA A O 1
ATOM 5012 N N . SER A 1 669 ? 14.461 -11.336 4.255 1.00 82.19 669 SER A N 1
ATOM 5013 C CA . SER A 1 669 ? 15.743 -10.951 4.861 1.00 82.19 669 SER A CA 1
ATOM 5014 C C . SER A 1 669 ? 16.320 -11.991 5.828 1.00 82.19 669 SER A C 1
ATOM 5016 O O . SER A 1 669 ? 17.535 -12.054 6.015 1.00 82.19 669 SER A O 1
ATOM 5018 N N . ASN A 1 670 ? 15.472 -12.842 6.409 1.00 79.19 670 ASN A N 1
ATOM 5019 C CA . ASN A 1 670 ? 15.845 -13.793 7.454 1.00 79.19 670 ASN A CA 1
ATOM 5020 C C . ASN A 1 670 ? 15.860 -15.232 6.917 1.00 79.19 670 ASN A C 1
ATOM 5022 O O . ASN A 1 670 ? 15.111 -16.092 7.373 1.00 79.19 670 ASN A O 1
ATOM 5026 N N . ASN A 1 671 ? 16.678 -15.497 5.891 1.00 76.19 671 ASN A N 1
ATOM 5027 C CA . ASN A 1 671 ? 16.827 -16.818 5.252 1.00 76.19 671 ASN A CA 1
ATOM 5028 C C . ASN A 1 671 ? 15.500 -17.498 4.835 1.00 76.19 671 ASN A C 1
ATOM 5030 O O . ASN A 1 671 ? 15.433 -18.725 4.744 1.00 76.19 671 ASN A O 1
ATOM 5034 N N . ASN A 1 672 ? 14.442 -16.722 4.569 1.00 81.62 672 ASN A N 1
ATOM 5035 C CA . ASN A 1 672 ? 13.089 -17.214 4.296 1.00 81.62 672 ASN A CA 1
ATOM 5036 C C . ASN A 1 672 ? 12.467 -18.035 5.449 1.00 81.62 672 ASN A C 1
ATOM 5038 O O . ASN A 1 672 ? 11.645 -18.925 5.203 1.00 81.62 672 ASN A O 1
ATOM 5042 N N . PHE A 1 673 ? 12.830 -17.746 6.704 1.00 87.44 673 PHE A N 1
ATOM 5043 C CA . PHE A 1 673 ? 12.076 -18.204 7.874 1.00 87.44 673 PHE A CA 1
ATOM 5044 C C . PHE A 1 673 ? 10.670 -17.565 7.916 1.00 87.44 673 PHE A C 1
ATOM 5046 O O . PHE A 1 673 ? 10.449 -16.528 7.281 1.00 87.44 673 PHE A O 1
ATOM 5053 N N . PRO A 1 674 ? 9.702 -18.171 8.635 1.00 90.62 674 PRO A N 1
ATOM 5054 C CA . PRO A 1 674 ? 8.389 -17.571 8.857 1.00 90.62 674 PRO A CA 1
ATOM 5055 C C . PRO A 1 674 ? 8.498 -16.178 9.487 1.00 90.62 674 PRO A C 1
ATOM 5057 O O . PRO A 1 674 ? 9.221 -16.000 10.468 1.00 90.62 674 PRO A O 1
ATOM 5060 N N . ALA A 1 675 ? 7.770 -15.218 8.922 1.00 92.31 675 ALA A N 1
ATOM 5061 C CA . ALA A 1 675 ? 7.686 -13.851 9.413 1.00 92.31 675 ALA A CA 1
ATOM 5062 C C . ALA A 1 675 ? 6.973 -13.796 10.775 1.00 92.31 675 ALA A C 1
ATOM 5064 O O . ALA A 1 675 ? 5.981 -14.495 10.999 1.00 92.31 675 ALA A O 1
ATOM 5065 N N . SER A 1 676 ? 7.478 -12.951 11.670 1.00 91.06 676 SER A N 1
ATOM 5066 C CA . SER A 1 676 ? 6.856 -12.623 12.954 1.00 91.06 676 SER A CA 1
ATOM 5067 C C . SER A 1 676 ? 5.772 -11.544 12.795 1.00 91.06 676 SER A C 1
ATOM 5069 O O . SER A 1 676 ? 5.753 -10.818 11.792 1.00 91.06 676 SER A O 1
ATOM 5071 N N . PRO A 1 677 ? 4.866 -11.386 13.772 1.00 92.06 677 PRO A N 1
ATOM 5072 C CA . PRO A 1 677 ? 3.965 -10.234 13.818 1.00 92.06 677 PRO A CA 1
ATOM 5073 C C . PRO A 1 677 ? 4.687 -8.867 13.803 1.00 92.06 677 PRO A C 1
ATOM 5075 O O . PRO A 1 677 ? 4.174 -7.938 13.182 1.00 92.06 677 PRO A O 1
ATOM 5078 N N . LEU A 1 678 ? 5.902 -8.731 14.351 1.00 93.75 678 LEU A N 1
ATOM 5079 C CA . LEU A 1 678 ? 6.740 -7.522 14.193 1.00 93.75 678 LEU A CA 1
ATOM 5080 C C . LEU A 1 678 ? 7.156 -7.239 12.736 1.00 93.75 678 LEU A C 1
ATOM 5082 O O . LEU A 1 678 ? 7.567 -6.116 12.428 1.00 93.75 678 LEU A O 1
ATOM 5086 N N . ASP A 1 679 ? 7.043 -8.222 11.838 1.00 93.81 679 ASP A N 1
ATOM 5087 C CA . ASP A 1 679 ? 7.381 -8.090 10.418 1.00 93.81 679 ASP A CA 1
ATOM 5088 C C . ASP A 1 679 ? 6.159 -7.820 9.528 1.00 93.81 679 ASP A C 1
ATOM 5090 O O . ASP A 1 679 ? 6.242 -7.047 8.571 1.00 93.81 679 ASP A O 1
ATOM 5094 N N . MET A 1 680 ? 5.020 -8.459 9.824 1.00 95.12 680 MET A N 1
ATOM 5095 C CA . MET A 1 680 ? 3.827 -8.460 8.958 1.00 95.12 680 MET A CA 1
ATOM 5096 C C . MET A 1 680 ? 2.516 -8.042 9.641 1.00 95.12 680 MET A C 1
ATOM 5098 O O . MET A 1 680 ? 1.467 -8.035 8.991 1.00 95.12 680 MET A O 1
ATOM 5102 N N . GLY A 1 681 ? 2.543 -7.730 10.935 1.00 95.75 681 GLY A N 1
ATOM 5103 C CA . GLY A 1 681 ? 1.345 -7.568 11.751 1.00 95.75 681 GLY A CA 1
ATOM 5104 C C . GLY A 1 681 ? 0.506 -8.841 11.762 1.00 95.75 681 GLY A C 1
ATOM 5105 O O . GLY A 1 681 ? 1.034 -9.943 11.901 1.00 95.75 681 GLY A O 1
ATOM 5106 N N . ALA A 1 682 ? -0.802 -8.716 11.536 1.00 94.44 682 ALA A N 1
ATOM 5107 C CA . ALA A 1 682 ? -1.685 -9.879 11.431 1.00 94.44 682 ALA A CA 1
ATOM 5108 C C . ALA A 1 682 ? -1.524 -10.701 10.127 1.00 94.44 682 ALA A C 1
ATOM 5110 O O . ALA A 1 682 ? -2.200 -11.714 9.935 1.00 94.44 682 ALA A O 1
ATOM 5111 N N . GLY A 1 683 ? -0.635 -10.282 9.219 1.00 96.12 683 GLY A N 1
ATOM 5112 C CA . GLY A 1 683 ? -0.389 -10.928 7.931 1.00 96.12 683 GLY A CA 1
ATOM 5113 C C . GLY A 1 683 ? -1.007 -10.176 6.753 1.00 96.12 683 GLY A C 1
ATOM 5114 O O . GLY A 1 683 ? -1.270 -8.976 6.815 1.00 96.12 683 GLY A O 1
ATOM 5115 N N . HIS A 1 684 ? -1.207 -10.872 5.635 1.00 98.06 684 HIS A N 1
ATOM 5116 C CA . HIS A 1 684 ? -1.625 -10.263 4.376 1.00 98.06 684 HIS A CA 1
ATOM 5117 C C . HIS A 1 684 ? -3.107 -9.885 4.342 1.00 98.06 684 HIS A C 1
ATOM 5119 O O . HIS A 1 684 ? -3.980 -10.708 4.622 1.00 98.06 684 HIS A O 1
ATOM 5125 N N . ILE A 1 685 ? -3.392 -8.653 3.928 1.00 97.94 685 ILE A N 1
ATOM 5126 C CA . ILE A 1 685 ? -4.749 -8.114 3.802 1.00 97.94 685 ILE A CA 1
ATOM 5127 C C . ILE A 1 685 ? -5.679 -8.992 2.944 1.00 97.94 685 ILE A C 1
ATOM 5129 O O . ILE A 1 685 ? -5.338 -9.397 1.834 1.00 97.94 685 ILE A O 1
ATOM 5133 N N . ASN A 1 686 ? -6.899 -9.234 3.438 1.00 96.81 686 ASN A N 1
ATOM 5134 C CA . ASN A 1 686 ? -7.946 -9.964 2.719 1.00 96.81 686 ASN A CA 1
ATOM 5135 C C . ASN A 1 686 ? -9.221 -9.105 2.572 1.00 96.81 686 ASN A C 1
ATOM 5137 O O . ASN A 1 686 ? -10.069 -9.109 3.466 1.00 96.81 686 ASN A O 1
ATOM 5141 N N . PRO A 1 687 ? -9.403 -8.383 1.447 1.00 97.25 687 PRO A N 1
ATOM 5142 C CA . PRO A 1 687 ? -10.538 -7.477 1.254 1.00 97.25 687 PRO A CA 1
ATOM 5143 C C . PRO A 1 687 ? -11.908 -8.146 1.386 1.00 97.25 687 PRO A C 1
ATOM 5145 O O . PRO A 1 687 ? -12.852 -7.536 1.882 1.00 97.25 687 PRO A O 1
ATOM 5148 N N . ASN A 1 688 ? -12.029 -9.390 0.915 1.00 95.44 688 ASN A N 1
ATOM 5149 C CA . ASN A 1 688 ? -13.310 -10.089 0.863 1.00 95.44 688 ASN A CA 1
ATOM 5150 C C . ASN A 1 688 ? -13.733 -10.616 2.233 1.00 95.44 688 ASN A C 1
ATOM 5152 O O . ASN A 1 688 ? -14.919 -10.565 2.537 1.00 95.44 688 ASN A O 1
ATOM 5156 N N . LYS A 1 689 ? -12.789 -11.089 3.059 1.00 93.19 689 LYS A N 1
ATOM 5157 C CA . LYS A 1 689 ? -13.091 -11.444 4.451 1.00 93.19 689 LYS A CA 1
ATOM 5158 C C . LYS A 1 689 ? -13.339 -10.203 5.309 1.00 93.19 689 LYS A C 1
ATOM 5160 O O . LYS A 1 689 ? -14.250 -10.216 6.122 1.00 93.19 689 LYS A O 1
ATOM 5165 N N . ALA A 1 690 ? -12.605 -9.111 5.086 1.00 95.94 690 ALA A N 1
ATOM 5166 C CA . ALA A 1 690 ? -12.765 -7.880 5.864 1.00 95.94 690 ALA A CA 1
ATOM 5167 C C . ALA A 1 690 ? -14.138 -7.194 5.692 1.00 95.94 690 ALA A C 1
ATOM 5169 O O . ALA A 1 690 ? -14.513 -6.376 6.528 1.00 95.94 690 ALA A O 1
ATOM 5170 N N . LEU A 1 691 ? -14.904 -7.527 4.640 1.00 93.69 691 LEU A N 1
ATOM 5171 C CA . LEU A 1 691 ? -16.313 -7.125 4.510 1.00 93.69 691 LEU A CA 1
ATOM 5172 C C . LEU A 1 691 ? -17.184 -7.633 5.660 1.00 93.69 691 LEU A C 1
ATOM 5174 O O . LEU A 1 691 ? -18.150 -6.973 6.028 1.00 93.69 691 LEU A O 1
ATOM 5178 N N . ASP A 1 692 ? -16.898 -8.831 6.148 1.00 90.50 692 ASP A N 1
ATOM 5179 C CA . ASP A 1 692 ? -17.715 -9.538 7.118 1.00 90.50 692 ASP A CA 1
ATOM 5180 C C . ASP A 1 692 ? -16.767 -10.248 8.103 1.00 90.50 692 ASP A C 1
ATOM 5182 O O . ASP A 1 692 ? -16.440 -11.426 7.939 1.00 90.50 692 ASP A O 1
ATOM 5186 N N . PRO A 1 693 ? -16.243 -9.518 9.104 1.00 92.00 693 PRO A N 1
ATOM 5187 C CA . PRO A 1 693 ? -15.250 -10.036 10.040 1.00 92.00 693 PRO A CA 1
ATOM 5188 C C . PRO A 1 693 ? -15.857 -10.903 11.154 1.00 92.00 693 PRO A C 1
ATOM 5190 O O . PRO A 1 693 ? -15.111 -11.456 11.960 1.00 92.00 693 PRO A O 1
ATOM 5193 N N . GLY A 1 694 ? -17.189 -11.009 11.242 1.00 91.81 694 GLY A N 1
ATOM 5194 C CA . GLY A 1 694 ? -17.886 -11.564 12.405 1.00 91.81 694 GLY A CA 1
ATOM 5195 C C . GLY A 1 694 ? -17.866 -10.605 13.597 1.00 91.81 694 GLY A C 1
ATOM 5196 O O . GLY A 1 694 ? -18.882 -9.997 13.928 1.00 91.81 694 GLY A O 1
ATOM 5197 N N . LEU A 1 695 ? -16.691 -10.403 14.203 1.00 94.00 695 LEU A N 1
ATOM 5198 C CA . LEU A 1 695 ? -16.499 -9.510 15.352 1.00 94.00 695 LEU A CA 1
ATOM 5199 C C . LEU A 1 695 ? -15.474 -8.404 15.066 1.00 94.00 695 LEU A C 1
ATOM 5201 O O . LEU A 1 695 ? -14.518 -8.595 14.309 1.00 94.00 695 LEU A O 1
ATOM 5205 N N . VAL A 1 696 ? -15.634 -7.260 15.738 1.00 95.44 696 VAL A N 1
ATOM 5206 C CA . VAL A 1 696 ? -14.675 -6.141 15.706 1.00 95.44 696 VAL A CA 1
ATOM 5207 C C . VAL A 1 696 ? -14.260 -5.668 17.103 1.00 95.44 696 VAL A C 1
ATOM 5209 O O . VAL A 1 696 ? -15.080 -5.570 18.020 1.00 95.44 696 VAL A O 1
ATOM 5212 N N . TYR A 1 697 ? -12.978 -5.333 17.245 1.00 96.75 697 TYR A N 1
ATOM 5213 C CA . TYR A 1 697 ? -12.382 -4.649 18.393 1.00 96.75 697 TYR A CA 1
ATOM 5214 C C . TYR A 1 697 ? -12.499 -3.141 18.159 1.00 96.75 697 TYR A C 1
ATOM 5216 O O . TYR A 1 697 ? -11.671 -2.527 17.483 1.00 96.75 697 TYR A O 1
ATOM 5224 N N . ASP A 1 698 ? -13.591 -2.564 18.651 1.00 95.56 698 ASP A N 1
ATOM 5225 C CA . ASP A 1 698 ? -13.866 -1.133 18.536 1.00 95.56 698 ASP A CA 1
ATOM 5226 C C . ASP A 1 698 ? -13.213 -0.349 19.688 1.00 95.56 698 ASP A C 1
ATOM 5228 O O . ASP A 1 698 ? -13.098 -0.859 20.805 1.00 95.56 698 ASP A O 1
ATOM 5232 N N . ALA A 1 699 ? -12.789 0.884 19.421 1.00 95.56 699 ALA A N 1
ATOM 5233 C CA . ALA A 1 699 ? -12.085 1.741 20.373 1.00 95.56 699 ALA A CA 1
ATOM 5234 C C . ALA A 1 699 ? -12.426 3.216 20.131 1.00 95.56 699 ALA A C 1
ATOM 5236 O O . ALA A 1 699 ? -12.532 3.673 18.990 1.00 95.56 699 ALA A O 1
ATOM 5237 N N . THR A 1 700 ? -12.576 3.958 21.221 1.00 94.88 700 THR A N 1
ATOM 5238 C CA . THR A 1 700 ? -12.964 5.371 21.255 1.00 94.88 700 THR A CA 1
ATOM 5239 C C . THR A 1 700 ? -11.772 6.275 21.573 1.00 94.88 700 THR A C 1
ATOM 5241 O O . THR A 1 700 ? -10.719 5.814 22.012 1.00 94.88 700 THR A O 1
ATOM 5244 N N . ALA A 1 701 ? -11.943 7.592 21.411 1.00 93.06 701 ALA A N 1
ATOM 5245 C CA . ALA A 1 701 ? -10.942 8.574 21.832 1.00 93.06 701 ALA A CA 1
ATOM 5246 C C . ALA A 1 701 ? -10.578 8.455 23.327 1.00 93.06 701 ALA A C 1
ATOM 5248 O O . ALA A 1 701 ? -9.422 8.658 23.692 1.00 93.06 701 ALA A O 1
ATOM 5249 N N . GLU A 1 702 ? -11.534 8.075 24.181 1.00 93.38 702 GLU A N 1
ATOM 5250 C CA . GLU A 1 702 ? -11.318 7.897 25.620 1.00 93.38 702 GLU A CA 1
ATOM 5251 C C . GLU A 1 702 ? -10.378 6.720 25.927 1.00 93.38 702 GLU A C 1
ATOM 5253 O O . GLU A 1 702 ? -9.525 6.827 26.807 1.00 93.38 702 GLU A O 1
ATOM 5258 N N . ASP A 1 703 ? -10.458 5.632 25.157 1.00 94.81 703 ASP A N 1
ATOM 5259 C CA . ASP A 1 703 ? -9.580 4.465 25.317 1.00 94.81 703 ASP A CA 1
ATOM 5260 C C . ASP A 1 703 ? -8.118 4.810 24.979 1.00 94.81 703 ASP A C 1
ATOM 5262 O O . ASP A 1 703 ? -7.190 4.389 25.672 1.00 94.81 703 ASP A O 1
ATOM 5266 N N . TYR A 1 704 ? -7.899 5.656 23.965 1.00 95.00 704 TYR A N 1
ATOM 5267 C CA . TYR A 1 704 ? -6.570 6.191 23.654 1.00 95.00 704 TYR A CA 1
ATOM 5268 C C . TYR A 1 704 ? -6.061 7.180 24.714 1.00 95.00 704 TYR A C 1
ATOM 5270 O O . TYR A 1 704 ? -4.863 7.208 24.990 1.00 95.00 704 TYR A O 1
ATOM 5278 N N . ILE A 1 705 ? -6.942 7.968 25.339 1.00 93.25 705 ILE A N 1
ATOM 5279 C CA . ILE A 1 705 ? -6.569 8.859 26.450 1.00 93.25 705 ILE A CA 1
ATOM 5280 C C . ILE A 1 705 ? -6.145 8.036 27.675 1.00 93.25 705 ILE A C 1
ATOM 5282 O O . ILE A 1 705 ? -5.117 8.347 28.274 1.00 93.25 705 ILE A O 1
ATOM 5286 N N . LYS A 1 706 ? -6.861 6.951 28.004 1.00 94.06 706 LYS A N 1
ATOM 5287 C CA . LYS A 1 706 ? -6.492 6.010 29.083 1.00 94.06 706 LYS A CA 1
ATOM 5288 C C . LYS A 1 706 ? -5.124 5.362 28.846 1.00 94.06 706 LYS A C 1
ATOM 5290 O O . LYS A 1 706 ? -4.351 5.239 29.799 1.00 94.06 706 LYS A O 1
ATOM 5295 N N . LEU A 1 707 ? -4.799 5.043 27.589 1.00 94.00 707 LEU A N 1
ATOM 5296 C CA . LEU A 1 707 ? -3.469 4.578 27.179 1.00 94.00 707 LEU A CA 1
ATOM 5297 C C . LEU A 1 707 ? -2.388 5.646 27.387 1.00 94.00 707 LEU A C 1
ATOM 5299 O O . LEU A 1 707 ? -1.390 5.365 28.046 1.00 94.00 707 LEU A O 1
ATOM 5303 N N . LEU A 1 708 ? -2.583 6.874 26.893 1.00 91.69 708 LEU A N 1
ATOM 5304 C CA . LEU A 1 708 ? -1.612 7.965 27.078 1.00 91.69 708 LEU A CA 1
ATOM 5305 C C . LEU A 1 708 ? -1.380 8.275 28.567 1.00 91.69 708 LEU A C 1
ATOM 5307 O O . LEU A 1 708 ? -0.236 8.392 29.005 1.00 91.69 708 LEU A O 1
ATOM 5311 N N . CYS A 1 709 ? -2.451 8.328 29.363 1.00 92.50 709 CYS A N 1
ATOM 5312 C CA . CYS A 1 709 ? -2.371 8.484 30.814 1.00 92.50 709 CYS A CA 1
ATOM 5313 C C . CYS A 1 709 ? -1.545 7.364 31.474 1.00 92.50 709 CYS A C 1
ATOM 5315 O O . CYS A 1 709 ? -0.677 7.646 32.297 1.00 92.50 709 CYS A O 1
ATOM 5317 N N . ALA A 1 710 ? -1.767 6.100 31.097 1.00 92.31 710 ALA A N 1
ATOM 5318 C CA . ALA A 1 710 ? -1.022 4.958 31.637 1.00 92.31 710 ALA A CA 1
ATOM 5319 C C . ALA A 1 710 ? 0.424 4.850 31.120 1.00 92.31 710 ALA A C 1
ATOM 5321 O O . ALA A 1 710 ? 1.260 4.215 31.758 1.00 92.31 710 ALA A O 1
ATOM 5322 N N . MET A 1 711 ? 0.745 5.511 30.006 1.00 89.88 711 MET A N 1
ATOM 5323 C CA . MET A 1 711 ? 2.114 5.740 29.531 1.00 89.88 711 MET A CA 1
ATOM 5324 C C . MET A 1 711 ? 2.807 6.921 30.246 1.00 89.88 711 MET A C 1
ATOM 5326 O O . MET A 1 711 ? 3.848 7.384 29.788 1.00 89.88 711 MET A O 1
ATOM 5330 N N . ASN A 1 712 ? 2.252 7.409 31.364 1.00 89.88 712 ASN A N 1
ATOM 5331 C CA . ASN A 1 712 ? 2.754 8.525 32.178 1.00 89.88 712 ASN A CA 1
ATOM 5332 C C . ASN A 1 712 ? 2.807 9.894 31.466 1.00 89.88 712 ASN A C 1
ATOM 5334 O O . ASN A 1 712 ? 3.566 10.777 31.876 1.00 89.88 712 ASN A O 1
ATOM 5338 N N . TYR A 1 713 ? 1.979 10.120 30.438 1.00 87.44 713 TYR A N 1
ATOM 5339 C CA . TYR A 1 713 ? 1.858 11.443 29.817 1.00 87.44 713 TYR A CA 1
ATOM 5340 C C . TYR A 1 713 ? 1.155 12.398 30.790 1.00 87.44 713 TYR A C 1
ATOM 5342 O O . TYR A 1 713 ? 0.073 12.109 31.307 1.00 87.44 713 TYR A O 1
ATOM 5350 N N . LYS A 1 714 ? 1.743 13.572 31.033 1.00 86.38 714 LYS A N 1
ATOM 5351 C CA . LYS A 1 714 ? 1.150 14.601 31.901 1.00 86.38 714 LYS A CA 1
ATOM 5352 C C . LYS A 1 714 ? -0.106 15.187 31.237 1.00 86.38 714 LYS A C 1
ATOM 5354 O O . LYS A 1 714 ? -0.158 15.266 30.008 1.00 86.38 714 LYS A O 1
ATOM 5359 N N . PRO A 1 715 ? -1.084 15.707 32.004 1.00 84.94 715 PRO A N 1
ATOM 5360 C CA . PRO A 1 715 ? -2.300 16.309 31.446 1.00 84.94 715 PRO A CA 1
ATOM 5361 C C . PRO A 1 715 ? -2.059 17.375 30.364 1.00 84.94 715 PRO A C 1
ATOM 5363 O O . PRO A 1 715 ? -2.807 17.432 29.391 1.00 84.94 715 PRO A O 1
ATOM 5366 N N . GLU A 1 716 ? -0.995 18.180 30.481 1.00 79.69 716 GLU A N 1
ATOM 5367 C CA . GLU A 1 716 ? -0.640 19.180 29.460 1.00 79.69 716 GLU A CA 1
ATOM 5368 C C . GLU A 1 716 ? -0.028 18.562 28.186 1.00 79.69 716 GLU A C 1
ATOM 5370 O O . GLU A 1 716 ? -0.225 19.116 27.109 1.00 79.69 716 GLU A O 1
ATOM 5375 N N . GLN A 1 717 ? 0.643 17.402 28.269 1.00 83.38 717 GLN A N 1
ATOM 5376 C CA . GLN A 1 717 ? 1.086 16.639 27.088 1.00 83.38 717 GLN A CA 1
ATOM 5377 C C . GLN A 1 717 ? -0.128 16.011 26.383 1.00 83.38 717 GLN A C 1
ATOM 5379 O O . GLN A 1 717 ? -0.283 16.136 25.173 1.00 83.38 717 GLN A O 1
ATOM 5384 N N . ILE A 1 718 ? -1.066 15.421 27.133 1.00 86.19 718 ILE A N 1
ATOM 5385 C CA . ILE A 1 718 ? -2.300 14.832 26.571 1.00 86.19 718 ILE A CA 1
ATOM 5386 C C . ILE A 1 718 ? -3.173 15.894 25.886 1.00 86.19 718 ILE A C 1
ATOM 5388 O O . ILE A 1 718 ? -3.765 15.648 24.832 1.00 86.19 718 ILE A O 1
ATOM 5392 N N . ARG A 1 719 ? -3.210 17.108 26.443 1.00 81.94 719 ARG A N 1
ATOM 5393 C CA . ARG A 1 719 ? -3.920 18.261 25.878 1.00 81.94 719 ARG A CA 1
ATOM 5394 C C . ARG A 1 719 ? -3.434 18.660 24.478 1.00 81.94 719 ARG A C 1
ATOM 5396 O O . ARG A 1 719 ? -4.214 19.265 23.743 1.00 81.94 719 ARG A O 1
ATOM 5403 N N . ILE A 1 720 ? -2.207 18.305 24.082 1.00 75.56 720 ILE A N 1
ATOM 5404 C CA . ILE A 1 720 ? -1.688 18.532 22.719 1.00 75.56 720 ILE A CA 1
ATOM 5405 C C . ILE A 1 720 ? -2.526 17.754 21.688 1.00 75.56 720 ILE A C 1
ATOM 5407 O O . ILE A 1 720 ? -2.876 18.304 20.644 1.00 75.56 720 ILE A O 1
ATOM 5411 N N . PHE A 1 721 ? -2.940 16.523 22.006 1.00 80.50 721 PHE A N 1
ATOM 5412 C CA . PHE A 1 721 ? -3.787 15.692 21.139 1.00 80.50 721 PHE A CA 1
ATOM 5413 C C . PHE A 1 721 ? -5.262 16.118 21.188 1.00 80.50 721 PHE A C 1
ATOM 5415 O O . PHE A 1 721 ? -5.892 16.385 20.162 1.00 80.50 721 PHE A O 1
ATOM 5422 N N . THR A 1 722 ? -5.816 16.206 22.399 1.00 81.81 722 THR A N 1
ATOM 5423 C CA . THR A 1 722 ? -7.266 16.332 22.650 1.00 81.81 722 THR A CA 1
ATOM 5424 C C . THR A 1 722 ? -7.780 17.776 22.616 1.00 81.81 722 THR A C 1
ATOM 5426 O O . THR A 1 722 ? -8.983 18.016 22.751 1.00 81.81 722 THR A O 1
ATOM 5429 N N . LYS A 1 723 ? -6.875 18.761 22.513 1.00 77.62 723 LYS A N 1
ATOM 5430 C CA . LYS A 1 723 ? -7.108 20.221 22.617 1.00 77.62 723 LYS A CA 1
ATOM 5431 C C . LYS A 1 723 ? -7.858 20.671 23.884 1.00 77.62 723 LYS A C 1
ATOM 5433 O O . LYS A 1 723 ? -8.272 21.825 23.990 1.00 77.62 723 LYS A O 1
ATOM 5438 N N . SER A 1 724 ? -8.033 19.781 24.857 1.00 73.94 724 SER A N 1
ATOM 5439 C CA . SER A 1 724 ? -8.888 19.942 26.032 1.00 73.94 724 SER A CA 1
ATOM 5440 C C . SER A 1 724 ? -8.191 19.366 27.264 1.00 73.94 724 SER A C 1
ATOM 5442 O O . SER A 1 724 ? -7.354 18.473 27.159 1.00 73.94 724 SER A O 1
ATOM 5444 N N . PHE A 1 725 ? -8.482 19.903 28.449 1.00 78.88 725 PHE A N 1
ATOM 5445 C CA . PHE A 1 725 ? -7.863 19.392 29.670 1.00 78.88 725 PHE A CA 1
ATOM 5446 C C . PHE A 1 725 ? -8.457 18.027 30.032 1.00 78.88 725 PHE A C 1
ATOM 5448 O O . PHE A 1 725 ? -9.664 17.922 30.254 1.00 78.88 725 PHE A O 1
ATOM 5455 N N . GLN A 1 726 ? -7.607 17.005 30.122 1.00 81.94 726 GLN A N 1
ATOM 5456 C CA . GLN A 1 726 ? -8.000 15.644 30.475 1.00 81.94 726 GLN A CA 1
ATOM 5457 C C . GLN A 1 726 ? -7.529 15.297 31.885 1.00 81.94 726 GLN A C 1
ATOM 5459 O O . GLN A 1 726 ? -6.388 15.570 32.260 1.00 81.94 726 GLN A O 1
ATOM 5464 N N . LYS A 1 727 ? -8.413 14.682 32.675 1.00 77.38 727 LYS A N 1
ATOM 5465 C CA . LYS A 1 727 ? -8.069 14.133 33.989 1.00 77.38 727 LYS A CA 1
ATOM 5466 C C . LYS A 1 727 ? -7.755 12.650 33.833 1.00 77.38 727 LYS A C 1
ATOM 5468 O O . LYS A 1 727 ? -8.653 11.873 33.526 1.00 77.38 727 LYS A O 1
ATOM 5473 N N . CYS A 1 728 ? -6.507 12.268 34.087 1.00 83.31 728 CYS A N 1
ATOM 5474 C CA . CYS A 1 728 ? -6.075 10.870 34.142 1.00 83.31 728 CYS A CA 1
ATOM 5475 C C . CYS A 1 728 ? -6.580 10.182 35.420 1.00 83.31 728 CYS A C 1
ATOM 5477 O O . CYS A 1 728 ? -5.802 9.874 36.318 1.00 83.31 728 CYS A O 1
ATOM 5479 N N . ASN A 1 729 ? -7.899 10.006 35.518 1.00 82.94 729 ASN A N 1
ATOM 5480 C CA . ASN A 1 729 ? -8.538 9.286 36.620 1.00 82.94 729 ASN A CA 1
ATOM 5481 C C . ASN A 1 729 ? -8.421 7.765 36.429 1.00 82.94 729 ASN A C 1
ATOM 5483 O O . ASN A 1 729 ? -8.201 7.047 37.399 1.00 82.94 729 ASN A O 1
ATOM 5487 N N . ASP A 1 730 ? -8.527 7.309 35.177 1.00 82.81 730 ASP A N 1
ATOM 5488 C CA . ASP A 1 730 ? -8.427 5.905 34.785 1.00 82.81 730 ASP A CA 1
ATOM 5489 C C . ASP A 1 730 ? -7.135 5.686 33.989 1.00 82.81 730 ASP A C 1
ATOM 5491 O O . ASP A 1 730 ? -6.847 6.417 33.037 1.00 82.81 730 ASP A O 1
ATOM 5495 N N . LEU A 1 731 ? -6.369 4.660 34.361 1.00 88.88 731 LEU A N 1
ATOM 5496 C CA . LEU A 1 731 ? -5.113 4.277 33.718 1.00 88.88 731 LEU A CA 1
ATOM 5497 C C . LEU A 1 731 ? -5.271 2.869 33.133 1.00 88.88 731 LEU A C 1
ATOM 5499 O O . LEU A 1 731 ? -5.541 1.929 33.877 1.00 88.88 731 LEU A O 1
ATOM 5503 N N . SER A 1 732 ? -5.077 2.703 31.823 1.00 90.69 732 SER A N 1
ATOM 5504 C CA . SER A 1 732 ? -4.961 1.376 31.209 1.00 90.69 732 SER A CA 1
ATOM 5505 C C . SER A 1 732 ? -3.976 1.380 30.043 1.00 90.69 732 SER A C 1
ATOM 5507 O O . SER A 1 732 ? -4.207 2.058 29.048 1.00 90.69 732 SER A O 1
ATOM 5509 N N . LEU A 1 733 ? -2.910 0.576 30.134 1.00 88.69 733 LEU A N 1
ATOM 5510 C CA . LEU A 1 733 ? -2.072 0.225 28.974 1.00 88.69 733 LEU A CA 1
ATOM 5511 C C . LEU A 1 733 ? -2.777 -0.765 28.030 1.00 88.69 733 LEU A C 1
ATOM 5513 O O . LEU A 1 733 ? -2.329 -0.993 26.908 1.00 88.69 733 LEU A O 1
ATOM 5517 N N . ASP A 1 734 ? -3.871 -1.363 28.491 1.00 89.44 734 ASP A N 1
ATOM 5518 C CA . ASP A 1 734 ? -4.570 -2.465 27.851 1.00 89.44 734 ASP A CA 1
ATOM 5519 C C . ASP A 1 734 ? -5.663 -1.935 26.912 1.00 89.44 734 ASP A C 1
ATOM 5521 O O . ASP A 1 734 ? -6.866 -2.027 27.166 1.00 89.44 734 ASP A O 1
ATOM 5525 N N . LEU A 1 735 ? -5.218 -1.283 25.835 1.00 94.31 735 LEU A N 1
ATOM 5526 C CA . LEU A 1 735 ? -6.088 -0.778 24.776 1.00 94.31 735 LEU A CA 1
ATOM 5527 C C . LEU A 1 735 ? -6.851 -1.940 24.121 1.00 94.31 735 LEU A C 1
ATOM 5529 O O . LEU A 1 735 ? -6.269 -2.988 23.836 1.00 94.31 735 LEU A O 1
ATOM 5533 N N . ASN A 1 736 ? -8.130 -1.728 23.790 1.00 96.19 736 ASN A N 1
ATOM 5534 C CA . ASN A 1 736 ? -8.945 -2.706 23.065 1.00 96.19 736 ASN A CA 1
ATOM 5535 C C . ASN A 1 736 ? -8.504 -2.842 21.592 1.00 96.19 736 ASN A C 1
ATOM 5537 O O . ASN A 1 736 ? -9.142 -2.333 20.670 1.00 96.19 736 ASN A O 1
ATOM 5541 N N . TYR A 1 737 ? -7.360 -3.489 21.386 1.00 94.69 737 TYR A N 1
ATOM 5542 C CA . TYR A 1 737 ? -6.663 -3.613 20.110 1.00 94.69 737 TYR A CA 1
ATOM 5543 C C . TYR A 1 737 ? -6.809 -5.033 19.536 1.00 94.69 737 TYR A C 1
ATOM 5545 O O . TYR A 1 737 ? -6.796 -5.992 20.309 1.00 94.69 737 TYR A O 1
ATOM 5553 N N . PRO A 1 738 ? -6.901 -5.212 18.203 1.00 94.62 738 PRO A N 1
ATOM 5554 C CA . PRO A 1 738 ? -7.047 -6.531 17.567 1.00 94.62 738 PRO A CA 1
ATOM 5555 C C . PRO A 1 738 ? -5.796 -7.437 17.638 1.00 94.62 738 PRO A C 1
ATOM 5557 O O . PRO A 1 738 ? -5.758 -8.472 16.979 1.00 94.62 738 PRO A O 1
ATOM 5560 N N . SER A 1 739 ? -4.776 -7.062 18.409 1.00 92.44 739 SER A N 1
ATOM 5561 C CA . SER A 1 739 ? -3.514 -7.788 18.592 1.00 92.44 739 SER A CA 1
ATOM 5562 C C . SER A 1 739 ? -2.912 -7.491 19.976 1.00 92.44 739 SER A C 1
ATOM 5564 O O . SER A 1 739 ? -3.434 -6.663 20.738 1.00 92.44 739 SER A O 1
ATOM 5566 N N . PHE A 1 740 ? -1.845 -8.211 20.330 1.00 90.25 740 PHE A N 1
ATOM 5567 C CA . PHE A 1 740 ? -1.276 -8.231 21.680 1.00 90.25 740 PHE A CA 1
ATOM 5568 C C . PHE A 1 740 ? 0.255 -8.193 21.638 1.00 90.25 740 PHE A C 1
ATOM 5570 O O . PHE A 1 740 ? 0.872 -8.821 20.779 1.00 90.25 740 PHE A O 1
ATOM 5577 N N . ILE A 1 741 ? 0.863 -7.495 22.599 1.00 88.69 741 ILE A N 1
ATOM 5578 C CA . ILE A 1 741 ? 2.308 -7.523 22.849 1.00 88.69 741 ILE A CA 1
ATOM 5579 C C . ILE A 1 741 ? 2.571 -7.395 24.347 1.00 88.69 741 ILE A C 1
ATOM 5581 O O . ILE A 1 741 ? 1.868 -6.670 25.052 1.00 88.69 741 ILE A O 1
ATOM 5585 N N . THR A 1 742 ? 3.581 -8.093 24.856 1.00 86.38 742 THR A N 1
ATOM 5586 C CA . THR A 1 742 ? 4.151 -7.809 26.178 1.00 86.38 742 THR A CA 1
ATOM 5587 C C . THR A 1 742 ? 5.588 -8.305 26.270 1.00 86.38 742 THR A C 1
ATOM 5589 O O . THR A 1 742 ? 6.035 -9.152 25.499 1.00 86.38 742 THR A O 1
ATOM 5592 N N . PHE A 1 743 ? 6.312 -7.731 27.223 1.00 82.81 743 PHE A N 1
ATOM 5593 C CA . PHE A 1 743 ? 7.728 -7.961 27.459 1.00 82.81 743 PHE A CA 1
ATOM 5594 C C . PHE A 1 743 ? 7.904 -8.789 28.733 1.00 82.81 743 PHE A C 1
ATOM 5596 O O . PHE A 1 743 ? 7.194 -8.584 29.733 1.00 82.81 743 PHE A O 1
ATOM 5603 N N . PHE A 1 744 ? 8.847 -9.725 28.682 1.00 75.69 744 PHE A N 1
ATOM 5604 C CA . PHE A 1 744 ? 9.278 -10.540 29.813 1.00 75.69 744 PHE A CA 1
ATOM 5605 C C . PHE A 1 744 ? 10.688 -10.080 30.223 1.00 75.69 744 PHE A C 1
ATOM 5607 O O . PHE A 1 744 ? 11.614 -10.141 29.416 1.00 75.69 744 PHE A O 1
ATOM 5614 N N . ASN A 1 745 ? 10.816 -9.582 31.459 1.00 67.56 745 ASN A N 1
ATOM 5615 C CA . ASN A 1 745 ? 12.054 -9.045 32.030 1.00 67.56 745 ASN A CA 1
ATOM 5616 C C . ASN A 1 745 ? 12.601 -10.004 33.103 1.00 67.56 745 ASN A C 1
ATOM 5618 O O . ASN A 1 745 ? 11.814 -10.518 33.901 1.00 67.56 745 ASN A O 1
ATOM 5622 N N . ASP A 1 746 ? 13.928 -10.152 33.206 1.00 54.31 746 ASP A N 1
ATOM 5623 C CA . ASP A 1 746 ? 14.738 -9.428 34.215 1.00 54.31 746 ASP A CA 1
ATOM 5624 C C . ASP A 1 746 ? 16.251 -9.720 34.050 1.00 54.31 746 ASP A C 1
ATOM 5626 O O . ASP A 1 746 ? 16.644 -10.802 33.606 1.00 54.31 746 ASP A O 1
ATOM 5630 N N . TYR A 1 747 ? 17.101 -8.767 34.440 1.00 49.91 747 TYR A N 1
ATOM 5631 C CA . TYR A 1 747 ? 18.547 -8.955 34.622 1.00 49.91 747 TYR A CA 1
ATOM 5632 C C . TYR A 1 747 ? 18.921 -9.350 36.060 1.00 49.91 747 TYR A C 1
ATOM 5634 O O . TYR A 1 747 ? 20.023 -9.865 36.264 1.00 49.91 747 TYR A O 1
ATOM 5642 N N . ASP A 1 748 ? 18.032 -9.134 37.038 1.00 51.72 748 ASP A N 1
ATOM 5643 C CA . ASP A 1 748 ? 18.294 -9.395 38.456 1.00 51.72 748 ASP A CA 1
ATOM 5644 C C . ASP A 1 748 ? 17.282 -10.367 39.101 1.00 51.72 748 ASP A C 1
ATOM 5646 O O . ASP A 1 748 ? 16.103 -10.425 38.757 1.00 51.72 748 ASP A O 1
ATOM 5650 N N . SER A 1 749 ? 17.747 -11.114 40.109 1.00 44.19 749 SER A N 1
ATOM 5651 C CA . SER A 1 749 ? 16.998 -12.115 40.904 1.00 44.19 749 SER A CA 1
ATOM 5652 C C . SER A 1 749 ? 16.654 -13.484 40.260 1.00 44.19 749 SER A C 1
ATOM 5654 O O . SER A 1 749 ? 16.796 -13.743 39.069 1.00 44.19 749 SER A O 1
ATOM 5656 N N . SER A 1 750 ? 16.298 -14.446 41.122 1.00 53.31 750 SER A N 1
ATOM 5657 C CA . SER A 1 750 ? 16.365 -15.896 40.871 1.00 53.31 750 SER A CA 1
ATOM 5658 C C . SER A 1 750 ? 15.321 -16.476 39.902 1.00 53.31 750 SER A C 1
ATOM 5660 O O . SER A 1 750 ? 14.127 -16.194 39.991 1.00 53.31 750 SER A O 1
ATOM 5662 N N . SER A 1 751 ? 15.766 -17.430 39.078 1.00 55.94 751 SER A N 1
ATOM 5663 C CA . SER A 1 751 ? 15.080 -18.020 37.914 1.00 55.94 751 SER A CA 1
ATOM 5664 C C . SER A 1 751 ? 13.883 -18.960 38.182 1.00 55.94 751 SER A C 1
ATOM 5666 O O . SER A 1 751 ? 13.649 -19.872 37.391 1.00 55.94 751 SER A O 1
ATOM 5668 N N . ALA A 1 752 ? 13.168 -18.821 39.302 1.00 56.38 752 ALA A N 1
ATOM 5669 C CA . ALA A 1 752 ? 12.102 -19.751 39.712 1.00 56.38 752 ALA A CA 1
ATOM 5670 C C . ALA A 1 752 ? 10.682 -19.153 39.712 1.00 56.38 752 ALA A C 1
ATOM 5672 O O . ALA A 1 752 ? 9.706 -19.904 39.726 1.00 56.38 752 ALA A O 1
ATOM 5673 N N . GLU A 1 753 ? 10.544 -17.825 39.698 1.00 67.19 753 GLU A N 1
ATOM 5674 C CA . GLU A 1 753 ? 9.232 -17.172 39.671 1.00 67.19 753 GLU A CA 1
ATOM 5675 C C . GLU A 1 753 ? 8.641 -17.124 38.260 1.00 67.19 753 GLU A C 1
ATOM 5677 O O . GLU A 1 753 ? 9.343 -16.897 37.270 1.00 67.19 753 GLU A O 1
ATOM 5682 N N . LYS A 1 754 ? 7.321 -17.311 38.186 1.00 78.50 754 LYS A N 1
ATOM 5683 C CA . LYS A 1 754 ? 6.557 -17.168 36.949 1.00 78.50 754 LYS A CA 1
ATOM 5684 C C . LYS A 1 754 ? 6.011 -15.757 36.816 1.00 78.50 754 LYS A C 1
ATOM 5686 O O . LYS A 1 754 ? 5.504 -15.194 37.783 1.00 78.50 754 LYS A O 1
ATOM 5691 N N . VAL A 1 755 ? 6.034 -15.240 35.598 1.00 83.81 755 VAL A N 1
ATOM 5692 C CA . VAL A 1 755 ? 5.345 -14.012 35.212 1.00 83.81 755 VAL A CA 1
ATOM 5693 C C . VAL A 1 755 ? 3.977 -14.385 34.655 1.00 83.81 755 VAL A C 1
ATOM 5695 O O . VAL A 1 755 ? 3.858 -15.300 33.837 1.00 83.81 755 VAL A O 1
ATOM 5698 N N . VAL A 1 756 ? 2.950 -13.665 35.104 1.00 87.75 756 VAL A N 1
ATOM 5699 C CA . VAL A 1 756 ? 1.600 -13.719 34.541 1.00 87.75 756 VAL A CA 1
ATOM 5700 C C . VAL A 1 756 ? 1.308 -12.365 33.902 1.00 87.75 756 VAL A C 1
ATOM 5702 O O . VAL A 1 756 ? 1.558 -11.324 34.510 1.00 87.75 756 VAL A O 1
ATOM 5705 N N . LYS A 1 757 ? 0.804 -12.377 32.670 1.00 87.69 757 LYS A N 1
ATOM 5706 C CA . LYS A 1 757 ? 0.354 -11.192 31.931 1.00 87.69 757 LYS A CA 1
ATOM 5707 C C . LYS A 1 757 ? -1.102 -11.407 31.551 1.00 87.69 757 LYS A C 1
ATOM 5709 O O . LYS A 1 757 ? -1.454 -12.490 31.090 1.00 87.69 757 LYS A O 1
ATOM 5714 N N . GLU A 1 758 ? -1.938 -10.400 31.756 1.00 91.75 758 GLU A N 1
ATOM 5715 C CA . GLU A 1 758 ? -3.369 -10.471 31.465 1.00 91.75 758 GLU A CA 1
ATOM 5716 C C . GLU A 1 758 ? -3.774 -9.329 30.537 1.00 91.75 758 GLU A C 1
ATOM 5718 O O . GLU A 1 758 ? -3.297 -8.207 30.700 1.00 91.75 758 GLU A O 1
ATOM 5723 N N . PHE A 1 759 ? -4.659 -9.628 29.588 1.00 91.88 759 PHE A N 1
ATOM 5724 C CA . PHE A 1 759 ? -5.217 -8.669 28.643 1.00 91.88 759 PHE A CA 1
ATOM 5725 C C . PHE A 1 759 ? -6.728 -8.854 28.550 1.00 91.88 759 PHE A C 1
ATOM 5727 O O . PHE A 1 759 ? -7.217 -9.949 28.266 1.00 91.88 759 PHE A O 1
ATOM 5734 N N . TRP A 1 760 ? -7.472 -7.779 28.727 1.00 95.38 760 TRP A N 1
ATOM 5735 C CA . TRP A 1 760 ? -8.907 -7.701 28.538 1.00 95.38 760 TRP A CA 1
ATOM 5736 C C . TRP A 1 760 ? -9.220 -7.177 27.144 1.00 95.38 760 TRP A C 1
ATOM 5738 O O . TRP A 1 760 ? -8.620 -6.225 26.643 1.00 95.38 760 TRP A O 1
ATOM 5748 N N . ARG A 1 761 ? -10.200 -7.789 26.490 1.00 95.38 761 ARG A N 1
ATOM 5749 C CA . ARG A 1 761 ? -10.726 -7.313 25.211 1.00 95.38 761 ARG A CA 1
ATOM 5750 C C . ARG A 1 761 ? -12.237 -7.315 25.230 1.00 95.38 761 ARG A C 1
ATOM 5752 O O . ARG A 1 761 ? -12.860 -8.155 25.874 1.00 95.38 761 ARG A O 1
ATOM 5759 N N . THR A 1 762 ? -12.815 -6.387 24.481 1.00 97.00 762 THR A N 1
ATOM 5760 C CA . THR A 1 762 ? -14.252 -6.306 24.234 1.00 97.00 762 THR A CA 1
ATOM 5761 C C . THR A 1 762 ? -14.496 -6.360 22.737 1.00 97.00 762 THR A C 1
ATOM 5763 O O . THR A 1 762 ? -14.111 -5.463 21.988 1.00 97.00 762 THR A O 1
ATOM 5766 N N . VAL A 1 763 ? -15.148 -7.427 22.301 1.00 96.44 763 VAL A N 1
ATOM 5767 C CA . VAL A 1 763 ? -15.512 -7.662 20.906 1.00 96.44 763 VAL A CA 1
ATOM 5768 C C . VAL A 1 763 ? -16.976 -7.305 20.689 1.00 96.44 763 VAL A C 1
ATOM 5770 O O . VAL A 1 763 ? -17.837 -7.595 21.519 1.00 96.44 763 VAL A O 1
ATOM 5773 N N . THR A 1 764 ? -17.250 -6.643 19.570 1.00 95.69 764 THR A N 1
ATOM 5774 C CA . THR A 1 764 ? -18.591 -6.219 19.155 1.00 95.69 764 THR A CA 1
ATOM 5775 C C . THR A 1 764 ? -19.045 -7.082 17.984 1.00 95.69 764 THR A C 1
ATOM 5777 O O . THR A 1 764 ? -18.298 -7.206 17.011 1.00 95.69 764 THR A O 1
ATOM 5780 N N . ASN A 1 765 ? -20.251 -7.649 18.049 1.00 93.81 765 ASN A N 1
ATOM 5781 C CA . ASN A 1 765 ? -20.826 -8.400 16.932 1.00 93.81 765 ASN A CA 1
ATOM 5782 C C . ASN A 1 765 ? -21.119 -7.473 15.741 1.00 93.81 765 ASN A C 1
ATOM 5784 O O . ASN A 1 765 ? -21.844 -6.484 15.883 1.00 93.81 765 ASN A O 1
ATOM 5788 N N . ALA A 1 766 ? -20.574 -7.797 14.571 1.00 90.50 766 ALA A N 1
ATOM 5789 C CA . ALA A 1 766 ? -20.824 -7.086 13.320 1.00 90.50 766 ALA A CA 1
ATOM 5790 C C . ALA A 1 766 ? -21.913 -7.754 12.457 1.00 90.50 766 ALA A C 1
ATOM 5792 O O . ALA A 1 766 ? -22.384 -7.132 11.502 1.00 90.50 766 ALA A O 1
ATOM 5793 N N . GLU A 1 767 ? -22.333 -8.978 12.785 1.00 84.06 767 GLU A N 1
ATOM 5794 C CA . GLU A 1 767 ? -23.351 -9.739 12.054 1.00 84.06 767 GLU A CA 1
ATOM 5795 C C . GLU A 1 767 ? -24.778 -9.322 12.441 1.00 84.06 767 GLU A C 1
ATOM 5797 O O . GLU A 1 767 ? -25.051 -8.968 13.585 1.00 84.06 767 GLU A O 1
ATOM 5802 N N . GLU A 1 768 ? -25.719 -9.404 11.494 1.00 82.25 768 GLU A N 1
ATOM 5803 C CA . GLU A 1 768 ? -27.152 -9.155 11.750 1.00 82.25 768 GLU A CA 1
ATOM 5804 C C . GLU A 1 768 ? -27.798 -10.228 12.647 1.00 82.25 768 GLU A C 1
ATOM 5806 O O . GLU A 1 768 ? -28.813 -9.976 13.298 1.00 82.25 768 GLU A O 1
ATOM 5811 N N . VAL A 1 769 ? -27.227 -11.435 12.666 1.00 83.44 769 VAL A N 1
ATOM 5812 C CA . VAL A 1 769 ? -27.747 -12.606 13.383 1.00 83.44 769 VAL A CA 1
ATOM 5813 C C . VAL A 1 769 ? -27.037 -12.748 14.736 1.00 83.44 769 VAL A C 1
ATOM 5815 O O . VAL A 1 769 ? -25.911 -12.284 14.923 1.00 83.44 769 VAL A O 1
ATOM 5818 N N . GLY A 1 770 ? -27.716 -13.360 15.707 1.00 82.12 770 GLY A N 1
ATOM 5819 C CA . GLY A 1 770 ? -27.090 -13.785 16.956 1.00 82.12 770 GLY A CA 1
ATOM 5820 C C . GLY A 1 770 ? -26.240 -15.036 16.740 1.00 82.12 770 GLY A C 1
ATOM 5821 O O . GLY A 1 770 ? -26.787 -16.094 16.433 1.00 82.12 770 GLY A O 1
ATOM 5822 N N . THR A 1 771 ? -24.928 -14.905 16.923 1.00 86.56 771 THR A N 1
ATOM 5823 C CA . THR A 1 771 ? -23.924 -15.946 16.657 1.00 86.56 771 THR A CA 1
ATOM 5824 C C . THR A 1 771 ? -23.157 -16.286 17.937 1.00 86.56 771 THR A C 1
ATOM 5826 O O . THR A 1 771 ? -23.011 -15.450 18.837 1.00 86.56 771 THR A O 1
ATOM 5829 N N . ALA A 1 772 ? -22.642 -17.512 18.038 1.00 91.44 772 ALA A N 1
ATOM 5830 C CA . ALA A 1 772 ? -21.773 -17.937 19.131 1.00 91.44 772 ALA A CA 1
ATOM 5831 C C . ALA A 1 772 ? -20.382 -18.311 18.612 1.00 91.44 772 ALA A C 1
ATOM 5833 O O . ALA A 1 772 ? -20.245 -18.952 17.575 1.00 91.44 772 ALA A O 1
ATOM 5834 N N . TYR A 1 773 ? -19.358 -17.903 19.356 1.00 91.19 773 TYR A N 1
ATOM 5835 C CA . TYR A 1 773 ? -17.960 -18.040 18.975 1.00 91.19 773 TYR A CA 1
ATOM 5836 C C . TYR A 1 773 ? -17.179 -18.766 20.066 1.00 91.19 773 TYR A C 1
ATOM 5838 O O . TYR A 1 773 ? -17.183 -18.335 21.221 1.00 91.19 773 TYR A O 1
ATOM 5846 N N . THR A 1 774 ? -16.446 -19.811 19.695 1.00 93.81 774 THR A N 1
ATOM 5847 C CA . THR A 1 774 ? -15.538 -20.549 20.580 1.00 93.81 774 THR A CA 1
ATOM 5848 C C . THR A 1 774 ? -14.082 -20.192 20.276 1.00 93.81 774 THR A C 1
ATOM 5850 O O . THR A 1 774 ? -13.658 -20.143 19.119 1.00 93.81 774 THR A O 1
ATOM 5853 N N . ALA A 1 775 ? -13.292 -19.930 21.317 1.00 90.88 775 ALA A N 1
ATOM 5854 C CA . ALA A 1 775 ? -11.888 -19.571 21.176 1.00 90.88 775 ALA A CA 1
ATOM 5855 C C . ALA A 1 775 ? -11.006 -20.784 20.851 1.00 90.88 775 ALA A C 1
ATOM 5857 O O . ALA A 1 775 ? -11.073 -21.837 21.487 1.00 90.88 775 ALA A O 1
ATOM 5858 N N . LYS A 1 776 ? -10.093 -20.586 19.904 1.00 89.88 776 LYS A N 1
ATOM 5859 C CA . LYS A 1 776 ? -9.007 -21.493 19.549 1.00 89.88 776 LYS A CA 1
ATOM 5860 C C . LYS A 1 776 ? -7.681 -20.767 19.751 1.00 89.88 776 LYS A C 1
ATOM 5862 O O . LYS A 1 776 ? -7.474 -19.702 19.182 1.00 89.88 776 LYS A O 1
ATOM 5867 N N . LEU A 1 777 ? -6.792 -21.361 20.539 1.00 86.19 777 LEU A N 1
ATOM 5868 C CA . LEU A 1 777 ? -5.456 -20.837 20.827 1.00 86.19 777 LEU A CA 1
ATOM 5869 C C . LEU A 1 777 ? -4.398 -21.690 20.115 1.00 86.19 777 LEU A C 1
ATOM 5871 O O . LEU A 1 777 ? -4.555 -22.909 20.000 1.00 86.19 777 LEU A O 1
ATOM 5875 N N . THR A 1 778 ? -3.303 -21.076 19.674 1.00 85.00 778 THR A N 1
ATOM 5876 C CA . THR A 1 778 ? -2.062 -21.794 19.339 1.00 85.00 778 THR A CA 1
ATOM 5877 C C . THR A 1 778 ? -1.106 -21.756 20.529 1.00 85.00 778 THR A C 1
ATOM 5879 O O . THR A 1 778 ? -1.028 -20.749 21.225 1.00 85.00 778 THR A O 1
ATOM 5882 N N . GLY A 1 779 ? -0.351 -22.833 20.759 1.00 79.31 779 GLY A N 1
ATOM 5883 C CA . GLY A 1 779 ? 0.685 -22.838 21.795 1.00 79.31 779 GLY A CA 1
ATOM 5884 C C . GLY A 1 779 ? 1.833 -21.885 21.453 1.00 79.31 779 GLY A C 1
ATOM 5885 O O . GLY A 1 779 ? 2.211 -21.789 20.287 1.00 79.31 779 GLY A O 1
ATOM 5886 N N . ILE A 1 780 ? 2.383 -21.217 22.469 1.00 86.38 780 ILE A N 1
ATOM 5887 C CA . ILE A 1 780 ? 3.553 -20.338 22.354 1.00 86.38 780 ILE A CA 1
ATOM 5888 C C . ILE A 1 780 ? 4.728 -20.995 23.078 1.00 86.38 780 ILE A C 1
ATOM 5890 O O . ILE A 1 780 ? 4.582 -21.485 24.198 1.00 86.38 780 ILE A O 1
ATOM 5894 N N . ASP A 1 781 ? 5.896 -21.021 22.437 1.00 84.12 781 ASP A N 1
ATOM 5895 C CA . ASP A 1 781 ? 7.087 -21.671 22.985 1.00 84.12 781 ASP A CA 1
ATOM 5896 C C . ASP A 1 781 ? 7.481 -21.076 24.348 1.00 84.12 781 ASP A C 1
ATOM 5898 O O . ASP A 1 781 ? 7.754 -19.885 24.473 1.00 84.12 781 ASP A O 1
ATOM 5902 N N . GLY A 1 782 ? 7.535 -21.930 25.375 1.00 85.75 782 GLY A N 1
ATOM 5903 C CA . GLY A 1 782 ? 7.901 -21.549 26.745 1.00 85.75 782 GLY A CA 1
ATOM 5904 C C . GLY A 1 782 ? 6.763 -20.968 27.594 1.00 85.75 782 GLY A C 1
ATOM 5905 O O . GLY A 1 782 ? 6.969 -20.750 28.789 1.00 85.75 782 GLY A O 1
ATOM 5906 N N . LEU A 1 783 ? 5.570 -20.767 27.026 1.00 86.00 783 LEU A N 1
ATOM 5907 C CA . LEU A 1 783 ? 4.434 -20.130 27.693 1.00 86.00 783 LEU A CA 1
ATOM 5908 C C . LEU A 1 783 ? 3.196 -21.023 27.725 1.00 86.00 783 LEU A C 1
ATOM 5910 O O . LEU A 1 783 ? 2.997 -21.908 26.892 1.00 86.00 783 LEU A O 1
ATOM 5914 N N . LYS A 1 784 ? 2.315 -20.742 28.681 1.00 90.62 784 LYS A N 1
ATOM 5915 C CA . LYS A 1 784 ? 0.942 -21.236 28.677 1.00 90.62 784 LYS A CA 1
ATOM 5916 C C . LYS A 1 784 ? -0.005 -20.082 28.389 1.00 90.62 784 LYS A C 1
ATOM 5918 O O . LYS A 1 784 ? 0.158 -19.001 28.947 1.00 90.62 784 LYS A O 1
ATOM 5923 N N . VAL A 1 785 ? -0.992 -20.350 27.545 1.00 90.62 785 VAL A N 1
ATOM 5924 C CA . VAL A 1 785 ? -1.961 -19.371 27.049 1.00 90.62 785 VAL A CA 1
ATOM 5925 C C . VAL A 1 785 ? -3.355 -19.876 27.395 1.00 90.62 785 VAL A C 1
ATOM 5927 O O . VAL A 1 785 ? -3.677 -21.035 27.119 1.00 90.62 785 VAL A O 1
ATOM 5930 N N . TYR A 1 786 ? -4.178 -19.023 27.997 1.00 91.88 786 TYR A N 1
ATOM 5931 C CA . TYR A 1 786 ? -5.553 -19.347 28.372 1.00 91.88 786 TYR A CA 1
ATOM 5932 C C . TYR A 1 786 ? -6.482 -18.170 28.070 1.00 91.88 786 TYR A C 1
ATOM 5934 O O . TYR A 1 786 ? -6.054 -17.019 28.079 1.00 91.88 786 TYR A O 1
ATOM 5942 N N . VAL A 1 787 ? -7.765 -18.456 27.850 1.00 93.88 787 VAL A N 1
ATOM 5943 C CA . VAL A 1 787 ? -8.791 -17.442 27.586 1.00 93.88 787 VAL A CA 1
ATOM 5944 C C . VAL A 1 787 ? -10.066 -17.736 28.373 1.00 93.88 787 VAL A C 1
ATOM 5946 O O . VAL A 1 787 ? -10.497 -18.889 28.456 1.00 93.88 787 VAL A O 1
ATOM 5949 N N . GLU A 1 788 ? -10.656 -16.696 28.958 1.00 96.88 788 GLU A N 1
ATOM 5950 C CA . GLU A 1 788 ? -11.855 -16.773 29.792 1.00 96.88 788 GLU A CA 1
ATOM 5951 C C . GLU A 1 788 ? -12.842 -15.633 29.455 1.00 96.88 788 GLU A C 1
ATOM 5953 O O . GLU A 1 788 ? -12.449 -14.467 29.494 1.00 96.88 788 GLU A O 1
ATOM 5958 N N . PRO A 1 789 ? -14.122 -15.925 29.146 1.00 97.38 789 PRO A N 1
ATOM 5959 C CA . PRO A 1 789 ? -14.677 -17.256 28.893 1.00 97.38 789 PRO A CA 1
ATOM 5960 C C . PRO A 1 789 ? -14.142 -17.842 27.574 1.00 97.38 789 PRO A C 1
ATOM 5962 O O . PRO A 1 789 ? -13.755 -17.113 26.669 1.00 97.38 789 PRO A O 1
ATOM 5965 N N . GLN A 1 790 ? -14.168 -19.170 27.427 1.00 95.25 790 GLN A N 1
ATOM 5966 C CA . GLN A 1 790 ? -13.761 -19.835 26.174 1.00 95.25 790 GLN A CA 1
ATOM 5967 C C . GLN A 1 790 ? -14.798 -19.721 25.045 1.00 95.25 790 GLN A C 1
ATOM 5969 O O . GLN A 1 790 ? -14.501 -20.065 23.903 1.00 95.25 790 GLN A O 1
ATOM 5974 N N . ARG A 1 791 ? -16.015 -19.260 25.356 1.00 95.19 791 ARG A N 1
ATOM 5975 C CA . ARG A 1 791 ? -17.128 -19.129 24.415 1.00 95.19 791 ARG A CA 1
ATOM 5976 C C . ARG A 1 791 ? -17.874 -17.824 24.662 1.00 95.19 791 ARG A C 1
ATOM 5978 O O . ARG A 1 791 ? -18.269 -17.553 25.795 1.00 95.19 791 ARG A O 1
ATOM 5985 N N . LEU A 1 792 ? -18.091 -17.052 23.604 1.00 95.00 792 LEU A N 1
ATOM 5986 C CA . LEU A 1 792 ? -18.868 -15.812 23.604 1.00 95.00 792 LEU A CA 1
ATOM 5987 C C . LEU A 1 792 ? -20.171 -16.046 22.841 1.00 95.00 792 LEU A C 1
ATOM 5989 O O . LEU A 1 792 ? -20.183 -16.739 21.826 1.00 95.00 792 LEU A O 1
ATOM 5993 N N . VAL A 1 793 ? -21.274 -15.485 23.329 1.00 95.44 793 VAL A N 1
ATOM 5994 C CA . VAL A 1 793 ? -22.599 -15.636 22.713 1.00 95.44 793 VAL A CA 1
ATOM 5995 C C . VAL A 1 793 ? -23.199 -14.257 22.521 1.00 95.44 793 VAL A C 1
ATOM 5997 O O . VAL A 1 793 ? -23.338 -13.511 23.488 1.00 95.44 793 VAL A O 1
ATOM 6000 N N . PHE A 1 794 ? -23.578 -13.944 21.288 1.00 94.31 794 PHE A N 1
ATOM 6001 C CA . PHE A 1 794 ? -24.236 -12.700 20.914 1.00 94.31 794 PHE A CA 1
ATOM 6002 C C . PHE A 1 794 ? -25.656 -13.016 20.444 1.00 94.31 794 PHE A C 1
ATOM 6004 O O . PHE A 1 794 ? -25.893 -14.013 19.764 1.00 94.31 794 PHE A O 1
ATOM 6011 N N . LYS A 1 795 ? -26.625 -12.179 20.806 1.00 93.38 795 LYS A N 1
ATOM 6012 C CA . LYS A 1 795 ? -28.044 -12.336 20.445 1.00 93.38 795 LYS A CA 1
ATOM 6013 C C . LYS A 1 795 ? -28.436 -11.470 19.254 1.00 93.38 795 LYS A C 1
ATOM 6015 O O . LYS A 1 795 ? -29.418 -11.774 18.585 1.00 93.38 795 LYS A O 1
ATOM 6020 N N . GLN A 1 796 ? -27.697 -10.389 19.018 1.00 92.12 796 GLN A N 1
ATOM 6021 C CA . GLN A 1 796 ? -27.986 -9.391 17.991 1.00 92.12 796 GLN A CA 1
ATOM 6022 C C . GLN A 1 796 ? -26.717 -8.659 17.533 1.00 92.12 796 GLN A C 1
ATOM 6024 O O . GLN A 1 796 ? -25.665 -8.729 18.182 1.00 92.12 796 GLN A O 1
ATOM 6029 N N . LYS A 1 797 ? -26.838 -7.905 16.439 1.00 91.31 797 LYS A N 1
ATOM 6030 C CA . LYS A 1 797 ? -25.815 -6.966 15.973 1.00 91.31 797 LYS A CA 1
ATOM 6031 C C . LYS A 1 797 ? -25.480 -5.918 17.034 1.00 91.31 797 LYS A C 1
ATOM 6033 O O . LYS A 1 797 ? -26.348 -5.473 17.786 1.00 91.31 797 LYS A O 1
ATOM 6038 N N . TYR A 1 798 ? -24.215 -5.513 17.072 1.00 93.12 798 TYR A N 1
ATOM 6039 C CA . TYR A 1 798 ? -23.641 -4.533 17.998 1.00 93.12 798 TYR A CA 1
ATOM 6040 C C . TYR A 1 798 ? -23.717 -4.892 19.492 1.00 93.12 798 TYR A C 1
ATOM 6042 O O . TYR A 1 798 ? -23.330 -4.078 20.332 1.00 93.12 798 TYR A O 1
ATOM 6050 N N . GLU A 1 799 ? -24.141 -6.109 19.848 1.00 96.00 799 GLU A N 1
ATOM 6051 C CA . GLU A 1 799 ? -23.912 -6.628 21.195 1.00 96.00 799 GLU A CA 1
ATOM 6052 C C . GLU A 1 799 ? -22.403 -6.750 21.452 1.00 96.00 799 GLU A C 1
ATOM 6054 O O . GLU A 1 799 ? -21.634 -7.145 20.570 1.00 96.00 799 GLU A O 1
ATOM 6059 N N . LYS A 1 800 ? -21.983 -6.379 22.664 1.00 96.69 800 LYS A N 1
ATOM 6060 C CA . LYS A 1 800 ? -20.591 -6.430 23.109 1.00 96.69 800 LYS A CA 1
ATOM 6061 C C . LYS A 1 800 ? -20.422 -7.538 24.136 1.00 96.69 800 LYS A C 1
ATOM 6063 O O . LYS A 1 800 ? -21.224 -7.644 25.059 1.00 96.69 800 LYS A O 1
ATOM 6068 N N . GLN A 1 801 ? -19.366 -8.322 23.983 1.00 97.25 801 GLN A N 1
ATOM 6069 C CA . GLN A 1 801 ? -18.949 -9.340 24.943 1.00 97.25 801 GLN A CA 1
ATOM 6070 C C . GLN A 1 801 ? -17.457 -9.162 25.225 1.00 97.25 801 GLN A C 1
ATOM 6072 O O . GLN A 1 801 ? -16.693 -8.761 24.341 1.00 97.25 801 GLN A O 1
ATOM 6077 N N . SER A 1 802 ? -17.042 -9.445 26.456 1.00 97.44 802 SER A N 1
ATOM 6078 C CA . SER A 1 802 ? -15.663 -9.246 26.903 1.00 97.44 802 SER A CA 1
ATOM 6079 C C . SER A 1 802 ? -15.017 -10.564 27.307 1.00 97.44 802 SER A C 1
ATOM 6081 O O . SER A 1 802 ? -15.689 -11.473 27.795 1.00 97.44 802 SER A O 1
ATOM 6083 N N . TYR A 1 803 ? -13.705 -10.656 27.117 1.00 96.50 803 TYR A N 1
ATOM 6084 C CA . TYR A 1 803 ? -12.898 -11.798 27.530 1.00 96.50 803 TYR A CA 1
ATOM 6085 C C . TYR A 1 803 ? -11.545 -11.344 28.074 1.00 96.50 803 TYR A C 1
ATOM 6087 O O . TYR A 1 803 ? -11.070 -10.248 27.762 1.00 96.50 803 TYR A O 1
ATOM 6095 N N . LYS A 1 804 ? -10.917 -12.219 28.855 1.00 96.69 804 LYS A N 1
ATOM 6096 C CA . LYS A 1 804 ? -9.549 -12.094 29.345 1.00 96.69 804 LYS A CA 1
ATOM 6097 C C . LYS A 1 804 ? -8.665 -13.153 28.691 1.00 96.69 804 LYS A C 1
ATOM 6099 O O . LYS A 1 804 ? -9.007 -14.332 28.695 1.00 96.69 804 LYS A O 1
ATOM 6104 N N . LEU A 1 805 ? -7.535 -12.727 28.144 1.00 94.12 805 LEU A N 1
ATOM 6105 C CA . LEU A 1 805 ? -6.409 -13.558 27.725 1.00 94.12 805 LEU A CA 1
ATOM 6106 C C . LEU A 1 805 ? -5.358 -13.532 28.843 1.00 94.12 805 LEU A C 1
ATOM 6108 O O . LEU A 1 805 ? -5.010 -12.455 29.325 1.00 94.12 805 LEU A O 1
ATOM 6112 N N . THR A 1 806 ? -4.830 -14.691 29.229 1.00 93.19 806 THR A N 1
ATOM 6113 C CA . THR A 1 806 ? -3.793 -14.816 30.265 1.00 93.19 806 THR A CA 1
ATOM 6114 C C . THR A 1 806 ? -2.603 -15.611 29.731 1.00 93.19 806 THR A C 1
ATOM 6116 O O . THR A 1 806 ? -2.770 -16.739 29.261 1.00 93.19 806 THR A O 1
ATOM 6119 N N . LEU A 1 807 ? -1.402 -15.041 29.859 1.00 90.44 807 LEU A N 1
ATOM 6120 C CA . LEU A 1 807 ? -0.117 -15.666 29.534 1.00 90.44 807 LEU A CA 1
ATOM 6121 C C . LEU A 1 807 ? 0.649 -15.967 30.828 1.00 90.44 807 LEU A C 1
ATOM 6123 O O . LEU A 1 807 ? 0.860 -15.068 31.638 1.00 90.44 807 LEU A O 1
ATOM 6127 N N . GLU A 1 808 ? 1.083 -17.212 31.025 1.00 88.94 808 GLU A N 1
ATOM 6128 C CA . GLU A 1 808 ? 1.860 -17.676 32.189 1.00 88.94 808 GLU A CA 1
ATOM 6129 C C . GLU A 1 808 ? 3.200 -18.260 31.711 1.00 88.94 808 GLU A C 1
ATOM 6131 O O . GLU A 1 808 ? 3.214 -19.213 30.928 1.00 88.94 808 GLU A O 1
ATOM 6136 N N . GLY A 1 809 ? 4.325 -17.736 32.206 1.00 86.00 809 GLY A N 1
ATOM 6137 C CA . GLY A 1 809 ? 5.662 -18.116 31.735 1.00 86.00 809 GLY A CA 1
ATOM 6138 C C . GLY A 1 809 ? 6.806 -17.866 32.716 1.00 86.00 809 GLY A C 1
ATOM 6139 O O . GLY A 1 809 ? 6.575 -17.344 33.805 1.00 86.00 809 GLY A O 1
ATOM 6140 N N . PRO A 1 810 ? 8.050 -18.232 32.359 1.00 79.69 810 PRO A N 1
ATOM 6141 C CA . PRO A 1 810 ? 9.247 -17.827 33.100 1.00 79.69 810 PRO A CA 1
ATOM 6142 C C . PRO A 1 810 ? 9.498 -16.311 32.979 1.00 79.69 810 PRO A C 1
ATOM 6144 O O . PRO A 1 810 ? 9.049 -15.690 32.021 1.00 79.69 810 PRO A O 1
ATOM 6147 N N . LYS A 1 811 ? 10.263 -15.719 33.912 1.00 75.38 811 LYS A N 1
ATOM 6148 C CA . LYS A 1 811 ? 10.746 -14.321 33.796 1.00 75.38 811 LYS A CA 1
ATOM 6149 C C . LYS A 1 811 ? 11.575 -14.059 32.529 1.00 75.38 811 LYS A C 1
ATOM 6151 O O . LYS A 1 811 ? 11.491 -12.974 31.971 1.00 75.38 811 LYS A O 1
ATOM 6156 N N . LEU A 1 812 ? 12.334 -15.057 32.070 1.00 73.81 812 LEU A N 1
ATOM 6157 C CA . LEU A 1 812 ? 13.204 -14.978 30.895 1.00 73.81 812 LEU A CA 1
ATOM 6158 C C . LEU A 1 812 ? 12.837 -16.067 29.878 1.00 73.81 812 LEU A C 1
ATOM 6160 O O . LEU A 1 812 ? 12.678 -17.232 30.252 1.00 73.81 812 LEU A O 1
ATOM 6164 N N . LEU A 1 813 ? 12.737 -15.694 28.602 1.00 75.62 813 LEU A N 1
ATOM 6165 C CA . LEU A 1 813 ? 12.458 -16.601 27.485 1.00 75.62 813 LEU A CA 1
ATOM 6166 C C . LEU A 1 813 ? 13.763 -17.104 26.840 1.00 75.62 813 LEU A C 1
ATOM 6168 O O . LEU A 1 813 ? 14.810 -16.477 26.944 1.00 75.62 813 LEU A O 1
ATOM 6172 N N . GLU A 1 814 ? 13.730 -18.257 26.161 1.00 73.50 814 GLU A N 1
ATOM 6173 C CA . GLU A 1 814 ? 14.922 -18.785 25.461 1.00 73.50 814 GLU A CA 1
ATOM 6174 C C . GLU A 1 814 ? 15.170 -18.142 24.084 1.00 73.50 814 GLU A C 1
ATOM 6176 O O . GLU A 1 814 ? 16.234 -18.331 23.485 1.00 73.50 814 GLU A O 1
ATOM 6181 N N . LYS A 1 815 ? 14.170 -17.435 23.551 1.00 75.12 815 LYS A N 1
ATOM 6182 C CA . LYS A 1 815 ? 14.161 -16.824 22.221 1.00 75.12 815 LYS A CA 1
ATOM 6183 C C . LYS A 1 815 ? 13.872 -15.337 22.358 1.00 75.12 815 LYS A C 1
ATOM 6185 O O . LYS A 1 815 ? 12.999 -14.960 23.128 1.00 75.12 815 LYS A O 1
ATOM 6190 N N . GLU A 1 816 ? 14.546 -14.539 21.533 1.00 78.00 816 GLU A N 1
ATOM 6191 C CA . GLU A 1 816 ? 14.362 -13.085 21.484 1.00 78.00 816 GLU A CA 1
ATOM 6192 C C . GLU A 1 816 ? 12.918 -12.694 21.141 1.00 78.00 816 GLU A C 1
ATOM 6194 O O . GLU A 1 816 ? 12.405 -11.739 21.707 1.00 78.00 816 GLU A O 1
ATOM 6199 N N . VAL A 1 817 ? 12.262 -13.466 20.267 1.00 83.94 817 VAL A N 1
ATOM 6200 C CA . VAL A 1 817 ? 10.847 -13.321 19.908 1.00 83.94 817 VAL A CA 1
ATOM 6201 C C . VAL A 1 817 ? 10.160 -14.689 19.961 1.00 83.94 817 VAL A C 1
ATOM 6203 O O . VAL A 1 817 ? 10.675 -15.667 19.402 1.00 83.94 817 VAL A O 1
ATOM 6206 N N . VAL A 1 818 ? 8.986 -14.758 20.592 1.00 86.19 818 VAL A N 1
ATOM 6207 C CA . VAL A 1 818 ? 8.028 -15.871 20.469 1.00 86.19 818 VAL A CA 1
ATOM 6208 C C . VAL A 1 818 ? 6.637 -15.327 20.160 1.00 86.19 818 VAL A C 1
ATOM 6210 O O . VAL A 1 818 ? 6.250 -14.289 20.685 1.00 86.19 818 VAL A O 1
ATOM 6213 N N . TYR A 1 819 ? 5.878 -16.043 19.331 1.00 88.75 819 TYR A N 1
ATOM 6214 C CA . TYR A 1 819 ? 4.553 -15.608 18.899 1.00 88.75 819 TYR A CA 1
ATOM 6215 C C . TYR A 1 819 ? 3.536 -16.745 18.855 1.00 88.75 819 TYR A C 1
ATOM 6217 O O . TYR A 1 819 ? 3.882 -17.927 18.763 1.00 88.75 819 TYR A O 1
ATOM 6225 N N . GLY A 1 820 ? 2.264 -16.361 18.884 1.00 86.69 820 GLY A N 1
ATOM 6226 C CA . GLY A 1 820 ? 1.111 -17.244 18.751 1.00 86.69 820 GLY A CA 1
ATOM 6227 C C . GLY A 1 820 ? -0.127 -16.478 18.318 1.00 86.69 820 GLY A C 1
ATOM 6228 O O . GLY A 1 820 ? -0.040 -15.362 17.818 1.00 86.69 820 GLY A O 1
ATOM 6229 N N . SER A 1 821 ? -1.294 -17.092 18.476 1.00 87.12 821 SER A N 1
ATOM 6230 C CA . SER A 1 821 ? -2.561 -16.496 18.079 1.00 87.12 821 SER A CA 1
ATOM 6231 C C . SER A 1 821 ? -3.741 -17.048 18.866 1.00 87.12 821 SER A C 1
ATOM 6233 O O . SER A 1 821 ? -3.834 -18.252 19.133 1.00 87.12 821 SER A O 1
ATOM 6235 N N . ILE A 1 822 ? -4.687 -16.156 19.138 1.00 89.19 822 ILE A N 1
ATOM 6236 C CA . ILE A 1 822 ? -6.086 -16.484 19.403 1.00 89.19 822 ILE A CA 1
ATOM 6237 C C . ILE A 1 822 ? -6.882 -16.452 18.087 1.00 89.19 822 ILE A C 1
ATOM 6239 O O . ILE A 1 822 ? -6.493 -15.789 17.128 1.00 89.19 822 ILE A O 1
ATOM 6243 N N . SER A 1 823 ? -7.988 -17.193 18.021 1.00 88.06 823 SER A N 1
ATOM 6244 C CA . SER A 1 823 ? -8.996 -17.153 16.955 1.00 88.06 823 SER A CA 1
ATOM 6245 C C . SER A 1 823 ? -10.379 -17.479 17.507 1.00 88.06 823 SER A C 1
ATOM 6247 O O . SER A 1 823 ? -10.567 -18.534 18.103 1.00 88.06 823 SER A O 1
ATOM 6249 N N . TRP A 1 824 ? -11.360 -16.613 17.263 1.00 88.94 824 TRP A N 1
ATOM 6250 C CA . TRP A 1 824 ? -12.765 -16.843 17.613 1.00 88.94 824 TRP A CA 1
ATOM 6251 C C . TRP A 1 824 ? -13.496 -17.510 16.450 1.00 88.94 824 TRP A C 1
ATOM 6253 O O . TRP A 1 824 ? -13.716 -16.874 15.428 1.00 88.94 824 TRP A O 1
ATOM 6263 N N . VAL A 1 825 ? -13.851 -18.786 16.578 1.00 86.06 825 VAL A N 1
ATOM 6264 C CA . VAL A 1 825 ? -14.479 -19.565 15.499 1.00 86.06 825 VAL A CA 1
ATOM 6265 C C . VAL A 1 825 ? -15.977 -19.703 15.765 1.00 86.06 825 VAL A C 1
ATOM 6267 O O . VAL A 1 825 ? -16.357 -20.081 16.867 1.00 86.06 825 VAL A O 1
ATOM 6270 N N . ASP A 1 826 ? -16.799 -19.406 14.758 1.00 84.56 826 ASP A N 1
ATOM 6271 C CA . ASP A 1 826 ? -18.253 -19.624 14.769 1.00 84.56 826 ASP A CA 1
ATOM 6272 C C . ASP A 1 826 ? -18.591 -21.113 14.994 1.00 84.56 826 ASP A C 1
ATOM 6274 O O . ASP A 1 826 ? -18.066 -21.994 14.299 1.00 84.56 826 ASP A O 1
ATOM 6278 N N . ASP A 1 827 ? -19.455 -21.382 15.976 1.00 77.81 827 ASP A N 1
ATOM 6279 C CA . ASP A 1 827 ? -19.870 -22.728 16.384 1.00 77.81 827 ASP A CA 1
ATOM 6280 C C . ASP A 1 827 ? -20.611 -23.493 15.273 1.00 77.81 827 ASP A C 1
ATOM 6282 O O . ASP A 1 827 ? -20.480 -24.718 15.189 1.00 77.81 827 ASP A O 1
ATOM 6286 N N . ASP A 1 828 ? -21.349 -22.801 14.397 1.00 66.62 828 ASP A N 1
ATOM 6287 C CA . ASP A 1 828 ? -22.137 -23.436 13.328 1.00 66.62 828 ASP A CA 1
ATOM 6288 C C . ASP A 1 828 ? -21.256 -23.954 12.172 1.00 66.62 828 ASP A C 1
ATOM 6290 O O . ASP A 1 828 ? -21.738 -24.608 11.242 1.00 66.62 828 ASP A O 1
ATOM 6294 N N . GLY A 1 829 ? -19.945 -23.681 12.205 1.00 53.31 829 GLY A N 1
ATOM 6295 C CA . GLY A 1 829 ? -18.947 -24.233 11.282 1.00 53.31 829 GLY A CA 1
ATOM 6296 C C . GLY A 1 829 ? -19.105 -23.803 9.818 1.00 53.31 829 GLY A C 1
ATOM 6297 O O . GLY A 1 829 ? -18.338 -24.250 8.961 1.00 53.31 829 GLY A O 1
ATOM 6298 N N . SER A 1 830 ? -20.075 -22.933 9.521 1.00 42.47 830 SER A N 1
ATOM 6299 C CA . SER A 1 830 ? -20.391 -22.464 8.170 1.00 42.47 830 SER A CA 1
ATOM 6300 C C . SER A 1 830 ? -19.285 -21.572 7.596 1.00 42.47 830 SER A C 1
ATOM 6302 O O . SER A 1 830 ? -19.015 -21.613 6.392 1.00 42.47 830 SER A O 1
ATOM 6304 N N . GLN A 1 831 ? -18.589 -20.824 8.462 1.00 44.81 831 GLN A N 1
ATOM 6305 C CA . GLN A 1 831 ? -17.434 -20.003 8.118 1.00 44.81 831 GLN A CA 1
ATOM 6306 C C . GLN A 1 831 ? -16.354 -20.073 9.206 1.00 44.81 831 GLN A C 1
ATOM 6308 O O . GLN A 1 831 ? -16.558 -19.674 10.348 1.00 44.81 831 GLN A O 1
ATOM 6313 N N . SER A 1 832 ? -15.140 -20.501 8.840 1.00 36.88 832 SER A N 1
ATOM 6314 C CA . SER A 1 832 ? -13.967 -20.381 9.718 1.00 36.88 832 SER A CA 1
ATOM 6315 C C . SER A 1 832 ? -13.490 -18.922 9.764 1.00 36.88 832 SER A C 1
ATOM 6317 O O . SER A 1 832 ? -12.566 -18.513 9.049 1.00 36.88 832 SER A O 1
ATOM 6319 N N . ARG A 1 833 ? -14.161 -18.118 10.594 1.00 48.72 833 ARG A N 1
ATOM 6320 C CA . ARG A 1 833 ? -13.856 -16.705 10.857 1.00 48.72 833 ARG A CA 1
ATOM 6321 C C . ARG A 1 833 ? -12.674 -16.564 11.827 1.00 48.72 833 ARG A C 1
ATOM 6323 O O . ARG A 1 833 ? -12.820 -16.009 12.902 1.00 48.72 833 ARG A O 1
ATOM 6330 N N . SER A 1 834 ? -11.493 -17.079 11.472 1.00 38.50 834 SER A N 1
ATOM 6331 C CA . SER A 1 834 ? -10.280 -16.868 12.281 1.00 38.50 834 SER A CA 1
ATOM 6332 C C . SER A 1 834 ? -9.978 -15.378 12.436 1.00 38.50 834 SER A C 1
ATOM 6334 O O . SER A 1 834 ? -9.410 -14.768 11.535 1.00 38.50 834 SER A O 1
ATOM 6336 N N . ILE A 1 835 ? -10.350 -14.828 13.592 1.00 43.28 835 ILE A N 1
ATOM 6337 C CA . ILE A 1 835 ? -9.858 -13.558 14.120 1.00 43.28 835 ILE A CA 1
ATOM 6338 C C . ILE A 1 835 ? -8.398 -13.776 14.498 1.00 43.28 835 ILE A C 1
ATOM 6340 O O . ILE A 1 835 ? -8.134 -14.241 15.597 1.00 43.28 835 ILE A O 1
ATOM 6344 N N . ASN A 1 836 ? -7.455 -13.496 13.600 1.00 40.47 836 ASN A N 1
ATOM 6345 C CA . ASN A 1 836 ? -6.029 -13.708 13.857 1.00 40.47 836 ASN A CA 1
ATOM 6346 C C . ASN A 1 836 ? -5.471 -12.611 14.775 1.00 40.47 836 ASN A C 1
ATOM 6348 O O . ASN A 1 836 ? -4.753 -11.714 14.337 1.00 40.47 836 ASN A O 1
ATOM 6352 N N . GLY A 1 837 ? -5.806 -12.693 16.064 1.00 34.53 837 GLY A N 1
ATOM 6353 C CA . GLY A 1 837 ? -5.150 -11.916 17.107 1.00 34.53 837 GLY A CA 1
ATOM 6354 C C . GLY A 1 837 ? -3.764 -12.493 17.342 1.00 34.53 837 GLY A C 1
ATOM 6355 O O . GLY A 1 837 ? -3.608 -13.367 18.190 1.00 34.53 837 GLY A O 1
ATOM 6356 N N . LEU A 1 838 ? -2.789 -12.058 16.544 1.00 38.84 838 LEU A N 1
ATOM 6357 C CA . LEU A 1 838 ? -1.397 -12.466 16.691 1.00 38.84 838 LEU A CA 1
ATOM 6358 C C . LEU A 1 838 ? -0.791 -11.796 17.936 1.00 38.84 838 LEU A C 1
ATOM 6360 O O . LEU A 1 838 ? -0.872 -10.578 18.121 1.00 38.84 838 LEU A O 1
ATOM 6364 N N . GLU A 1 839 ? -0.241 -12.639 18.803 1.00 41.94 839 GLU A N 1
ATOM 6365 C CA . GLU A 1 839 ? 0.519 -12.288 20.000 1.00 41.94 839 GLU A CA 1
ATOM 6366 C C . GLU A 1 839 ? 1.999 -12.311 19.637 1.00 41.94 839 GLU A C 1
ATOM 6368 O O . GLU A 1 839 ? 2.465 -13.321 19.110 1.00 41.94 839 GLU A O 1
ATOM 6373 N N . ASP A 1 840 ? 2.730 -11.240 19.943 1.00 41.00 840 ASP A N 1
ATOM 6374 C CA . ASP A 1 840 ? 4.189 -11.202 19.816 1.00 41.00 840 ASP A CA 1
ATOM 6375 C C . ASP A 1 840 ? 4.831 -10.845 21.153 1.00 41.00 840 ASP A C 1
ATOM 6377 O O . ASP A 1 840 ? 4.317 -9.997 21.883 1.00 41.00 840 ASP A O 1
ATOM 6381 N N . LEU A 1 841 ? 5.926 -11.510 21.511 1.00 46.22 841 LEU A N 1
ATOM 6382 C CA . LEU A 1 841 ? 6.513 -11.423 22.848 1.00 46.22 841 LEU A CA 1
ATOM 6383 C C . LEU A 1 841 ? 8.029 -11.341 22.745 1.00 46.22 841 LEU A C 1
ATOM 6385 O O . LEU A 1 841 ? 8.681 -12.273 22.270 1.00 46.22 841 LEU A O 1
ATOM 6389 N N . LEU A 1 842 ? 8.572 -10.216 23.207 1.00 40.69 842 LEU A N 1
ATOM 6390 C CA . LEU A 1 842 ? 10.003 -9.934 23.208 1.00 40.69 842 LEU A CA 1
ATOM 6391 C C . LEU A 1 842 ? 10.635 -10.278 24.561 1.00 40.69 842 LEU A C 1
ATOM 6393 O O . LEU A 1 842 ? 10.135 -9.885 25.621 1.00 40.69 842 LEU A O 1
ATOM 6397 N N . ASP A 1 843 ? 11.779 -10.951 24.498 1.00 38.75 843 ASP A N 1
ATOM 6398 C CA . ASP A 1 843 ? 12.762 -10.991 25.582 1.00 38.75 843 ASP A CA 1
ATOM 6399 C C . ASP A 1 843 ? 13.408 -9.599 25.718 1.00 38.75 843 ASP A C 1
ATOM 6401 O O . ASP A 1 843 ? 13.904 -9.029 24.740 1.00 38.75 843 ASP A O 1
ATOM 6405 N N . SER A 1 844 ? 13.412 -9.031 26.927 1.00 37.91 844 SER A N 1
ATOM 6406 C CA . SER A 1 844 ? 13.937 -7.682 27.180 1.00 37.91 844 SER A CA 1
ATOM 6407 C C . SER A 1 844 ? 15.473 -7.583 27.128 1.00 37.91 844 SER A C 1
ATOM 6409 O O . SER A 1 844 ? 16.024 -6.504 27.358 1.00 37.91 844 SER A O 1
ATOM 6411 N N . SER A 1 845 ? 16.194 -8.668 26.807 1.00 33.50 845 SER A N 1
ATOM 6412 C CA . SER A 1 845 ? 17.667 -8.771 26.866 1.00 33.50 845 SER A CA 1
ATOM 6413 C C . SER A 1 845 ? 18.473 -7.781 25.991 1.00 33.50 845 SER A C 1
ATOM 6415 O O . SER A 1 845 ? 19.707 -7.853 25.982 1.00 33.50 845 SER A O 1
ATOM 6417 N N . LYS A 1 846 ? 17.830 -6.893 25.219 1.00 35.97 846 LYS A N 1
ATOM 6418 C CA . LYS A 1 846 ? 18.477 -5.838 24.408 1.00 35.97 846 LYS A CA 1
ATOM 6419 C C . LYS A 1 846 ? 17.847 -4.449 24.570 1.00 35.97 846 LYS A C 1
ATOM 6421 O O . LYS A 1 846 ? 17.959 -3.612 23.675 1.00 35.97 846 LYS A O 1
ATOM 6426 N N . GLN A 1 847 ? 17.197 -4.179 25.696 1.00 32.53 847 GLN A N 1
ATOM 6427 C CA . GLN A 1 847 ? 16.764 -2.821 26.015 1.00 32.53 847 GLN A CA 1
ATOM 6428 C C . GLN A 1 847 ? 17.987 -1.937 26.339 1.00 32.53 847 GLN A C 1
ATOM 6430 O O . GLN A 1 847 ? 18.887 -2.352 27.072 1.00 32.53 847 GLN A O 1
ATOM 6435 N N . CYS A 1 848 ? 18.040 -0.713 25.799 1.00 25.09 848 CYS A N 1
ATOM 6436 C CA . CYS A 1 848 ? 18.920 0.319 26.362 1.00 25.09 848 CYS A CA 1
ATOM 6437 C C . CYS A 1 848 ? 18.451 0.620 27.800 1.00 25.09 848 CYS A C 1
ATOM 6439 O O . CYS A 1 848 ? 17.243 0.653 28.027 1.00 25.09 848 CYS A O 1
ATOM 6441 N N . PRO A 1 849 ? 19.368 0.795 28.767 1.00 28.52 849 PRO A N 1
ATOM 6442 C CA . PRO A 1 849 ? 19.062 0.567 30.177 1.00 28.52 849 PRO A CA 1
ATOM 6443 C C . PRO A 1 849 ? 18.111 1.593 30.802 1.00 28.52 849 PRO A C 1
ATOM 6445 O O . PRO A 1 849 ? 18.165 2.787 30.500 1.00 28.52 849 PRO A O 1
ATOM 6448 N N . ASP A 1 850 ? 17.320 1.111 31.761 1.00 28.67 850 ASP A N 1
ATOM 6449 C CA . ASP A 1 850 ? 16.512 1.918 32.671 1.00 28.67 850 ASP A CA 1
ATOM 6450 C C . ASP A 1 850 ? 17.385 2.849 33.532 1.00 28.67 850 ASP A C 1
ATOM 6452 O O . ASP A 1 850 ? 18.005 2.418 34.504 1.00 28.67 850 ASP A O 1
ATOM 6456 N N . GLN A 1 851 ? 17.395 4.147 33.217 1.00 30.09 851 GLN A N 1
ATOM 6457 C CA . GLN A 1 851 ? 17.817 5.214 34.138 1.00 30.09 851 GLN A CA 1
ATOM 6458 C C . GLN A 1 851 ? 17.033 6.516 33.901 1.00 30.09 851 GLN A C 1
ATOM 6460 O O . GLN A 1 851 ? 17.602 7.529 33.508 1.00 30.09 851 GLN A O 1
ATOM 6465 N N . PHE A 1 852 ? 15.725 6.512 34.178 1.00 31.34 852 PHE A N 1
ATOM 6466 C CA . PHE A 1 852 ? 14.934 7.749 34.311 1.00 31.34 852 PHE A CA 1
ATOM 6467 C C . PHE A 1 852 ? 13.878 7.680 35.431 1.00 31.34 852 PHE A C 1
ATOM 6469 O O . PHE A 1 852 ? 12.746 8.123 35.261 1.00 31.34 852 PHE A O 1
ATOM 6476 N N . LEU A 1 853 ? 14.259 7.154 36.603 1.00 30.30 853 LEU A N 1
ATOM 6477 C CA . LEU A 1 853 ? 13.483 7.271 37.846 1.00 30.30 853 LEU A CA 1
ATOM 6478 C C . LEU A 1 853 ? 14.392 7.439 39.079 1.00 30.30 853 LEU A C 1
ATOM 6480 O O . LEU A 1 853 ? 14.690 6.468 39.768 1.00 30.30 853 LEU A O 1
ATOM 6484 N N . SER A 1 854 ? 14.779 8.681 39.379 1.00 25.00 854 SER A N 1
ATOM 6485 C CA . SER A 1 854 ? 14.984 9.168 40.756 1.00 25.00 854 SER A CA 1
ATOM 6486 C C . SER A 1 854 ? 15.191 10.686 40.750 1.00 25.00 854 SER A C 1
ATOM 6488 O O . SER A 1 854 ? 16.242 11.162 40.318 1.00 25.00 854 SER A O 1
ATOM 6490 N N . ASP A 1 855 ? 14.211 11.438 41.250 1.00 29.69 855 ASP A N 1
ATOM 6491 C CA . ASP A 1 855 ? 14.463 12.793 41.742 1.00 29.69 855 ASP A CA 1
ATOM 6492 C C . ASP A 1 855 ? 15.229 12.688 43.065 1.00 29.69 855 ASP A C 1
ATOM 6494 O O . ASP A 1 855 ? 14.754 12.028 43.986 1.00 29.69 855 ASP A O 1
ATOM 6498 N N . ASP A 1 856 ? 16.367 13.371 43.186 1.00 26.03 856 ASP A N 1
ATOM 6499 C CA . ASP A 1 856 ? 16.784 13.942 44.469 1.00 26.03 856 ASP A CA 1
ATOM 6500 C C . ASP A 1 856 ? 17.800 15.073 44.259 1.00 26.03 856 ASP A C 1
ATOM 6502 O O . ASP A 1 856 ? 18.683 15.008 43.399 1.00 26.03 856 ASP A O 1
ATOM 6506 N N . ALA A 1 857 ? 17.664 16.144 45.037 1.00 29.80 857 ALA A N 1
ATOM 6507 C CA . ALA A 1 857 ? 18.469 17.354 44.900 1.00 29.80 857 ALA A CA 1
ATOM 6508 C C . ALA A 1 857 ? 19.410 17.531 46.096 1.00 29.80 857 ALA A C 1
ATOM 6510 O O . ALA A 1 857 ? 18.940 17.487 47.230 1.00 29.80 857 ALA A O 1
ATOM 6511 N N . ASN A 1 858 ? 20.698 17.835 45.857 1.00 25.36 858 ASN A N 1
ATOM 6512 C CA . ASN A 1 858 ? 21.431 18.931 46.526 1.00 25.36 858 ASN A CA 1
ATOM 6513 C C . ASN A 1 858 ? 22.931 19.028 46.161 1.00 25.36 858 ASN A C 1
ATOM 6515 O O . ASN A 1 858 ? 23.604 18.043 45.891 1.00 25.36 858 ASN A O 1
ATOM 6519 N N . ASN A 1 859 ? 23.430 20.268 46.232 1.00 25.67 859 ASN A N 1
ATOM 6520 C CA . ASN A 1 859 ? 24.822 20.739 46.336 1.00 25.67 859 ASN A CA 1
ATOM 6521 C C . ASN A 1 859 ? 25.969 19.714 46.506 1.00 25.67 859 ASN A C 1
ATOM 6523 O O . ASN A 1 859 ? 26.073 19.060 47.542 1.00 25.67 859 ASN A O 1
ATOM 6527 N N . SER A 1 860 ? 27.008 19.819 45.669 1.00 23.70 860 SER A N 1
ATOM 6528 C CA . SER A 1 860 ? 28.281 20.515 46.001 1.00 23.70 860 SER A CA 1
ATOM 6529 C C . SER A 1 860 ? 29.400 20.176 44.998 1.00 23.70 860 SER A C 1
ATOM 6531 O O . SER A 1 860 ? 29.293 19.227 44.228 1.00 23.70 860 SER A O 1
ATOM 6533 N N . ALA A 1 861 ? 30.458 20.993 44.952 1.00 27.75 861 ALA A N 1
ATOM 6534 C CA . ALA A 1 861 ? 31.556 20.840 43.996 1.00 27.75 861 ALA A CA 1
ATOM 6535 C C . ALA A 1 861 ? 32.729 20.022 44.565 1.00 27.75 861 ALA A C 1
ATOM 6537 O O . ALA A 1 861 ? 33.235 20.350 45.638 1.00 27.75 861 ALA A O 1
ATOM 6538 N N . ALA A 1 862 ? 33.222 19.048 43.794 1.00 23.05 862 ALA A N 1
ATOM 6539 C CA . ALA A 1 862 ? 34.582 18.511 43.888 1.00 23.05 862 ALA A CA 1
ATOM 6540 C C . ALA A 1 862 ? 34.981 17.828 42.565 1.00 23.05 862 ALA A C 1
ATOM 6542 O O . ALA A 1 862 ? 34.175 17.133 41.949 1.00 23.05 862 ALA A O 1
ATOM 6543 N N . GLU A 1 863 ? 36.228 18.013 42.132 1.00 26.56 863 GLU A N 1
ATOM 6544 C CA . GLU A 1 863 ? 36.856 17.177 41.099 1.00 26.56 863 GLU A CA 1
ATOM 6545 C C . GLU A 1 863 ? 37.141 15.771 41.660 1.00 26.56 863 GLU A C 1
ATOM 6547 O O . GLU A 1 863 ? 37.427 15.665 42.849 1.00 26.56 863 GLU A O 1
ATOM 6552 N N . VAL A 1 864 ? 37.153 14.726 40.812 1.00 22.22 864 VAL A N 1
ATOM 6553 C CA . VAL A 1 864 ? 38.181 13.651 40.799 1.00 22.22 864 VAL A CA 1
ATOM 6554 C C . VAL A 1 864 ? 37.935 12.632 39.659 1.00 22.22 864 VAL A C 1
ATOM 6556 O O . VAL A 1 864 ? 36.888 12.005 39.563 1.00 22.22 864 VAL A O 1
ATOM 6559 N N . THR A 1 865 ? 38.948 12.516 38.788 1.00 22.91 865 THR A N 1
ATOM 6560 C CA . THR A 1 865 ? 39.340 11.411 37.873 1.00 22.91 865 THR A CA 1
ATOM 6561 C C . THR A 1 865 ? 38.293 10.570 37.112 1.00 22.91 865 THR A C 1
ATOM 6563 O O . THR A 1 865 ? 37.615 9.716 37.677 1.00 22.91 865 THR A O 1
ATOM 6566 N N . GLN A 1 866 ? 38.342 10.653 35.774 1.00 23.27 866 GLN A N 1
ATOM 6567 C CA . GLN A 1 866 ? 37.823 9.622 34.864 1.00 23.27 866 GLN A CA 1
ATOM 6568 C C . GLN A 1 866 ? 38.763 8.403 34.786 1.00 23.27 866 GLN A C 1
ATOM 6570 O O . GLN A 1 866 ? 39.885 8.531 34.298 1.00 23.27 866 GLN A O 1
ATOM 6575 N N . GLU A 1 867 ? 38.257 7.209 35.102 1.00 24.58 867 GLU A N 1
ATOM 6576 C CA . GLU A 1 867 ? 38.682 5.961 34.450 1.00 24.58 867 GLU A CA 1
ATOM 6577 C C . GLU A 1 867 ? 37.473 5.333 33.746 1.00 24.58 867 GLU A C 1
ATOM 6579 O O . GLU A 1 867 ? 36.356 5.349 34.259 1.00 24.58 867 GLU A O 1
ATOM 6584 N N . ASN A 1 868 ? 37.682 4.847 32.522 1.00 23.39 868 ASN A N 1
ATOM 6585 C CA . ASN A 1 868 ? 36.617 4.638 31.541 1.00 23.39 868 ASN A CA 1
ATOM 6586 C C . ASN A 1 868 ? 36.661 3.192 31.001 1.00 23.39 868 ASN A C 1
ATOM 6588 O O . ASN A 1 868 ? 37.597 2.866 30.263 1.00 23.39 868 ASN A O 1
ATOM 6592 N N . PRO A 1 869 ? 35.688 2.312 31.308 1.00 23.77 869 PRO A N 1
ATOM 6593 C CA . PRO A 1 869 ? 35.542 1.025 30.638 1.00 23.77 869 PRO A CA 1
ATOM 6594 C C . PRO A 1 869 ? 34.657 1.193 29.396 1.00 23.77 869 PRO A C 1
ATOM 6596 O O . PRO A 1 869 ? 33.432 1.243 29.475 1.00 23.77 869 PRO A O 1
ATOM 6599 N N . ALA A 1 870 ? 35.286 1.277 28.224 1.00 26.62 870 ALA A N 1
ATOM 6600 C CA . ALA A 1 870 ? 34.574 1.422 26.959 1.00 26.62 870 ALA A CA 1
ATOM 6601 C C . ALA A 1 870 ? 33.845 0.127 26.544 1.00 26.62 870 ALA A C 1
ATOM 6603 O O . ALA A 1 870 ? 34.470 -0.910 26.319 1.00 26.62 870 ALA A O 1
ATOM 6604 N N . GLY A 1 871 ? 32.532 0.229 26.336 1.00 24.25 871 GLY A N 1
ATOM 6605 C CA . GLY A 1 871 ? 31.694 -0.782 25.694 1.00 24.25 871 GLY A CA 1
ATOM 6606 C C . GLY A 1 871 ? 30.431 -0.125 25.135 1.00 24.25 871 GLY A C 1
ATOM 6607 O O . GLY A 1 871 ? 29.763 0.615 25.843 1.00 24.25 871 GLY A O 1
ATOM 6608 N N . CYS A 1 872 ? 30.125 -0.355 23.855 1.00 23.16 872 CYS A N 1
ATOM 6609 C CA . CYS A 1 872 ? 28.915 0.144 23.176 1.00 23.16 872 CYS A CA 1
ATOM 6610 C C . CYS A 1 872 ? 28.731 1.677 23.046 1.00 23.16 872 CYS A C 1
ATOM 6612 O O . CYS A 1 872 ? 27.612 2.130 22.840 1.00 23.16 872 CYS A O 1
ATOM 6614 N N . TRP A 1 873 ? 29.809 2.473 23.021 1.00 22.66 873 TRP A N 1
ATOM 6615 C CA . TRP A 1 873 ? 29.777 3.862 22.514 1.00 22.66 873 TRP A CA 1
ATOM 6616 C C . TRP A 1 873 ? 30.866 4.111 21.461 1.00 22.66 873 TRP A C 1
ATOM 6618 O O . TRP A 1 873 ? 31.861 4.791 21.702 1.00 22.66 873 TRP A O 1
ATOM 6628 N N . SER A 1 874 ? 30.692 3.535 20.266 1.00 23.38 874 SER A N 1
ATOM 6629 C CA . SER A 1 874 ? 31.511 3.898 19.098 1.00 23.38 874 SER A CA 1
ATOM 6630 C C . SER A 1 874 ? 30.830 3.639 17.749 1.00 23.38 874 SER A C 1
ATOM 6632 O O . SER A 1 874 ? 31.404 2.976 16.903 1.00 23.38 874 SER A O 1
ATOM 6634 N N . TYR A 1 875 ? 29.636 4.194 17.516 1.00 24.25 875 TYR A N 1
ATOM 6635 C CA . TYR A 1 875 ? 29.206 4.662 16.184 1.00 24.25 875 TYR A CA 1
ATOM 6636 C C . TYR A 1 875 ? 27.939 5.516 16.316 1.00 24.25 875 TYR A C 1
ATOM 6638 O O . TYR A 1 875 ? 26.873 4.987 16.590 1.00 24.25 875 TYR A O 1
ATOM 6646 N N . ILE A 1 876 ? 28.109 6.829 16.125 1.00 25.12 876 ILE A N 1
ATOM 6647 C CA . ILE A 1 876 ? 27.171 7.880 15.670 1.00 25.12 876 ILE A CA 1
ATOM 6648 C C . ILE A 1 876 ? 27.699 9.189 16.269 1.00 25.12 876 ILE A C 1
ATOM 6650 O O . ILE A 1 876 ? 27.670 9.420 17.473 1.00 25.12 876 ILE A O 1
ATOM 6654 N N . ASN A 1 877 ? 28.272 10.029 15.408 1.00 22.92 877 ASN A N 1
ATOM 6655 C CA . ASN A 1 877 ? 28.746 11.358 15.781 1.00 22.92 877 ASN A CA 1
ATOM 6656 C C . ASN A 1 877 ? 27.575 12.340 15.580 1.00 22.92 877 ASN A C 1
ATOM 6658 O O . ASN A 1 877 ? 27.081 12.402 14.450 1.00 22.92 877 ASN A O 1
ATOM 6662 N N . PRO A 1 878 ? 27.142 13.115 16.598 1.00 22.83 878 PRO A N 1
ATOM 6663 C CA . PRO A 1 878 ? 25.970 13.994 16.489 1.00 22.83 878 PRO A CA 1
ATOM 6664 C C . PRO A 1 878 ? 26.047 15.034 15.358 1.00 22.83 878 PRO A C 1
ATOM 6666 O O . PRO A 1 878 ? 25.022 15.508 14.883 1.00 22.83 878 PRO A O 1
ATOM 6669 N N . ASN A 1 879 ? 27.248 15.342 14.857 1.00 23.36 879 ASN A N 1
ATOM 6670 C CA . ASN A 1 879 ? 27.465 16.285 13.756 1.00 23.36 879 ASN A CA 1
ATOM 6671 C C . ASN A 1 879 ? 27.340 15.662 12.346 1.00 23.36 879 ASN A C 1
ATOM 6673 O O . ASN A 1 879 ? 27.930 16.168 11.389 1.00 23.36 879 ASN A O 1
ATOM 6677 N N . LYS A 1 880 ? 26.591 14.559 12.191 1.00 25.78 880 LYS A N 1
ATOM 6678 C CA . LYS A 1 880 ? 26.221 13.978 10.885 1.00 25.78 880 LYS A CA 1
ATOM 6679 C C . LYS A 1 880 ? 24.744 13.572 10.802 1.00 25.78 880 LYS A C 1
ATOM 6681 O O . LYS A 1 880 ? 24.420 12.436 10.467 1.00 25.78 880 LYS A O 1
ATOM 6686 N N . ALA A 1 881 ? 23.848 14.537 10.995 1.00 22.00 881 ALA A N 1
ATOM 6687 C CA . ALA A 1 881 ? 22.547 14.481 10.335 1.00 22.00 881 ALA A CA 1
ATOM 6688 C C . ALA A 1 881 ? 22.765 14.672 8.819 1.00 22.00 881 ALA A C 1
ATOM 6690 O O . ALA A 1 881 ? 23.074 15.773 8.358 1.00 22.00 881 ALA A O 1
ATOM 6691 N N . LEU A 1 882 ? 22.684 13.588 8.043 1.00 22.30 882 LEU A N 1
ATOM 6692 C CA . LEU A 1 882 ? 22.748 13.654 6.583 1.00 22.30 882 LEU A CA 1
ATOM 6693 C C . LEU A 1 882 ? 21.391 14.114 6.040 1.00 22.30 882 LEU A C 1
ATOM 6695 O O . LEU A 1 882 ? 20.420 13.366 6.050 1.00 22.30 882 LEU A O 1
ATOM 6699 N N . TYR A 1 883 ? 21.345 15.357 5.562 1.00 21.30 883 TYR A N 1
ATOM 6700 C CA . TYR A 1 883 ? 20.197 15.903 4.842 1.00 21.30 883 TYR A CA 1
ATOM 6701 C C . TYR A 1 883 ? 19.884 15.064 3.589 1.00 21.30 883 TYR A C 1
ATOM 6703 O O . TYR A 1 883 ? 20.813 14.734 2.842 1.00 21.30 883 TYR A O 1
ATOM 6711 N N . PRO A 1 884 ? 18.605 14.790 3.277 1.00 24.00 884 PRO A N 1
ATOM 6712 C CA . PRO A 1 884 ? 18.241 14.201 1.998 1.00 24.00 884 PRO A CA 1
ATOM 6713 C C . PRO A 1 884 ? 18.454 15.211 0.855 1.00 24.00 884 PRO A C 1
ATOM 6715 O O . PRO A 1 884 ? 17.827 16.266 0.813 1.00 24.00 884 PRO A O 1
ATOM 6718 N N . GLY A 1 885 ? 19.323 14.860 -0.097 1.00 24.23 885 GLY A N 1
ATOM 6719 C CA . GLY A 1 885 ? 19.272 15.347 -1.482 1.00 24.23 885 GLY A CA 1
ATOM 6720 C C . GLY A 1 885 ? 19.423 16.855 -1.739 1.00 24.23 885 GLY A C 1
ATOM 6721 O O . GLY A 1 885 ? 18.544 17.459 -2.353 1.00 24.23 885 GLY A O 1
ATOM 6722 N N . LEU A 1 886 ? 20.574 17.456 -1.414 1.00 22.52 886 LEU A N 1
ATOM 6723 C CA . LEU A 1 886 ? 20.976 18.722 -2.047 1.00 22.52 886 LEU A CA 1
ATOM 6724 C C . LEU A 1 886 ? 21.510 18.464 -3.465 1.00 22.52 886 LEU A C 1
ATOM 6726 O O . LEU A 1 886 ? 22.655 18.056 -3.640 1.00 22.52 886 LEU A O 1
ATOM 6730 N N . ILE A 1 887 ? 20.699 18.761 -4.483 1.00 24.95 887 ILE A N 1
ATOM 6731 C CA . ILE A 1 887 ? 21.193 18.939 -5.855 1.00 24.95 887 ILE A CA 1
ATOM 6732 C C . ILE A 1 887 ? 21.699 20.376 -5.966 1.00 24.95 887 ILE A C 1
ATOM 6734 O O . ILE A 1 887 ? 20.907 21.320 -5.945 1.00 24.95 887 ILE A O 1
ATOM 6738 N N . TYR A 1 888 ? 23.019 20.532 -6.047 1.00 25.31 888 TYR A N 1
ATOM 6739 C CA . TYR A 1 888 ? 23.669 21.823 -6.235 1.00 25.31 888 TYR A CA 1
ATOM 6740 C C . TYR A 1 888 ? 24.026 22.021 -7.709 1.00 25.31 888 TYR A C 1
ATOM 6742 O O . TYR A 1 888 ? 24.710 21.189 -8.299 1.00 25.31 888 TYR A O 1
ATOM 6750 N N . ASP A 1 889 ? 23.557 23.124 -8.285 1.00 27.53 889 ASP A N 1
ATOM 6751 C CA . ASP A 1 889 ? 23.778 23.499 -9.681 1.00 27.53 889 ASP A CA 1
ATOM 6752 C C . ASP A 1 889 ? 24.739 24.701 -9.684 1.00 27.53 889 ASP A C 1
ATOM 6754 O O . ASP A 1 889 ? 24.325 25.851 -9.524 1.00 27.53 889 ASP A O 1
ATOM 6758 N N . GLY A 1 890 ? 26.044 24.418 -9.711 1.00 30.58 890 GLY A N 1
ATOM 6759 C CA . GLY A 1 890 ? 27.105 25.410 -9.527 1.00 30.58 890 GLY A CA 1
ATOM 6760 C C . GLY A 1 890 ? 28.496 24.861 -9.849 1.00 30.58 890 GLY A C 1
ATOM 6761 O O . GLY A 1 890 ? 28.693 23.653 -9.989 1.00 30.58 890 GLY A O 1
ATOM 6762 N N . THR A 1 891 ? 29.465 25.758 -10.013 1.00 35.06 891 THR A N 1
ATOM 6763 C CA . THR A 1 891 ? 30.801 25.420 -10.525 1.00 35.06 891 THR A CA 1
ATOM 6764 C C . THR A 1 891 ? 31.717 24.826 -9.448 1.00 35.06 891 THR A C 1
ATOM 6766 O O . THR A 1 891 ? 31.427 24.867 -8.249 1.00 35.06 891 THR A O 1
ATOM 6769 N N . ALA A 1 892 ? 32.880 24.305 -9.856 1.00 34.88 892 ALA A N 1
ATOM 6770 C CA . ALA A 1 892 ? 33.887 23.801 -8.920 1.00 34.88 892 ALA A CA 1
ATOM 6771 C C . ALA A 1 892 ? 34.358 24.872 -7.909 1.00 34.88 892 ALA A C 1
ATOM 6773 O O . ALA A 1 892 ? 34.635 24.543 -6.755 1.00 34.88 892 ALA A O 1
ATOM 6774 N N . GLU A 1 893 ? 34.390 26.153 -8.298 1.00 36.94 893 GLU A N 1
ATOM 6775 C CA . GLU A 1 893 ? 34.719 27.260 -7.389 1.00 36.94 893 GLU A CA 1
ATOM 6776 C C . GLU A 1 893 ? 33.627 27.506 -6.341 1.00 36.94 893 GLU A C 1
ATOM 6778 O O . GLU A 1 893 ? 33.927 27.827 -5.188 1.00 36.94 893 GLU A O 1
ATOM 6783 N N . ASP A 1 894 ? 32.361 27.314 -6.708 1.00 40.00 894 ASP A N 1
ATOM 6784 C CA . ASP A 1 894 ? 31.229 27.478 -5.795 1.00 40.00 894 ASP A CA 1
ATOM 6785 C C . ASP A 1 894 ? 31.205 26.368 -4.735 1.00 40.00 894 ASP A C 1
ATOM 6787 O O . ASP A 1 894 ? 30.965 26.634 -3.554 1.00 40.00 894 ASP A O 1
ATOM 6791 N N . CYS A 1 895 ? 31.580 25.143 -5.117 1.00 35.09 895 CYS A N 1
ATOM 6792 C CA . CYS A 1 895 ? 31.780 24.040 -4.178 1.00 35.09 895 CYS A CA 1
ATOM 6793 C C . CYS A 1 895 ? 32.932 24.315 -3.186 1.00 35.09 895 CYS A C 1
ATOM 6795 O O . CYS A 1 895 ? 32.825 23.983 -2.004 1.00 35.09 895 CYS A O 1
ATOM 6797 N N . VAL A 1 896 ? 34.022 24.961 -3.624 1.00 40.09 896 VAL A N 1
ATOM 6798 C CA . VAL A 1 896 ? 35.141 25.353 -2.741 1.00 40.09 896 VAL A CA 1
ATOM 6799 C C . VAL A 1 896 ? 34.742 26.483 -1.783 1.00 40.09 896 VAL A C 1
ATOM 6801 O O . VAL A 1 896 ? 35.117 26.441 -0.607 1.00 40.09 896 VAL A O 1
ATOM 6804 N N . LYS A 1 897 ? 33.941 27.458 -2.234 1.00 40.12 897 LYS A N 1
ATOM 6805 C CA . LYS A 1 897 ? 33.359 28.505 -1.368 1.00 40.12 897 LYS A CA 1
ATOM 6806 C C . LYS A 1 897 ? 32.430 27.905 -0.306 1.00 40.12 897 LYS A C 1
ATOM 6808 O O . LYS A 1 897 ? 32.535 28.276 0.861 1.00 40.12 897 LYS A O 1
ATOM 6813 N N . LEU A 1 898 ? 31.594 26.931 -0.678 1.00 37.59 898 LEU A N 1
ATOM 6814 C CA . LEU A 1 898 ? 30.740 26.172 0.248 1.00 37.59 898 LEU A CA 1
ATOM 6815 C C . LEU A 1 898 ? 31.555 25.434 1.322 1.00 37.59 898 LEU A C 1
ATOM 6817 O O . LEU A 1 898 ? 31.281 25.588 2.511 1.00 37.59 898 LEU A O 1
ATOM 6821 N N . LEU A 1 899 ? 32.600 24.700 0.926 1.00 37.25 899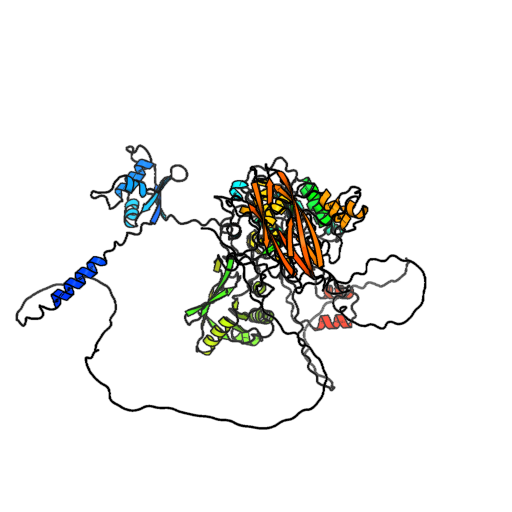 LEU A N 1
ATOM 6822 C CA . LEU A 1 899 ? 33.467 23.967 1.862 1.00 37.25 899 LEU A CA 1
ATOM 6823 C C . LEU A 1 899 ? 34.273 24.895 2.786 1.00 37.25 899 LEU A C 1
ATOM 6825 O O . LEU A 1 899 ? 34.525 24.552 3.941 1.00 37.25 899 LEU A O 1
ATOM 6829 N N . SER A 1 900 ? 34.631 26.087 2.307 1.00 39.25 900 SER A N 1
ATOM 6830 C CA . SER A 1 900 ? 35.336 27.110 3.090 1.00 39.25 900 SER A CA 1
ATOM 6831 C C . SER A 1 900 ? 34.440 27.778 4.144 1.00 39.25 900 SER A C 1
ATOM 6833 O O . SER A 1 900 ? 34.942 28.248 5.162 1.00 39.25 900 SER A O 1
ATOM 6835 N N . GLY A 1 901 ? 33.115 27.767 3.953 1.00 39.69 901 GLY A N 1
ATOM 6836 C CA . GLY A 1 901 ? 32.133 28.184 4.962 1.00 39.69 901 GLY A CA 1
ATOM 6837 C C . GLY A 1 901 ? 31.869 27.148 6.066 1.00 39.69 901 GLY A C 1
ATOM 6838 O O . GLY A 1 901 ? 31.195 27.466 7.040 1.00 39.69 901 GLY A O 1
ATOM 6839 N N . MET A 1 902 ? 32.388 25.919 5.938 1.00 33.22 902 MET A N 1
ATOM 6840 C CA . MET A 1 902 ? 32.064 24.776 6.808 1.00 33.22 902 MET A CA 1
ATOM 6841 C C . MET A 1 902 ? 33.224 24.331 7.717 1.00 33.22 902 MET A C 1
ATOM 6843 O O . MET A 1 902 ? 33.404 23.142 7.961 1.00 33.22 902 MET A O 1
ATOM 6847 N N . ASN A 1 903 ? 34.013 25.276 8.241 1.00 38.41 903 ASN A N 1
ATOM 6848 C CA . ASN A 1 903 ? 35.005 25.055 9.314 1.00 38.41 903 ASN A CA 1
ATOM 6849 C C . ASN A 1 903 ? 36.022 23.902 9.093 1.00 38.41 903 ASN A C 1
ATOM 6851 O O . ASN A 1 903 ? 36.621 23.393 10.044 1.00 38.41 903 ASN A O 1
ATOM 6855 N N . TYR A 1 904 ? 36.257 23.494 7.842 1.00 39.16 904 TYR A N 1
ATOM 6856 C CA . TYR A 1 904 ? 37.257 22.486 7.494 1.00 39.16 904 TYR A CA 1
ATOM 6857 C C . TYR A 1 904 ? 38.662 23.088 7.462 1.00 39.16 904 TYR A C 1
ATOM 6859 O O . TYR A 1 904 ? 38.898 24.171 6.927 1.00 39.16 904 TYR A O 1
ATOM 6867 N N . THR A 1 905 ? 39.640 22.349 7.981 1.00 46.69 905 THR A N 1
ATOM 6868 C CA . THR A 1 905 ? 41.048 22.751 7.892 1.00 46.69 905 THR A CA 1
ATOM 6869 C C . THR A 1 905 ? 41.542 22.680 6.445 1.00 46.69 905 THR A C 1
ATOM 6871 O O . THR A 1 905 ? 41.154 21.793 5.680 1.00 46.69 905 THR A O 1
ATOM 6874 N N . ALA A 1 906 ? 42.489 23.547 6.072 1.00 42.50 906 ALA A N 1
ATOM 6875 C CA . ALA A 1 906 ? 43.077 23.562 4.725 1.00 42.50 906 ALA A CA 1
ATOM 6876 C C . ALA A 1 906 ? 43.636 22.189 4.281 1.00 42.50 906 ALA A C 1
ATOM 6878 O O . ALA A 1 906 ? 43.621 21.854 3.098 1.00 42.50 906 ALA A O 1
ATOM 6879 N N . LYS A 1 907 ? 44.070 21.356 5.238 1.00 37.78 907 LYS A N 1
ATOM 6880 C CA . LYS A 1 907 ? 44.550 19.985 5.004 1.00 37.78 907 LYS A CA 1
ATOM 6881 C C . LYS A 1 907 ? 43.433 19.020 4.577 1.00 37.78 907 LYS A C 1
ATOM 6883 O O . LYS A 1 907 ? 43.681 18.143 3.757 1.00 37.78 907 LYS A O 1
ATOM 6888 N N . GLN A 1 908 ? 42.215 19.194 5.096 1.00 39.81 908 GLN A N 1
ATOM 6889 C CA . GLN A 1 908 ? 41.032 18.416 4.701 1.00 39.81 908 GLN A CA 1
ATOM 6890 C C . GLN A 1 908 ? 40.552 18.832 3.303 1.00 39.81 908 GLN A C 1
ATOM 6892 O O . GLN A 1 908 ? 40.334 17.970 2.455 1.00 39.81 908 GLN A O 1
ATOM 6897 N N . ILE A 1 909 ? 40.507 20.138 3.017 1.00 42.50 909 ILE A N 1
ATOM 6898 C CA . ILE A 1 909 ? 40.168 20.672 1.683 1.00 42.50 909 ILE A CA 1
ATOM 6899 C C . ILE A 1 909 ? 41.163 20.160 0.618 1.00 42.50 909 ILE A C 1
ATOM 6901 O O . ILE A 1 909 ? 40.766 19.757 -0.478 1.00 42.50 909 ILE A O 1
ATOM 6905 N N . GLN A 1 910 ? 42.456 20.081 0.956 1.00 37.81 910 GLN A N 1
ATOM 6906 C CA . GLN A 1 910 ? 43.498 19.553 0.065 1.00 37.81 910 GLN A CA 1
ATOM 6907 C C . GLN A 1 910 ? 43.448 18.020 -0.127 1.00 37.81 910 GLN A C 1
ATOM 6909 O O . GLN A 1 910 ? 43.976 17.516 -1.118 1.00 37.81 910 GLN A O 1
ATOM 6914 N N . MET A 1 911 ? 42.825 17.267 0.788 1.00 35.28 911 MET A N 1
ATOM 6915 C CA . MET A 1 911 ? 42.564 15.831 0.604 1.00 35.28 911 MET A CA 1
ATOM 6916 C C . MET A 1 911 ? 41.345 15.585 -0.291 1.00 35.28 911 MET A C 1
ATOM 6918 O O . MET A 1 911 ? 41.430 14.764 -1.199 1.00 35.28 911 MET A O 1
ATOM 6922 N N . ILE A 1 912 ? 40.256 16.334 -0.085 1.00 36.94 912 ILE A N 1
ATOM 6923 C CA . ILE A 1 912 ? 39.006 16.221 -0.862 1.00 36.94 912 ILE A CA 1
ATOM 6924 C C . ILE A 1 912 ? 39.241 16.537 -2.347 1.00 36.94 912 ILE A C 1
ATOM 6926 O O . ILE A 1 912 ? 38.731 15.852 -3.226 1.00 36.94 912 ILE A O 1
ATOM 6930 N N . THR A 1 913 ? 40.061 17.547 -2.642 1.00 35.41 913 THR A N 1
ATOM 6931 C CA . THR A 1 913 ? 40.363 17.955 -4.025 1.00 35.41 913 THR A CA 1
ATOM 6932 C C . THR A 1 913 ? 41.294 16.981 -4.760 1.00 35.41 913 THR A C 1
ATOM 6934 O O . THR A 1 913 ? 41.169 16.813 -5.973 1.00 35.41 913 THR A O 1
ATOM 6937 N N . LYS A 1 914 ? 42.196 16.282 -4.054 1.00 30.48 914 LYS A N 1
ATOM 6938 C CA . LYS A 1 914 ? 43.221 15.412 -4.666 1.00 30.48 914 LYS A CA 1
ATOM 6939 C C . LYS A 1 914 ? 42.763 14.008 -5.074 1.00 30.48 914 LYS A C 1
ATOM 6941 O O . LYS A 1 914 ? 43.524 13.343 -5.770 1.00 30.48 914 LYS A O 1
ATOM 6946 N N . SER A 1 915 ? 41.572 13.547 -4.687 1.00 26.97 915 SER A N 1
ATOM 6947 C CA . SER A 1 915 ? 41.031 12.255 -5.153 1.00 26.97 915 SER A CA 1
ATOM 6948 C C . SER A 1 915 ? 40.171 12.362 -6.418 1.00 26.97 915 SER A C 1
ATOM 6950 O O . SER A 1 915 ? 39.596 11.365 -6.846 1.00 26.97 915 SER A O 1
ATOM 6952 N N . SER A 1 916 ? 40.060 13.552 -7.020 1.00 25.48 916 SER A N 1
ATOM 6953 C CA . SER A 1 916 ? 39.189 13.787 -8.173 1.00 25.48 916 SER A CA 1
ATOM 6954 C C . SER A 1 916 ? 39.919 13.620 -9.514 1.00 25.48 916 SER A C 1
ATOM 6956 O O . SER A 1 916 ? 40.756 14.429 -9.903 1.00 25.48 916 SER A O 1
ATOM 6958 N N . THR A 1 917 ? 39.558 12.576 -10.262 1.00 22.45 917 THR A N 1
ATOM 6959 C CA . THR A 1 917 ? 39.679 12.566 -11.729 1.00 22.45 917 THR A CA 1
ATOM 6960 C C . THR A 1 917 ? 38.367 12.050 -12.316 1.00 22.45 917 THR A C 1
ATOM 6962 O O . THR A 1 917 ? 37.896 10.990 -11.926 1.00 22.45 917 THR A O 1
ATOM 6965 N N . TYR A 1 918 ? 37.797 12.835 -13.236 1.00 21.92 918 TYR A N 1
ATOM 6966 C CA . TYR A 1 918 ? 36.537 12.613 -13.962 1.00 21.92 918 TYR A CA 1
ATOM 6967 C C . TYR A 1 918 ? 35.227 12.596 -13.150 1.00 21.92 918 TYR A C 1
ATOM 6969 O O . TYR A 1 918 ? 34.727 11.553 -12.746 1.00 21.92 918 TYR A O 1
ATOM 6977 N N . TYR A 1 919 ? 34.584 13.767 -13.091 1.00 24.06 919 TYR A N 1
ATOM 6978 C CA . TYR A 1 919 ? 33.128 13.873 -13.227 1.00 24.06 919 TYR A CA 1
ATOM 6979 C C . TYR A 1 919 ? 32.816 14.580 -14.548 1.00 24.06 919 TYR A C 1
ATOM 6981 O O . TYR A 1 919 ? 33.403 15.621 -14.844 1.00 24.06 919 TYR A O 1
ATOM 6989 N N . ASN A 1 920 ? 31.904 14.015 -15.339 1.00 20.27 920 ASN A N 1
ATOM 6990 C CA . ASN A 1 920 ? 31.349 14.663 -16.523 1.00 20.27 920 ASN A CA 1
ATOM 6991 C C . ASN A 1 920 ? 29.983 15.252 -16.145 1.00 20.27 920 ASN A C 1
ATOM 6993 O O . ASN A 1 920 ? 29.015 14.510 -15.988 1.00 20.27 920 ASN A O 1
ATOM 6997 N N . CYS A 1 921 ? 29.908 16.568 -15.942 1.00 22.27 921 CYS A N 1
ATOM 6998 C CA . CYS A 1 921 ? 28.665 17.231 -15.547 1.00 22.27 921 CYS A CA 1
ATOM 6999 C C . CYS A 1 921 ? 27.744 17.444 -16.755 1.00 22.27 921 CYS A C 1
ATOM 7001 O O . CYS A 1 921 ? 27.705 18.524 -17.343 1.00 22.27 921 CYS A O 1
ATOM 7003 N N . SER A 1 922 ? 26.962 16.419 -17.093 1.00 20.28 922 SER A N 1
ATOM 7004 C CA . SER A 1 922 ? 25.824 16.526 -18.010 1.00 20.28 922 SER A CA 1
ATOM 7005 C C . SER A 1 922 ? 24.600 15.819 -17.423 1.00 20.28 922 SER A C 1
ATOM 7007 O O . SER A 1 922 ? 24.518 14.598 -17.490 1.00 20.28 922 SER A O 1
ATOM 7009 N N . ASN A 1 923 ? 23.674 16.600 -16.847 1.00 28.89 923 ASN A N 1
ATOM 7010 C CA . ASN A 1 923 ? 22.305 16.235 -16.439 1.00 28.89 923 ASN A CA 1
ATOM 7011 C C . ASN A 1 923 ? 22.006 14.731 -16.247 1.00 28.89 923 ASN A C 1
ATOM 7013 O O . ASN A 1 923 ? 21.315 14.131 -17.070 1.00 28.89 923 ASN A O 1
ATOM 7017 N N . SER A 1 924 ? 22.417 14.156 -15.114 1.00 23.09 924 SER A N 1
ATOM 7018 C CA . SER A 1 924 ? 21.850 12.901 -14.607 1.00 23.09 924 SER A CA 1
ATOM 7019 C C . SER A 1 924 ? 20.922 13.187 -13.423 1.00 23.09 924 SER A C 1
ATOM 7021 O O . SER A 1 924 ? 21.319 13.712 -12.381 1.00 23.09 924 SER A O 1
ATOM 7023 N N . SER A 1 925 ? 19.638 12.871 -13.585 1.00 22.95 925 SER A N 1
ATOM 7024 C CA . SER A 1 925 ? 18.665 12.900 -12.493 1.00 22.95 925 SER A CA 1
ATOM 7025 C C . SER A 1 925 ? 18.800 11.619 -11.670 1.00 22.95 925 SER A C 1
ATOM 7027 O O . SER A 1 925 ? 18.069 10.662 -11.908 1.00 22.95 925 SER A O 1
ATOM 7029 N N . LEU A 1 926 ? 19.760 11.608 -10.743 1.00 23.28 926 LEU A N 1
ATOM 7030 C CA . LEU A 1 926 ? 20.021 10.479 -9.846 1.00 23.28 926 LEU A CA 1
ATOM 7031 C C . LEU A 1 926 ? 18.770 10.064 -9.053 1.00 23.28 926 LEU A C 1
ATOM 7033 O O . LEU A 1 926 ? 18.071 10.910 -8.487 1.00 23.28 926 LEU A O 1
ATOM 7037 N N . ASP A 1 927 ? 18.533 8.751 -9.015 1.00 25.75 927 ASP A N 1
ATOM 7038 C CA . ASP A 1 927 ? 17.462 8.100 -8.260 1.00 25.75 927 ASP A CA 1
ATOM 7039 C C . ASP A 1 927 ? 17.541 8.422 -6.759 1.00 25.75 927 ASP A C 1
ATOM 7041 O O . ASP A 1 927 ? 18.604 8.361 -6.142 1.00 25.75 927 ASP A O 1
ATOM 7045 N N . LEU A 1 928 ? 16.392 8.722 -6.150 1.00 25.89 928 LEU A N 1
ATOM 7046 C CA . LEU A 1 928 ? 16.288 9.134 -4.742 1.00 25.89 928 LEU A CA 1
ATOM 7047 C C . LEU A 1 928 ? 16.065 7.971 -3.752 1.00 25.89 928 LEU A C 1
ATOM 7049 O O . LEU A 1 928 ? 15.754 8.226 -2.593 1.00 25.89 928 LEU A O 1
ATOM 7053 N N . ASN A 1 929 ? 16.204 6.711 -4.188 1.00 30.52 929 ASN A N 1
ATOM 7054 C CA . ASN A 1 929 ? 15.643 5.558 -3.464 1.00 30.52 929 ASN A CA 1
ATOM 7055 C C . ASN A 1 929 ? 16.641 4.574 -2.822 1.00 30.52 929 ASN A C 1
ATOM 7057 O O . ASN A 1 929 ? 16.183 3.685 -2.114 1.00 30.52 929 ASN A O 1
ATOM 7061 N N . TYR A 1 930 ? 17.963 4.718 -2.994 1.00 28.70 930 TYR A N 1
ATOM 7062 C CA . TYR A 1 930 ? 18.951 3.921 -2.240 1.00 28.70 930 TYR A CA 1
ATOM 7063 C C . TYR A 1 930 ? 20.234 4.723 -1.949 1.00 28.70 930 TYR A C 1
ATOM 7065 O O . TYR A 1 930 ? 20.809 5.297 -2.877 1.00 28.70 930 TYR A O 1
ATOM 7073 N N . PRO A 1 931 ? 20.737 4.762 -0.698 1.00 22.75 931 PRO A N 1
ATOM 7074 C CA . PRO A 1 931 ? 22.045 5.336 -0.401 1.00 22.75 931 PRO A CA 1
ATOM 7075 C C . PRO A 1 931 ? 23.176 4.377 -0.832 1.00 22.75 931 PRO A C 1
ATOM 7077 O O . PRO A 1 931 ? 23.078 3.169 -0.601 1.00 22.75 931 PRO A O 1
ATOM 7080 N N . PRO A 1 932 ? 24.290 4.874 -1.404 1.00 22.11 932 PRO A N 1
ATOM 7081 C CA . PRO A 1 932 ? 25.429 4.029 -1.751 1.00 22.11 932 PRO A CA 1
ATOM 7082 C C . PRO A 1 932 ? 26.193 3.592 -0.491 1.00 22.11 932 PRO A C 1
ATOM 7084 O O . PRO A 1 932 ? 26.899 4.384 0.138 1.00 22.11 932 PRO A O 1
ATOM 7087 N N . PHE A 1 933 ? 26.090 2.311 -0.131 1.00 23.80 933 PHE A N 1
ATOM 7088 C CA . PHE A 1 933 ? 26.869 1.725 0.962 1.00 23.80 933 PHE A CA 1
ATOM 7089 C C . PHE A 1 933 ? 28.308 1.412 0.523 1.00 23.80 933 PHE A C 1
ATOM 7091 O O . PHE A 1 933 ? 28.563 0.499 -0.260 1.00 23.80 933 PHE A O 1
ATOM 7098 N N . ILE A 1 934 ? 29.272 2.151 1.078 1.00 23.30 934 ILE A N 1
ATOM 7099 C CA . ILE A 1 934 ? 30.705 1.900 0.877 1.00 23.30 934 ILE A CA 1
ATOM 7100 C C . ILE A 1 934 ? 31.157 0.766 1.805 1.00 23.30 934 ILE A C 1
ATOM 7102 O O . ILE A 1 934 ? 31.337 0.961 3.009 1.00 23.30 934 ILE A O 1
ATOM 7106 N N . GLY A 1 935 ? 31.388 -0.419 1.238 1.00 21.73 935 GLY A N 1
ATOM 7107 C CA . GLY A 1 935 ? 31.999 -1.541 1.948 1.00 21.73 935 GLY A CA 1
ATOM 7108 C C . GLY A 1 935 ? 33.488 -1.305 2.222 1.00 21.73 935 GLY A C 1
ATOM 7109 O O . GLY A 1 935 ? 34.314 -1.380 1.313 1.00 21.73 935 GLY A O 1
ATOM 7110 N N . PHE A 1 936 ? 33.860 -1.068 3.482 1.00 22.00 936 PHE A N 1
ATOM 7111 C CA . PHE A 1 936 ? 35.265 -1.026 3.895 1.00 22.00 936 PHE A CA 1
ATOM 7112 C C . PHE A 1 936 ? 35.836 -2.444 4.042 1.00 22.00 936 PHE A C 1
ATOM 7114 O O . PHE A 1 936 ? 35.614 -3.112 5.053 1.00 22.00 936 PHE A O 1
ATOM 7121 N N . SER A 1 937 ? 36.635 -2.900 3.070 1.00 22.41 937 SER A N 1
ATOM 7122 C CA . SER A 1 937 ? 37.406 -4.137 3.238 1.00 22.41 937 SER A CA 1
ATOM 7123 C C . SER A 1 937 ? 38.591 -3.902 4.183 1.00 22.41 937 SER A C 1
ATOM 7125 O O . SER A 1 937 ? 39.561 -3.229 3.822 1.00 22.41 937 SER A O 1
ATOM 7127 N N . ASN A 1 938 ? 38.559 -4.495 5.375 1.00 20.91 938 ASN A N 1
ATOM 7128 C CA . ASN A 1 938 ? 39.714 -4.517 6.272 1.00 20.91 938 ASN A CA 1
ATOM 7129 C C . ASN A 1 938 ? 40.769 -5.513 5.758 1.00 20.91 938 ASN A C 1
ATOM 7131 O O . ASN A 1 938 ? 40.680 -6.713 6.020 1.00 20.91 938 ASN A O 1
ATOM 7135 N N . ARG A 1 939 ? 41.809 -5.023 5.070 1.00 23.81 939 ARG A N 1
ATOM 7136 C CA . ARG A 1 939 ? 43.059 -5.775 4.870 1.00 23.81 939 ARG A CA 1
ATOM 7137 C C . ARG A 1 939 ? 44.159 -5.227 5.773 1.00 23.81 939 ARG A C 1
ATOM 7139 O O . ARG A 1 939 ? 44.796 -4.225 5.465 1.00 23.81 939 ARG A O 1
ATOM 7146 N N . ASN A 1 940 ? 44.431 -5.951 6.856 1.00 22.91 940 ASN A N 1
ATOM 7147 C CA . ASN A 1 940 ? 45.702 -5.842 7.564 1.00 22.91 940 ASN A CA 1
ATOM 7148 C C . ASN A 1 940 ? 46.830 -6.355 6.654 1.00 22.91 940 ASN A C 1
ATOM 7150 O O . ASN A 1 940 ? 46.896 -7.551 6.377 1.00 22.91 940 ASN A O 1
ATOM 7154 N N . SER A 1 941 ? 47.750 -5.481 6.245 1.00 23.52 941 SER A N 1
ATOM 7155 C CA . SER A 1 941 ? 49.056 -5.890 5.711 1.00 23.52 941 SER A CA 1
ATOM 7156 C C . SER A 1 941 ? 50.175 -5.093 6.376 1.00 23.52 941 SER A C 1
ATOM 7158 O O . SER A 1 941 ? 50.396 -3.916 6.093 1.00 23.52 941 SER A O 1
ATOM 7160 N N . THR A 1 942 ? 50.885 -5.753 7.282 1.00 24.11 942 THR A N 1
ATOM 7161 C CA . THR A 1 942 ? 52.052 -5.236 7.993 1.00 24.11 942 THR A CA 1
ATOM 7162 C C . THR A 1 942 ? 53.317 -5.345 7.138 1.00 24.11 942 THR A C 1
ATOM 7164 O O . THR A 1 942 ? 53.789 -6.450 6.897 1.00 24.11 942 THR A O 1
ATOM 7167 N N . SER A 1 943 ? 53.968 -4.230 6.779 1.00 23.80 943 SER A N 1
ATOM 7168 C CA . SER A 1 943 ? 55.430 -4.239 6.554 1.00 23.80 943 SER A CA 1
ATOM 7169 C C . SER A 1 943 ? 56.084 -2.853 6.511 1.00 23.80 943 SER A C 1
ATOM 7171 O O . SER A 1 943 ? 55.618 -1.920 5.868 1.00 23.80 943 SER A O 1
ATOM 7173 N N . ARG A 1 944 ? 57.232 -2.777 7.184 1.00 25.20 944 ARG A N 1
ATOM 7174 C CA . ARG A 1 944 ? 58.139 -1.639 7.391 1.00 25.20 944 ARG A CA 1
ATOM 7175 C C . ARG A 1 944 ? 58.728 -1.018 6.099 1.00 25.20 944 ARG A C 1
ATOM 7177 O O . ARG A 1 944 ? 59.401 -1.720 5.358 1.00 25.20 944 ARG A O 1
ATOM 7184 N N . GLY A 1 945 ? 58.745 0.321 6.029 1.00 22.05 945 GLY A N 1
ATOM 7185 C CA . GLY A 1 945 ? 60.012 1.085 6.024 1.00 22.05 945 GLY A CA 1
ATOM 7186 C C . GLY A 1 945 ? 60.619 1.664 4.720 1.00 22.05 945 GLY A C 1
ATOM 7187 O O . GLY A 1 945 ? 60.718 0.994 3.705 1.00 22.05 945 GLY A O 1
ATOM 7188 N N . ARG A 1 946 ? 61.221 2.863 4.895 1.00 24.25 946 ARG A N 1
ATOM 7189 C CA . ARG A 1 946 ? 62.280 3.567 4.106 1.00 24.25 946 ARG A CA 1
ATOM 7190 C C . ARG A 1 946 ? 61.904 4.545 2.960 1.00 24.25 946 ARG A C 1
ATOM 7192 O O . ARG A 1 946 ? 61.586 4.157 1.850 1.00 24.25 946 ARG A O 1
ATOM 7199 N N . LYS A 1 947 ? 62.117 5.839 3.271 1.00 23.81 947 LYS A N 1
ATOM 7200 C CA . LYS A 1 947 ? 62.815 6.920 2.515 1.00 23.81 947 LYS A CA 1
ATOM 7201 C C . LYS A 1 947 ? 63.158 6.709 1.012 1.00 23.81 947 LYS A C 1
ATOM 7203 O O . LYS A 1 947 ? 63.948 5.816 0.737 1.00 23.81 947 LYS A O 1
ATOM 7208 N N . LEU A 1 948 ? 62.812 7.673 0.130 1.00 22.38 948 LEU A N 1
ATOM 7209 C CA . LEU A 1 948 ? 63.710 8.706 -0.483 1.00 22.38 948 LEU A CA 1
ATOM 7210 C C . LEU A 1 948 ? 63.091 9.444 -1.717 1.00 22.38 948 LEU A C 1
ATOM 7212 O O . LEU A 1 948 ? 62.613 8.811 -2.643 1.00 22.38 948 LEU A O 1
ATOM 7216 N N . VAL A 1 949 ? 63.144 10.789 -1.687 1.00 21.70 949 VAL A N 1
ATOM 7217 C CA . VAL A 1 949 ? 63.525 11.783 -2.741 1.00 21.70 949 VAL A CA 1
ATOM 7218 C C . VAL A 1 949 ? 63.167 11.577 -4.247 1.00 21.70 949 VAL A C 1
ATOM 7220 O O . VAL A 1 949 ? 63.655 10.652 -4.875 1.00 21.70 949 VAL A O 1
ATOM 7223 N N . GLN A 1 950 ? 62.398 12.551 -4.794 1.00 20.53 950 GLN A N 1
ATOM 7224 C CA . GLN A 1 950 ? 62.500 13.352 -6.065 1.00 20.53 950 GLN A CA 1
ATOM 7225 C C . GLN A 1 950 ? 63.487 12.984 -7.224 1.00 20.53 950 GLN A C 1
ATOM 7227 O O . GLN A 1 950 ? 64.476 12.307 -6.971 1.00 20.53 950 GLN A O 1
ATOM 7232 N N . PRO A 1 951 ? 63.428 13.646 -8.422 1.00 43.53 951 PRO A N 1
ATOM 7233 C CA . PRO A 1 951 ? 62.314 14.280 -9.181 1.00 43.53 951 PRO A CA 1
ATOM 7234 C C . PRO A 1 951 ? 62.382 14.030 -10.729 1.00 43.53 951 PRO A C 1
ATOM 7236 O O . PRO A 1 951 ? 63.309 13.381 -11.188 1.00 43.53 951 PRO A O 1
ATOM 7239 N N . PHE A 1 952 ? 61.448 14.599 -11.526 1.00 20.89 952 PHE A N 1
ATOM 7240 C CA . PHE A 1 952 ? 61.572 15.228 -12.886 1.00 20.89 952 PHE A CA 1
ATOM 7241 C C . PHE A 1 952 ? 60.206 15.168 -13.630 1.00 20.89 952 PHE A C 1
ATOM 7243 O O . PHE A 1 952 ? 59.402 14.303 -13.315 1.00 20.89 952 PHE A O 1
ATOM 7250 N N . GLN A 1 953 ? 59.895 15.879 -14.725 1.00 22.83 953 GLN A N 1
ATOM 7251 C CA . GLN A 1 953 ? 59.925 17.290 -15.173 1.00 22.83 953 GLN A CA 1
ATOM 7252 C C . GLN A 1 953 ? 59.428 17.278 -16.653 1.00 22.83 953 GLN A C 1
ATOM 7254 O O . GLN A 1 953 ? 59.698 16.304 -17.351 1.00 22.83 953 GLN A O 1
ATOM 7259 N N . ARG A 1 954 ? 58.831 18.379 -17.157 1.00 23.56 954 ARG A N 1
ATOM 7260 C CA . ARG A 1 954 ? 58.283 18.589 -18.538 1.00 23.56 954 ARG A CA 1
ATOM 7261 C C . ARG A 1 954 ? 56.911 17.912 -18.786 1.00 23.56 954 ARG A C 1
ATOM 7263 O O . ARG A 1 954 ? 56.663 16.835 -18.269 1.00 23.56 954 ARG A O 1
ATOM 7270 N N . THR A 1 955 ? 55.949 18.523 -19.493 1.00 23.77 955 THR A N 1
ATOM 7271 C CA . THR A 1 955 ? 56.047 19.552 -20.558 1.00 23.77 955 THR A CA 1
ATOM 7272 C C . THR A 1 955 ? 55.001 20.678 -20.416 1.00 23.77 955 THR A C 1
ATOM 7274 O O . THR A 1 955 ? 53.872 20.433 -20.012 1.00 23.77 955 THR A O 1
ATOM 7277 N N . LEU A 1 956 ? 55.382 21.909 -20.790 1.00 23.89 956 LEU A N 1
ATOM 7278 C CA . LEU A 1 956 ? 54.531 23.110 -20.905 1.00 23.89 956 LEU A CA 1
ATOM 7279 C C . LEU A 1 956 ? 54.188 23.419 -22.374 1.00 23.89 956 LEU A C 1
ATOM 7281 O O . LEU A 1 956 ? 55.064 23.213 -23.216 1.00 23.89 956 LEU A O 1
ATOM 7285 N N . LYS A 1 957 ? 53.009 24.041 -22.596 1.00 23.94 957 LYS A N 1
ATOM 7286 C CA . LYS A 1 957 ? 52.565 24.987 -23.670 1.00 23.94 957 LYS A CA 1
ATOM 7287 C C . LYS A 1 957 ? 51.169 24.609 -24.207 1.00 23.94 957 LYS A C 1
ATOM 7289 O O . LYS A 1 957 ? 50.978 23.461 -24.573 1.00 23.94 957 LYS A O 1
ATOM 7294 N N . ASN A 1 958 ? 50.163 25.492 -24.295 1.00 24.52 958 ASN A N 1
ATOM 7295 C CA . ASN A 1 958 ? 50.173 26.826 -24.925 1.00 24.52 958 ASN A CA 1
ATOM 7296 C C . ASN A 1 958 ? 48.845 27.605 -24.663 1.00 24.52 958 ASN A C 1
ATOM 7298 O O . ASN A 1 958 ? 47.806 26.962 -24.725 1.00 24.52 958 ASN A O 1
ATOM 7302 N N . PHE A 1 959 ? 48.917 28.945 -24.515 1.00 25.50 959 PHE A N 1
ATOM 7303 C CA . PHE A 1 959 ? 47.875 30.009 -24.673 1.00 25.50 959 PHE A CA 1
ATOM 7304 C C . PHE A 1 959 ? 46.490 29.895 -23.963 1.00 25.50 959 PHE A C 1
ATOM 7306 O O . PHE A 1 959 ? 45.897 28.829 -23.907 1.00 25.50 959 PHE A O 1
ATOM 7313 N N . GLY A 1 960 ? 45.877 30.979 -23.458 1.00 23.45 960 GLY A N 1
ATOM 7314 C CA . GLY A 1 960 ? 46.323 32.381 -23.356 1.00 23.45 960 GLY A CA 1
ATOM 7315 C C . GLY A 1 960 ? 45.269 33.313 -22.709 1.00 23.45 960 GLY A C 1
ATOM 7316 O O . GLY A 1 960 ? 44.085 33.003 -22.741 1.00 23.45 960 GLY A O 1
ATOM 7317 N N . ASP A 1 961 ? 45.760 34.399 -22.102 1.00 24.86 961 ASP A N 1
ATOM 7318 C CA . ASP A 1 961 ? 45.182 35.716 -21.743 1.00 24.86 961 ASP A CA 1
ATOM 7319 C C . ASP A 1 961 ? 43.649 35.939 -21.654 1.00 24.86 961 ASP A C 1
ATOM 7321 O O . ASP A 1 961 ? 42.936 35.805 -22.646 1.00 24.86 961 ASP A O 1
ATOM 7325 N N . ALA A 1 962 ? 43.169 36.470 -20.513 1.00 25.34 962 ALA A N 1
ATOM 7326 C CA . ALA A 1 962 ? 42.798 37.899 -20.378 1.00 25.34 962 ALA A CA 1
ATOM 7327 C C . ALA A 1 962 ? 42.146 38.249 -19.011 1.00 25.34 962 ALA A C 1
ATOM 7329 O O . ALA A 1 962 ? 41.331 37.505 -18.473 1.00 25.34 962 ALA A O 1
ATOM 7330 N N . ASP A 1 963 ? 42.517 39.419 -18.487 1.00 24.70 963 ASP A N 1
ATOM 7331 C CA . ASP A 1 963 ? 42.153 40.041 -17.201 1.00 24.70 963 ASP A CA 1
ATOM 7332 C C . ASP A 1 963 ? 40.641 40.306 -16.953 1.00 24.70 963 ASP A C 1
ATOM 7334 O O . ASP A 1 963 ? 39.873 40.505 -17.892 1.00 24.70 963 ASP A O 1
ATOM 7338 N N . VAL A 1 964 ? 40.203 40.432 -15.685 1.00 25.95 964 VAL A N 1
ATOM 7339 C CA . VAL A 1 964 ? 40.126 41.724 -14.944 1.00 25.95 964 VAL A CA 1
ATOM 7340 C C . VAL A 1 964 ? 39.586 41.541 -13.505 1.00 25.95 964 VAL A C 1
ATOM 7342 O O . VAL A 1 964 ? 38.559 40.919 -13.251 1.00 25.95 964 VAL A O 1
ATOM 7345 N N . ASP A 1 965 ? 40.328 42.167 -12.591 1.00 22.69 965 ASP A N 1
ATOM 7346 C CA . ASP A 1 965 ? 40.116 42.510 -11.176 1.00 22.69 965 ASP A CA 1
ATOM 7347 C C . ASP A 1 965 ? 38.682 42.860 -10.691 1.00 22.69 965 ASP A C 1
ATOM 7349 O O . ASP A 1 965 ? 37.949 43.597 -11.347 1.00 22.69 965 ASP A O 1
ATOM 7353 N N . TYR A 1 966 ? 38.358 42.459 -9.451 1.00 24.22 966 TYR A N 1
ATOM 7354 C CA . TYR A 1 966 ? 37.537 43.269 -8.535 1.00 24.22 966 TYR A CA 1
ATOM 7355 C C . TYR A 1 966 ? 37.976 43.082 -7.074 1.00 24.22 966 TYR A C 1
ATOM 7357 O O . TYR A 1 966 ? 37.768 42.038 -6.451 1.00 24.22 966 TYR A O 1
ATOM 7365 N N . SER A 1 967 ? 38.521 44.151 -6.499 1.00 22.25 967 SER A N 1
ATOM 7366 C CA . SER A 1 967 ? 38.928 44.238 -5.098 1.00 22.25 967 SER A CA 1
ATOM 7367 C C . SER A 1 967 ? 37.789 44.698 -4.174 1.00 22.25 967 SER A C 1
ATOM 7369 O O . SER A 1 967 ? 37.039 45.618 -4.494 1.00 22.25 967 SER A O 1
ATOM 7371 N N . VAL A 1 968 ? 37.696 44.119 -2.967 1.00 24.34 968 VAL A N 1
ATOM 7372 C CA . VAL A 1 968 ? 36.906 44.679 -1.851 1.00 24.34 968 VAL A CA 1
ATOM 7373 C C . VAL A 1 968 ? 37.708 44.595 -0.549 1.00 24.34 968 VAL A C 1
ATOM 7375 O O . VAL A 1 968 ? 38.247 43.549 -0.191 1.00 24.34 968 VAL A O 1
ATOM 7378 N N . LYS A 1 969 ? 37.799 45.729 0.156 1.00 22.78 969 LYS A N 1
ATOM 7379 C CA . LYS A 1 969 ? 38.548 45.892 1.412 1.00 22.78 969 LYS A CA 1
ATOM 7380 C C . LYS A 1 969 ? 37.871 45.193 2.595 1.00 22.78 969 LYS A C 1
ATOM 7382 O O . LYS A 1 969 ? 36.651 45.221 2.728 1.00 22.78 969 LYS A O 1
ATOM 7387 N N . VAL A 1 970 ? 38.692 44.683 3.512 1.00 25.09 970 VAL A N 1
ATOM 7388 C CA . VAL A 1 970 ? 38.275 44.234 4.848 1.00 25.09 970 VAL A CA 1
ATOM 7389 C C . VAL A 1 970 ? 38.289 45.417 5.822 1.00 25.09 970 VAL A C 1
ATOM 7391 O O . VAL A 1 970 ? 39.293 46.123 5.908 1.00 25.09 970 VAL A O 1
ATOM 7394 N N . THR A 1 971 ? 37.224 45.569 6.614 1.00 23.42 971 THR A N 1
ATOM 7395 C CA . THR A 1 971 ? 37.176 46.482 7.769 1.00 23.42 971 THR A CA 1
ATOM 7396 C C . THR A 1 971 ? 36.554 45.751 8.967 1.00 23.42 971 THR A C 1
ATOM 7398 O O . THR A 1 971 ? 35.416 45.297 8.847 1.00 23.42 971 THR A O 1
ATOM 7401 N N . PRO A 1 972 ? 37.244 45.612 10.115 1.00 34.81 972 PRO A N 1
ATOM 7402 C CA . PRO A 1 972 ? 36.692 44.954 11.301 1.00 34.81 972 PRO A CA 1
ATOM 7403 C C . PRO A 1 972 ? 36.338 45.947 12.423 1.00 34.81 972 PRO A C 1
ATOM 7405 O O . PRO A 1 972 ? 37.151 46.807 12.740 1.00 34.81 972 PRO A O 1
ATOM 7408 N N . MET A 1 973 ? 35.188 45.771 13.088 1.00 23.53 973 MET A N 1
ATOM 7409 C CA . MET A 1 973 ? 34.944 46.070 14.520 1.00 23.53 973 MET A CA 1
ATOM 7410 C C . MET A 1 973 ? 33.555 45.527 14.922 1.00 23.53 973 MET A C 1
ATOM 7412 O O . MET A 1 973 ? 32.588 45.718 14.198 1.00 23.53 973 MET A O 1
ATOM 7416 N N . ARG A 1 974 ? 33.480 44.625 15.913 1.00 26.53 974 ARG A N 1
ATOM 7417 C CA . ARG A 1 974 ? 33.235 44.862 17.360 1.00 26.53 974 ARG A CA 1
ATOM 7418 C C . ARG A 1 974 ? 31.802 45.293 17.709 1.00 26.53 974 ARG A C 1
ATOM 7420 O O . ARG A 1 974 ? 31.398 46.404 17.398 1.00 26.53 974 ARG A O 1
ATOM 7427 N N . GLY A 1 975 ? 31.131 44.472 18.519 1.00 26.47 975 GLY A N 1
ATOM 7428 C CA . GLY A 1 975 ? 29.919 44.842 19.253 1.00 26.47 975 GLY A CA 1
ATOM 7429 C C . GLY A 1 975 ? 29.273 43.630 19.925 1.00 26.47 975 GLY A C 1
ATOM 7430 O O . GLY A 1 975 ? 28.907 42.688 19.238 1.00 26.47 975 GLY A O 1
ATOM 7431 N N . PHE A 1 976 ? 29.169 43.668 21.257 1.00 27.39 976 PHE A N 1
ATOM 7432 C CA . PHE A 1 976 ? 28.379 42.761 22.106 1.00 27.39 976 PHE A CA 1
ATOM 7433 C C . PHE A 1 976 ? 26.953 42.550 21.538 1.00 27.39 976 PHE A C 1
ATOM 7435 O O . PHE A 1 976 ? 26.410 43.459 20.912 1.00 27.39 976 PHE A O 1
ATOM 7442 N N . LYS A 1 977 ? 26.286 41.414 21.764 1.00 29.14 977 LYS A N 1
ATOM 7443 C CA . LYS A 1 977 ? 26.099 40.752 23.065 1.00 29.14 977 LYS A CA 1
ATOM 7444 C C . LYS A 1 977 ? 25.740 39.274 22.905 1.00 29.14 977 LYS A C 1
ATOM 7446 O O . LYS A 1 977 ? 25.132 38.955 21.863 1.00 29.14 977 LYS A O 1
#

Foldseek 3Di:
DDDDDDDDDDDDDDDDDDDDDDDDDDDDDDDDDDDDDDDDDDDDDDDDDDDDDYDDDDDDDDDDDDDDDDDDDDDDDDDDDDDDDDPDPPVVVVVVVVVVVVVVPPPDPPQDWFKKWWAFDPVQQDPVDPDLVRSQLVLLVVLDPVPPDDDDSVNSVVQWDAQDDPPGHTTMGTGGPSSVVVSCPDGGTDDMDTDDDDDDDQLDACVLLVNDPVDFLCVLLVLLAQAEEEEAAQAAALPQQQQDCVPEDAHHPLFDAAADDDVVGDRVSADSAAPYFFEFCPQVCVVPVPDDQNGPHRHHPAFLRNFLQQQQAGAWAAQFALLLASGGTRGYLRPRHHYYYYYQDDPSDHDLVSSLVSLVVCLVRPHQEYFALDFDQDPPDAQLVRSVSQSVLVCLQSQYAYFYEQFQADDDEQQGGPQRPSHQYEFAWATQKFWWKWKQKPVRDIDIFGAPANDPQKDAFFFEAEPEQCQDLVVLLVQQRHAYEYEDDDDPVNNLVSNVSNNHQHYEYEDPDLCVLVPNLHQHHYGYHYNVVSVVLVVQNVVDPGITMIMGGSDMDGRHPFPIAGEGRTHFDDHPNQNFDADNAAYFHFFFNKGATDQSHFQGHHPVGTDGDRIHGHGGSSSRRSNLSSLLSSLCSSPVPDGSQQLSLLFRQQADCATPVRHGHFHSNPVRDHDACRRGNSYHGNSRSSNALQKGQDFHSVLSLLLCVQVVNDQVSSCSNVVDRDDNPHHDVQRQHLAGEDEQDDPDDDFPDKDKDKHKHKIFGQDQAWFKWAKDWDDKPQKDKDKPPRMDTGGGGGDIDMMMIMIIGISFDPDQKIKIFMAIQTPVNPDRSGRGHIYIYGYCPPDDDDDDDDDDDDDDDDDDDDDDDDDDPPDDDVPDPDDQDDPDDDDPVVVVVVVVVVPDDPVVVVVVVVVDDDDDPDDDPDDRPDDDDDDDDDDDDDDDDDDDDDDDDDDDDDDDDDDDDDDDDDDDDDDDD

Radius of gyration: 38.06 Å; chains: 1; bounding box: 104×130×120 Å